Protein AF-0000000087591695 (afdb_homodimer)

Solvent-accessible surface area (backbone atoms only — not comparable to full-atom values): 53814 Å² total; per-residue (Å²): 128,64,71,75,64,69,74,64,73,73,78,76,66,92,65,79,73,48,69,65,52,41,39,53,52,34,70,64,46,60,65,72,36,47,57,37,47,70,88,45,37,78,22,38,25,73,68,29,27,72,55,38,46,65,40,52,49,50,38,48,52,51,52,56,67,37,52,68,43,51,54,88,38,86,24,72,35,8,49,51,33,45,53,45,45,51,52,43,49,49,50,52,34,57,70,33,37,36,73,88,48,49,40,69,29,69,35,50,13,34,40,48,26,40,45,49,48,32,64,16,48,64,59,32,71,74,14,43,43,34,29,43,39,51,30,50,37,24,64,57,16,27,50,44,39,33,43,74,52,47,22,28,57,43,66,38,64,77,58,64,48,35,62,74,63,46,57,78,20,42,58,61,76,80,68,68,74,60,82,69,59,68,70,66,80,70,51,67,78,53,73,64,71,75,83,50,86,74,65,49,68,28,47,28,42,37,38,41,32,42,19,22,77,57,28,11,31,18,30,46,66,61,52,44,47,14,35,62,66,26,48,41,46,60,50,50,54,52,49,29,36,74,70,66,44,32,75,82,65,67,83,79,35,50,76,44,52,43,35,33,37,38,28,50,56,27,55,54,46,40,82,54,52,33,68,84,40,68,49,40,30,38,26,24,32,40,17,33,55,32,27,46,49,45,34,34,18,35,28,39,32,26,56,88,52,51,64,56,47,46,76,68,65,48,22,30,72,12,52,46,37,64,46,70,88,48,90,52,67,39,63,38,60,51,66,39,44,42,67,35,53,28,68,66,32,57,64,48,48,49,35,41,52,40,38,50,51,53,48,63,67,62,31,57,66,52,34,28,50,44,27,43,39,53,37,53,52,44,50,59,57,47,71,64,38,49,22,88,89,65,45,54,32,53,51,75,49,61,41,67,88,71,74,38,75,75,38,25,49,40,33,50,15,30,42,44,26,22,72,86,66,45,62,50,51,50,59,59,52,49,52,53,30,46,75,68,36,38,33,46,34,64,41,34,66,53,14,50,34,39,30,32,57,76,59,68,52,49,71,73,52,47,52,54,50,45,71,69,47,89,43,73,72,52,72,64,47,60,56,94,78,35,58,62,37,31,31,32,40,16,54,41,75,82,53,34,61,66,50,47,47,51,53,47,50,48,52,51,70,66,41,53,67,34,75,73,65,80,90,108,129,64,73,75,61,68,73,64,72,72,79,76,66,92,63,80,72,47,68,66,52,41,37,52,53,34,70,63,48,60,64,72,35,48,56,36,47,71,87,45,37,79,22,36,26,72,68,29,27,72,54,39,48,65,40,51,50,50,41,47,51,51,52,57,68,38,54,69,42,51,54,88,39,86,24,71,35,10,49,51,30,46,52,43,46,51,51,41,49,48,51,53,35,57,72,32,38,36,75,88,48,49,38,68,28,71,34,48,13,34,40,48,28,41,45,49,50,32,64,16,48,66,59,32,71,73,15,43,42,35,30,44,40,51,29,50,37,26,65,56,16,27,50,43,39,33,41,74,51,47,21,30,56,43,68,38,66,79,59,64,47,36,61,74,62,46,57,78,21,42,58,62,79,79,67,69,74,62,81,71,60,68,71,66,81,70,52,66,76,52,72,62,72,73,82,50,87,75,62,49,66,28,48,28,41,36,38,41,32,42,19,23,77,58,27,12,31,19,32,47,65,61,51,43,48,12,36,60,66,25,48,40,46,59,51,51,54,51,48,29,36,74,71,64,46,33,76,83,64,67,84,78,36,49,77,45,53,43,34,34,36,38,28,51,58,28,55,56,48,39,82,54,51,34,69,82,40,67,48,40,31,38,26,24,32,41,16,32,56,31,26,45,50,44,34,33,18,35,28,39,33,27,58,89,54,52,64,56,47,46,76,67,62,49,22,31,72,12,52,45,36,63,46,70,88,49,89,51,68,38,64,37,60,52,67,42,44,41,67,35,53,28,69,66,33,56,64,48,48,48,37,41,52,39,39,50,51,53,47,63,69,62,31,58,66,53,34,29,50,44,26,44,40,51,38,53,52,43,49,59,57,47,71,64,38,48,20,90,87,65,44,54,34,54,49,74,48,61,41,66,88,71,75,39,75,74,37,24,50,39,34,51,16,32,42,45,28,23,72,87,66,44,61,50,50,48,61,57,52,50,53,54,31,46,76,67,35,36,32,47,34,64,41,32,67,51,14,51,34,40,31,31,57,76,59,68,51,50,70,73,52,48,54,54,51,45,71,68,47,89,43,73,72,52,74,64,48,61,56,96,76,35,57,62,36,32,31,32,40,18,53,40,76,83,53,33,60,66,51,48,48,50,53,47,49,48,53,52,71,68,42,52,67,34,74,73,66,78,90,107

pLDDT: mean 87.2, std 17.45, range [23.47, 98.88]

InterPro domains:
  IPR000192 Aminotransferase class V domain [PF00266] (42-147)
  IPR000192 Aminotransferase class V domain [PF00266] (256-503)
  IPR015421 Pyridoxal phosphate-dependent transferase, major domain [G3DSA:3.40.640.10] (56-356)
  IPR015422 Pyridoxal phosphate-dependent transferase, small domain [G3DSA:3.90.1150.10] (357-516)
  IPR015424 Pyridoxal phosphate-dependent transferase [SSF53383] (31-510)

Sequence (1040 aa):
MSLWARVRGSRRDSSRPSIEWAATQSAAGPRDEFQHLKDETYLDYTGSALYQRGQLREMFTQLEGNLFCNAHSDSSCSMRTEAEVTSVRRTIMDWFNCGDDYTVIFTAGTTASLKMVGETFPWSEHSLYGYSRHNHNSVLGMRELAMAKGSSFLAAEWDLQDPEYIQQFMPKESEEESSEEPVEQFNPEETPAPLNDETEEAFHLFAFPAECNFSGIKYPLDLVHALKRGTLGEHLLSRAVETSAMPPGYKNRTNTWRVCVDAAAYAPTNPLDLQAFPADFVTMSFYKLFGIPTGLGALLVRKDVAPFMNKTFFGGGTVVAVSCDSSFCKLRPISNERFEDGTISFLDIIGLSAGFNVFKSLGKQAITDHVWTLTRYLYLRVSALKHKNGRPLLEIYGNHEHGDPKRQGGILSFNVLSPKGQYVPFKIVMEAAKASNLLLRAGAHCNPGAAFGYLTIEEEDVQTILQERESCHAGDGMWEGKPLGSCRASLGYPTTVTDVDSLTTFLKATYTDRDMPKDMMSLWARVRGSRRDSSRPSIEWAATQSAAGPRDEFQHLKDETYLDYTGSALYQRGQLREMFTQLEGNLFCNAHSDSSCSMRTEAEVTSVRRTIMDWFNCGDDYTVIFTAGTTASLKMVGETFPWSEHSLYGYSRHNHNSVLGMRELAMAKGSSFLAAEWDLQDPEYIQQFMPKESEEESSEEPVEQFNPEETPAPLNDETEEAFHLFAFPAECNFSGIKYPLDLVHALKRGTLGEHLLSRAVETSAMPPGYKNRTNTWRVCVDAAAYAPTNPLDLQAFPADFVTMSFYKLFGIPTGLGALLVRKDVAPFMNKTFFGGGTVVAVSCDSSFCKLRPISNERFEDGTISFLDIIGLSAGFNVFKSLGKQAITDHVWTLTRYLYLRVSALKHKNGRPLLEIYGNHEHGDPKRQGGILSFNVLSPKGQYVPFKIVMEAAKASNLLLRAGAHCNPGAAFGYLTIEEEDVQTILQERESCHAGDGMWEGKPLGSCRASLGYPTTVTDVDSLTTFLKATYTDRDMPKDM

Foldseek 3Di:
DPQLVVVPPDPPPVDQDALVNLQVLLVSPPPQQQCVLPPFQEFALLVFNAAGPQLVVVLVVVPVVAQADFLPDPDPNNVVLVVLLVVLQVLVCVQQQVPPFKGKAKFQFQLRQLVLCLQFAQAALLEEEEEELLAFLSNVVSVVSNVVRNYFYDHDDPCQLDPVSLVVFAADPVVPPPPPVVLPPPPLQDLPDDPPPPQQEYEYEYEYECARSAAQFGGDLCVLRSCQPTCVVVVRVVVCCVVVSHPDDSVVGHYGYAYEYECASPVQQAHHHCVVRVHQWYKYACRSNNVDDHSIIIIMGGSSSLSSTHDDDAAPQFFPDDDPVDRDTHGDSDRNSNSHHDGHPSSRSSSVVSRSVVDVVCDNVNFNSSLLNLQLVLCVLQQPADAPVRHHQKDWDFDSVVSDSSTGGNKTWIFGAANVGFTDQVVVVCVLCVVLSYHWDKAASSNQSRQCVVQVPDPVVVVVVVVPDPDSPPDSCDDPRTHSITIMGGDGSNRHNVSSVSVSCSSNVPHHNDDDDPVD/DPQVVVVPPDDPPVDQDALVNLQVLLVSPPPQQQCVLPPFQEFALLVFNAAGPQLVVVLVVVPVVAQADFLPDPDPNNVVLVVLLVVLQVLVCVQQQVPPFKGKAKFQFQLRQLVLCLQFAQAALLEEEEEELLAFLSNVVSVVSNVVRNYFYDHDDPCQLPPVSLVVFAADPVQPPPPVVVLPPPPLQDLPDDPPPVQQEYEYEYEYECARSAAQFGGDLCVLRSCQPTCVVVVRVVVCCVVVSHPDDSVVGHYGYAYEYECASPVQQAHHHCVVRVHQWYKYACRSNNVDDHSIIIIMGGSSSLSSTHDDDAAPQFFPDDDPVDRDTHGDSDRNSNSHHDGHPSSRSSSVVSRSVVDVSCDNVNFNSSLLNLQLVLCVLQQPADAPVRHHQKDWDFDSVVSDSSTGGNKTWIFGAANVGFTDQVVVVCVLCVVLSYHWDKAASSNQSRQCVVQVPDPVVVVVVVVPDPDSPPDSCDDPRTHSITIMGGDGSNRHNVSSVSVSCSSNVPHHNDDDDPVD

Nearest PDB structures (foldseek):
  7ruj-assembly1_A-2  TM=8.331E-01  e=2.360E-25  Escherichia coli
  5b7s-assembly1_B  TM=8.630E-01  e=3.341E-23  Thermococcus onnurineus NA1
  5ft6-assembly1_B  TM=8.207E-01  e=5.215E-24  Escherichia coli K-12
  4w91-assembly5_J  TM=8.403E-01  e=1.101E-20  Brucella suis bv. 4 str. 40
  1qz9-assembly1_A-2  TM=7.471E-01  e=2.108E-14  Pseudomonas fluorescens

Organism: NCBI:txid797122

Secondary structure (DSSP, 8-state):
--GGGGTT-S---SS---HHHHHHHHHHS-GGGGGGGTTPEE-BTTT-PPPPHHHHHHHHHHHHH-----TTS-SHHHHHHHHHHHHHHHHHHHHTT-TTSEEEEEESSHHHHHHHHHHHS---TT-EEEEESS--HHHHHHHHHHHHTT-EEEEEPGGGG-HHHHHTTSPPGGGGSS---------TTS------TTS-EEEEEEEEESB-TTT-BBPPTTHHHHHHTSSHHHHHHHHHHHTTSS-S-GGGSEEEEEEEEE-TTTTTTS---TTTS--SEEEEEHHHHHS--SS-EEEEEETTTGGG---S---TTSEEEE-SSSS-EEE-SSHHHHH--S---HHHHHHHHHHHHHHHHH-HHHHHHHHHHHHHHHHHHHHT-B-TTS-BSEEEESSGGG--TTTB-SEEEEEEB-TTSPBPPHHHHHHHHHHTTEE-EEE-TT-HHHHHHHTT--HHHHHHHHHH-S-TT-TTSEETTEESSEEEEE--TT--HHHHHHHHHHHHHHHTTPPPPTT-/--GGGGGG-S---SS---HHHHHHHHHHS-GGGGGGGTTPEE-BTTT-PPPPHHHHHHHHHHHHH-----TTS-SHHHHHHHHHHHHHHHHHHHHTT-TTSEEEEEESSHHHHHHHHHHHS---TT-EEEEESS--HHHHHHHHHHHHTT-EEEEEPGGGG-HHHHHTTSPPGGGGSS---------TTS------TTS-EEEEEEEEESB-TTT-BBPPTTHHHHHHTSSHHHHHHHHHHHTTSS-S-GGGSEEEEEEEEE-TTTTTTS---TTTS--SEEEEEHHHHHS--SS-EEEEEETTTGGG---S---TTSEEEE-SSSS-EEE-SSHHHHH--S---HHHHHHHHHHHHHHHHH-HHHHHHHHHHHHHHHHHHHHT-B-TTS-BSEEEESSGGG--TTTB-SEEEEEEB-TTSPBPPHHHHHHHHHHTTEE-EEE-TT-HHHHHHHTT--HHHHHHHHHH-S-TT-TTSEETTEESSEEEEE--TT--HHHHHHHHHHHHHHHTTPPPPTT-

Structure (mmCIF, N/CA/C/O backbone):
data_AF-0000000087591695-model_v1
#
loop_
_entity.id
_entity.type
_entity.pdbx_description
1 polymer 'Aminotransferase class V domain-containing protein'
#
loop_
_atom_site.group_PDB
_atom_site.id
_atom_site.type_symbol
_atom_site.label_atom_id
_atom_site.label_alt_id
_atom_site.label_comp_id
_atom_site.label_asym_id
_atom_site.label_entity_id
_atom_site.label_seq_id
_atom_site.pdbx_PDB_ins_code
_atom_site.Cartn_x
_atom_site.Cartn_y
_atom_site.Cartn_z
_atom_site.occupancy
_atom_site.B_iso_or_equiv
_atom_site.auth_seq_id
_atom_site.auth_comp_id
_atom_site.auth_asym_id
_atom_site.auth_atom_id
_atom_site.pdbx_PDB_model_num
ATOM 1 N N . MET A 1 1 ? 27.094 -0.918 -25.078 1 23.64 1 MET A N 1
ATOM 2 C CA . MET A 1 1 ? 26.547 -1.913 -25.984 1 23.64 1 MET A CA 1
ATOM 3 C C . MET A 1 1 ? 26.156 -3.184 -25.234 1 23.64 1 MET A C 1
ATOM 5 O O . MET A 1 1 ? 26.969 -3.738 -24.5 1 23.64 1 MET A O 1
ATOM 9 N N . SER A 1 2 ? 24.906 -3.354 -25.031 1 28.55 2 SER A N 1
ATOM 10 C CA . SER A 1 2 ? 24.312 -4.277 -24.062 1 28.55 2 SER A CA 1
ATOM 11 C C . SER A 1 2 ? 24.75 -5.711 -24.344 1 28.55 2 SER A C 1
ATOM 13 O O . SER A 1 2 ? 24.859 -6.133 -25.484 1 28.55 2 SER A O 1
ATOM 15 N N . LEU A 1 3 ? 25.469 -6.195 -23.453 1 30.66 3 LEU A N 1
ATOM 16 C CA . LEU A 1 3 ? 26.203 -7.457 -23.531 1 30.66 3 LEU A CA 1
ATOM 17 C C . LEU A 1 3 ? 25.328 -8.555 -24.125 1 30.66 3 LEU A C 1
ATOM 19 O O . LEU A 1 3 ? 25.828 -9.445 -24.812 1 30.66 3 LEU A O 1
ATOM 23 N N . TRP A 1 4 ? 24.062 -8.484 -23.844 1 33.38 4 TRP A N 1
ATOM 24 C CA . TRP A 1 4 ? 23.234 -9.539 -24.422 1 33.38 4 TRP A CA 1
ATOM 25 C C . TRP A 1 4 ? 23.109 -9.359 -25.938 1 33.38 4 TRP A C 1
ATOM 27 O O . TRP A 1 4 ? 22.484 -10.172 -26.609 1 33.38 4 TRP A O 1
ATOM 37 N N . ALA A 1 5 ? 23.453 -8.242 -26.516 1 33.44 5 ALA A N 1
ATOM 38 C CA . ALA A 1 5 ? 23.375 -7.973 -27.953 1 33.44 5 ALA A CA 1
ATOM 39 C C . ALA A 1 5 ? 24.359 -8.859 -28.734 1 33.44 5 ALA A C 1
ATOM 41 O O . ALA A 1 5 ? 24.297 -8.93 -29.953 1 33.44 5 ALA A O 1
ATOM 42 N N . ARG A 1 6 ? 25.406 -9.273 -28.062 1 31.34 6 ARG A N 1
ATOM 43 C CA . ARG A 1 6 ? 26.406 -9.914 -28.922 1 31.34 6 ARG A CA 1
ATOM 44 C C . ARG A 1 6 ? 25.922 -11.273 -29.406 1 31.34 6 ARG A C 1
ATOM 46 O O . ARG A 1 6 ? 26.594 -11.93 -30.219 1 31.34 6 ARG A O 1
ATOM 53 N N . VAL A 1 7 ? 25.016 -11.891 -28.625 1 34.38 7 VAL A N 1
ATOM 54 C CA . VAL A 1 7 ? 24.766 -13.258 -29.094 1 34.38 7 VAL A CA 1
ATOM 55 C C . VAL A 1 7 ? 23.812 -13.234 -30.281 1 34.38 7 VAL A C 1
ATOM 57 O O . VAL A 1 7 ? 22.641 -13.609 -30.141 1 34.38 7 VAL A O 1
ATOM 60 N N . ARG A 1 8 ? 23.703 -12.172 -31.078 1 32.5 8 ARG A N 1
ATOM 61 C CA . ARG A 1 8 ? 22.781 -12.086 -32.219 1 32.5 8 ARG A CA 1
ATOM 62 C C . ARG A 1 8 ? 23.125 -13.125 -33.281 1 32.5 8 ARG A C 1
ATOM 64 O O . ARG A 1 8 ? 22.359 -13.328 -34.219 1 32.5 8 ARG A O 1
ATOM 71 N N . GLY A 1 9 ? 24.422 -13.375 -33.531 1 30.53 9 GLY A N 1
ATOM 72 C CA . GLY A 1 9 ? 24.688 -13.969 -34.844 1 30.53 9 GLY A CA 1
ATOM 73 C C . GLY A 1 9 ? 24.234 -15.414 -34.938 1 30.53 9 GLY A C 1
ATOM 74 O O . GLY A 1 9 ? 24.516 -16.094 -35.938 1 30.53 9 GLY A O 1
ATOM 75 N N . SER A 1 10 ? 24.25 -16.219 -33.844 1 31.69 10 SER A N 1
ATOM 76 C CA . SER A 1 10 ? 24.062 -17.609 -34.281 1 31.69 10 SER A CA 1
ATOM 77 C C . SER A 1 10 ? 22.656 -17.828 -34.812 1 31.69 10 SER A C 1
ATOM 79 O O . SER A 1 10 ? 21.688 -17.359 -34.219 1 31.69 10 SER A O 1
ATOM 81 N N . ARG A 1 11 ? 22.375 -18.062 -36.125 1 30.89 11 ARG A N 1
ATOM 82 C CA . ARG A 1 11 ? 21.203 -18.484 -36.844 1 30.89 11 ARG A CA 1
ATOM 83 C C . ARG A 1 11 ? 20.281 -19.328 -36 1 30.89 11 ARG A C 1
ATOM 85 O O . ARG A 1 11 ? 20.703 -20.359 -35.469 1 30.89 11 ARG A O 1
ATOM 92 N N . ARG A 1 12 ? 19.25 -18.781 -35.469 1 40.66 12 ARG A N 1
ATOM 93 C CA . ARG A 1 12 ? 18.094 -19.406 -34.844 1 40.66 12 ARG A CA 1
ATOM 94 C C . ARG A 1 12 ? 17.562 -20.562 -35.688 1 40.66 12 ARG A C 1
ATOM 96 O O . ARG A 1 12 ? 16.922 -20.328 -36.719 1 40.66 12 ARG A O 1
ATOM 103 N N . ASP A 1 13 ? 18.234 -21.609 -35.969 1 29.67 13 ASP A N 1
ATOM 104 C CA . ASP A 1 13 ? 17.438 -22.672 -36.562 1 29.67 13 ASP A CA 1
ATOM 105 C C . ASP A 1 13 ? 16.094 -22.844 -35.875 1 29.67 13 ASP A C 1
ATOM 107 O O . ASP A 1 13 ? 15.992 -22.594 -34.656 1 29.67 13 ASP A O 1
ATOM 111 N N . SER A 1 14 ? 14.852 -22.75 -36.406 1 38.72 14 SER A N 1
ATOM 112 C CA . SER A 1 14 ? 13.438 -22.797 -36.062 1 38.72 14 SER A CA 1
ATOM 113 C C . SER A 1 14 ? 13.188 -23.766 -34.906 1 38.72 14 SER A C 1
ATOM 115 O O . SER A 1 14 ? 12.047 -23.953 -34.469 1 38.72 14 SER A O 1
ATOM 117 N N . SER A 1 15 ? 14.094 -24.781 -34.5 1 40.75 15 SER A N 1
ATOM 118 C CA . SER A 1 15 ? 13.797 -25.828 -33.531 1 40.75 15 SER A CA 1
ATOM 119 C C . SER A 1 15 ? 13.891 -25.281 -32.125 1 40.75 15 SER A C 1
ATOM 121 O O . SER A 1 15 ? 14.578 -24.297 -31.859 1 40.75 15 SER A O 1
ATOM 123 N N . ARG A 1 16 ? 13 -25.828 -31.172 1 52.78 16 ARG A N 1
ATOM 124 C CA . ARG A 1 16 ? 12.938 -25.609 -29.719 1 52.78 16 ARG A CA 1
ATOM 125 C C . ARG A 1 16 ? 14.336 -25.453 -29.141 1 52.78 16 ARG A C 1
ATOM 127 O O . ARG A 1 16 ? 15.227 -26.25 -29.406 1 52.78 16 ARG A O 1
ATOM 134 N N . PRO A 1 17 ? 14.633 -24.297 -28.484 1 58.78 17 PRO A N 1
ATOM 135 C CA . PRO A 1 17 ? 15.977 -24.047 -27.953 1 58.78 17 PRO A CA 1
ATOM 136 C C . PRO A 1 17 ? 16.531 -25.234 -27.156 1 58.78 17 PRO A C 1
ATOM 138 O O . PRO A 1 17 ? 15.773 -25.922 -26.469 1 58.78 17 PRO A O 1
ATOM 141 N N . SER A 1 18 ? 17.781 -25.656 -27.5 1 68.19 18 SER A N 1
ATOM 142 C CA . SER A 1 18 ? 18.484 -26.781 -26.875 1 68.19 18 SER A CA 1
ATOM 143 C C . SER A 1 18 ? 19.188 -26.344 -25.594 1 68.19 18 SER A C 1
ATOM 145 O O . SER A 1 18 ? 19.312 -25.141 -25.328 1 68.19 18 SER A O 1
ATOM 147 N N . ILE A 1 19 ? 19.406 -27.203 -24.797 1 73.25 19 ILE A N 1
ATOM 148 C CA . ILE A 1 19 ? 20.172 -26.984 -23.562 1 73.25 19 ILE A CA 1
ATOM 149 C C . ILE A 1 19 ? 21.469 -26.266 -23.875 1 73.25 19 ILE A C 1
ATOM 151 O O . ILE A 1 19 ? 21.938 -25.422 -23.094 1 73.25 19 ILE A O 1
ATOM 155 N N . GLU A 1 20 ? 21.984 -26.516 -25 1 67 20 GLU A N 1
ATOM 156 C CA . GLU A 1 20 ? 23.203 -25.828 -25.438 1 67 20 GLU A CA 1
ATOM 157 C C . GLU A 1 20 ? 22.953 -24.328 -25.625 1 67 20 GLU A C 1
ATOM 159 O O . GLU A 1 20 ? 23.797 -23.516 -25.25 1 67 20 GLU A O 1
ATOM 164 N N . TRP A 1 21 ? 21.922 -24.125 -26.125 1 63.41 21 TRP A N 1
ATOM 165 C CA . TRP A 1 21 ? 21.547 -22.719 -26.281 1 63.41 21 TRP A CA 1
ATOM 166 C C . TRP A 1 21 ? 21.406 -22.047 -24.938 1 63.41 21 TRP A C 1
ATOM 168 O O . TRP A 1 21 ? 21.953 -20.953 -24.719 1 63.41 21 TRP A O 1
ATOM 178 N N . ALA A 1 22 ? 20.703 -22.672 -24.078 1 71.94 22 ALA A N 1
ATOM 179 C CA . ALA A 1 22 ? 20.516 -22.109 -22.734 1 71.94 22 ALA A CA 1
ATOM 180 C C . ALA A 1 22 ? 21.844 -21.922 -22.031 1 71.94 22 ALA A C 1
ATOM 182 O O . ALA A 1 22 ? 22.047 -20.953 -21.297 1 71.94 22 ALA A O 1
ATOM 183 N N . ALA A 1 23 ? 22.672 -22.812 -22.312 1 68.75 23 ALA A N 1
ATOM 184 C CA . ALA A 1 23 ? 24 -22.75 -21.719 1 68.75 23 ALA A CA 1
ATOM 185 C C . ALA A 1 23 ? 24.766 -21.547 -22.234 1 68.75 23 ALA A C 1
ATOM 187 O O . ALA A 1 23 ? 25.5 -20.891 -21.484 1 68.75 23 ALA A O 1
ATOM 188 N N . THR A 1 24 ? 24.609 -21.312 -23.422 1 62.22 24 THR A N 1
ATOM 189 C CA . THR A 1 24 ? 25.297 -20.172 -24.016 1 62.22 24 THR A CA 1
ATOM 190 C C . THR A 1 24 ? 24.719 -18.859 -23.484 1 62.22 24 THR A C 1
ATOM 192 O O . THR A 1 24 ? 25.469 -17.906 -23.234 1 62.22 24 THR A O 1
ATOM 195 N N . GLN A 1 25 ? 23.5 -18.906 -23.297 1 60.5 25 GLN A N 1
ATOM 196 C CA . GLN A 1 25 ? 22.859 -17.719 -22.75 1 60.5 25 GLN A CA 1
ATOM 197 C C . GLN A 1 25 ? 23.297 -17.469 -21.312 1 60.5 25 GLN A C 1
ATOM 199 O O . GLN A 1 25 ? 23.484 -16.328 -20.891 1 60.5 25 GLN A O 1
ATOM 204 N N . SER A 1 26 ? 23.375 -18.578 -20.656 1 61.28 26 SER A N 1
ATOM 205 C CA . SER A 1 26 ? 23.766 -18.531 -19.25 1 61.28 26 SER A CA 1
ATOM 206 C C . SER A 1 26 ? 25.219 -18.078 -19.109 1 61.28 26 SER A C 1
ATOM 208 O O . SER A 1 26 ? 25.547 -17.359 -18.156 1 61.28 26 SER A O 1
ATOM 210 N N . ALA A 1 27 ? 25.984 -18.625 -19.938 1 50.47 27 ALA A N 1
ATOM 211 C CA . ALA A 1 27 ? 27.406 -18.281 -19.891 1 50.47 27 ALA A CA 1
ATOM 212 C C . ALA A 1 27 ? 27.625 -16.797 -20.188 1 50.47 27 ALA A C 1
ATOM 214 O O . ALA A 1 27 ? 28.578 -16.203 -19.688 1 50.47 27 ALA A O 1
ATOM 215 N N . ALA A 1 28 ? 26.734 -16.297 -20.875 1 47.81 28 ALA A N 1
ATOM 216 C CA . ALA A 1 28 ? 26.875 -14.891 -21.281 1 47.81 28 ALA A CA 1
ATOM 217 C C . ALA A 1 28 ? 26.281 -13.961 -20.219 1 47.81 28 ALA A C 1
ATOM 219 O O . ALA A 1 28 ? 26.531 -12.75 -20.25 1 47.81 28 ALA A O 1
ATOM 220 N N . GLY A 1 29 ? 25.422 -14.461 -19.375 1 54.97 29 GLY A N 1
ATOM 221 C CA . GLY A 1 29 ? 24.781 -13.578 -18.406 1 54.97 29 GLY A CA 1
ATOM 222 C C . GLY A 1 29 ? 25.719 -13.148 -17.281 1 54.97 29 GLY A C 1
ATOM 223 O O . GLY A 1 29 ? 26.547 -13.945 -16.828 1 54.97 29 GLY A O 1
ATOM 224 N N . PRO A 1 30 ? 25.859 -11.828 -17.125 1 56.44 30 PRO A N 1
ATOM 225 C CA . PRO A 1 30 ? 26.969 -11.312 -16.312 1 56.44 30 PRO A CA 1
ATOM 226 C C . PRO A 1 30 ? 26.844 -11.719 -14.836 1 56.44 30 PRO A C 1
ATOM 228 O O . PRO A 1 30 ? 25.953 -11.258 -14.133 1 56.44 30 PRO A O 1
ATOM 231 N N . ARG A 1 31 ? 27.469 -12.867 -14.516 1 63.81 31 ARG A N 1
ATOM 232 C CA . ARG A 1 31 ? 27.688 -13.188 -13.109 1 63.81 31 ARG A CA 1
ATOM 233 C C . ARG A 1 31 ? 28.031 -11.93 -12.312 1 63.81 31 ARG A C 1
ATOM 235 O O . ARG A 1 31 ? 27.734 -11.859 -11.117 1 63.81 31 ARG A O 1
ATOM 242 N N . ASP A 1 32 ? 28.359 -11.023 -13.047 1 83.38 32 ASP A N 1
ATOM 243 C CA . ASP A 1 32 ? 28.766 -9.789 -12.383 1 83.38 32 ASP A CA 1
ATOM 244 C C . ASP A 1 32 ? 27.562 -9.016 -11.875 1 83.38 32 ASP A C 1
ATOM 246 O O . ASP A 1 32 ? 27.656 -8.273 -10.898 1 83.38 32 ASP A O 1
ATOM 250 N N . GLU A 1 33 ? 26.406 -9.328 -12.453 1 90.5 33 GLU A N 1
ATOM 251 C CA . GLU A 1 33 ? 25.188 -8.609 -12.062 1 90.5 33 GLU A CA 1
ATOM 252 C C . GLU A 1 33 ? 24.609 -9.172 -10.773 1 90.5 33 GLU A C 1
ATOM 254 O O . GLU A 1 33 ? 23.781 -8.516 -10.125 1 90.5 33 GLU A O 1
ATOM 259 N N . PHE A 1 34 ? 25.062 -10.359 -10.422 1 93.12 34 PHE A N 1
ATOM 260 C CA . PHE A 1 34 ? 24.453 -11.031 -9.281 1 93.12 34 PHE A CA 1
ATOM 261 C C . PHE A 1 34 ? 25.516 -11.461 -8.273 1 93.12 34 PHE A C 1
ATOM 263 O O . PHE A 1 34 ? 25.453 -12.562 -7.723 1 93.12 34 PHE A O 1
ATOM 270 N N . GLN A 1 35 ? 26.453 -10.555 -8.039 1 89.81 35 GLN A N 1
ATOM 271 C CA . GLN A 1 35 ? 27.562 -10.859 -7.133 1 89.81 35 GLN A CA 1
ATOM 272 C C . GLN A 1 35 ? 27.047 -11.102 -5.711 1 89.81 35 GLN A C 1
ATOM 274 O O . GLN A 1 35 ? 27.688 -11.82 -4.938 1 89.81 35 GLN A O 1
ATOM 279 N N . HIS A 1 36 ? 25.922 -10.57 -5.422 1 91.5 36 HIS A N 1
ATOM 280 C CA . HIS A 1 36 ? 25.375 -10.719 -4.082 1 91.5 36 HIS A CA 1
ATOM 281 C C . HIS A 1 36 ? 24.906 -12.148 -3.836 1 91.5 36 HIS A C 1
ATOM 283 O O . HIS A 1 36 ? 24.656 -12.539 -2.693 1 91.5 36 HIS A O 1
ATOM 289 N N . LEU A 1 37 ? 24.844 -13.016 -4.855 1 92.12 37 LEU A N 1
ATOM 290 C CA . LEU A 1 37 ? 24.531 -14.43 -4.691 1 92.12 37 LEU A CA 1
ATOM 291 C C . LEU A 1 37 ? 25.703 -15.172 -4.055 1 92.12 37 LEU A C 1
ATOM 293 O O . LEU A 1 37 ? 25.516 -16.203 -3.412 1 92.12 37 LEU A O 1
ATOM 297 N N . LYS A 1 38 ? 26.906 -14.68 -4.246 1 89.81 38 LYS A N 1
ATOM 298 C CA . LYS A 1 38 ? 28.109 -15.367 -3.781 1 89.81 38 LYS A CA 1
ATOM 299 C C . LYS A 1 38 ? 28.141 -16.812 -4.258 1 89.81 38 LYS A C 1
ATOM 301 O O . LYS A 1 38 ? 28 -17.078 -5.453 1 89.81 38 LYS A O 1
ATOM 306 N N . ASP A 1 39 ? 28.141 -17.828 -3.336 1 90.69 39 ASP A N 1
ATOM 307 C CA . ASP A 1 39 ? 28.25 -19.234 -3.723 1 90.69 39 ASP A CA 1
ATOM 308 C C . ASP A 1 39 ? 26.891 -19.922 -3.633 1 90.69 39 ASP A C 1
ATOM 310 O O . ASP A 1 39 ? 26.812 -21.156 -3.727 1 90.69 39 ASP A O 1
ATOM 314 N N . GLU A 1 40 ? 25.891 -19.109 -3.582 1 94.31 40 GLU A N 1
ATOM 315 C CA . GLU A 1 40 ? 24.562 -19.719 -3.418 1 94.31 40 GLU A CA 1
ATOM 316 C C . GLU A 1 40 ? 23.875 -19.891 -4.762 1 94.31 40 GLU A C 1
ATOM 318 O O . GLU A 1 40 ? 24.062 -19.094 -5.68 1 94.31 40 GLU A O 1
ATOM 323 N N . THR A 1 41 ? 23.141 -21 -4.895 1 95.88 41 THR A N 1
ATOM 324 C CA . THR A 1 41 ? 22.281 -21.25 -6.035 1 95.88 41 THR A CA 1
ATOM 325 C C . THR A 1 41 ? 20.844 -20.828 -5.73 1 95.88 41 THR A C 1
ATOM 327 O O . THR A 1 41 ? 20.203 -21.359 -4.824 1 95.88 41 THR A O 1
ATOM 330 N N . TYR A 1 42 ? 20.375 -19.875 -6.496 1 96.12 42 TYR A N 1
ATOM 331 C CA . TYR A 1 42 ? 19.062 -19.312 -6.234 1 96.12 42 TYR A CA 1
ATOM 332 C C . TYR A 1 42 ? 18 -19.938 -7.145 1 96.12 42 TYR A C 1
ATOM 334 O O . TYR A 1 42 ? 18.094 -19.812 -8.367 1 96.12 42 TYR A O 1
ATOM 342 N N . LEU A 1 43 ? 16.969 -20.547 -6.551 1 97.69 43 LEU A N 1
ATOM 343 C CA . LEU A 1 43 ? 15.891 -21.188 -7.289 1 97.69 43 LEU A CA 1
ATOM 344 C C . LEU A 1 43 ? 14.539 -20.859 -6.66 1 97.69 43 LEU A C 1
ATOM 346 O O . LEU A 1 43 ? 13.68 -21.75 -6.543 1 97.69 43 LEU A O 1
ATOM 350 N N . ASP A 1 44 ? 14.336 -19.656 -6.184 1 97.12 44 ASP A N 1
ATOM 351 C CA . ASP A 1 44 ? 13.078 -19.203 -5.602 1 97.12 44 ASP A CA 1
ATOM 352 C C . ASP A 1 44 ? 12.555 -17.953 -6.312 1 97.12 44 ASP A C 1
ATOM 354 O O . ASP A 1 44 ? 12.164 -16.984 -5.668 1 97.12 44 ASP A O 1
ATOM 358 N N . TYR A 1 45 ? 12.5 -17.984 -7.613 1 97.06 45 TYR A N 1
ATOM 359 C CA . TYR A 1 45 ? 12.148 -16.844 -8.43 1 97.06 45 TYR A CA 1
ATOM 360 C C . TYR A 1 45 ? 10.656 -16.547 -8.344 1 97.06 45 TYR A C 1
ATOM 362 O O . TYR A 1 45 ? 10.211 -15.438 -8.656 1 97.06 45 TYR A O 1
ATOM 370 N N . THR A 1 46 ? 9.789 -17.484 -7.996 1 96.69 46 THR A N 1
ATOM 371 C CA . THR A 1 46 ? 8.375 -17.219 -7.77 1 96.69 46 THR A CA 1
ATOM 372 C C . THR A 1 46 ? 8.172 -16.406 -6.488 1 96.69 46 THR A C 1
ATOM 374 O O . THR A 1 46 ? 7.188 -15.688 -6.352 1 96.69 46 THR A O 1
ATOM 377 N N . GLY A 1 47 ? 9.102 -16.578 -5.547 1 95.06 47 GLY A N 1
ATOM 378 C CA . GLY A 1 47 ? 9.094 -15.758 -4.352 1 95.06 47 GLY A CA 1
ATOM 379 C C . GLY A 1 47 ? 9.531 -14.328 -4.613 1 95.06 47 GLY A C 1
ATOM 380 O O . GLY A 1 47 ? 8.82 -13.383 -4.273 1 95.06 47 GLY A O 1
ATOM 381 N N . SER A 1 48 ? 10.664 -14.203 -5.168 1 95.44 48 SER A N 1
ATOM 382 C CA . SER A 1 48 ? 11.211 -12.906 -5.551 1 95.44 48 SER A CA 1
ATOM 383 C C . SER A 1 48 ? 12.25 -13.047 -6.664 1 95.44 48 SER A C 1
ATOM 385 O O . SER A 1 48 ? 13.062 -13.977 -6.645 1 95.44 48 SER A O 1
ATOM 387 N N . ALA A 1 49 ? 12.219 -12.109 -7.586 1 96.81 49 ALA A N 1
ATOM 388 C CA . ALA A 1 49 ? 13.312 -12.055 -8.555 1 96.81 49 ALA A CA 1
ATOM 389 C C . ALA A 1 49 ? 14.594 -11.516 -7.918 1 96.81 49 ALA A C 1
ATOM 391 O O . ALA A 1 49 ? 14.586 -11.125 -6.746 1 96.81 49 ALA A O 1
ATOM 392 N N . LEU A 1 50 ? 15.68 -11.602 -8.664 1 95.38 50 LEU A N 1
ATOM 393 C CA . LEU A 1 50 ? 16.953 -11.062 -8.219 1 95.38 50 LEU A CA 1
ATOM 394 C C . LEU A 1 50 ? 17.188 -9.672 -8.805 1 95.38 50 LEU A C 1
ATOM 396 O O . LEU A 1 50 ? 17.047 -9.461 -10.008 1 95.38 50 LEU A O 1
ATOM 400 N N . TYR A 1 51 ? 17.422 -8.703 -7.918 1 95.19 51 TYR A N 1
ATOM 401 C CA . TYR A 1 51 ? 17.797 -7.398 -8.445 1 95.19 51 TYR A CA 1
ATOM 402 C C . TYR A 1 51 ? 19.234 -7.398 -8.953 1 95.19 51 TYR A C 1
ATOM 404 O O . TYR A 1 51 ? 20.094 -8.07 -8.383 1 95.19 51 TYR A O 1
ATOM 412 N N . GLN A 1 52 ? 19.516 -6.668 -10.008 1 94.19 52 GLN A N 1
ATOM 413 C CA . GLN A 1 52 ? 20.828 -6.598 -10.641 1 94.19 52 GLN A CA 1
ATOM 414 C C . GLN A 1 52 ? 21.609 -5.379 -10.164 1 94.19 52 GLN A C 1
ATOM 416 O O . GLN A 1 52 ? 21.016 -4.336 -9.875 1 94.19 52 GLN A O 1
ATOM 421 N N . ARG A 1 53 ? 22.922 -5.539 -10.18 1 93.62 53 ARG A N 1
ATOM 422 C CA . ARG A 1 53 ? 23.797 -4.422 -9.836 1 93.62 53 ARG A CA 1
ATOM 423 C C . ARG A 1 53 ? 23.594 -3.258 -10.805 1 93.62 53 ARG A C 1
ATOM 425 O O . ARG A 1 53 ? 23.547 -2.098 -10.391 1 93.62 53 ARG A O 1
ATOM 432 N N . GLY A 1 54 ? 23.562 -3.584 -12.07 1 93.38 54 GLY A N 1
ATOM 433 C CA . GLY A 1 54 ? 23.328 -2.549 -13.062 1 93.38 54 GLY A CA 1
ATOM 434 C C . GLY A 1 54 ? 22.016 -1.813 -12.883 1 93.38 54 GLY A C 1
ATOM 435 O O . GLY A 1 54 ? 21.953 -0.598 -13.07 1 93.38 54 GLY A O 1
ATOM 436 N N . GLN A 1 55 ? 20.984 -2.537 -12.562 1 94.44 55 GLN A N 1
ATOM 437 C CA . GLN A 1 55 ? 19.688 -1.949 -12.266 1 94.44 55 GLN A CA 1
ATOM 438 C C . GLN A 1 55 ? 19.766 -0.978 -11.094 1 94.44 55 GLN A C 1
ATOM 440 O O . GLN A 1 55 ? 19.25 0.141 -11.164 1 94.44 55 GLN A O 1
ATOM 445 N N . LEU A 1 56 ? 20.422 -1.397 -10.023 1 95.25 56 LEU A N 1
ATOM 446 C CA . LEU A 1 56 ? 20.625 -0.564 -8.844 1 95.25 56 LEU A CA 1
ATOM 447 C C . LEU A 1 56 ? 21.375 0.714 -9.195 1 95.25 56 LEU A C 1
ATOM 449 O O . LEU A 1 56 ? 20.984 1.807 -8.781 1 95.25 56 LEU A O 1
ATOM 453 N N . ARG A 1 57 ? 22.375 0.557 -9.938 1 94.69 57 ARG A N 1
ATOM 454 C CA . ARG A 1 57 ? 23.188 1.702 -10.32 1 94.69 57 ARG A CA 1
ATOM 455 C C . ARG A 1 57 ? 22.391 2.709 -11.133 1 94.69 57 ARG A C 1
ATOM 457 O O . ARG A 1 57 ? 22.5 3.918 -10.93 1 94.69 57 ARG A O 1
ATOM 464 N N . GLU A 1 58 ? 21.641 2.213 -12.062 1 95.56 58 GLU A N 1
ATOM 465 C CA . GLU A 1 58 ? 20.812 3.096 -12.875 1 95.56 58 GLU A CA 1
ATOM 466 C C . GLU A 1 58 ? 19.812 3.855 -12.016 1 95.56 58 GLU A C 1
ATOM 468 O O . GLU A 1 58 ? 19.609 5.059 -12.203 1 95.56 58 GLU A O 1
ATOM 473 N N . MET A 1 59 ? 19.156 3.203 -11.117 1 95.5 59 MET A N 1
ATOM 474 C CA . MET A 1 59 ? 18.188 3.824 -10.219 1 95.5 59 MET A CA 1
ATOM 475 C C . MET A 1 59 ? 18.844 4.918 -9.383 1 95.5 59 MET A C 1
ATOM 477 O O . MET A 1 59 ? 18.312 6.02 -9.266 1 95.5 59 MET A O 1
ATOM 481 N N . PHE A 1 60 ? 20.016 4.633 -8.891 1 92 60 PHE A N 1
ATOM 482 C CA . PHE A 1 60 ? 20.688 5.559 -7.992 1 92 60 PHE A CA 1
ATOM 483 C C . PHE A 1 60 ? 21.203 6.77 -8.766 1 92 60 PHE A C 1
ATOM 485 O O . PHE A 1 60 ? 21.125 7.898 -8.273 1 92 60 PHE A O 1
ATOM 492 N N . THR A 1 61 ? 21.734 6.52 -9.898 1 94.5 61 THR A N 1
ATOM 493 C CA . THR A 1 61 ? 22.203 7.613 -10.742 1 94.5 61 THR A CA 1
ATOM 494 C C . THR A 1 61 ? 21.062 8.57 -11.078 1 94.5 61 THR A C 1
ATOM 496 O O . THR A 1 61 ? 21.25 9.789 -11.062 1 94.5 61 THR A O 1
ATOM 499 N N . GLN A 1 62 ? 20 8.023 -11.344 1 95.38 62 GLN A N 1
ATOM 500 C CA . GLN A 1 62 ? 18.844 8.836 -11.664 1 95.38 62 GLN A CA 1
ATOM 501 C C . GLN A 1 62 ? 18.438 9.719 -10.484 1 95.38 62 GLN A C 1
ATOM 503 O O . GLN A 1 62 ? 18.141 10.906 -10.664 1 95.38 62 GLN A O 1
ATOM 508 N N . LEU A 1 63 ? 18.422 9.211 -9.297 1 95.06 63 LEU A N 1
ATOM 509 C CA . LEU A 1 63 ? 18.016 9.945 -8.109 1 95.06 63 LEU A CA 1
ATOM 510 C C . LEU A 1 63 ? 19.078 10.953 -7.695 1 95.06 63 LEU A C 1
ATOM 512 O O . LEU A 1 63 ? 18.75 12.055 -7.234 1 95.06 63 LEU A O 1
ATOM 516 N N . GLU A 1 64 ? 20.297 10.586 -7.852 1 92.94 64 GLU A N 1
ATOM 517 C CA . GLU A 1 64 ? 21.391 11.492 -7.496 1 92.94 64 GLU A CA 1
ATOM 518 C C . GLU A 1 64 ? 21.391 12.734 -8.383 1 92.94 64 GLU A C 1
ATOM 520 O O . GLU A 1 64 ? 21.719 13.828 -7.934 1 92.94 64 GLU A O 1
ATOM 525 N N . GLY A 1 65 ? 20.984 12.539 -9.57 1 92.69 65 GLY A N 1
ATOM 526 C CA . GLY A 1 65 ? 21.094 13.609 -10.547 1 92.69 65 GLY A CA 1
ATOM 527 C C . GLY A 1 65 ? 19.844 14.453 -10.656 1 92.69 65 GLY A C 1
ATOM 528 O O . GLY A 1 65 ? 19.859 15.523 -11.266 1 92.69 65 GLY A O 1
ATOM 529 N N . ASN A 1 66 ? 18.781 14 -10.094 1 94.38 66 ASN A N 1
ATOM 530 C CA . ASN A 1 66 ? 17.5 14.68 -10.273 1 94.38 66 ASN A CA 1
ATOM 531 C C . ASN A 1 66 ? 16.719 14.758 -8.969 1 94.38 66 ASN A C 1
ATOM 533 O O . ASN A 1 66 ? 16.734 13.812 -8.172 1 94.38 66 ASN A O 1
ATOM 537 N N . LEU A 1 67 ? 16.094 15.945 -8.797 1 94.12 67 LEU A N 1
ATOM 538 C CA . LEU A 1 67 ? 15.188 16.094 -7.668 1 94.12 67 LEU A CA 1
ATOM 539 C C . LEU A 1 67 ? 13.766 15.734 -8.07 1 94.12 67 LEU A C 1
ATOM 541 O O . LEU A 1 67 ? 13.203 16.344 -8.984 1 94.12 67 LEU A O 1
ATOM 545 N N . PHE A 1 68 ? 13.266 14.703 -7.402 1 95.19 68 PHE A N 1
ATOM 546 C CA . PHE A 1 68 ? 11.867 14.328 -7.551 1 95.19 68 PHE A CA 1
ATOM 547 C C . PHE A 1 68 ? 11.094 14.602 -6.266 1 95.19 68 PHE A C 1
ATOM 549 O O . PHE A 1 68 ? 11.594 14.352 -5.168 1 95.19 68 PHE A O 1
ATOM 556 N N . CYS A 1 69 ? 9.938 15.227 -6.426 1 92.06 69 CYS A N 1
ATOM 557 C CA . CYS A 1 69 ? 9.102 15.555 -5.277 1 92.06 69 CYS A CA 1
ATOM 558 C C . CYS A 1 69 ? 7.672 15.07 -5.492 1 92.06 69 CYS A C 1
ATOM 560 O O . CYS A 1 69 ? 7.375 14.414 -6.492 1 92.06 69 CYS A O 1
ATOM 562 N N . ASN A 1 70 ? 6.871 15.25 -4.469 1 86.44 70 ASN A N 1
ATOM 563 C CA . ASN A 1 70 ? 5.465 14.875 -4.57 1 86.44 70 ASN A CA 1
ATOM 564 C C . ASN A 1 70 ? 4.801 15.508 -5.789 1 86.44 70 ASN A C 1
ATOM 566 O O . ASN A 1 70 ? 4.914 16.719 -6 1 86.44 70 ASN A O 1
ATOM 570 N N . ALA A 1 71 ? 4.082 14.734 -6.527 1 76 71 ALA A N 1
ATOM 571 C CA . ALA A 1 71 ? 3.527 15.148 -7.816 1 76 71 ALA A CA 1
ATOM 572 C C . ALA A 1 71 ? 2.346 16.094 -7.625 1 76 71 ALA A C 1
ATOM 574 O O . ALA A 1 71 ? 1.898 16.734 -8.578 1 76 71 ALA A O 1
ATOM 575 N N . HIS A 1 72 ? 1.864 16.234 -6.5 1 72.44 72 HIS A N 1
ATOM 576 C CA . HIS A 1 72 ? 0.639 17 -6.266 1 72.44 72 HIS A CA 1
ATOM 577 C C . HIS A 1 72 ? 0.934 18.484 -6.082 1 72.44 72 HIS A C 1
ATOM 579 O O . HIS A 1 72 ? 0.056 19.25 -5.68 1 72.44 72 HIS A O 1
ATOM 585 N N . SER A 1 73 ? 2.102 18.859 -6.379 1 75.12 73 SER A N 1
ATOM 586 C CA . SER A 1 73 ? 2.477 20.281 -6.375 1 75.12 73 SER A CA 1
ATOM 587 C C . SER A 1 73 ? 2.705 20.797 -7.789 1 75.12 73 SER A C 1
ATOM 589 O O . SER A 1 73 ? 2.549 20.047 -8.758 1 75.12 73 SER A O 1
ATOM 591 N N . ASP A 1 74 ? 2.822 22.125 -8.008 1 79.62 74 ASP A N 1
ATOM 592 C CA . ASP A 1 74 ? 3.041 22.719 -9.32 1 79.62 74 ASP A CA 1
ATOM 593 C C . ASP A 1 74 ? 4.48 23.203 -9.477 1 79.62 74 ASP A C 1
ATOM 595 O O . ASP A 1 74 ? 4.801 23.922 -10.422 1 79.62 74 ASP A O 1
ATOM 599 N N . SER A 1 75 ? 5.301 22.734 -8.602 1 87.06 75 SER A N 1
ATOM 600 C CA . SER A 1 75 ? 6.711 23.094 -8.664 1 87.06 75 SER A CA 1
ATOM 601 C C . SER A 1 75 ? 7.434 22.328 -9.773 1 87.06 75 SER A C 1
ATOM 603 O O . SER A 1 75 ? 6.883 21.391 -10.344 1 87.06 75 SER A O 1
ATOM 605 N N . SER A 1 76 ? 8.68 22.75 -10.109 1 87.44 76 SER A N 1
ATOM 606 C CA . SER A 1 76 ? 9.469 22.109 -11.164 1 87.44 76 SER A CA 1
ATOM 607 C C . SER A 1 76 ? 9.75 20.656 -10.844 1 87.44 76 SER A C 1
ATOM 609 O O . SER A 1 76 ? 9.648 19.781 -11.719 1 87.44 76 SER A O 1
ATOM 611 N N . CYS A 1 77 ? 10.086 20.406 -9.633 1 90.31 77 CYS A N 1
ATOM 612 C CA . CYS A 1 77 ? 10.391 19.031 -9.258 1 90.31 77 CYS A CA 1
ATOM 613 C C . CYS A 1 77 ? 9.133 18.172 -9.305 1 90.31 77 CYS A C 1
ATOM 615 O O . CYS A 1 77 ? 9.203 16.984 -9.664 1 90.31 77 CYS A O 1
ATOM 617 N N . SER A 1 78 ? 8 18.719 -8.977 1 90.56 78 SER A N 1
ATOM 618 C CA . SER A 1 78 ? 6.734 18 -9.07 1 90.56 78 SER A CA 1
ATOM 619 C C . SER A 1 78 ? 6.391 17.672 -10.523 1 90.56 78 SER A C 1
ATOM 621 O O . SER A 1 78 ? 5.914 16.578 -10.82 1 90.56 78 SER A O 1
ATOM 623 N N . MET A 1 79 ? 6.641 18.594 -11.375 1 90.94 79 MET A N 1
ATOM 624 C CA . MET A 1 79 ? 6.375 18.375 -12.797 1 90.94 79 MET A CA 1
ATOM 625 C C . MET A 1 79 ? 7.289 17.297 -13.359 1 90.94 79 MET A C 1
ATOM 627 O O . MET A 1 79 ? 6.863 16.484 -14.18 1 90.94 79 MET A O 1
ATOM 631 N N . ARG A 1 80 ? 8.531 17.328 -12.945 1 94.12 80 ARG A N 1
ATOM 632 C CA . ARG A 1 80 ? 9.469 16.281 -13.344 1 94.12 80 ARG A CA 1
ATOM 633 C C . ARG A 1 80 ? 8.992 14.906 -12.883 1 94.12 80 ARG A C 1
ATOM 635 O O . ARG A 1 80 ? 9.07 13.93 -13.633 1 94.12 80 ARG A O 1
ATOM 642 N N . THR A 1 81 ? 8.531 14.875 -11.656 1 95.81 81 THR A N 1
ATOM 643 C CA . THR A 1 81 ? 7.996 13.641 -11.102 1 95.81 81 THR A CA 1
ATOM 644 C C . THR A 1 81 ? 6.812 13.148 -11.938 1 95.81 81 THR A C 1
ATOM 646 O O . THR A 1 81 ? 6.762 11.977 -12.32 1 95.81 81 THR A O 1
ATOM 649 N N . GLU A 1 82 ? 5.891 13.992 -12.234 1 93.94 82 GLU A N 1
ATOM 650 C CA . GLU A 1 82 ? 4.699 13.641 -13 1 93.94 82 GLU A CA 1
ATOM 651 C C . GLU A 1 82 ? 5.066 13.117 -14.383 1 93.94 82 GLU A C 1
ATOM 653 O O . GLU A 1 82 ? 4.473 12.141 -14.867 1 93.94 82 GLU A O 1
ATOM 658 N N . ALA A 1 83 ? 6.02 13.758 -15 1 96.19 83 ALA A N 1
ATOM 659 C CA . ALA A 1 83 ? 6.449 13.352 -16.344 1 96.19 83 ALA A CA 1
ATOM 660 C C . ALA A 1 83 ? 7.043 11.945 -16.312 1 96.19 83 ALA A C 1
ATOM 662 O O . ALA A 1 83 ? 6.738 11.125 -17.188 1 96.19 83 ALA A O 1
ATOM 663 N N . GLU A 1 84 ? 7.891 11.68 -15.352 1 97.19 84 GLU A N 1
ATOM 664 C CA . GLU A 1 84 ? 8.531 10.367 -15.25 1 97.19 84 GLU A CA 1
ATOM 665 C C . GLU A 1 84 ? 7.508 9.281 -14.922 1 97.19 84 GLU A C 1
ATOM 667 O O . GLU A 1 84 ? 7.566 8.18 -15.469 1 97.19 84 GLU A O 1
ATOM 672 N N . VAL A 1 85 ? 6.613 9.547 -14.016 1 97.19 85 VAL A N 1
ATOM 673 C CA . VAL A 1 85 ? 5.582 8.594 -13.633 1 97.19 85 VAL A CA 1
ATOM 674 C C . VAL A 1 85 ? 4.703 8.273 -14.836 1 97.19 85 VAL A C 1
ATOM 676 O O . VAL A 1 85 ? 4.355 7.109 -15.07 1 97.19 85 VAL A O 1
ATOM 679 N N . THR A 1 86 ? 4.332 9.266 -15.57 1 96.44 86 THR A N 1
ATOM 680 C CA . THR A 1 86 ? 3.531 9.086 -16.781 1 96.44 86 THR A CA 1
ATOM 681 C C . THR A 1 86 ? 4.27 8.219 -17.797 1 96.44 86 THR A C 1
ATOM 683 O O . THR A 1 86 ? 3.666 7.344 -18.422 1 96.44 86 THR A O 1
ATOM 686 N N . SER A 1 87 ? 5.512 8.477 -17.922 1 97.75 87 SER A N 1
ATOM 687 C CA . SER A 1 87 ? 6.336 7.688 -18.844 1 97.75 87 SER A CA 1
ATOM 688 C C . SER A 1 87 ? 6.371 6.219 -18.422 1 97.75 87 SER A C 1
ATOM 690 O O . SER A 1 87 ? 6.289 5.328 -19.281 1 97.75 87 SER A O 1
ATOM 692 N N . VAL A 1 88 ? 6.5 6 -17.156 1 98.12 88 VAL A N 1
ATOM 693 C CA . VAL A 1 88 ? 6.543 4.629 -16.656 1 98.12 88 VAL A CA 1
ATOM 694 C C . VAL A 1 88 ? 5.199 3.947 -16.906 1 98.12 88 VAL A C 1
ATOM 696 O O . VAL A 1 88 ? 5.152 2.775 -17.281 1 98.12 88 VAL A O 1
ATOM 699 N N . ARG A 1 89 ? 4.07 4.637 -16.703 1 97.56 89 ARG A N 1
ATOM 700 C CA . ARG A 1 89 ? 2.752 4.086 -17 1 97.56 89 ARG A CA 1
ATOM 701 C C . ARG A 1 89 ? 2.656 3.646 -18.453 1 97.56 89 ARG A C 1
ATOM 703 O O . ARG A 1 89 ? 2.137 2.57 -18.75 1 97.56 89 ARG A O 1
ATOM 710 N N . ARG A 1 90 ? 3.16 4.434 -19.312 1 97.56 90 ARG A N 1
ATOM 711 C CA . ARG A 1 90 ? 3.145 4.098 -20.734 1 97.56 90 ARG A CA 1
ATOM 712 C C . ARG A 1 90 ? 3.986 2.859 -21.016 1 97.56 90 ARG A C 1
ATOM 714 O O . ARG A 1 90 ? 3.596 2.004 -21.812 1 97.56 90 ARG A O 1
ATOM 721 N N . THR A 1 91 ? 5.121 2.805 -20.375 1 98.19 91 THR A N 1
ATOM 722 C CA . THR A 1 91 ? 6 1.654 -20.547 1 98.19 91 THR A CA 1
ATOM 723 C C . THR A 1 91 ? 5.297 0.368 -20.125 1 98.19 91 THR A C 1
ATOM 725 O O . THR A 1 91 ? 5.41 -0.656 -20.812 1 98.19 91 THR A O 1
ATOM 728 N N . ILE A 1 92 ? 4.57 0.42 -19.047 1 98.38 92 ILE A N 1
ATOM 729 C CA . ILE A 1 92 ? 3.82 -0.734 -18.562 1 98.38 92 ILE A CA 1
ATOM 730 C C . ILE A 1 92 ? 2.742 -1.112 -19.562 1 98.38 92 ILE A C 1
ATOM 732 O O . ILE A 1 92 ? 2.6 -2.285 -19.922 1 98.38 92 ILE A O 1
ATOM 736 N N . MET A 1 93 ? 2.008 -0.132 -20.031 1 97.88 93 MET A N 1
ATOM 737 C CA . MET A 1 93 ? 0.945 -0.365 -21 1 97.88 93 MET A CA 1
ATOM 738 C C . MET A 1 93 ? 1.5 -0.999 -22.281 1 97.88 93 MET A C 1
ATOM 740 O O . MET A 1 93 ? 0.899 -1.922 -22.828 1 97.88 93 MET A O 1
ATOM 744 N N . ASP A 1 94 ? 2.641 -0.518 -22.672 1 97.62 94 ASP A N 1
ATOM 745 C CA . ASP A 1 94 ? 3.277 -1.05 -23.875 1 97.62 94 ASP A CA 1
ATOM 746 C C . ASP A 1 94 ? 3.752 -2.484 -23.656 1 97.62 94 ASP A C 1
ATOM 748 O O . ASP A 1 94 ? 3.582 -3.34 -24.531 1 97.62 94 ASP A O 1
ATOM 752 N N . TRP A 1 95 ? 4.316 -2.74 -22.562 1 97.81 95 TRP A N 1
ATOM 753 C CA . TRP A 1 95 ? 4.879 -4.059 -22.266 1 97.81 95 TRP A CA 1
ATOM 754 C C . TRP A 1 95 ? 3.793 -5.129 -22.312 1 97.81 95 TRP A C 1
ATOM 756 O O . TRP A 1 95 ? 4.035 -6.25 -22.766 1 97.81 95 TRP A O 1
ATOM 766 N N . PHE A 1 96 ? 2.605 -4.793 -21.828 1 98 96 PHE A N 1
ATOM 767 C CA . PHE A 1 96 ? 1.523 -5.77 -21.75 1 98 96 PHE A CA 1
ATOM 768 C C . PHE A 1 96 ? 0.542 -5.586 -22.891 1 98 96 PHE A C 1
ATOM 770 O O . PHE A 1 96 ? -0.545 -6.168 -22.891 1 98 96 PHE A O 1
ATOM 777 N N . ASN A 1 97 ? 0.883 -4.734 -23.844 1 97.81 97 ASN A N 1
ATOM 778 C CA . ASN A 1 97 ? 0.074 -4.48 -25.031 1 97.81 97 ASN A CA 1
ATOM 779 C C . ASN A 1 97 ? -1.369 -4.148 -24.672 1 97.81 97 ASN A C 1
ATOM 781 O O . ASN A 1 97 ? -2.303 -4.789 -25.156 1 97.81 97 ASN A O 1
ATOM 785 N N . CYS A 1 98 ? -1.512 -3.191 -23.844 1 95.5 98 CYS A N 1
ATOM 786 C CA . CYS A 1 98 ? -2.814 -2.768 -23.344 1 95.5 98 CYS A CA 1
ATOM 787 C C . CYS A 1 98 ? -3.559 -1.945 -24.391 1 95.5 98 CYS A C 1
ATOM 789 O O . CYS A 1 98 ? -4.785 -1.833 -24.328 1 95.5 98 CYS A O 1
ATOM 791 N N . GLY A 1 99 ? -2.885 -1.35 -25.344 1 93.06 99 GLY A N 1
ATOM 792 C CA . GLY A 1 99 ? -3.494 -0.312 -26.156 1 93.06 99 GLY A CA 1
ATOM 793 C C . GLY A 1 99 ? -3.969 0.881 -25.344 1 93.06 99 GLY A C 1
ATOM 794 O O . GLY A 1 99 ? -3.299 1.304 -24.406 1 93.06 99 GLY A O 1
ATOM 795 N N . ASP A 1 100 ? -5.102 1.485 -25.719 1 92.25 100 ASP A N 1
ATOM 796 C CA . ASP A 1 100 ? -5.656 2.625 -24.984 1 92.25 100 ASP A CA 1
ATOM 797 C C . ASP A 1 100 ? -6.84 2.203 -24.125 1 92.25 100 ASP A C 1
ATOM 799 O O . ASP A 1 100 ? -7.574 3.051 -23.609 1 92.25 100 ASP A O 1
ATOM 803 N N . ASP A 1 101 ? -6.941 0.997 -23.875 1 94.44 101 ASP A N 1
ATOM 804 C CA . ASP A 1 101 ? -8.164 0.467 -23.266 1 94.44 101 ASP A CA 1
ATOM 805 C C . ASP A 1 101 ? -8 0.302 -21.75 1 94.44 101 ASP A C 1
ATOM 807 O O . ASP A 1 101 ? -8.969 -0.013 -21.062 1 94.44 101 ASP A O 1
ATOM 811 N N . TYR A 1 102 ? -6.805 0.528 -21.312 1 96.94 102 TYR A N 1
ATOM 812 C CA . TYR A 1 102 ? -6.562 0.246 -19.906 1 96.94 102 TYR A CA 1
ATOM 813 C C . TYR A 1 102 ? -6.051 1.486 -19.172 1 96.94 102 TYR A C 1
ATOM 815 O O . TYR A 1 102 ? -5.586 2.438 -19.812 1 96.94 102 TYR A O 1
ATOM 823 N N . THR A 1 103 ? -6.211 1.482 -17.891 1 96.06 103 THR A N 1
ATOM 824 C CA . THR A 1 103 ? -5.52 2.389 -16.984 1 96.06 103 THR A CA 1
ATOM 825 C C . THR A 1 103 ? -4.633 1.609 -16.016 1 96.06 103 THR A C 1
ATOM 827 O O . THR A 1 103 ? -4.953 0.478 -15.641 1 96.06 103 THR A O 1
ATOM 830 N N . VAL A 1 104 ? -3.52 2.211 -15.711 1 98.06 104 VAL A N 1
ATOM 831 C CA . VAL A 1 104 ? -2.586 1.616 -14.766 1 98.06 104 VAL A CA 1
ATOM 832 C C . VAL A 1 104 ? -2.783 2.244 -13.383 1 98.06 104 VAL A C 1
ATOM 834 O O . VAL A 1 104 ? -2.58 3.447 -13.211 1 98.06 104 VAL A O 1
ATOM 837 N N . ILE A 1 105 ? -3.143 1.472 -12.43 1 97.88 105 ILE A N 1
ATOM 838 C CA . ILE A 1 105 ? -3.25 1.913 -11.039 1 97.88 105 ILE A CA 1
ATOM 839 C C . ILE A 1 105 ? -2.115 1.311 -10.219 1 97.88 105 ILE A C 1
ATOM 841 O O . ILE A 1 105 ? -2.014 0.088 -10.094 1 97.88 105 ILE A O 1
ATOM 845 N N . PHE A 1 106 ? -1.277 2.135 -9.664 1 98.31 106 PHE A N 1
ATOM 846 C CA . PHE A 1 106 ? -0.189 1.631 -8.836 1 98.31 106 PHE A CA 1
ATOM 847 C C . PHE A 1 106 ? -0.702 1.219 -7.457 1 98.31 106 PHE A C 1
ATOM 849 O O . PHE A 1 106 ? -1.546 1.901 -6.875 1 98.31 106 PHE A O 1
ATOM 856 N N . THR A 1 107 ? -0.276 0.061 -7.02 1 98.06 107 THR A N 1
ATOM 857 C CA . THR A 1 107 ? -0.616 -0.508 -5.723 1 98.06 107 THR A CA 1
ATOM 858 C C . THR A 1 107 ? 0.636 -1.012 -5.008 1 98.06 107 THR A C 1
ATOM 860 O O . THR A 1 107 ? 1.746 -0.886 -5.527 1 98.06 107 THR A O 1
ATOM 863 N N . ALA A 1 108 ? 0.442 -1.584 -3.824 1 97.62 108 ALA A N 1
ATOM 864 C CA . ALA A 1 108 ? 1.563 -2.109 -3.051 1 97.62 108 ALA A CA 1
ATOM 865 C C . ALA A 1 108 ? 1.98 -3.488 -3.555 1 97.62 108 ALA A C 1
ATOM 867 O O . ALA A 1 108 ? 2.986 -4.043 -3.105 1 97.62 108 ALA A O 1
ATOM 868 N N . GLY A 1 109 ? 1.274 -4.047 -4.477 1 97.62 109 GLY A N 1
ATOM 869 C CA . GLY A 1 109 ? 1.544 -5.375 -5.004 1 97.62 109 GLY A CA 1
ATOM 870 C C . GLY A 1 109 ? 0.294 -6.094 -5.477 1 97.62 109 GLY A C 1
ATOM 871 O O . GLY A 1 109 ? -0.795 -5.52 -5.484 1 97.62 109 GLY A O 1
ATOM 872 N N . THR A 1 110 ? 0.496 -7.324 -5.828 1 98.12 110 THR A N 1
ATOM 873 C CA . THR A 1 110 ? -0.602 -8.148 -6.324 1 98.12 110 THR A CA 1
ATOM 874 C C . THR A 1 110 ? -1.716 -8.25 -5.285 1 98.12 110 THR A C 1
ATOM 876 O O . THR A 1 110 ? -2.893 -8.078 -5.613 1 98.12 110 THR A O 1
ATOM 879 N N . THR A 1 111 ? -1.337 -8.531 -4.059 1 97.88 111 THR A N 1
ATOM 880 C CA . THR A 1 111 ? -2.318 -8.695 -2.992 1 97.88 111 THR A CA 1
ATOM 881 C C . THR A 1 111 ? -3.146 -7.422 -2.822 1 97.88 111 THR A C 1
ATOM 883 O O . THR A 1 111 ? -4.375 -7.484 -2.719 1 97.88 111 THR A O 1
ATOM 886 N N . ALA A 1 112 ? -2.488 -6.305 -2.805 1 98 112 ALA A N 1
ATOM 887 C CA . ALA A 1 112 ? -3.199 -5.035 -2.688 1 98 112 ALA A CA 1
ATOM 888 C C . ALA A 1 112 ? -4.109 -4.801 -3.891 1 98 112 ALA A C 1
ATOM 890 O O . ALA A 1 112 ? -5.191 -4.23 -3.756 1 98 112 ALA A O 1
ATOM 891 N N . SER A 1 113 ? -3.682 -5.121 -5.059 1 98.5 113 SER A N 1
ATOM 892 C CA . SER A 1 113 ? -4.492 -5 -6.266 1 98.5 113 SER A CA 1
ATOM 893 C C . SER A 1 113 ? -5.762 -5.84 -6.164 1 98.5 113 SER A C 1
ATOM 895 O O . SER A 1 113 ? -6.852 -5.367 -6.484 1 98.5 113 SER A O 1
ATOM 897 N N . LEU A 1 114 ? -5.574 -7.074 -5.734 1 98.56 114 LEU A N 1
ATOM 898 C CA . LEU A 1 114 ? -6.715 -7.977 -5.582 1 98.56 114 LEU A CA 1
ATOM 899 C C . LEU A 1 114 ? -7.688 -7.445 -4.535 1 98.56 114 LEU A C 1
ATOM 901 O O . LEU A 1 114 ? -8.906 -7.516 -4.723 1 98.56 114 LEU A O 1
ATOM 905 N N . LYS A 1 115 ? -7.172 -6.965 -3.479 1 97.81 115 LYS A N 1
ATOM 906 C CA . LYS A 1 115 ? -8.016 -6.367 -2.453 1 97.81 115 LYS A CA 1
ATOM 907 C C . LYS A 1 115 ? -8.844 -5.215 -3.023 1 97.81 115 LYS A C 1
ATOM 909 O O . LYS A 1 115 ? -10.031 -5.098 -2.74 1 97.81 115 LYS A O 1
ATOM 914 N N . MET A 1 116 ? -8.195 -4.375 -3.789 1 97.44 116 MET A N 1
ATOM 915 C CA . MET A 1 116 ? -8.883 -3.236 -4.387 1 97.44 116 MET A CA 1
ATOM 916 C C . MET A 1 116 ? -10.023 -3.703 -5.285 1 97.44 116 MET A C 1
ATOM 918 O O . MET A 1 116 ? -11.125 -3.148 -5.242 1 97.44 116 MET A O 1
ATOM 922 N N . VAL A 1 117 ? -9.773 -4.684 -6.086 1 98.25 117 VAL A N 1
ATOM 923 C CA . VAL A 1 117 ? -10.82 -5.234 -6.945 1 98.25 117 VAL A CA 1
ATOM 924 C C . VAL A 1 117 ? -11.977 -5.742 -6.086 1 98.25 117 VAL A C 1
ATOM 926 O O . VAL A 1 117 ? -13.141 -5.395 -6.328 1 98.25 117 VAL A O 1
ATOM 929 N N . GLY A 1 118 ? -11.648 -6.539 -5.078 1 97.94 118 GLY A N 1
ATOM 930 C CA . GLY A 1 118 ? -12.68 -7.086 -4.211 1 97.94 118 GLY A CA 1
ATOM 931 C C . GLY A 1 118 ? -13.484 -6.02 -3.496 1 97.94 118 GLY A C 1
ATOM 932 O O . GLY A 1 118 ? -14.703 -6.16 -3.326 1 97.94 118 GLY A O 1
ATOM 933 N N . GLU A 1 119 ? -12.844 -4.969 -3.121 1 96.88 119 GLU A N 1
ATOM 934 C CA . GLU A 1 119 ? -13.484 -3.906 -2.354 1 96.88 119 GLU A CA 1
ATOM 935 C C . GLU A 1 119 ? -14.398 -3.061 -3.236 1 96.88 119 GLU A C 1
ATOM 937 O O . GLU A 1 119 ? -15.414 -2.539 -2.771 1 96.88 119 GLU A O 1
ATOM 942 N N . THR A 1 120 ? -14.023 -2.904 -4.441 1 96.5 120 THR A N 1
ATOM 943 C CA . THR A 1 120 ? -14.664 -1.861 -5.234 1 96.5 120 THR A CA 1
ATOM 944 C C . THR A 1 120 ? -15.594 -2.473 -6.281 1 96.5 120 THR A C 1
ATOM 946 O O . THR A 1 120 ? -16.391 -1.767 -6.898 1 96.5 120 THR A O 1
ATOM 949 N N . PHE A 1 121 ? -15.469 -3.803 -6.543 1 97.19 121 PHE A N 1
ATOM 950 C CA . PHE A 1 121 ? -16.359 -4.449 -7.5 1 97.19 121 PHE A CA 1
ATOM 951 C C . PHE A 1 121 ? -17.828 -4.234 -7.113 1 97.19 121 PHE A C 1
ATOM 953 O O . PHE A 1 121 ? -18.156 -4.211 -5.93 1 97.19 121 PHE A O 1
ATOM 960 N N . PRO A 1 122 ? -18.703 -4.047 -8.07 1 95.81 122 PRO A N 1
ATOM 961 C CA . PRO A 1 122 ? -20.125 -3.791 -7.766 1 95.81 122 PRO A CA 1
ATOM 962 C C . PRO A 1 122 ? -20.875 -5.062 -7.398 1 95.81 122 PRO A C 1
ATOM 964 O O . PRO A 1 122 ? -21.828 -5.438 -8.086 1 95.81 122 PRO A O 1
ATOM 967 N N . TRP A 1 123 ? -20.562 -5.625 -6.305 1 96.69 123 TRP A N 1
ATOM 968 C CA . TRP A 1 123 ? -21.203 -6.828 -5.793 1 96.69 123 TRP A CA 1
ATOM 969 C C . TRP A 1 123 ? -22.672 -6.562 -5.465 1 96.69 123 TRP A C 1
ATOM 971 O O . TRP A 1 123 ? -23.031 -5.441 -5.109 1 96.69 123 TRP A O 1
ATOM 981 N N . SER A 1 124 ? -23.547 -7.547 -5.555 1 94.81 124 SER A N 1
ATOM 982 C CA . SER A 1 124 ? -24.938 -7.578 -5.078 1 94.81 124 SER A CA 1
ATOM 983 C C . SER A 1 124 ? -25.328 -8.977 -4.625 1 94.81 124 SER A C 1
ATOM 985 O O . SER A 1 124 ? -24.547 -9.922 -4.754 1 94.81 124 SER A O 1
ATOM 987 N N . GLU A 1 125 ? -26.484 -9.141 -4.098 1 95.19 125 GLU A N 1
ATOM 988 C CA . GLU A 1 125 ? -26.984 -10.445 -3.672 1 95.19 125 GLU A CA 1
ATOM 989 C C . GLU A 1 125 ? -27.172 -11.383 -4.859 1 95.19 125 GLU A C 1
ATOM 991 O O . GLU A 1 125 ? -27.359 -12.586 -4.684 1 95.19 125 GLU A O 1
ATOM 996 N N . HIS A 1 126 ? -27.062 -10.82 -6.078 1 95.25 126 HIS A N 1
ATOM 997 C CA . HIS A 1 126 ? -27.234 -11.602 -7.297 1 95.25 126 HIS A CA 1
ATOM 998 C C . HIS A 1 126 ? -25.891 -11.922 -7.949 1 95.25 126 HIS A C 1
ATOM 1000 O O . HIS A 1 126 ? -25.844 -12.609 -8.969 1 95.25 126 HIS A O 1
ATOM 1006 N N . SER A 1 127 ? -24.828 -11.438 -7.332 1 97.25 127 SER A N 1
ATOM 1007 C CA . SER A 1 127 ? -23.5 -11.641 -7.891 1 97.25 127 SER A CA 1
ATOM 1008 C C . SER A 1 127 ? -22.938 -13.008 -7.5 1 97.25 127 SER A C 1
ATOM 1010 O O . SER A 1 127 ? -23.281 -13.547 -6.445 1 97.25 127 SER A O 1
ATOM 1012 N N . LEU A 1 128 ? -22.125 -13.562 -8.406 1 98 128 LEU A N 1
ATOM 1013 C CA . LEU A 1 128 ? -21.297 -14.734 -8.125 1 98 128 LEU A CA 1
ATOM 1014 C C . LEU A 1 128 ? -19.812 -14.398 -8.25 1 98 128 LEU A C 1
ATOM 1016 O O . LEU A 1 128 ? -19.375 -13.844 -9.266 1 98 128 LEU A O 1
ATOM 1020 N N . TYR A 1 129 ? -19.125 -14.688 -7.203 1 98.12 129 TYR A N 1
ATOM 1021 C CA . TYR A 1 129 ? -17.672 -14.656 -7.273 1 98.12 129 TYR A CA 1
ATOM 1022 C C . TYR A 1 129 ? -17.109 -16.062 -7.488 1 98.12 129 TYR A C 1
ATOM 1024 O O . TYR A 1 129 ? -17.141 -16.891 -6.582 1 98.12 129 TYR A O 1
ATOM 1032 N N . GLY A 1 130 ? -16.562 -16.281 -8.68 1 97.5 130 GLY A N 1
ATOM 1033 C CA . GLY A 1 130 ? -15.875 -17.531 -8.984 1 97.5 130 GLY A CA 1
ATOM 1034 C C . GLY A 1 130 ? -14.367 -17.406 -9 1 97.5 130 GLY A C 1
ATOM 1035 O O . GLY A 1 130 ? -13.828 -16.359 -9.383 1 97.5 130 GLY A O 1
ATOM 1036 N N . TYR A 1 131 ? -13.711 -18.406 -8.555 1 96.5 131 TYR A N 1
ATOM 1037 C CA . TYR A 1 131 ? -12.258 -18.438 -8.633 1 96.5 131 TYR A CA 1
ATOM 1038 C C . TYR A 1 131 ? -11.75 -19.859 -8.82 1 96.5 131 TYR A C 1
ATOM 1040 O O . TYR A 1 131 ? -12.43 -20.828 -8.461 1 96.5 131 TYR A O 1
ATOM 1048 N N . SER A 1 132 ? -10.578 -19.938 -9.383 1 94.31 132 SER A N 1
ATOM 1049 C CA . SER A 1 132 ? -9.93 -21.234 -9.516 1 94.31 132 SER A CA 1
ATOM 1050 C C . SER A 1 132 ? -9.445 -21.75 -8.164 1 94.31 132 SER A C 1
ATOM 1052 O O . SER A 1 132 ? -8.961 -20.984 -7.34 1 94.31 132 SER A O 1
ATOM 1054 N N . ARG A 1 133 ? -9.492 -23 -8.023 1 87.94 133 ARG A N 1
ATOM 1055 C CA . ARG A 1 133 ? -9.039 -23.625 -6.785 1 87.94 133 ARG A CA 1
ATOM 1056 C C . ARG A 1 133 ? -7.535 -23.453 -6.598 1 87.94 133 ARG A C 1
ATOM 1058 O O . ARG A 1 133 ? -7.055 -23.312 -5.473 1 87.94 133 ARG A O 1
ATOM 1065 N N . HIS A 1 134 ? -6.812 -23.531 -7.668 1 88.12 134 HIS A N 1
ATOM 1066 C CA . HIS A 1 134 ? -5.363 -23.391 -7.613 1 88.12 134 HIS A CA 1
ATOM 1067 C C . HIS A 1 134 ? -4.949 -21.922 -7.664 1 88.12 134 HIS A C 1
ATOM 1069 O O . HIS A 1 134 ? -4.242 -21.516 -8.586 1 88.12 134 HIS A O 1
ATOM 1075 N N . ASN A 1 135 ? -5.348 -21.266 -6.652 1 89.25 135 ASN A N 1
ATOM 1076 C CA . ASN A 1 135 ? -5.008 -19.844 -6.684 1 89.25 135 ASN A CA 1
ATOM 1077 C C . ASN A 1 135 ? -4.434 -19.391 -5.348 1 89.25 135 ASN A C 1
ATOM 1079 O O . ASN A 1 135 ? -4.539 -20.094 -4.34 1 89.25 135 ASN A O 1
ATOM 1083 N N . HIS A 1 136 ? -3.814 -18.266 -5.398 1 92.88 136 HIS A N 1
ATOM 1084 C CA . HIS A 1 136 ? -3.162 -17.656 -4.25 1 92.88 136 HIS A CA 1
ATOM 1085 C C . HIS A 1 136 ? -4.184 -17.234 -3.199 1 92.88 136 HIS A C 1
ATOM 1087 O O . HIS A 1 136 ? -5.316 -16.875 -3.535 1 92.88 136 HIS A O 1
ATOM 1093 N N . ASN A 1 137 ? -3.852 -17.188 -1.942 1 90.75 137 ASN A N 1
ATOM 1094 C CA . ASN A 1 137 ? -4.676 -16.828 -0.794 1 90.75 137 ASN A CA 1
ATOM 1095 C C . ASN A 1 137 ? -5.34 -15.469 -0.991 1 90.75 137 ASN A C 1
ATOM 1097 O O . ASN A 1 137 ? -6.465 -15.25 -0.534 1 90.75 137 ASN A O 1
ATOM 1101 N N . SER A 1 138 ? -4.656 -14.602 -1.6 1 94.62 138 SER A N 1
ATOM 1102 C CA . SER A 1 138 ? -5.199 -13.25 -1.762 1 94.62 138 SER A CA 1
ATOM 1103 C C . SER A 1 138 ? -6.445 -13.258 -2.643 1 94.62 138 SER A C 1
ATOM 1105 O O . SER A 1 138 ? -7.32 -12.406 -2.498 1 94.62 138 SER A O 1
ATOM 1107 N N . VAL A 1 139 ? -6.512 -14.18 -3.57 1 95 139 VAL A N 1
ATOM 1108 C CA . VAL A 1 139 ? -7.719 -14.352 -4.371 1 95 139 VAL A CA 1
ATOM 1109 C C . VAL A 1 139 ? -8.852 -14.883 -3.496 1 95 139 VAL A C 1
ATOM 1111 O O . VAL A 1 139 ? -10 -14.445 -3.621 1 95 139 VAL A O 1
ATOM 1114 N N . LEU A 1 140 ? -8.523 -15.797 -2.588 1 92.19 140 LEU A N 1
ATOM 1115 C CA . LEU A 1 140 ? -9.5 -16.312 -1.637 1 92.19 140 LEU A CA 1
ATOM 1116 C C . LEU A 1 140 ? -9.984 -15.195 -0.71 1 92.19 140 LEU A C 1
ATOM 1118 O O . LEU A 1 140 ? -11.156 -15.164 -0.331 1 92.19 140 LEU A O 1
ATOM 1122 N N . GLY A 1 141 ? -9.055 -14.375 -0.374 1 93.62 141 GLY A N 1
ATOM 1123 C CA . GLY A 1 141 ? -9.43 -13.25 0.474 1 93.62 141 GLY A CA 1
ATOM 1124 C C . GLY A 1 141 ? -10.508 -12.375 -0.135 1 93.62 141 GLY A C 1
ATOM 1125 O O . GLY A 1 141 ? -11.32 -11.797 0.585 1 93.62 141 GLY A O 1
ATOM 1126 N N . MET A 1 142 ? -10.586 -12.211 -1.408 1 96 142 MET A N 1
ATOM 1127 C CA . MET A 1 142 ? -11.617 -11.453 -2.105 1 96 142 MET A CA 1
ATOM 1128 C C . MET A 1 142 ? -13 -12.047 -1.84 1 96 142 MET A C 1
ATOM 1130 O O . MET A 1 142 ? -14 -11.328 -1.888 1 96 142 MET A O 1
ATOM 1134 N N . ARG A 1 143 ? -13.016 -13.352 -1.586 1 94.75 143 ARG A N 1
ATOM 1135 C CA . ARG A 1 143 ? -14.273 -14.031 -1.291 1 94.75 143 ARG A CA 1
ATOM 1136 C C . ARG A 1 143 ? -14.969 -13.398 -0.089 1 94.75 143 ARG A C 1
ATOM 1138 O O . ARG A 1 143 ? -16.188 -13.18 -0.112 1 94.75 143 ARG A O 1
ATOM 1145 N N . GLU A 1 144 ? -14.148 -13.078 0.918 1 94.12 144 GLU A N 1
ATOM 1146 C CA . GLU A 1 144 ? -14.703 -12.484 2.131 1 94.12 144 GLU A CA 1
ATOM 1147 C C . GLU A 1 144 ? -15.312 -11.109 1.846 1 94.12 144 GLU A C 1
ATOM 1149 O O . GLU A 1 144 ? -16.344 -10.75 2.422 1 94.12 144 GLU A O 1
ATOM 1154 N N . LEU A 1 145 ? -14.703 -10.352 0.989 1 95.69 145 LEU A N 1
ATOM 1155 C CA . LEU A 1 145 ? -15.211 -9.031 0.603 1 95.69 145 LEU A CA 1
ATOM 1156 C C . LEU A 1 145 ? -16.5 -9.164 -0.194 1 95.69 145 LEU A C 1
ATOM 1158 O O . LEU A 1 145 ? -17.453 -8.398 0.025 1 95.69 145 LEU A O 1
ATOM 1162 N N . ALA A 1 146 ? -16.531 -10.086 -1.13 1 96.19 146 ALA A N 1
ATOM 1163 C CA . ALA A 1 146 ? -17.734 -10.344 -1.911 1 96.19 146 ALA A CA 1
ATOM 1164 C C . ALA A 1 146 ? -18.891 -10.766 -1.011 1 96.19 146 ALA A C 1
ATOM 1166 O O . ALA A 1 146 ? -20 -10.234 -1.121 1 96.19 146 ALA A O 1
ATOM 1167 N N . MET A 1 147 ? -18.609 -11.664 -0.077 1 95.31 147 MET A N 1
ATOM 1168 C CA . MET A 1 147 ? -19.625 -12.188 0.823 1 95.31 147 MET A CA 1
ATOM 1169 C C . MET A 1 147 ? -20.156 -11.094 1.745 1 95.31 147 MET A C 1
ATOM 1171 O O . MET A 1 147 ? -21.344 -11.055 2.047 1 95.31 147 MET A O 1
ATOM 1175 N N . ALA A 1 148 ? -19.266 -10.281 2.162 1 93.44 148 ALA A N 1
ATOM 1176 C CA . ALA A 1 148 ? -19.672 -9.18 3.033 1 93.44 148 ALA A CA 1
ATOM 1177 C C . ALA A 1 148 ? -20.688 -8.273 2.346 1 93.44 148 ALA A C 1
ATOM 1179 O O . ALA A 1 148 ? -21.484 -7.605 3.01 1 93.44 148 ALA A O 1
ATOM 1180 N N . LYS A 1 149 ? -20.703 -8.289 1.038 1 94.19 149 LYS A N 1
ATOM 1181 C CA . LYS A 1 149 ? -21.641 -7.477 0.269 1 94.19 149 LYS A CA 1
ATOM 1182 C C . LYS A 1 149 ? -22.844 -8.305 -0.19 1 94.19 149 LYS A C 1
ATOM 1184 O O . LYS A 1 149 ? -23.656 -7.836 -0.987 1 94.19 149 LYS A O 1
ATOM 1189 N N . GLY A 1 150 ? -22.891 -9.586 0.181 1 94.44 150 GLY A N 1
ATOM 1190 C CA . GLY A 1 150 ? -24.062 -10.43 -0.047 1 94.44 150 GLY A CA 1
ATOM 1191 C C . GLY A 1 150 ? -23.906 -11.359 -1.232 1 94.44 150 GLY A C 1
ATOM 1192 O O . GLY A 1 150 ? -24.812 -12.133 -1.545 1 94.44 150 GLY A O 1
ATOM 1193 N N . SER A 1 151 ? -22.781 -11.336 -1.851 1 96.19 151 SER A N 1
ATOM 1194 C CA . SER A 1 151 ? -22.547 -12.164 -3.025 1 96.19 151 SER A CA 1
ATOM 1195 C C . SER A 1 151 ? -22.359 -13.625 -2.639 1 96.19 151 SER A C 1
ATOM 1197 O O . SER A 1 151 ? -21.938 -13.93 -1.52 1 96.19 151 SER A O 1
ATOM 1199 N N . SER A 1 152 ? -22.719 -14.523 -3.592 1 96.5 152 SER A N 1
ATOM 1200 C CA . SER A 1 152 ? -22.359 -15.93 -3.5 1 96.5 152 SER A CA 1
ATOM 1201 C C . SER A 1 152 ? -20.953 -16.172 -4.047 1 96.5 152 SER A C 1
ATOM 1203 O O . SER A 1 152 ? -20.359 -15.281 -4.648 1 96.5 152 SER A O 1
ATOM 1205 N N . PHE A 1 153 ? -20.375 -17.344 -3.758 1 96.44 153 PHE A N 1
ATOM 1206 C CA . PHE A 1 153 ? -19.062 -17.672 -4.301 1 96.44 153 PHE A CA 1
ATOM 1207 C C . PHE A 1 153 ? -19 -19.125 -4.742 1 96.44 153 PHE A C 1
ATOM 1209 O O . PHE A 1 153 ? -19.844 -19.938 -4.332 1 96.44 153 PHE A O 1
ATOM 1216 N N . LEU A 1 154 ? -18.062 -19.422 -5.637 1 95.06 154 LEU A N 1
ATOM 1217 C CA . LEU A 1 154 ? -17.875 -20.766 -6.172 1 95.06 154 LEU A CA 1
ATOM 1218 C C . LEU A 1 154 ? -16.391 -21.047 -6.461 1 95.06 154 LEU A C 1
ATOM 1220 O O . LEU A 1 154 ? -15.742 -20.266 -7.164 1 95.06 154 LEU A O 1
ATOM 1224 N N . ALA A 1 155 ? -15.852 -22.078 -5.848 1 92.25 155 ALA A N 1
ATOM 1225 C CA . ALA A 1 155 ? -14.531 -22.578 -6.223 1 92.25 155 ALA A CA 1
ATOM 1226 C C . ALA A 1 155 ? -14.617 -23.469 -7.461 1 92.25 155 ALA A C 1
ATOM 1228 O O . ALA A 1 155 ? -15.25 -24.531 -7.43 1 92.25 155 ALA A O 1
ATOM 1229 N N . ALA A 1 156 ? -13.969 -23.016 -8.484 1 92.56 156 ALA A N 1
ATOM 1230 C CA . ALA A 1 156 ? -14.078 -23.75 -9.742 1 92.56 156 ALA A CA 1
ATOM 1231 C C . ALA A 1 156 ? -13.133 -24.953 -9.766 1 92.56 156 ALA A C 1
ATOM 1233 O O . ALA A 1 156 ? -12.078 -24.922 -9.141 1 92.56 156 ALA A O 1
ATOM 1234 N N . GLU A 1 157 ? -13.477 -25.844 -10.57 1 85.38 157 GLU A N 1
ATOM 1235 C CA . GLU A 1 157 ? -12.766 -27.125 -10.625 1 85.38 157 GLU A CA 1
ATOM 1236 C C . GLU A 1 157 ? -11.469 -27.016 -11.414 1 85.38 157 GLU A C 1
ATOM 1238 O O . GLU A 1 157 ? -11.297 -26.062 -12.195 1 85.38 157 GLU A O 1
ATOM 1243 N N . TRP A 1 158 ? -10.734 -28.062 -11.312 1 84.38 158 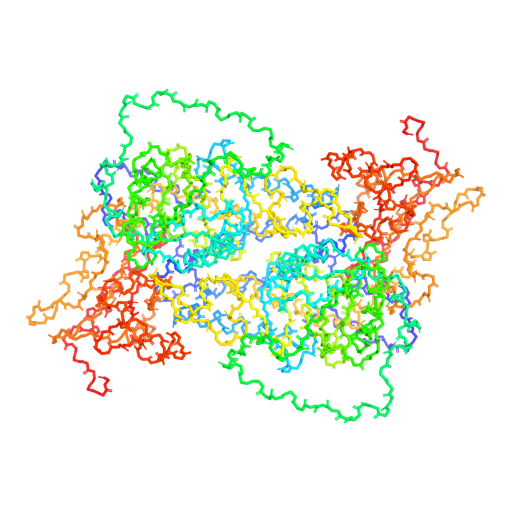TRP A N 1
ATOM 1244 C CA . TRP A 1 158 ? -9.383 -28.125 -11.852 1 84.38 158 TRP A CA 1
ATOM 1245 C C . TRP A 1 158 ? -9.414 -28.266 -13.375 1 84.38 158 TRP A C 1
ATOM 1247 O O . TRP A 1 158 ? -8.422 -27.953 -14.047 1 84.38 158 TRP A O 1
ATOM 1257 N N . ASP A 1 159 ? -10.461 -28.531 -13.883 1 89.19 159 ASP A N 1
ATOM 1258 C CA . ASP A 1 159 ? -10.57 -28.781 -15.312 1 89.19 159 ASP A CA 1
ATOM 1259 C C . ASP A 1 159 ? -10.352 -27.516 -16.125 1 89.19 159 ASP A C 1
ATOM 1261 O O . ASP A 1 159 ? -10.031 -27.578 -17.312 1 89.19 159 ASP A O 1
ATOM 1265 N N . LEU A 1 160 ? -10.453 -26.453 -15.477 1 93.88 160 LEU A N 1
ATOM 1266 C CA . LEU A 1 160 ? -10.352 -25.188 -16.188 1 93.88 160 LEU A CA 1
ATOM 1267 C C . LEU A 1 160 ? -8.914 -24.938 -16.641 1 93.88 160 LEU A C 1
ATOM 1269 O O . LEU A 1 160 ? -8.672 -24.062 -17.469 1 93.88 160 LEU A O 1
ATOM 1273 N N . GLN A 1 161 ? -7.934 -25.703 -16.125 1 94.06 161 GLN A N 1
ATOM 1274 C CA . GLN A 1 161 ? -6.551 -25.531 -16.547 1 94.06 161 GLN A CA 1
ATOM 1275 C C . GLN A 1 161 ? -6.289 -26.266 -17.859 1 94.06 161 GLN A C 1
ATOM 1277 O O . GLN A 1 161 ? -5.246 -26.062 -18.5 1 94.06 161 GLN A O 1
ATOM 1282 N N . ASP A 1 162 ? -7.227 -27.062 -18.344 1 95.19 162 ASP A N 1
ATOM 1283 C CA . ASP A 1 162 ? -7.09 -27.828 -19.562 1 95.19 162 ASP A CA 1
ATOM 1284 C C . ASP A 1 162 ? -7.621 -27.047 -20.766 1 95.19 162 ASP A C 1
ATOM 1286 O O . ASP A 1 162 ? -8.828 -26.844 -20.891 1 95.19 162 ASP A O 1
ATOM 1290 N N . PRO A 1 163 ? -6.758 -26.797 -21.672 1 94.62 163 PRO A N 1
ATOM 1291 C CA . PRO A 1 163 ? -7.211 -26.062 -22.844 1 94.62 163 PRO A CA 1
ATOM 1292 C C . PRO A 1 163 ? -8.297 -26.797 -23.625 1 94.62 163 PRO A C 1
ATOM 1294 O O . PRO A 1 163 ? -9.188 -26.156 -24.203 1 94.62 163 PRO A O 1
ATOM 1297 N N . GLU A 1 164 ? -8.289 -28.047 -23.656 1 94.5 164 GLU A N 1
ATOM 1298 C CA . GLU A 1 164 ? -9.297 -28.812 -24.375 1 94.5 164 GLU A CA 1
ATOM 1299 C C . GLU A 1 164 ? -10.664 -28.703 -23.703 1 94.5 164 GLU A C 1
ATOM 1301 O O . GLU A 1 164 ? -11.688 -28.625 -24.391 1 94.5 164 GLU A O 1
ATOM 1306 N N . TYR A 1 165 ? -10.625 -28.688 -22.438 1 94.94 165 TYR A N 1
ATOM 1307 C CA . TYR A 1 165 ? -11.875 -28.562 -21.703 1 94.94 165 TYR A CA 1
ATOM 1308 C C . TYR A 1 165 ? -12.523 -27.203 -21.953 1 94.94 165 TYR A C 1
ATOM 1310 O O . TYR A 1 165 ? -13.742 -27.109 -22.062 1 94.94 165 TYR A O 1
ATOM 1318 N N . ILE A 1 166 ? -11.781 -26.172 -22.062 1 95.69 166 ILE A N 1
ATOM 1319 C CA . ILE A 1 166 ? -12.297 -24.812 -22.156 1 95.69 166 ILE A CA 1
ATOM 1320 C C . ILE A 1 166 ? -12.852 -24.562 -23.547 1 95.69 166 ILE A C 1
ATOM 1322 O O . ILE A 1 166 ? -13.711 -23.688 -23.734 1 95.69 166 ILE A O 1
ATOM 1326 N N . GLN A 1 167 ? -12.414 -25.344 -24.531 1 95.25 167 GLN A N 1
ATOM 1327 C CA . GLN A 1 167 ? -12.82 -25.141 -25.922 1 95.25 167 GLN A CA 1
ATOM 1328 C C . GLN A 1 167 ? -14.336 -25.25 -26.078 1 95.25 167 GLN A C 1
ATOM 1330 O O . GLN A 1 167 ? -14.93 -24.547 -26.906 1 95.25 167 GLN A O 1
ATOM 1335 N N . GLN A 1 168 ? -14.969 -26.016 -25.281 1 95.62 168 GLN A N 1
ATOM 1336 C CA . GLN A 1 168 ? -16.406 -26.234 -25.391 1 95.62 168 GLN A CA 1
ATOM 1337 C C . GLN A 1 168 ? -17.188 -24.984 -25 1 95.62 168 GLN A C 1
ATOM 1339 O O . GLN A 1 168 ? -18.375 -24.859 -25.328 1 95.62 168 GLN A O 1
ATOM 1344 N N . PHE A 1 169 ? -16.547 -24.094 -24.312 1 96.75 169 PHE A N 1
ATOM 1345 C CA . PHE A 1 169 ? -17.234 -22.922 -23.812 1 96.75 169 PHE A CA 1
ATOM 1346 C C . PHE A 1 169 ? -16.906 -21.703 -24.672 1 96.75 169 PHE A C 1
ATOM 1348 O O . PHE A 1 169 ? -17.391 -20.594 -24.406 1 96.75 169 PHE A O 1
ATOM 1355 N N . MET A 1 170 ? -16.062 -21.859 -25.672 1 95.94 170 MET A N 1
ATOM 1356 C CA . MET A 1 170 ? -15.633 -20.734 -26.516 1 95.94 170 MET A CA 1
ATOM 1357 C C . MET A 1 170 ? -16.797 -20.203 -27.344 1 95.94 170 MET A C 1
ATOM 1359 O O . MET A 1 170 ? -17.719 -20.953 -27.672 1 95.94 170 MET A O 1
ATOM 1363 N N . PRO A 1 171 ? -16.75 -18.922 -27.609 1 92.19 171 PRO A N 1
ATOM 1364 C CA . PRO A 1 171 ? -17.812 -18.391 -28.453 1 92.19 171 PRO A CA 1
ATOM 1365 C C . PRO A 1 171 ? -17.844 -19.031 -29.844 1 92.19 171 PRO A C 1
ATOM 1367 O O . PRO A 1 171 ? -16.797 -19.359 -30.391 1 92.19 171 PRO A O 1
ATOM 1370 N N . LYS A 1 172 ? -19.062 -19.297 -30.438 1 79.94 172 LYS A N 1
ATOM 1371 C CA . LYS A 1 172 ? -19.219 -19.844 -31.781 1 79.94 172 LYS A CA 1
ATOM 1372 C C . LYS A 1 172 ? -18.906 -18.797 -32.844 1 79.94 172 LYS A C 1
ATOM 1374 O O . LYS A 1 172 ? -19.062 -17.594 -32.594 1 79.94 172 LYS A O 1
ATOM 1379 N N . GLU A 1 173 ? -18.125 -19.094 -33.906 1 63.53 173 GLU A N 1
ATOM 1380 C CA . GLU A 1 173 ? -17.641 -18.25 -35 1 63.53 173 GLU A CA 1
ATOM 1381 C C . GLU A 1 173 ? -18.703 -17.234 -35.406 1 63.53 173 GLU A C 1
ATOM 1383 O O . GLU A 1 173 ? -18.375 -16.094 -35.75 1 63.53 173 GLU A O 1
ATOM 1388 N N . SER A 1 174 ? -19.906 -17.609 -35.719 1 52.47 174 SER A N 1
ATOM 1389 C CA . SER A 1 174 ? -20.891 -16.688 -36.281 1 52.47 174 SER A CA 1
ATOM 1390 C C . SER A 1 174 ? -21.219 -15.57 -35.312 1 52.47 174 SER A C 1
ATOM 1392 O O . SER A 1 174 ? -21.688 -14.5 -35.688 1 52.47 174 SER A O 1
ATOM 1394 N N . GLU A 1 175 ? -21.25 -15.789 -34.156 1 47.22 175 GLU A N 1
ATOM 1395 C CA . GLU A 1 175 ? -21.625 -14.82 -33.125 1 47.22 175 GLU A CA 1
ATOM 1396 C C . GLU A 1 175 ? -20.5 -13.812 -32.906 1 47.22 175 GLU A C 1
ATOM 1398 O O . GLU A 1 175 ? -20.625 -12.938 -32.031 1 47.22 175 GLU A O 1
ATOM 1403 N N . GLU A 1 176 ? -19.438 -14.016 -33.531 1 44.72 176 GLU A N 1
ATOM 1404 C CA . GLU A 1 176 ? -18.312 -13.109 -33.344 1 44.72 176 GLU A CA 1
ATOM 1405 C C . GLU A 1 176 ? -18.688 -11.672 -33.719 1 44.72 176 GLU A C 1
ATOM 1407 O O . GLU A 1 176 ? -18.047 -10.727 -33.25 1 44.72 176 GLU A O 1
ATOM 1412 N N . GLU A 1 177 ? -19.406 -11.5 -34.938 1 41.53 177 GLU A N 1
ATOM 1413 C CA . GLU A 1 177 ? -19.641 -10.18 -35.5 1 41.53 177 GLU A CA 1
ATOM 1414 C C . GLU A 1 177 ? -20.609 -9.367 -34.656 1 41.53 177 GLU A C 1
ATOM 1416 O O . GLU A 1 177 ? -20.844 -8.188 -34.906 1 41.53 177 GLU A O 1
ATOM 1421 N N . SER A 1 178 ? -21.609 -10.07 -34.094 1 37.19 178 SER A N 1
ATOM 1422 C CA . SER A 1 178 ? -22.719 -9.203 -33.75 1 37.19 178 SER A CA 1
ATOM 1423 C C . SER A 1 178 ? -22.281 -8.094 -32.781 1 37.19 178 SER A C 1
ATOM 1425 O O . SER A 1 178 ? -22.453 -6.91 -33.094 1 37.19 178 SER A O 1
ATOM 1427 N N . SER A 1 179 ? -22.938 -8.133 -31.406 1 35.62 179 SER A N 1
ATOM 1428 C CA . SER A 1 179 ? -23.328 -6.949 -30.641 1 35.62 179 SER A CA 1
ATOM 1429 C C . SER A 1 179 ? -22.109 -6.32 -29.969 1 35.62 179 SER A C 1
ATOM 1431 O O . SER A 1 179 ? -21.75 -6.703 -28.844 1 35.62 179 SER A O 1
ATOM 1433 N N . GLU A 1 180 ? -21.047 -6.273 -30.656 1 36.16 180 GLU A N 1
ATOM 1434 C CA . GLU A 1 180 ? -20.266 -5.203 -30.047 1 36.16 180 GLU A CA 1
ATOM 1435 C C . GLU A 1 180 ? -21.141 -4.008 -29.703 1 36.16 180 GLU A C 1
ATOM 1437 O O . GLU A 1 180 ? -21.469 -3.188 -30.562 1 36.16 180 GLU A O 1
ATOM 1442 N N . GLU A 1 181 ? -22.266 -4.188 -29.125 1 33.84 181 GLU A N 1
ATOM 1443 C CA . GLU A 1 181 ? -22.844 -2.916 -28.719 1 33.84 181 GLU A CA 1
ATOM 1444 C C . GLU A 1 181 ? -21.766 -1.923 -28.281 1 33.84 181 GLU A C 1
ATOM 1446 O O . GLU A 1 181 ? -20.875 -2.26 -27.5 1 33.84 181 GLU A O 1
ATOM 1451 N N . PRO A 1 182 ? -21.547 -1.063 -29.219 1 33.22 182 PRO A N 1
ATOM 1452 C CA . PRO A 1 182 ? -20.562 -0.041 -28.828 1 33.22 182 PRO A CA 1
ATOM 1453 C C . PRO A 1 182 ? -20.609 0.267 -27.328 1 33.22 182 PRO A C 1
ATOM 1455 O O . PRO A 1 182 ? -21.703 0.475 -26.781 1 33.22 182 PRO A O 1
ATOM 1458 N N . VAL A 1 183 ? -19.719 -0.358 -26.641 1 34.97 183 VAL A N 1
ATOM 1459 C CA . VAL A 1 183 ? -19.641 0.22 -25.297 1 34.97 183 VAL A CA 1
ATOM 1460 C C . VAL A 1 183 ? -19.984 1.704 -25.344 1 34.97 183 VAL A C 1
ATOM 1462 O O . VAL A 1 183 ? -19.391 2.465 -26.125 1 34.97 183 VAL A O 1
ATOM 1465 N N . GLU A 1 184 ? -21.156 2.043 -25.266 1 35.09 184 GLU A N 1
ATOM 1466 C CA . GLU A 1 184 ? -21.391 3.477 -25.125 1 35.09 184 GLU A CA 1
ATOM 1467 C C . GLU A 1 184 ? -20.172 4.18 -24.516 1 35.09 184 GLU A C 1
ATOM 1469 O O . GLU A 1 184 ? -19.609 3.711 -23.531 1 35.09 184 GLU A O 1
ATOM 1474 N N . GLN A 1 185 ? -19.422 4.82 -25.391 1 35.16 185 GLN A N 1
ATOM 1475 C CA . GLN A 1 185 ? -18.359 5.703 -24.938 1 35.16 185 GLN A CA 1
ATOM 1476 C C . GLN A 1 185 ? -18.672 6.289 -23.562 1 35.16 185 GLN A C 1
ATOM 1478 O O . GLN A 1 185 ? -19.594 7.102 -23.422 1 35.16 185 GLN A O 1
ATOM 1483 N N . PHE A 1 186 ? -18.484 5.418 -22.625 1 38.56 186 PHE A N 1
ATOM 1484 C CA . PHE A 1 186 ? -18.625 5.906 -21.266 1 38.56 186 PHE A CA 1
ATOM 1485 C C . PHE A 1 186 ? -17.875 7.219 -21.078 1 38.56 186 PHE A C 1
ATOM 1487 O O . PHE A 1 186 ? -16.719 7.344 -21.5 1 38.56 186 PHE A O 1
ATOM 1494 N N . ASN A 1 187 ? -18.562 8.234 -20.969 1 42.56 187 ASN A N 1
ATOM 1495 C CA . ASN A 1 187 ? -17.984 9.492 -20.516 1 42.56 187 ASN A CA 1
ATOM 1496 C C . ASN A 1 187 ? -17.375 9.352 -19.125 1 42.56 187 ASN A C 1
ATOM 1498 O O . ASN A 1 187 ? -18.094 9.188 -18.141 1 42.56 187 ASN A O 1
ATOM 1502 N N . PRO A 1 188 ? -16.156 9.016 -19.188 1 44.41 188 PRO A N 1
ATOM 1503 C CA . PRO A 1 188 ? -15.445 8.805 -17.938 1 44.41 188 PRO A CA 1
ATOM 1504 C C . PRO A 1 188 ? -15.906 9.75 -16.828 1 44.41 188 PRO A C 1
ATOM 1506 O O . PRO A 1 188 ? -15.648 9.508 -15.648 1 44.41 188 PRO A O 1
ATOM 1509 N N . GLU A 1 189 ? -16.516 10.883 -17.266 1 45.75 189 GLU A N 1
ATOM 1510 C CA . GLU A 1 189 ? -16.891 11.898 -16.281 1 45.75 189 GLU A CA 1
ATOM 1511 C C . GLU A 1 189 ? -18.219 11.547 -15.617 1 45.75 189 GLU A C 1
ATOM 1513 O O . GLU A 1 189 ? -18.594 12.164 -14.617 1 45.75 189 GLU A O 1
ATOM 1518 N N . GLU A 1 190 ? -18.938 10.562 -16.203 1 45.03 190 GLU A N 1
ATOM 1519 C CA . GLU A 1 190 ? -20.234 10.297 -15.609 1 45.03 190 GLU A CA 1
ATOM 1520 C C . GLU A 1 190 ? -20.188 9.117 -14.648 1 45.03 190 GLU A C 1
ATOM 1522 O O . GLU A 1 190 ? -19.672 8.047 -15 1 45.03 190 GLU A O 1
ATOM 1527 N N . THR A 1 191 ? -20.281 9.461 -13.398 1 47.66 191 THR A N 1
ATOM 1528 C CA . THR A 1 191 ? -20.484 8.391 -12.43 1 47.66 191 THR A CA 1
ATOM 1529 C C . THR A 1 191 ? -21.719 7.562 -12.805 1 47.66 191 THR A C 1
ATOM 1531 O O . THR A 1 191 ? -22.828 8.102 -12.898 1 47.66 191 THR A O 1
ATOM 1534 N N . PRO A 1 192 ? -21.531 6.41 -13.344 1 46.88 192 PRO A N 1
ATOM 1535 C CA . PRO A 1 192 ? -22.797 5.699 -13.609 1 46.88 192 PRO A CA 1
ATOM 1536 C C . PRO A 1 192 ? -23.719 5.684 -12.398 1 46.88 192 PRO A C 1
ATOM 1538 O O . PRO A 1 192 ? -23.25 5.684 -11.258 1 46.88 192 PRO A O 1
ATOM 1541 N N . ALA A 1 193 ? -25.016 5.996 -12.578 1 45.78 193 ALA A N 1
ATOM 1542 C CA . ALA A 1 193 ? -26.062 5.879 -11.57 1 45.78 193 ALA A CA 1
ATOM 1543 C C . ALA A 1 193 ? -26.016 4.52 -10.875 1 45.78 193 ALA A C 1
ATOM 1545 O O . ALA A 1 193 ? -25.641 3.518 -11.492 1 45.78 193 ALA A O 1
ATOM 1546 N N . PRO A 1 194 ? -26.078 4.613 -9.477 1 48.34 194 PRO A N 1
ATOM 1547 C CA . PRO A 1 194 ? -26.156 3.316 -8.805 1 48.34 194 PRO A CA 1
ATOM 1548 C C . PRO A 1 194 ? -27.109 2.348 -9.516 1 48.34 194 PRO A C 1
ATOM 1550 O O . PRO A 1 194 ? -28.109 2.771 -10.102 1 48.34 194 PRO A O 1
ATOM 1553 N N . LEU A 1 195 ? -26.641 1.209 -9.883 1 46.16 195 LEU A N 1
ATOM 1554 C CA . LEU A 1 195 ? -27.484 0.184 -10.484 1 46.16 195 LEU A CA 1
ATOM 1555 C C . LEU A 1 195 ? -28.844 0.145 -9.805 1 46.16 195 LEU A C 1
ATOM 1557 O O . LEU A 1 195 ? -28.938 -0.003 -8.586 1 46.16 195 LEU A O 1
ATOM 1561 N N . ASN A 1 196 ? -29.766 1.021 -10.18 1 41.69 196 ASN A N 1
ATOM 1562 C CA . ASN A 1 196 ? -31.141 0.939 -9.703 1 41.69 196 ASN A CA 1
ATOM 1563 C C . ASN A 1 196 ? -31.656 -0.495 -9.734 1 41.69 196 ASN A C 1
ATOM 1565 O O . ASN A 1 196 ? -31.203 -1.304 -10.547 1 41.69 196 ASN A O 1
ATOM 1569 N N . ASP A 1 197 ? -32.281 -0.828 -8.641 1 46.69 197 ASP A N 1
ATOM 1570 C CA . ASP A 1 197 ? -32.969 -2.096 -8.414 1 46.69 197 ASP A CA 1
ATOM 1571 C C . ASP A 1 197 ? -33.688 -2.566 -9.672 1 46.69 197 ASP A C 1
ATOM 1573 O O . ASP A 1 197 ? -33.906 -3.762 -9.852 1 46.69 197 ASP A O 1
ATOM 1577 N N . GLU A 1 198 ? -34.062 -1.619 -10.453 1 45.75 198 GLU A N 1
ATOM 1578 C CA . GLU A 1 198 ? -34.969 -2.092 -11.5 1 45.75 198 GLU A CA 1
ATOM 1579 C C . GLU A 1 198 ? -34.188 -2.77 -12.625 1 45.75 198 GLU A C 1
ATOM 1581 O O . GLU A 1 198 ? -34.75 -3.457 -13.469 1 45.75 198 GLU A O 1
ATOM 1586 N N . THR A 1 199 ? -33.156 -2.107 -13.141 1 52.72 199 THR A N 1
ATOM 1587 C CA . THR A 1 199 ? -32.5 -2.727 -14.281 1 52.72 199 THR A CA 1
ATOM 1588 C C . THR A 1 199 ? -31.688 -3.951 -13.844 1 52.72 199 THR A C 1
ATOM 1590 O O . THR A 1 199 ? -30.906 -3.881 -12.898 1 52.72 199 THR A O 1
ATOM 1593 N N . GLU A 1 200 ? -32.188 -5.148 -13.906 1 69.94 200 GLU A N 1
ATOM 1594 C CA . GLU A 1 200 ? -31.953 -6.52 -13.469 1 69.94 200 GLU A CA 1
ATOM 1595 C C . GLU A 1 200 ? -30.562 -6.996 -13.852 1 69.94 200 GLU A C 1
ATOM 1597 O O . GLU A 1 200 ? -30.391 -8.102 -14.367 1 69.94 200 GLU A O 1
ATOM 1602 N N . GLU A 1 201 ? -29.531 -6.027 -13.883 1 88.25 201 GLU A N 1
ATOM 1603 C CA . GLU A 1 201 ? -28.219 -6.523 -14.258 1 88.25 201 GLU A CA 1
ATOM 1604 C C . GLU A 1 201 ? -27.438 -7.031 -13.047 1 88.25 201 GLU A C 1
ATOM 1606 O O . GLU A 1 201 ? -27.469 -6.41 -11.977 1 88.25 201 GLU A O 1
ATOM 1611 N N . ALA A 1 202 ? -26.844 -8.203 -13.227 1 94.38 202 ALA A N 1
ATOM 1612 C CA . ALA A 1 202 ? -25.969 -8.797 -12.227 1 94.38 202 ALA A CA 1
ATOM 1613 C C . ALA A 1 202 ? -24.531 -8.914 -12.758 1 94.38 202 ALA A C 1
ATOM 1615 O O . ALA A 1 202 ? -24.312 -9.477 -13.836 1 94.38 202 ALA A O 1
ATOM 1616 N N . PHE A 1 203 ? -23.625 -8.273 -12.008 1 96.56 203 PHE A N 1
ATOM 1617 C CA . PHE A 1 203 ? -22.219 -8.406 -12.336 1 96.56 203 PHE A CA 1
ATOM 1618 C C . PHE A 1 203 ? -21.594 -9.586 -11.602 1 96.56 203 PHE A C 1
ATOM 1620 O O . PHE A 1 203 ? -21.859 -9.789 -10.414 1 96.56 203 PHE A O 1
ATOM 1627 N N . HIS A 1 204 ? -20.891 -10.398 -12.352 1 98.06 204 HIS A N 1
ATOM 1628 C CA . HIS A 1 204 ? -20.156 -11.531 -11.805 1 98.06 204 HIS A CA 1
ATOM 1629 C C . HIS A 1 204 ? -18.656 -11.398 -12.07 1 98.06 204 HIS A C 1
ATOM 1631 O O . HIS A 1 204 ? -18.25 -10.766 -13.047 1 98.06 204 HIS A O 1
ATOM 1637 N N . LEU A 1 205 ? -17.797 -11.93 -11.148 1 98.69 205 LEU A N 1
ATOM 1638 C CA . LEU A 1 205 ? -16.344 -11.875 -11.297 1 98.69 205 LEU A CA 1
ATOM 1639 C C . LEU A 1 205 ? -15.734 -13.273 -11.219 1 98.69 205 LEU A C 1
ATOM 1641 O O . LEU A 1 205 ? -16.125 -14.078 -10.375 1 98.69 205 LEU A O 1
ATOM 1645 N N . PHE A 1 206 ? -14.859 -13.586 -12.125 1 98.69 206 PHE A N 1
ATOM 1646 C CA . PHE A 1 206 ? -14.07 -14.805 -12.047 1 98.69 206 PHE A CA 1
ATOM 1647 C C . PHE A 1 206 ? -12.578 -14.492 -12 1 98.69 206 PHE A C 1
ATOM 1649 O O . PHE A 1 206 ? -12.07 -13.742 -12.836 1 98.69 206 PHE A O 1
ATOM 1656 N N . ALA A 1 207 ? -11.891 -15.031 -11.008 1 98.56 207 ALA A N 1
ATOM 1657 C CA . ALA A 1 207 ? -10.453 -14.82 -10.844 1 98.56 207 ALA A CA 1
ATOM 1658 C C . ALA A 1 207 ? -9.68 -16.125 -11.047 1 98.56 207 ALA A C 1
ATOM 1660 O O . ALA A 1 207 ? -10.055 -17.156 -10.5 1 98.56 207 ALA A O 1
ATOM 1661 N N . PHE A 1 208 ? -8.617 -16.078 -11.836 1 98.06 208 PHE A N 1
ATOM 1662 C CA . PHE A 1 208 ? -7.75 -17.25 -12.008 1 98.06 208 PHE A CA 1
ATOM 1663 C C . PHE A 1 208 ? -6.301 -16.812 -12.203 1 98.06 208 PHE A C 1
ATOM 1665 O O . PHE A 1 208 ? -6.031 -15.695 -12.625 1 98.06 208 PHE A O 1
ATOM 1672 N N . PRO A 1 209 ? -5.363 -17.656 -11.781 1 97.75 209 PRO A N 1
ATOM 1673 C CA . PRO A 1 209 ? -3.957 -17.359 -12.062 1 97.75 209 PRO A CA 1
ATOM 1674 C C . PRO A 1 209 ? -3.561 -17.703 -13.5 1 97.75 209 PRO A C 1
ATOM 1676 O O . PRO A 1 209 ? -3.895 -18.781 -14 1 97.75 209 PRO A O 1
ATOM 1679 N N . ALA A 1 210 ? -2.852 -16.781 -14.117 1 98.38 210 ALA A N 1
ATOM 1680 C CA . ALA A 1 210 ? -2.279 -17.156 -15.406 1 98.38 210 ALA A CA 1
ATOM 1681 C C . ALA A 1 210 ? -1.271 -18.281 -15.25 1 98.38 210 ALA A C 1
ATOM 1683 O O . ALA A 1 210 ? -1.105 -19.109 -16.156 1 98.38 210 ALA A O 1
ATOM 1684 N N . GLU A 1 211 ? -0.598 -18.312 -14.148 1 98.12 211 GLU A N 1
ATOM 1685 C CA . GLU A 1 211 ? 0.301 -19.391 -13.75 1 98.12 211 GLU A CA 1
ATOM 1686 C C . GLU A 1 211 ? 0.172 -19.688 -12.258 1 98.12 211 GLU A C 1
ATOM 1688 O O . GLU A 1 211 ? 0.265 -18.781 -11.43 1 98.12 211 GLU A O 1
ATOM 1693 N N . CYS A 1 212 ? -0.113 -20.938 -11.938 1 97.5 212 CYS A N 1
ATOM 1694 C CA . CYS A 1 212 ? -0.225 -21.359 -10.547 1 97.5 212 CYS A CA 1
ATOM 1695 C C . CYS A 1 212 ? 1.113 -21.234 -9.828 1 97.5 212 CYS A C 1
ATOM 1697 O O . CYS A 1 212 ? 2.117 -21.797 -10.281 1 97.5 212 CYS A O 1
ATOM 1699 N N . ASN A 1 213 ? 1.101 -20.562 -8.68 1 96.94 213 ASN A N 1
ATOM 1700 C CA . ASN A 1 213 ? 2.344 -20.328 -7.957 1 96.94 213 ASN A CA 1
ATOM 1701 C C . ASN A 1 213 ? 2.82 -21.578 -7.219 1 96.94 213 ASN A C 1
ATOM 1703 O O . ASN A 1 213 ? 3.959 -21.625 -6.754 1 96.94 213 ASN A O 1
ATOM 1707 N N . PHE A 1 214 ? 2.023 -22.578 -7.109 1 97.06 214 PHE A N 1
ATOM 1708 C CA . PHE A 1 214 ? 2.387 -23.812 -6.434 1 97.06 214 PHE A CA 1
ATOM 1709 C C . PHE A 1 214 ? 3.076 -24.766 -7.398 1 97.06 214 PHE A C 1
ATOM 1711 O O . PHE A 1 214 ? 4.156 -25.281 -7.102 1 97.06 214 PHE A O 1
ATOM 1718 N N . SER A 1 215 ? 2.459 -24.922 -8.617 1 97.5 215 SER A N 1
ATOM 1719 C CA . SER A 1 215 ? 2.871 -26.016 -9.477 1 97.5 215 SER A CA 1
ATOM 1720 C C . SER A 1 215 ? 3.434 -25.5 -10.797 1 97.5 215 SER A C 1
ATOM 1722 O O . SER A 1 215 ? 4.07 -26.25 -11.539 1 97.5 215 SER A O 1
ATOM 1724 N N . GLY A 1 216 ? 3.146 -24.312 -11.102 1 98.06 216 GLY A N 1
ATOM 1725 C CA . GLY A 1 216 ? 3.598 -23.766 -12.375 1 98.06 216 GLY A CA 1
ATOM 1726 C C . GLY A 1 216 ? 2.645 -24.047 -13.516 1 98.06 216 GLY A C 1
ATOM 1727 O O . GLY A 1 216 ? 2.898 -23.656 -14.656 1 98.06 216 GLY A O 1
ATOM 1728 N N . ILE A 1 217 ? 1.551 -24.688 -13.219 1 97.69 217 ILE A N 1
ATOM 1729 C CA . ILE A 1 217 ? 0.555 -24.906 -14.266 1 97.69 217 ILE A CA 1
ATOM 1730 C C . ILE A 1 217 ? 0.056 -23.562 -14.789 1 97.69 217 ILE A C 1
ATOM 1732 O O . ILE A 1 217 ? -0.248 -22.656 -14.016 1 97.69 217 ILE A O 1
ATOM 1736 N N . LYS A 1 218 ? -0.015 -23.484 -16.094 1 97.75 218 LYS A N 1
ATOM 1737 C CA . LYS A 1 218 ? -0.562 -22.297 -16.719 1 97.75 218 LYS A CA 1
ATOM 1738 C C . LYS A 1 218 ? -2.023 -22.484 -17.109 1 97.75 218 LYS A C 1
ATOM 1740 O O . LYS A 1 218 ? -2.369 -23.484 -17.766 1 97.75 218 LYS A O 1
ATOM 1745 N N . TYR A 1 219 ? -2.848 -21.641 -16.672 1 97.5 219 TYR A N 1
ATOM 1746 C CA . TYR A 1 219 ? -4.227 -21.625 -17.141 1 97.5 219 TYR A CA 1
ATOM 1747 C C . TYR A 1 219 ? -4.332 -20.984 -18.516 1 97.5 219 TYR A C 1
ATOM 1749 O O . TYR A 1 219 ? -3.664 -19.984 -18.797 1 97.5 219 TYR A O 1
ATOM 1757 N N . PRO A 1 220 ? -5.172 -21.578 -19.391 1 97.5 220 PRO A N 1
ATOM 1758 C CA . PRO A 1 220 ? -5.332 -20.953 -20.703 1 97.5 220 PRO A CA 1
ATOM 1759 C C . PRO A 1 220 ? -5.949 -19.562 -20.609 1 97.5 220 PRO A C 1
ATOM 1761 O O . PRO A 1 220 ? -7.004 -19.391 -20 1 97.5 220 PRO A O 1
ATOM 1764 N N . LEU A 1 221 ? -5.309 -18.562 -21.219 1 98 221 LEU A N 1
ATOM 1765 C CA . LEU A 1 221 ? -5.82 -17.203 -21.219 1 98 221 LEU A CA 1
ATOM 1766 C C . LEU A 1 221 ? -7.133 -17.109 -21.984 1 98 221 LEU A C 1
ATOM 1768 O O . LEU A 1 221 ? -7.883 -16.141 -21.828 1 98 221 LEU A O 1
ATOM 1772 N N . ASP A 1 222 ? -7.469 -18.141 -22.75 1 97.62 222 ASP A N 1
ATOM 1773 C CA . ASP A 1 222 ? -8.73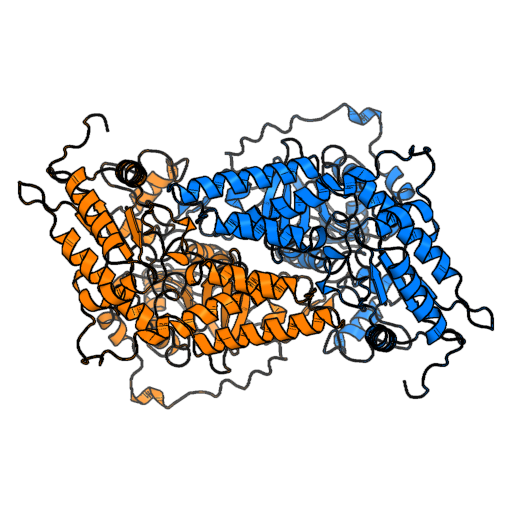4 -18.219 -23.469 1 97.62 222 ASP A CA 1
ATOM 1774 C C . ASP A 1 222 ? -9.914 -18.219 -22.5 1 97.62 222 ASP A C 1
ATOM 1776 O O . ASP A 1 222 ? -11.055 -17.969 -22.891 1 97.62 222 ASP A O 1
ATOM 1780 N N . LEU A 1 223 ? -9.633 -18.484 -21.281 1 97.94 223 LEU A N 1
ATOM 1781 C CA . LEU A 1 223 ? -10.656 -18.391 -20.25 1 97.94 223 LEU A CA 1
ATOM 1782 C C . LEU A 1 223 ? -11.305 -17 -20.266 1 97.94 223 LEU A C 1
ATOM 1784 O O . LEU A 1 223 ? -12.492 -16.859 -19.953 1 97.94 223 LEU A O 1
ATOM 1788 N N . VAL A 1 224 ? -10.5 -15.977 -20.609 1 98.31 224 VAL A N 1
ATOM 1789 C CA . VAL A 1 224 ? -11.023 -14.617 -20.688 1 98.31 224 VAL A CA 1
ATOM 1790 C C . VAL A 1 224 ? -12.172 -14.562 -21.703 1 98.31 224 VAL A C 1
ATOM 1792 O O . VAL A 1 224 ? -13.25 -14.055 -21.391 1 98.31 224 VAL A O 1
ATOM 1795 N N . HIS A 1 225 ? -12 -15.18 -22.812 1 97.75 225 HIS A N 1
ATOM 1796 C CA . HIS A 1 225 ? -13.023 -15.203 -23.859 1 97.75 225 HIS A CA 1
ATOM 1797 C C . HIS A 1 225 ? -14.188 -16.109 -23.469 1 97.75 225 HIS A C 1
ATOM 1799 O O . HIS A 1 225 ? -15.352 -15.758 -23.703 1 97.75 225 HIS A O 1
ATOM 1805 N N . ALA A 1 226 ? -13.883 -17.234 -22.922 1 97.69 226 ALA A N 1
ATOM 1806 C CA . ALA A 1 226 ? -14.914 -18.188 -22.531 1 97.69 226 ALA A CA 1
ATOM 1807 C C . ALA A 1 226 ? -15.867 -17.578 -21.516 1 97.69 226 ALA A C 1
ATOM 1809 O O . ALA A 1 226 ? -17.062 -17.891 -21.516 1 97.69 226 ALA A O 1
ATOM 1810 N N . LEU A 1 227 ? -15.383 -16.734 -20.656 1 97.69 227 LEU A N 1
ATOM 1811 C CA . LEU A 1 227 ? -16.172 -16.141 -19.594 1 97.69 227 LEU A CA 1
ATOM 1812 C C . LEU A 1 227 ? -16.938 -14.914 -20.094 1 97.69 227 LEU A C 1
ATOM 1814 O O . LEU A 1 227 ? -18.125 -14.75 -19.812 1 97.69 227 LEU A O 1
ATOM 1818 N N . LYS A 1 228 ? -16.266 -14.094 -20.844 1 95.81 228 LYS A N 1
ATOM 1819 C CA . LYS A 1 228 ? -16.828 -12.805 -21.234 1 95.81 228 LYS A CA 1
ATOM 1820 C C . LYS A 1 228 ? -17.797 -12.953 -22.391 1 95.81 228 LYS A C 1
ATOM 1822 O O . LYS A 1 228 ? -18.828 -12.258 -22.453 1 95.81 228 LYS A O 1
ATOM 1827 N N . ARG A 1 229 ? -17.547 -13.891 -23.328 1 94.94 229 ARG A N 1
ATOM 1828 C CA . ARG A 1 229 ? -18.312 -13.977 -24.578 1 94.94 229 ARG A CA 1
ATOM 1829 C C . ARG A 1 229 ? -18.844 -15.383 -24.797 1 94.94 229 ARG A C 1
ATOM 1831 O O . ARG A 1 229 ? -19.766 -15.586 -25.594 1 94.94 229 ARG A O 1
ATOM 1838 N N . GLY A 1 230 ? -18.281 -16.312 -24.031 1 95.94 230 GLY A N 1
ATOM 1839 C CA . GLY A 1 230 ? -18.672 -17.703 -24.219 1 95.94 230 GLY A CA 1
ATOM 1840 C C . GLY A 1 230 ? -19.75 -18.156 -23.25 1 95.94 230 GLY A C 1
ATOM 1841 O O . GLY A 1 230 ? -20.562 -17.344 -22.812 1 95.94 230 GLY A O 1
ATOM 1842 N N . THR A 1 231 ? -19.734 -19.484 -23.062 1 96.94 231 THR A N 1
ATOM 1843 C CA . THR A 1 231 ? -20.844 -20.062 -22.297 1 96.94 231 THR A CA 1
ATOM 1844 C C . THR A 1 231 ? -20.359 -20.5 -20.906 1 96.94 231 THR A C 1
ATOM 1846 O O . THR A 1 231 ? -21.125 -21.078 -20.141 1 96.94 231 THR A O 1
ATOM 1849 N N . LEU A 1 232 ? -19.094 -20.234 -20.594 1 97.31 232 LEU A N 1
ATOM 1850 C CA . LEU A 1 232 ? -18.547 -20.688 -19.312 1 97.31 232 LEU A CA 1
ATOM 1851 C C . LEU A 1 232 ? -19.266 -20 -18.156 1 97.31 232 LEU A C 1
ATOM 1853 O O . LEU A 1 232 ? -19.484 -20.625 -17.109 1 97.31 232 LEU A O 1
ATOM 1857 N N . GLY A 1 233 ? -19.562 -18.734 -18.297 1 97.06 233 GLY A N 1
ATOM 1858 C CA . GLY A 1 233 ? -20.281 -18.016 -17.25 1 97.06 233 GLY A CA 1
ATOM 1859 C C . GLY A 1 233 ? -21.609 -18.672 -16.891 1 97.06 233 GLY A C 1
ATOM 1860 O O . GLY A 1 233 ? -21.906 -18.859 -15.711 1 97.06 233 GLY A O 1
ATOM 1861 N N . GLU A 1 234 ? -22.359 -19 -17.922 1 96.44 234 GLU A N 1
ATOM 1862 C CA . GLU A 1 234 ? -23.641 -19.672 -17.703 1 96.44 234 GLU A CA 1
ATOM 1863 C C . GLU A 1 234 ? -23.438 -21.031 -17.031 1 96.44 234 GLU A C 1
ATOM 1865 O O . GLU A 1 234 ? -24.234 -21.422 -16.172 1 96.44 234 GLU A O 1
ATOM 1870 N N . HIS A 1 235 ? -22.438 -21.656 -17.484 1 96.5 235 HIS A N 1
ATOM 1871 C CA . HIS A 1 235 ? -22.125 -22.953 -16.891 1 96.5 235 HIS A CA 1
ATOM 1872 C C . HIS A 1 235 ? -21.828 -22.828 -15.406 1 96.5 235 HIS A C 1
ATOM 1874 O O . HIS A 1 235 ? -22.297 -23.625 -14.594 1 96.5 235 HIS A O 1
ATOM 1880 N N . LEU A 1 236 ? -21.078 -21.859 -15.016 1 97.06 236 LEU A N 1
ATOM 1881 C CA . LEU A 1 236 ? -20.703 -21.641 -13.625 1 97.06 236 LEU A CA 1
ATOM 1882 C C . LEU A 1 236 ? -21.922 -21.266 -12.789 1 97.06 236 LEU A C 1
ATOM 1884 O O . LEU A 1 236 ? -22.062 -21.719 -11.656 1 97.06 236 LEU A O 1
ATOM 1888 N N . LEU A 1 237 ? -22.781 -20.422 -13.312 1 97.38 237 LEU A N 1
ATOM 1889 C CA . LEU A 1 237 ? -24 -20.031 -12.609 1 97.38 237 LEU A CA 1
ATOM 1890 C C . LEU A 1 237 ? -24.906 -21.25 -12.375 1 97.38 237 LEU A C 1
ATOM 1892 O O . LEU A 1 237 ? -25.438 -21.422 -11.281 1 97.38 237 LEU A O 1
ATOM 1896 N N . SER A 1 238 ? -25.031 -22.031 -13.422 1 97 238 SER A N 1
ATOM 1897 C CA . SER A 1 238 ? -25.828 -23.266 -13.297 1 97 238 SER A CA 1
ATOM 1898 C C . SER A 1 238 ? -25.266 -24.172 -12.211 1 97 238 SER A C 1
ATOM 1900 O O . SER A 1 238 ? -26.016 -24.703 -11.383 1 97 238 SER A O 1
ATOM 1902 N N . ARG A 1 239 ? -24.031 -24.312 -12.25 1 95.69 239 ARG A N 1
ATOM 1903 C CA . ARG A 1 239 ? -23.375 -25.156 -11.258 1 95.69 239 ARG A CA 1
ATOM 1904 C C . ARG A 1 239 ? -23.562 -24.594 -9.852 1 95.69 239 ARG A C 1
ATOM 1906 O O . ARG A 1 239 ? -23.766 -25.359 -8.898 1 95.69 239 ARG A O 1
ATOM 1913 N N . ALA A 1 240 ? -23.422 -23.328 -9.68 1 96.06 240 ALA A N 1
ATOM 1914 C CA . ALA A 1 240 ? -23.594 -22.688 -8.375 1 96.06 240 ALA A CA 1
ATOM 1915 C C . ALA A 1 240 ? -24.984 -22.953 -7.809 1 96.06 240 ALA A C 1
ATOM 1917 O O . ALA A 1 240 ? -25.141 -23.188 -6.605 1 96.06 240 ALA A O 1
ATOM 1918 N N . VAL A 1 241 ? -25.938 -22.922 -8.609 1 95.94 241 VAL A N 1
ATOM 1919 C CA . VAL A 1 241 ? -27.312 -23.188 -8.172 1 95.94 241 VAL A CA 1
ATOM 1920 C C . VAL A 1 241 ? -27.453 -24.672 -7.836 1 95.94 241 VAL A C 1
ATOM 1922 O O . VAL A 1 241 ? -28.047 -25.031 -6.812 1 95.94 241 VAL A O 1
ATOM 1925 N N . GLU A 1 242 ? -26.906 -25.5 -8.664 1 95.12 242 GLU A N 1
ATOM 1926 C CA . GLU A 1 242 ? -26.984 -26.938 -8.477 1 95.12 242 GLU A CA 1
ATOM 1927 C C . GLU A 1 242 ? -26.359 -27.359 -7.156 1 95.12 242 GLU A C 1
ATOM 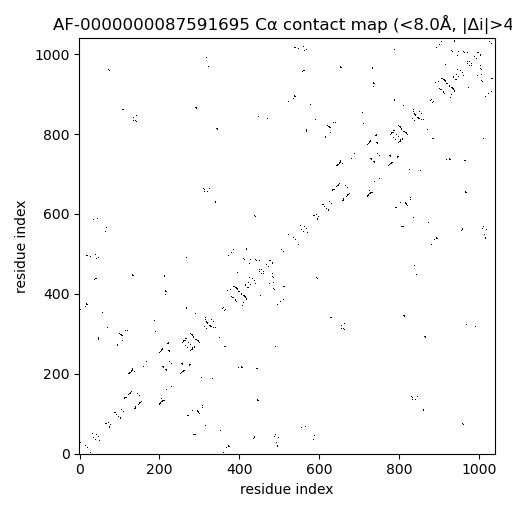1929 O O . GLU A 1 242 ? -26.844 -28.297 -6.5 1 95.12 242 GLU A O 1
ATOM 1934 N N . THR A 1 243 ? -25.312 -26.703 -6.805 1 91.5 243 THR A N 1
ATOM 1935 C CA . THR A 1 243 ? -24.578 -27.062 -5.59 1 91.5 243 THR A CA 1
ATOM 1936 C C . THR A 1 243 ? -25.094 -26.25 -4.398 1 91.5 243 THR A C 1
ATOM 1938 O O . THR A 1 243 ? -24.484 -26.281 -3.322 1 91.5 243 THR A O 1
ATOM 1941 N N . SER A 1 244 ? -26.062 -25.375 -4.551 1 91 244 SER A N 1
ATOM 1942 C CA . SER A 1 244 ? -26.703 -24.562 -3.529 1 91 244 SER A CA 1
ATOM 1943 C C . SER A 1 244 ? -25.766 -23.469 -3.021 1 91 244 SER A C 1
ATOM 1945 O O . SER A 1 244 ? -25.906 -23 -1.893 1 91 244 SER A O 1
ATOM 1947 N N . ALA A 1 245 ? -24.797 -23.188 -3.84 1 90.94 245 ALA A N 1
ATOM 1948 C CA . ALA A 1 245 ? -23.922 -22.078 -3.52 1 90.94 245 ALA A CA 1
ATOM 1949 C C . ALA A 1 245 ? -24.609 -20.734 -3.777 1 90.94 245 ALA A C 1
ATOM 1951 O O . ALA A 1 245 ? -24.266 -19.734 -3.16 1 90.94 245 ALA A O 1
ATOM 1952 N N . MET A 1 246 ? -25.531 -20.766 -4.699 1 94.62 246 MET A N 1
ATOM 1953 C CA . MET A 1 246 ? -26.312 -19.578 -5.055 1 94.62 246 MET A CA 1
ATOM 1954 C C . MET A 1 246 ? -27.797 -19.906 -5.184 1 94.62 246 MET A C 1
ATOM 1956 O O . MET A 1 246 ? -28.156 -21 -5.641 1 94.62 246 MET A O 1
ATOM 1960 N N . PRO A 1 247 ? -28.656 -18.984 -4.797 1 93.88 247 PRO A N 1
ATOM 1961 C CA . PRO A 1 247 ? -30.078 -19.234 -5.016 1 93.88 247 PRO A CA 1
ATOM 1962 C C . PRO A 1 247 ? -30.469 -19.203 -6.492 1 93.88 247 PRO A C 1
ATOM 1964 O O . PRO A 1 247 ? -29.75 -18.625 -7.312 1 93.88 247 PRO A O 1
ATOM 1967 N N . PRO A 1 248 ? -31.578 -19.828 -6.758 1 93.69 248 PRO A N 1
ATOM 1968 C CA . PRO A 1 248 ? -32.031 -19.781 -8.148 1 93.69 248 PRO A CA 1
ATOM 1969 C C . PRO A 1 248 ? -32.469 -18.391 -8.578 1 93.69 248 PRO A C 1
ATOM 1971 O O . PRO A 1 248 ? -32.656 -17.516 -7.738 1 93.69 248 PRO A O 1
ATOM 1974 N N . GLY A 1 249 ? -32.531 -18.156 -9.914 1 91.5 249 GLY A N 1
ATOM 1975 C CA . GLY A 1 249 ? -33.125 -16.922 -10.391 1 91.5 249 GLY A CA 1
ATOM 1976 C C . GLY A 1 249 ? -32.188 -16.094 -11.25 1 91.5 249 GLY A C 1
ATOM 1977 O O . GLY A 1 249 ? -32.562 -15.062 -11.789 1 91.5 249 GLY A O 1
ATOM 1978 N N . TYR A 1 250 ? -30.984 -16.625 -11.461 1 91.06 250 TYR A N 1
ATOM 1979 C CA . TYR A 1 250 ? -30.016 -15.859 -12.258 1 91.06 250 TYR A CA 1
ATOM 1980 C C . TYR A 1 250 ? -30.516 -15.688 -13.688 1 91.06 250 TYR A C 1
ATOM 1982 O O . TYR A 1 250 ? -30.156 -14.719 -14.359 1 91.06 250 TYR A O 1
ATOM 1990 N N . LYS A 1 251 ? -31.422 -16.5 -14.164 1 91.81 251 LYS A N 1
ATOM 1991 C CA . LYS A 1 251 ? -31.891 -16.484 -15.547 1 91.81 251 LYS A CA 1
ATOM 1992 C C . LYS A 1 251 ? -32.812 -15.289 -15.797 1 91.81 251 LYS A C 1
ATOM 1994 O O . LYS A 1 251 ? -33.094 -14.93 -16.938 1 91.81 251 LYS A O 1
ATOM 1999 N N . ASN A 1 252 ? -33.281 -14.688 -14.789 1 90.44 252 ASN A N 1
ATOM 2000 C CA . ASN A 1 252 ? -34.188 -13.562 -14.898 1 90.44 252 ASN A CA 1
ATOM 2001 C C . ASN A 1 252 ? -33.438 -12.227 -14.969 1 90.44 252 ASN A C 1
ATOM 2003 O O . ASN A 1 252 ? -34.062 -11.164 -14.914 1 90.44 252 ASN A O 1
ATOM 2007 N N . ARG A 1 253 ? -32.156 -12.367 -15.117 1 90.88 253 ARG A N 1
ATOM 2008 C CA . ARG A 1 253 ? -31.328 -11.164 -15.102 1 90.88 253 ARG A CA 1
ATOM 2009 C C . ARG A 1 253 ? -30.328 -11.164 -16.266 1 90.88 253 ARG A C 1
ATOM 2011 O O . ARG A 1 253 ? -30.078 -12.211 -16.859 1 90.88 253 ARG A O 1
ATOM 2018 N N . THR A 1 254 ? -29.906 -9.945 -16.578 1 92.94 254 THR A N 1
ATOM 2019 C CA . THR A 1 254 ? -28.719 -9.844 -17.438 1 92.94 254 THR A CA 1
ATOM 2020 C C . THR A 1 254 ? -27.453 -10.102 -16.641 1 92.94 254 THR A C 1
ATOM 2022 O O . THR A 1 254 ? -27.125 -9.352 -15.719 1 92.94 254 THR A O 1
ATOM 2025 N N . ASN A 1 255 ? -26.781 -11.219 -17.062 1 95.06 255 ASN A N 1
ATOM 2026 C CA . ASN A 1 255 ? -25.562 -11.609 -16.344 1 95.06 255 ASN A CA 1
ATOM 2027 C C . ASN A 1 255 ? -24.312 -11.148 -17.078 1 95.06 255 ASN A C 1
ATOM 2029 O O . ASN A 1 255 ? -24.062 -11.562 -18.219 1 95.06 255 ASN A O 1
ATOM 2033 N N . THR A 1 256 ? -23.531 -10.266 -16.484 1 96.12 256 THR A N 1
ATOM 2034 C CA . THR A 1 256 ? -22.281 -9.766 -17.062 1 96.12 256 THR A CA 1
ATOM 2035 C C . THR A 1 256 ? -21.078 -10.289 -16.281 1 96.12 256 THR A C 1
ATOM 2037 O O . THR A 1 256 ? -20.953 -10.039 -15.078 1 96.12 256 THR A O 1
ATOM 2040 N N . TRP A 1 257 ? -20.219 -11.023 -17.016 1 97.44 257 TRP A N 1
ATOM 2041 C CA . TRP A 1 257 ? -19.016 -11.562 -16.391 1 97.44 257 TRP A CA 1
ATOM 2042 C C . TRP A 1 257 ? -17.812 -10.664 -16.641 1 97.44 257 TRP A C 1
ATOM 2044 O O . TRP A 1 257 ? -17.594 -10.211 -17.766 1 97.44 257 TRP A O 1
ATOM 2054 N N . ARG A 1 258 ? -17.094 -10.367 -15.578 1 98.25 258 ARG A N 1
ATOM 2055 C CA . ARG A 1 258 ? -15.781 -9.742 -15.633 1 98.25 258 ARG A CA 1
ATOM 2056 C C . ARG A 1 258 ? -14.703 -10.719 -15.18 1 98.25 258 ARG A C 1
ATOM 2058 O O . ARG A 1 258 ? -14.977 -11.664 -14.438 1 98.25 258 ARG A O 1
ATOM 2065 N N . VAL A 1 259 ? -13.492 -10.508 -15.672 1 98.75 259 VAL A N 1
ATOM 2066 C CA . VAL A 1 259 ? -12.438 -11.484 -15.445 1 98.75 259 VAL A CA 1
ATOM 2067 C C . VAL A 1 259 ? -11.234 -10.797 -14.797 1 98.75 259 VAL A C 1
ATOM 2069 O O . VAL A 1 259 ? -10.789 -9.742 -15.258 1 98.75 259 VAL A O 1
ATOM 2072 N N . CYS A 1 260 ? -10.727 -11.375 -13.734 1 98.81 260 CYS A N 1
ATOM 2073 C CA . CYS A 1 260 ? -9.5 -10.961 -13.062 1 98.81 260 CYS A CA 1
ATOM 2074 C C . CYS A 1 260 ? -8.391 -11.984 -13.258 1 98.81 260 CYS A C 1
ATOM 2076 O O . CYS A 1 260 ? -8.523 -13.133 -12.828 1 98.81 260 CYS A O 1
ATOM 2078 N N . VAL A 1 261 ? -7.305 -11.578 -13.867 1 98.75 261 VAL A N 1
ATOM 2079 C CA . VAL A 1 261 ? -6.16 -12.461 -14.086 1 98.75 261 VAL A CA 1
ATOM 2080 C C . VAL A 1 261 ? -5.047 -12.117 -13.102 1 98.75 261 VAL A C 1
ATOM 2082 O O . VAL A 1 261 ? -4.531 -11 -13.102 1 98.75 261 VAL A O 1
ATOM 2085 N N . ASP A 1 262 ? -4.758 -13.055 -12.258 1 98.38 262 ASP A N 1
ATOM 2086 C CA . ASP A 1 262 ? -3.568 -12.953 -11.414 1 98.38 262 ASP A CA 1
ATOM 2087 C C . ASP A 1 262 ? -2.309 -13.312 -12.203 1 98.38 262 ASP A C 1
ATOM 2089 O O . ASP A 1 262 ? -2.047 -14.484 -12.461 1 98.38 262 ASP A O 1
ATOM 2093 N N . ALA A 1 263 ? -1.497 -12.305 -12.492 1 98.56 263 ALA A N 1
ATOM 2094 C CA . ALA A 1 263 ? -0.35 -12.516 -13.367 1 98.56 263 ALA A CA 1
ATOM 2095 C C . ALA A 1 263 ? 0.954 -12.523 -12.578 1 98.56 263 ALA A C 1
ATOM 2097 O O . ALA A 1 263 ? 2.041 -12.469 -13.156 1 98.56 263 ALA A O 1
ATOM 2098 N N . ALA A 1 264 ? 0.888 -12.648 -11.289 1 98.12 264 ALA A N 1
ATOM 2099 C CA . ALA A 1 264 ? 2.055 -12.508 -10.422 1 98.12 264 ALA A CA 1
ATOM 2100 C C . ALA A 1 264 ? 3.133 -13.523 -10.773 1 98.12 264 ALA A C 1
ATOM 2102 O O . ALA A 1 264 ? 4.309 -13.18 -10.914 1 98.12 264 ALA A O 1
ATOM 2103 N N . ALA A 1 265 ? 2.789 -14.773 -10.906 1 98.25 265 ALA A N 1
ATOM 2104 C CA . ALA A 1 265 ? 3.771 -15.812 -11.203 1 98.25 265 ALA A CA 1
ATOM 2105 C C . ALA A 1 265 ? 4 -15.938 -12.711 1 98.25 265 ALA A C 1
ATOM 2107 O O . ALA A 1 265 ? 4.988 -16.531 -13.141 1 98.25 265 ALA A O 1
ATOM 2108 N N . TYR A 1 266 ? 3.137 -15.367 -13.531 1 98.5 266 TYR A N 1
ATOM 2109 C CA . TYR A 1 266 ? 3.137 -15.539 -14.984 1 98.5 266 TYR A CA 1
ATOM 2110 C C . TYR A 1 266 ? 4.012 -14.484 -15.648 1 98.5 266 TYR A C 1
ATOM 2112 O O . TYR A 1 266 ? 4.848 -14.805 -16.5 1 98.5 266 TYR A O 1
ATOM 2120 N N . ALA A 1 267 ? 3.926 -13.266 -15.25 1 98.31 267 ALA A N 1
ATOM 2121 C CA . ALA A 1 267 ? 4.445 -12.086 -15.945 1 98.31 267 ALA A CA 1
ATOM 2122 C C . ALA A 1 267 ? 5.973 -12.086 -15.953 1 98.31 267 ALA A C 1
ATOM 2124 O O . ALA A 1 267 ? 6.59 -11.57 -16.891 1 98.31 267 ALA A O 1
ATOM 2125 N N . PRO A 1 268 ? 6.621 -12.672 -14.953 1 98.12 268 PRO A N 1
ATOM 2126 C CA . PRO A 1 268 ? 8.086 -12.617 -14.938 1 98.12 268 PRO A CA 1
ATOM 2127 C C . PRO A 1 268 ? 8.719 -13.375 -16.109 1 98.12 268 PRO A C 1
ATOM 2129 O O . PRO A 1 268 ? 9.836 -13.055 -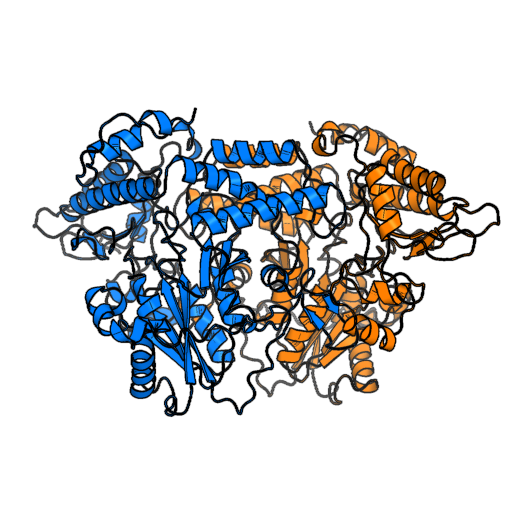16.516 1 98.12 268 PRO A O 1
ATOM 2132 N N . THR A 1 269 ? 8 -14.383 -16.641 1 97.88 269 THR A N 1
ATOM 2133 C CA . THR A 1 269 ? 8.688 -15.25 -17.594 1 97.88 269 THR A CA 1
ATOM 2134 C C . THR A 1 269 ? 7.832 -15.477 -18.828 1 97.88 269 THR A C 1
ATOM 2136 O O . THR A 1 269 ? 8.18 -16.281 -19.688 1 97.88 269 THR A O 1
ATOM 2139 N N . ASN A 1 270 ? 6.695 -14.812 -18.938 1 97.5 270 ASN A N 1
ATOM 2140 C CA . ASN A 1 270 ? 5.789 -15.039 -20.047 1 97.5 270 ASN A CA 1
ATOM 2141 C C . ASN A 1 270 ? 5.219 -13.727 -20.578 1 97.5 270 ASN A C 1
ATOM 2143 O O . ASN A 1 270 ? 4.918 -12.812 -19.812 1 97.5 270 ASN A O 1
ATOM 2147 N N . PRO A 1 271 ? 5.074 -13.664 -21.891 1 96.25 271 PRO A N 1
ATOM 2148 C CA . PRO A 1 271 ? 4.375 -12.492 -22.438 1 96.25 271 PRO A CA 1
ATOM 2149 C C . PRO A 1 271 ? 2.873 -12.531 -22.172 1 96.25 271 PRO A C 1
ATOM 2151 O O . PRO A 1 271 ? 2.252 -13.594 -22.25 1 96.25 271 PRO A O 1
ATOM 2154 N N . LEU A 1 272 ? 2.299 -11.453 -21.781 1 97.69 272 LEU A N 1
ATOM 2155 C CA . LEU A 1 272 ? 0.859 -11.273 -21.625 1 97.69 272 LEU A CA 1
ATOM 2156 C C . LEU A 1 272 ? 0.348 -10.188 -22.562 1 97.69 272 LEU A C 1
ATOM 2158 O O . LEU A 1 272 ? 0.777 -9.031 -22.484 1 97.69 272 LEU A O 1
ATOM 2162 N N . ASP A 1 273 ? -0.502 -10.539 -23.516 1 98.12 273 ASP A N 1
ATOM 2163 C CA . ASP A 1 273 ? -1.076 -9.648 -24.516 1 98.12 273 ASP A CA 1
ATOM 2164 C C . ASP A 1 273 ? -2.531 -9.32 -24.188 1 98.12 273 ASP A C 1
ATOM 2166 O O . ASP A 1 273 ? -3.432 -10.117 -24.469 1 98.12 273 ASP A O 1
ATOM 2170 N N . LEU A 1 274 ? -2.762 -8.109 -23.766 1 98.25 274 LEU A N 1
ATOM 2171 C CA . LEU A 1 274 ? -4.09 -7.77 -23.266 1 98.25 274 LEU A CA 1
ATOM 2172 C C . LEU A 1 274 ? -4.996 -7.301 -24.406 1 98.25 274 LEU A C 1
ATOM 2174 O O . LEU A 1 274 ? -6.199 -7.109 -24.203 1 98.25 274 LEU A O 1
ATOM 2178 N N . GLN A 1 275 ? -4.445 -7.117 -25.594 1 97.62 275 GLN A N 1
ATOM 2179 C CA . GLN A 1 275 ? -5.305 -6.965 -26.766 1 97.62 275 GLN A CA 1
ATOM 2180 C C . GLN A 1 275 ? -5.863 -8.305 -27.219 1 97.62 275 GLN A C 1
ATOM 2182 O O . GLN A 1 275 ? -7.027 -8.398 -27.609 1 97.62 275 GLN A O 1
ATOM 2187 N N . ALA A 1 276 ? -5.012 -9.312 -27.156 1 97.62 276 ALA A N 1
ATOM 2188 C CA . ALA A 1 276 ? -5.438 -10.656 -27.531 1 97.62 276 ALA A CA 1
ATOM 2189 C C . ALA A 1 276 ? -6.355 -11.25 -26.469 1 97.62 276 ALA A C 1
ATOM 2191 O O . ALA A 1 276 ? -7.312 -11.961 -26.781 1 97.62 276 ALA A O 1
ATOM 2192 N N . PHE A 1 277 ? -6.074 -11.016 -25.25 1 98.12 277 PHE A N 1
ATOM 2193 C CA . PHE A 1 277 ? -6.855 -11.508 -24.125 1 98.12 277 PHE A CA 1
ATOM 2194 C C . PHE A 1 277 ? -7.273 -10.367 -23.203 1 98.12 277 PHE A C 1
ATOM 2196 O O . PHE A 1 277 ? -6.633 -10.117 -22.188 1 98.12 277 PHE A O 1
ATOM 2203 N N . PRO A 1 278 ? -8.383 -9.719 -23.5 1 98 278 PRO A N 1
ATOM 2204 C CA . PRO A 1 278 ? -8.758 -8.477 -22.844 1 98 278 PRO A CA 1
ATOM 2205 C C . PRO A 1 278 ? -9.391 -8.703 -21.469 1 98 278 PRO A C 1
ATOM 2207 O O . PRO A 1 278 ? -10.555 -8.359 -21.25 1 98 278 PRO A O 1
ATOM 2210 N N . ALA A 1 279 ? -8.625 -9.203 -20.5 1 98.62 279 ALA A N 1
ATOM 2211 C CA . ALA A 1 279 ? -9.07 -9.328 -19.109 1 98.62 279 ALA A CA 1
ATOM 2212 C C . ALA A 1 279 ? -9.461 -7.969 -18.531 1 98.62 279 ALA A C 1
ATOM 2214 O O . ALA A 1 279 ? -8.93 -6.938 -18.953 1 98.62 279 ALA A O 1
ATOM 2215 N N . ASP A 1 280 ? -10.406 -7.969 -17.609 1 98.56 280 ASP A N 1
ATOM 2216 C CA . ASP A 1 280 ? -10.906 -6.715 -17.062 1 98.56 280 ASP A CA 1
ATOM 2217 C C . ASP A 1 280 ? -9.953 -6.172 -15.992 1 98.56 280 ASP A C 1
ATOM 2219 O O . ASP A 1 280 ? -9.836 -4.957 -15.812 1 98.56 280 ASP A O 1
ATOM 2223 N N . PHE A 1 281 ? -9.391 -7.066 -15.234 1 98.69 281 PHE A N 1
ATOM 2224 C CA . PHE A 1 281 ? -8.422 -6.766 -14.188 1 98.69 281 PHE A CA 1
ATOM 2225 C C . PHE A 1 281 ? -7.195 -7.656 -14.312 1 98.69 281 PHE A C 1
ATOM 2227 O O . PHE A 1 281 ? -7.316 -8.867 -14.477 1 98.69 281 PHE A O 1
ATOM 2234 N N . VAL A 1 282 ? -5.996 -7.039 -14.266 1 98.88 282 VAL A N 1
ATOM 2235 C CA . VAL A 1 282 ? -4.746 -7.793 -14.25 1 98.88 282 VAL A CA 1
ATOM 2236 C C . VAL A 1 282 ? -3.863 -7.301 -13.102 1 98.88 282 VAL A C 1
ATOM 2238 O O . VAL A 1 282 ? -3.662 -6.094 -12.938 1 98.88 282 VAL A O 1
ATOM 2241 N N . THR A 1 283 ? -3.379 -8.227 -12.312 1 98.62 283 THR A N 1
ATOM 2242 C CA . THR A 1 283 ? -2.588 -7.863 -11.141 1 98.62 283 THR A CA 1
ATOM 2243 C C . THR A 1 283 ? -1.149 -8.352 -11.289 1 98.62 283 THR A C 1
ATOM 2245 O O . THR A 1 283 ? -0.898 -9.383 -11.914 1 98.62 283 THR A O 1
ATOM 2248 N N . MET A 1 284 ? -0.207 -7.621 -10.719 1 98.38 284 MET A N 1
ATOM 2249 C CA . MET A 1 284 ? 1.199 -8.016 -10.734 1 98.38 284 MET A CA 1
ATOM 2250 C C . MET A 1 284 ? 1.973 -7.305 -9.625 1 98.38 284 MET A C 1
ATOM 2252 O O . MET A 1 284 ? 1.501 -6.309 -9.07 1 98.38 284 MET A O 1
ATOM 2256 N N . SER A 1 285 ? 3.084 -7.82 -9.312 1 98.25 285 SER A N 1
ATOM 2257 C CA . SER A 1 285 ? 4.074 -7.223 -8.422 1 98.25 285 SER A CA 1
ATOM 2258 C C . SER A 1 285 ? 5.422 -7.07 -9.125 1 98.25 285 SER A C 1
ATOM 2260 O O . SER A 1 285 ? 5.949 -8.031 -9.688 1 98.25 285 SER A O 1
ATOM 2262 N N . PHE A 1 286 ? 6.074 -5.953 -8.992 1 98.5 286 PHE A N 1
ATOM 2263 C CA . PHE A 1 286 ? 7.238 -5.672 -9.828 1 98.5 286 PHE A CA 1
ATOM 2264 C C . PHE A 1 286 ? 8.477 -6.367 -9.273 1 98.5 286 PHE A C 1
ATOM 2266 O O . PHE A 1 286 ? 9.391 -6.711 -10.023 1 98.5 286 PHE A O 1
ATOM 2273 N N . TYR A 1 287 ? 8.57 -6.613 -7.957 1 97.62 287 TYR A N 1
ATOM 2274 C CA . TYR A 1 287 ? 9.734 -7.301 -7.402 1 97.62 287 TYR A CA 1
ATOM 2275 C C . TYR A 1 287 ? 9.805 -8.742 -7.906 1 97.62 287 TYR A C 1
ATOM 2277 O O . TYR A 1 287 ? 10.859 -9.375 -7.848 1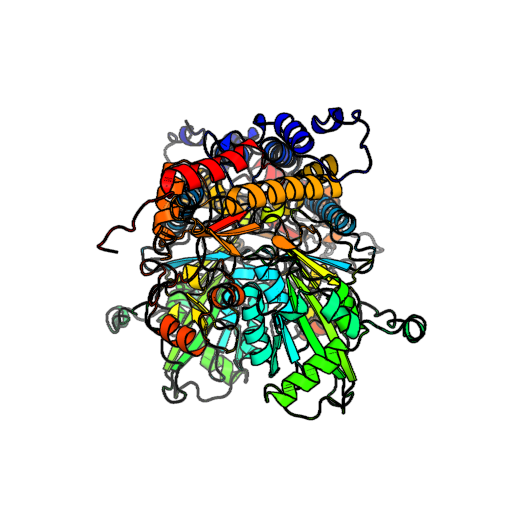 97.62 287 TYR A O 1
ATOM 2285 N N . LYS A 1 288 ? 8.695 -9.297 -8.32 1 97.62 288 LYS A N 1
ATOM 2286 C CA . LYS A 1 288 ? 8.695 -10.641 -8.898 1 97.62 288 LYS A CA 1
ATOM 2287 C C . LYS A 1 288 ? 9.227 -10.617 -10.336 1 97.62 288 LYS A C 1
ATOM 2289 O O . LYS A 1 288 ? 9.688 -11.641 -10.844 1 97.62 288 LYS A O 1
ATOM 2294 N N . LEU A 1 289 ? 9.07 -9.469 -10.984 1 97.44 289 LEU A N 1
ATOM 2295 C CA . LEU A 1 289 ? 9.594 -9.312 -12.336 1 97.44 289 LEU A CA 1
ATOM 2296 C C . LEU A 1 289 ? 11.086 -8.992 -12.312 1 97.44 289 LEU A C 1
ATOM 2298 O O . LEU A 1 289 ? 11.883 -9.68 -12.961 1 97.44 289 LEU A O 1
ATOM 2302 N N . PHE A 1 290 ? 11.445 -7.926 -11.406 1 94.44 290 PHE A N 1
ATOM 2303 C CA . PHE A 1 290 ? 12.75 -7.289 -11.555 1 94.44 290 PHE A CA 1
ATOM 2304 C C . PHE A 1 290 ? 13.609 -7.512 -10.312 1 94.44 290 PHE A C 1
ATOM 2306 O O . PHE A 1 290 ? 14.805 -7.223 -10.32 1 94.44 290 PHE A O 1
ATOM 2313 N N . GLY A 1 291 ? 13.023 -7.953 -9.312 1 96.5 291 GLY A N 1
ATOM 2314 C CA . GLY A 1 291 ? 13.719 -8.055 -8.039 1 96.5 291 GLY A CA 1
ATOM 2315 C C . GLY A 1 291 ? 13.594 -6.801 -7.191 1 96.5 291 GLY A C 1
ATOM 2316 O O . GLY A 1 291 ? 13.609 -6.875 -5.961 1 96.5 291 GLY A O 1
ATOM 2317 N N . ILE A 1 292 ? 13.508 -5.699 -7.75 1 96.56 292 ILE A N 1
ATOM 2318 C CA . ILE A 1 292 ? 13.359 -4.391 -7.117 1 96.56 292 ILE A CA 1
ATOM 2319 C C . ILE A 1 292 ? 12.539 -3.475 -8.023 1 96.56 292 ILE A C 1
ATOM 2321 O O . ILE A 1 292 ? 12.602 -3.58 -9.25 1 96.56 292 ILE A O 1
ATOM 2325 N N . PRO A 1 293 ? 11.688 -2.613 -7.449 1 97.12 293 PRO A N 1
ATOM 2326 C CA . PRO A 1 293 ? 11.445 -2.354 -6.027 1 97.12 293 PRO A CA 1
ATOM 2327 C C . PRO A 1 293 ? 10.438 -3.322 -5.414 1 97.12 293 PRO A C 1
ATOM 2329 O O . PRO A 1 293 ? 9.695 -3.986 -6.141 1 97.12 293 PRO A O 1
ATOM 2332 N N . THR A 1 294 ? 10.508 -3.502 -4.109 1 97.38 294 THR A N 1
ATOM 2333 C CA . THR A 1 294 ? 9.469 -4.207 -3.369 1 97.38 294 THR A CA 1
ATOM 2334 C C . THR A 1 294 ? 8.391 -3.24 -2.893 1 97.38 294 THR A C 1
ATOM 2336 O O . THR A 1 294 ? 8.617 -2.031 -2.826 1 97.38 294 THR A O 1
ATOM 2339 N N . GLY A 1 295 ? 7.164 -3.799 -2.652 1 96.88 295 GLY A N 1
ATOM 2340 C CA . GLY A 1 295 ? 6.062 -2.975 -2.18 1 96.88 295 GLY A CA 1
ATOM 2341 C C . GLY A 1 295 ? 5.406 -2.164 -3.281 1 96.88 295 GLY A C 1
ATOM 2342 O O . GLY A 1 295 ? 4.777 -1.141 -3.014 1 96.88 295 GLY A O 1
ATOM 2343 N N . LEU A 1 296 ? 5.625 -2.588 -4.445 1 98.62 296 LEU A N 1
ATOM 2344 C CA . LEU A 1 296 ? 5.059 -1.885 -5.59 1 98.62 296 LEU A CA 1
ATOM 2345 C C . LEU A 1 296 ? 4.52 -2.871 -6.621 1 98.62 296 LEU A C 1
ATOM 2347 O O . LEU A 1 296 ? 5.223 -3.801 -7.023 1 98.62 296 LEU A O 1
ATOM 2351 N N . GLY A 1 297 ? 3.258 -2.713 -6.961 1 98.5 297 GLY A N 1
ATOM 2352 C CA . GLY A 1 297 ? 2.604 -3.436 -8.039 1 98.5 297 GLY A CA 1
ATOM 2353 C C . GLY A 1 297 ? 1.693 -2.557 -8.883 1 98.5 297 GLY A C 1
ATOM 2354 O O . GLY A 1 297 ? 1.768 -1.329 -8.812 1 98.5 297 GLY A O 1
ATOM 2355 N N . ALA A 1 298 ? 1.008 -3.158 -9.758 1 98.62 298 ALA A N 1
ATOM 2356 C CA . ALA A 1 298 ? 0.039 -2.447 -10.586 1 98.62 298 ALA A CA 1
ATOM 2357 C C . ALA A 1 298 ? -1.224 -3.279 -10.797 1 98.62 298 ALA A C 1
ATOM 2359 O O . ALA A 1 298 ? -1.158 -4.508 -10.859 1 98.62 298 ALA A O 1
ATOM 2360 N N . LEU A 1 299 ? -2.287 -2.629 -10.773 1 98.69 299 LEU A N 1
ATOM 2361 C CA . LEU A 1 299 ? -3.566 -3.137 -11.258 1 98.69 299 LEU A CA 1
ATOM 2362 C C . LEU A 1 299 ? -3.922 -2.516 -12.602 1 98.69 299 LEU A C 1
ATOM 2364 O O . LEU A 1 299 ? -4.137 -1.305 -12.695 1 98.69 299 LEU A O 1
ATOM 2368 N N . LEU A 1 300 ? -3.881 -3.285 -13.633 1 98.62 300 LEU A N 1
ATOM 2369 C CA . LEU A 1 300 ? -4.402 -2.84 -14.922 1 98.62 300 LEU A CA 1
ATOM 2370 C C . LEU A 1 300 ? -5.914 -3.029 -14.992 1 98.62 300 LEU A C 1
ATOM 2372 O O . LEU A 1 300 ? -6.414 -4.137 -14.789 1 98.62 300 LEU A O 1
ATOM 2376 N N . VAL A 1 301 ? -6.617 -1.972 -15.234 1 98.12 301 VAL A N 1
ATOM 2377 C CA . VAL A 1 301 ? -8.078 -2.006 -15.281 1 98.12 301 VAL A CA 1
ATOM 2378 C C . VAL A 1 301 ? -8.562 -1.533 -16.641 1 98.12 301 VAL A C 1
ATOM 2380 O O . VAL A 1 301 ? -8.148 -0.479 -17.125 1 98.12 301 VAL A O 1
ATOM 2383 N N . ARG A 1 302 ? -9.383 -2.27 -17.234 1 96.5 302 ARG A N 1
ATOM 2384 C CA . ARG A 1 302 ? -10.008 -1.788 -18.453 1 96.5 302 ARG A CA 1
ATOM 2385 C C . ARG A 1 302 ? -10.852 -0.545 -18.188 1 96.5 302 ARG A C 1
ATOM 2387 O O . ARG A 1 302 ? -11.547 -0.466 -17.172 1 96.5 302 ARG A O 1
ATOM 2394 N N . LYS A 1 303 ? -10.812 0.379 -19.047 1 93.62 303 LYS A N 1
ATOM 2395 C CA . LYS A 1 303 ? -11.461 1.677 -18.859 1 93.62 303 LYS A CA 1
ATOM 2396 C C . LYS A 1 303 ? -12.977 1.537 -18.844 1 93.62 303 LYS A C 1
ATOM 2398 O O . LYS A 1 303 ? -13.672 2.324 -18.203 1 93.62 303 LYS A O 1
ATOM 2403 N N . ASP A 1 304 ? -13.547 0.547 -19.484 1 91.5 304 ASP A N 1
ATOM 2404 C CA . ASP A 1 304 ? -15 0.378 -19.547 1 91.5 304 ASP A CA 1
ATOM 2405 C C . ASP A 1 304 ? -15.523 -0.259 -18.266 1 91.5 304 ASP A C 1
ATOM 2407 O O . ASP A 1 304 ? -16.734 -0.254 -18.016 1 91.5 304 ASP A O 1
ATOM 2411 N N . VAL A 1 305 ? -14.688 -0.764 -17.422 1 92.94 305 VAL A N 1
ATOM 2412 C CA . VAL A 1 305 ? -15.094 -1.382 -16.156 1 92.94 305 VAL A CA 1
ATOM 2413 C C . VAL A 1 305 ? -14.883 -0.402 -15.008 1 92.94 305 VAL A C 1
ATOM 2415 O O . VAL A 1 305 ? -15.617 -0.422 -14.023 1 92.94 305 VAL A O 1
ATOM 2418 N N . ALA A 1 306 ? -13.938 0.475 -15.086 1 90.56 306 ALA A N 1
ATOM 2419 C CA . ALA A 1 306 ? -13.492 1.387 -14.039 1 90.56 306 ALA A CA 1
ATOM 2420 C C . ALA A 1 306 ? -14.664 2.191 -13.477 1 90.56 306 ALA A C 1
ATOM 2422 O O . ALA A 1 306 ? -14.766 2.385 -12.258 1 90.56 306 ALA A O 1
ATOM 2423 N N . PRO A 1 307 ? -15.602 2.633 -14.297 1 88.31 307 PRO A N 1
ATOM 2424 C CA . PRO A 1 307 ? -16.703 3.441 -13.781 1 88.31 307 PRO A CA 1
ATOM 2425 C C . PRO A 1 307 ? -17.609 2.668 -12.812 1 88.31 307 PRO A C 1
ATOM 2427 O O . PRO A 1 307 ? -18.312 3.271 -12 1 88.31 307 PRO A O 1
ATOM 2430 N N . PHE A 1 308 ? -17.578 1.331 -12.875 1 90.06 308 PHE A N 1
ATOM 2431 C CA . PHE A 1 308 ? -18.469 0.521 -12.039 1 90.06 308 PHE A CA 1
ATOM 2432 C C . PHE A 1 308 ? -17.797 0.188 -10.711 1 90.06 308 PHE A C 1
ATOM 2434 O O . PHE A 1 308 ? -18.438 -0.325 -9.797 1 90.06 308 PHE A O 1
ATOM 2441 N N . MET A 1 309 ? -16.562 0.499 -10.648 1 92.88 309 MET A N 1
ATOM 2442 C CA . MET A 1 309 ? -15.852 0.27 -9.391 1 92.88 309 MET A CA 1
ATOM 2443 C C . MET A 1 309 ? -16.219 1.328 -8.359 1 92.88 309 MET A C 1
ATOM 2445 O O . MET A 1 309 ? -16.031 2.523 -8.594 1 92.88 309 MET A O 1
ATOM 2449 N N . ASN A 1 310 ? -16.703 0.857 -7.176 1 90.06 310 ASN A N 1
ATOM 2450 C CA . ASN A 1 310 ? -17.203 1.761 -6.148 1 90.06 310 ASN A CA 1
ATOM 2451 C C . ASN A 1 310 ? -16.281 1.802 -4.938 1 90.06 310 ASN A C 1
ATOM 2453 O O . ASN A 1 310 ? -16.078 0.782 -4.277 1 90.06 310 ASN A O 1
ATOM 2457 N N . LYS A 1 311 ? -15.906 2.965 -4.617 1 89.44 311 LYS A N 1
ATOM 2458 C CA . LYS A 1 311 ? -15.023 3.158 -3.467 1 89.44 311 LYS A CA 1
ATOM 2459 C C . LYS A 1 311 ? -15.805 3.652 -2.254 1 89.44 311 LYS A C 1
ATOM 2461 O O . LYS A 1 311 ? -16.703 4.488 -2.385 1 89.44 311 LYS A O 1
ATOM 2466 N N . THR A 1 312 ? -15.492 3.156 -1.119 1 90.44 312 THR A N 1
ATOM 2467 C CA . THR A 1 312 ? -16.047 3.656 0.135 1 90.44 312 THR A CA 1
ATOM 2468 C C . THR A 1 312 ? -15.102 4.672 0.772 1 90.44 312 THR A C 1
ATOM 2470 O O . THR A 1 312 ? -15.523 5.766 1.158 1 90.44 312 THR A O 1
ATOM 2473 N N . PHE A 1 313 ? -13.852 4.398 0.801 1 91 313 PHE A N 1
ATOM 2474 C CA . PHE A 1 313 ? -12.812 5.262 1.353 1 91 313 PHE A CA 1
ATOM 2475 C C . PHE A 1 313 ? -12.273 6.203 0.285 1 91 313 PHE A C 1
ATOM 2477 O O . PHE A 1 313 ? -12.156 5.828 -0.882 1 91 313 PHE A O 1
ATOM 2484 N N . PHE A 1 314 ? -11.922 7.43 0.743 1 88.31 314 PHE A N 1
ATOM 2485 C CA . PHE A 1 314 ? -11.117 8.312 -0.092 1 88.31 314 PHE A CA 1
ATOM 2486 C C . PHE A 1 314 ? -9.969 8.914 0.71 1 88.31 314 PHE A C 1
ATOM 2488 O O . PHE A 1 314 ? -10.086 9.109 1.922 1 88.31 314 PHE A O 1
ATOM 2495 N N . GLY A 1 315 ? -8.883 9.094 0.064 1 87.81 315 GLY A N 1
ATOM 2496 C CA . GLY A 1 315 ? -7.715 9.711 0.666 1 87.81 315 GLY A CA 1
ATOM 2497 C C . GLY A 1 315 ? -7.211 10.914 -0.108 1 87.81 315 GLY A C 1
ATOM 2498 O O . GLY A 1 315 ? -7.875 11.383 -1.036 1 87.81 315 GLY A O 1
ATOM 2499 N N . GLY A 1 316 ? -6.141 11.391 0.418 1 82.62 316 GLY A N 1
ATOM 2500 C CA . GLY A 1 316 ? -5.504 12.484 -0.293 1 82.62 316 GLY A CA 1
ATOM 2501 C C . GLY A 1 316 ? -5.191 12.156 -1.74 1 82.62 316 GLY A C 1
ATOM 2502 O O . GLY A 1 316 ? -4.766 11.047 -2.051 1 82.62 316 GLY A O 1
ATOM 2503 N N . GLY A 1 317 ? -5.508 13.094 -2.65 1 75.38 317 GLY A N 1
ATOM 2504 C CA . GLY A 1 317 ? -5.145 12.953 -4.051 1 75.38 317 GLY A CA 1
ATOM 2505 C C . GLY A 1 317 ? -6.254 12.375 -4.902 1 75.38 317 GLY A C 1
ATOM 2506 O O . GLY A 1 317 ? -6.188 12.406 -6.133 1 75.38 317 GLY A O 1
ATOM 2507 N N . THR A 1 318 ? -7.27 11.891 -4.211 1 80.94 318 THR A N 1
ATOM 2508 C CA . THR A 1 318 ? -8.258 11.18 -5.012 1 80.94 318 THR A CA 1
ATOM 2509 C C . THR A 1 318 ? -9.578 11.945 -5.047 1 80.94 318 THR A C 1
ATOM 2511 O O . THR A 1 318 ? -10.555 11.492 -5.645 1 80.94 318 THR A O 1
ATOM 2514 N N . VAL A 1 319 ? -9.578 13.148 -4.418 1 75.75 319 VAL A N 1
ATOM 2515 C CA . VAL A 1 319 ? -10.828 13.898 -4.332 1 75.75 319 VAL A CA 1
ATOM 2516 C C . VAL A 1 319 ? -10.656 15.258 -5.008 1 75.75 319 VAL A C 1
ATOM 2518 O O . VAL A 1 319 ? -9.562 15.828 -5.008 1 75.75 319 VAL A O 1
ATOM 2521 N N . VAL A 1 320 ? -11.727 15.641 -5.586 1 74.5 320 VAL A N 1
ATOM 2522 C CA . VAL A 1 320 ? -11.805 17 -6.113 1 74.5 320 VAL A CA 1
ATOM 2523 C C . VAL A 1 320 ? -12.266 17.953 -5.016 1 74.5 320 VAL A C 1
ATOM 2525 O O . VAL A 1 320 ? -11.766 19.078 -4.906 1 74.5 320 VAL A O 1
ATOM 2528 N N . ALA A 1 321 ? -13.172 17.422 -4.227 1 75.31 321 ALA A N 1
ATOM 2529 C CA . ALA A 1 321 ? -13.766 18.25 -3.174 1 75.31 321 ALA A CA 1
ATOM 2530 C C . ALA A 1 321 ? -14.328 17.375 -2.055 1 75.31 321 ALA A C 1
ATOM 2532 O O . ALA A 1 321 ? -14.875 16.297 -2.314 1 75.31 321 ALA A O 1
ATOM 2533 N N . VAL A 1 322 ? -14.125 17.859 -0.911 1 78.25 322 VAL A N 1
ATOM 2534 C CA . VAL A 1 322 ? -14.648 17.156 0.254 1 78.25 322 VAL A CA 1
ATOM 2535 C C . VAL A 1 322 ? -15.188 18.156 1.268 1 78.25 322 VAL A C 1
ATOM 2537 O O . VAL A 1 322 ? -14.648 19.25 1.413 1 78.25 322 VAL A O 1
ATOM 2540 N N . SER A 1 323 ? -16.281 17.75 1.811 1 76.75 323 SER A N 1
ATOM 2541 C CA . SER A 1 323 ? -16.812 18.531 2.918 1 76.75 323 SER A CA 1
ATOM 2542 C C . SER A 1 323 ? -16.391 17.953 4.262 1 76.75 323 SER A C 1
ATOM 2544 O O . SER A 1 323 ? -16.391 16.719 4.441 1 76.75 323 SER A O 1
ATOM 2546 N N . CYS A 1 324 ? -16.047 18.828 5.121 1 75.94 324 CYS A N 1
ATOM 2547 C CA . CYS A 1 324 ? -15.656 18.406 6.461 1 75.94 324 CYS A CA 1
ATOM 2548 C C . CYS A 1 324 ? -16.891 18.109 7.312 1 75.94 324 CYS A C 1
ATOM 2550 O O . CYS A 1 324 ? -16.828 17.312 8.242 1 75.94 324 CYS A O 1
ATOM 2552 N N . ASP A 1 325 ? -18 18.703 6.996 1 76.25 325 ASP A N 1
ATOM 2553 C CA . ASP A 1 325 ? -19.156 18.672 7.875 1 76.25 325 ASP A CA 1
ATOM 2554 C C . ASP A 1 325 ? -20.219 17.688 7.348 1 76.25 325 ASP A C 1
ATOM 2556 O O . ASP A 1 325 ? -21.188 17.391 8.039 1 76.25 325 ASP A O 1
ATOM 2560 N N . SER A 1 326 ? -20 17.281 6.125 1 76.06 326 SER A N 1
ATOM 2561 C CA . SER A 1 326 ? -20.953 16.344 5.531 1 76.06 326 SER A CA 1
ATOM 2562 C C . SER A 1 326 ? -20.25 15.234 4.777 1 76.06 326 SER A C 1
ATOM 2564 O O . SER A 1 326 ? -19.031 15.258 4.621 1 76.06 326 SER A O 1
ATOM 2566 N N . SER A 1 327 ? -21.062 14.312 4.324 1 74.44 327 SER A N 1
ATOM 2567 C CA . SER A 1 327 ? -20.5 13.164 3.609 1 74.44 327 SER A CA 1
ATOM 2568 C C . SER A 1 327 ? -20.312 13.484 2.131 1 74.44 327 SER A C 1
ATOM 2570 O O . SER A 1 327 ? -20.047 12.586 1.328 1 74.44 327 SER A O 1
ATOM 2572 N N . PHE A 1 328 ? -20.344 14.695 1.867 1 74.19 328 PHE A N 1
ATOM 2573 C CA . PHE A 1 328 ? -20.156 15.055 0.468 1 74.19 328 PHE A CA 1
ATOM 2574 C C . PHE A 1 328 ? -18.703 14.867 0.051 1 74.19 328 PHE A C 1
ATOM 2576 O O . PHE A 1 328 ? -17.781 15.297 0.753 1 74.19 328 PHE A O 1
ATOM 2583 N N . CYS A 1 329 ? -18.625 14.125 -0.986 1 74.81 329 CYS A N 1
ATOM 2584 C CA . CYS A 1 329 ? -17.312 13.867 -1.566 1 74.81 329 CYS A CA 1
ATOM 2585 C C . CYS A 1 329 ? -17.406 13.711 -3.08 1 74.81 329 CYS A C 1
ATOM 2587 O O . CYS A 1 329 ? -18.266 12.984 -3.582 1 74.81 329 CYS A O 1
ATOM 2589 N N . LYS A 1 330 ? -16.562 14.5 -3.768 1 77.31 330 LYS A N 1
ATOM 2590 C CA . LYS A 1 330 ? -16.422 14.344 -5.215 1 77.31 330 LYS A CA 1
ATOM 2591 C C . LYS A 1 330 ? -15.055 13.773 -5.574 1 77.31 330 LYS A C 1
ATOM 2593 O O . LYS A 1 330 ? -14.031 14.438 -5.395 1 77.31 330 LYS A O 1
ATOM 2598 N N . LEU A 1 331 ? -15.141 12.656 -6.168 1 74.62 331 LEU A N 1
ATOM 2599 C CA . LEU A 1 331 ? -13.906 11.969 -6.523 1 74.62 331 LEU A CA 1
ATOM 2600 C C . LEU A 1 331 ? -13.344 12.484 -7.844 1 74.62 331 LEU A C 1
ATOM 2602 O O . LEU A 1 331 ? -14.086 13.055 -8.648 1 74.62 331 LEU A O 1
ATOM 2606 N N . ARG A 1 332 ? -12.07 12.281 -8.008 1 76.19 332 ARG A N 1
ATOM 2607 C CA . ARG A 1 332 ? -11.445 12.617 -9.281 1 76.19 332 ARG A CA 1
ATOM 2608 C C . ARG A 1 332 ? -12.023 11.766 -10.414 1 76.19 332 ARG A C 1
ATOM 2610 O O . ARG A 1 332 ? -12.305 10.586 -10.227 1 76.19 332 ARG A O 1
ATOM 2617 N N . PRO A 1 333 ? -12.039 12.32 -11.656 1 71.25 333 PRO A N 1
ATOM 2618 C CA . PRO A 1 333 ? -12.688 11.617 -12.766 1 71.25 333 PRO A CA 1
ATOM 2619 C C . PRO A 1 333 ? -11.781 10.57 -13.414 1 71.25 333 PRO A C 1
ATOM 2621 O O . PRO A 1 333 ? -12.273 9.578 -13.961 1 71.25 333 PRO A O 1
ATOM 2624 N N . ILE A 1 334 ? -10.445 10.789 -13.344 1 70.06 334 ILE A N 1
ATOM 2625 C CA . ILE A 1 334 ? -9.508 9.883 -14.016 1 70.06 334 ILE A CA 1
ATOM 2626 C C . ILE A 1 334 ? -9.336 8.617 -13.18 1 70.06 334 ILE A C 1
ATOM 2628 O O . ILE A 1 334 ? -9.07 8.688 -11.977 1 70.06 334 ILE A O 1
ATOM 2632 N N . SER A 1 335 ? -9.352 7.605 -13.859 1 77.38 335 SER A N 1
ATOM 2633 C CA . SER A 1 335 ? -9.492 6.316 -13.195 1 77.38 335 SER A CA 1
ATOM 2634 C C . SER A 1 335 ? -8.312 6.035 -12.273 1 77.38 335 SER A C 1
ATOM 2636 O O . SER A 1 335 ? -8.492 5.711 -11.102 1 77.38 335 SER A O 1
ATOM 2638 N N . ASN A 1 336 ? -7.074 6.34 -12.797 1 87.56 336 ASN A N 1
ATOM 2639 C CA . ASN A 1 336 ? -5.973 6.012 -11.898 1 87.56 336 ASN A CA 1
ATOM 2640 C C . ASN A 1 336 ? -5.926 6.957 -10.695 1 87.56 336 ASN A C 1
ATOM 2642 O O . ASN A 1 336 ? -5.637 6.531 -9.578 1 87.56 336 ASN A O 1
ATOM 2646 N N . GLU A 1 337 ? -6.266 8.188 -10.867 1 86.94 337 GLU A N 1
ATOM 2647 C CA . GLU A 1 337 ? -6.223 9.172 -9.789 1 86.94 337 GLU A CA 1
ATOM 2648 C C . GLU A 1 337 ? -7.309 8.906 -8.75 1 86.94 337 GLU A C 1
ATOM 2650 O O . GLU A 1 337 ? -7.141 9.219 -7.574 1 86.94 337 GLU A O 1
ATOM 2655 N N . ARG A 1 338 ? -8.352 8.352 -9.219 1 89.69 338 ARG A N 1
ATOM 2656 C CA . ARG A 1 338 ? -9.469 8.047 -8.336 1 89.69 338 ARG A CA 1
ATOM 2657 C C . ARG A 1 338 ? -9.102 6.961 -7.328 1 89.69 338 ARG A C 1
ATOM 2659 O O . ARG A 1 338 ? -9.586 6.961 -6.195 1 89.69 338 ARG A O 1
ATOM 2666 N N . PHE A 1 339 ? -8.18 6.098 -7.75 1 94 339 PHE A N 1
ATOM 2667 C CA . PHE A 1 339 ? -7.992 4.887 -6.957 1 94 339 PHE A CA 1
ATOM 2668 C C . PHE A 1 339 ? -6.652 4.922 -6.23 1 94 339 PHE A C 1
ATOM 2670 O O . PHE A 1 339 ? -6.406 4.121 -5.328 1 94 339 PHE A O 1
ATOM 2677 N N . GLU A 1 340 ? -5.785 5.797 -6.582 1 95.12 340 GLU A N 1
ATOM 2678 C CA . GLU A 1 340 ? -4.48 5.922 -5.941 1 95.12 340 GLU A CA 1
ATOM 2679 C C . GLU A 1 340 ? -4.539 6.863 -4.742 1 95.12 340 GLU A C 1
ATOM 2681 O O . GLU A 1 340 ? -4.121 8.016 -4.832 1 95.12 340 GLU A O 1
ATOM 2686 N N . ASP A 1 341 ? -5.008 6.324 -3.619 1 93.44 341 ASP A N 1
ATOM 2687 C CA . ASP A 1 341 ? -5.145 7.098 -2.389 1 93.44 341 ASP A CA 1
ATOM 2688 C C . ASP A 1 341 ? -3.777 7.438 -1.8 1 93.44 341 ASP A C 1
ATOM 2690 O O . ASP A 1 341 ? -2.961 6.547 -1.56 1 93.44 341 ASP A O 1
ATOM 2694 N N . GLY A 1 342 ? -3.562 8.719 -1.535 1 91.94 342 GLY A N 1
ATOM 2695 C CA . GLY A 1 342 ? -2.297 9.156 -0.962 1 91.94 342 GLY A CA 1
ATOM 2696 C C . GLY A 1 342 ? -1.213 9.367 -2.002 1 91.94 342 GLY A C 1
ATOM 2697 O O . GLY A 1 342 ? -1.495 9.406 -3.201 1 91.94 342 GLY A O 1
ATOM 2698 N N . THR A 1 343 ? -0.045 9.57 -1.538 1 93.44 343 THR A N 1
ATOM 2699 C CA . THR A 1 343 ? 1.094 9.75 -2.432 1 93.44 343 THR A CA 1
ATOM 2700 C C . THR A 1 343 ? 1.581 8.406 -2.961 1 93.44 343 THR A C 1
ATOM 2702 O O . THR A 1 343 ? 1.842 7.484 -2.184 1 93.44 343 THR A O 1
ATOM 2705 N N . ILE A 1 344 ? 1.591 8.328 -4.211 1 95.38 344 ILE A N 1
ATOM 2706 C CA . ILE A 1 344 ? 2.08 7.098 -4.82 1 95.38 344 ILE A CA 1
ATOM 2707 C C . ILE A 1 344 ? 3.578 6.949 -4.555 1 95.38 344 ILE A C 1
ATOM 2709 O O . ILE A 1 344 ? 4.246 7.922 -4.191 1 95.38 344 ILE A O 1
ATOM 2713 N N . SER A 1 345 ? 4.074 5.742 -4.711 1 97.88 345 SER A N 1
ATOM 2714 C CA . SER A 1 345 ? 5.5 5.48 -4.527 1 97.88 345 SER A CA 1
ATOM 2715 C C . SER A 1 345 ? 6.312 6.012 -5.699 1 97.88 345 SER A C 1
ATOM 2717 O O . SER A 1 345 ? 6.977 5.246 -6.402 1 97.88 345 SER A O 1
ATOM 2719 N N . PHE A 1 346 ? 6.406 7.312 -5.852 1 97.56 346 PHE A N 1
ATOM 2720 C CA . PHE A 1 346 ? 6.875 7.902 -7.102 1 97.56 346 PHE A CA 1
ATOM 2721 C C . PHE A 1 346 ? 8.359 7.633 -7.309 1 97.56 346 PHE A C 1
ATOM 2723 O O . PHE A 1 346 ? 8.812 7.469 -8.438 1 97.56 346 PHE A O 1
ATOM 2730 N N . LEU A 1 347 ? 9.203 7.578 -6.266 1 97.81 347 LEU A N 1
ATOM 2731 C CA . LEU A 1 347 ? 10.617 7.293 -6.473 1 97.81 347 LEU A CA 1
ATOM 2732 C C . LEU A 1 347 ? 10.812 5.859 -6.957 1 97.81 347 LEU A C 1
ATOM 2734 O O . LEU A 1 347 ? 11.617 5.609 -7.859 1 97.81 347 LEU A O 1
ATOM 2738 N N . ASP A 1 348 ? 10.07 4.918 -6.355 1 97.88 348 ASP A N 1
ATOM 2739 C CA . ASP A 1 348 ? 10.133 3.525 -6.785 1 97.88 348 ASP A CA 1
ATOM 2740 C C . ASP A 1 348 ? 9.555 3.361 -8.188 1 97.88 348 ASP A C 1
ATOM 2742 O O . ASP A 1 348 ? 10.062 2.572 -8.992 1 97.88 348 ASP A O 1
ATOM 2746 N N . ILE A 1 349 ? 8.453 4.043 -8.445 1 98.44 349 ILE A N 1
ATOM 2747 C CA . ILE A 1 349 ? 7.84 3.982 -9.766 1 98.44 349 ILE A CA 1
ATOM 2748 C C . ILE A 1 349 ? 8.844 4.422 -10.828 1 98.44 349 ILE A C 1
ATOM 2750 O O . ILE A 1 349 ? 9.008 3.756 -11.852 1 98.44 349 ILE A O 1
ATOM 2754 N N . ILE A 1 350 ? 9.508 5.48 -10.57 1 97.81 350 ILE A N 1
ATOM 2755 C CA . ILE A 1 350 ? 10.508 5.996 -11.5 1 97.81 350 ILE A CA 1
ATOM 2756 C C . ILE A 1 350 ? 11.625 4.965 -11.68 1 97.81 350 ILE A C 1
ATOM 2758 O O . ILE A 1 350 ? 12.141 4.785 -12.789 1 97.81 350 ILE A O 1
ATOM 2762 N N . GLY A 1 351 ? 11.914 4.25 -10.656 1 97.31 351 GLY A N 1
ATOM 2763 C CA . GLY A 1 351 ? 12.938 3.217 -10.695 1 97.31 351 GLY A CA 1
ATOM 2764 C C . GLY A 1 351 ? 12.562 2.037 -11.57 1 97.31 351 GLY A C 1
ATOM 2765 O O . GLY A 1 351 ? 13.43 1.256 -11.969 1 97.31 351 GLY A O 1
ATOM 2766 N N . LEU A 1 352 ? 11.305 1.847 -11.875 1 98.31 352 LEU A N 1
ATOM 2767 C CA . LEU A 1 352 ? 10.852 0.722 -12.68 1 98.31 352 LEU A CA 1
ATOM 2768 C C . LEU A 1 352 ? 11.461 0.767 -14.078 1 98.31 352 LEU A C 1
ATOM 2770 O O . LEU A 1 352 ? 11.602 -0.267 -14.734 1 98.31 352 LEU A O 1
ATOM 2774 N N . SER A 1 353 ? 11.797 1.979 -14.516 1 97.56 353 SER A N 1
ATOM 2775 C CA . SER A 1 353 ? 12.391 2.111 -15.844 1 97.56 353 SER A CA 1
ATOM 2776 C C . SER A 1 353 ? 13.648 1.257 -15.977 1 97.56 353 SER A C 1
ATOM 2778 O O . SER A 1 353 ? 13.891 0.656 -17.031 1 97.56 353 SER A O 1
ATOM 2780 N N . ALA A 1 354 ? 14.43 1.197 -14.93 1 97.06 354 ALA A N 1
ATOM 2781 C CA . ALA A 1 354 ? 15.648 0.391 -14.945 1 97.06 354 ALA A CA 1
ATOM 2782 C C . ALA A 1 354 ? 15.328 -1.089 -15.133 1 97.06 354 ALA A C 1
ATOM 2784 O O . ALA A 1 354 ? 16.047 -1.802 -15.836 1 97.06 354 ALA A O 1
ATOM 2785 N N . GLY A 1 355 ? 14.281 -1.586 -14.461 1 96.81 355 GLY A N 1
ATOM 2786 C CA . GLY A 1 355 ? 13.859 -2.967 -14.617 1 96.81 355 GLY A CA 1
ATOM 2787 C C . GLY A 1 355 ? 13.359 -3.281 -16.016 1 96.81 355 GLY A C 1
ATOM 2788 O O . GLY A 1 355 ? 13.758 -4.285 -16.609 1 96.81 355 GLY A O 1
ATOM 2789 N N . PHE A 1 356 ? 12.516 -2.412 -16.547 1 97.69 356 PHE A N 1
ATOM 2790 C CA . PHE A 1 356 ? 11.961 -2.619 -17.875 1 97.69 356 PHE A CA 1
ATOM 2791 C C . PHE A 1 356 ? 13.055 -2.539 -18.938 1 97.69 356 PHE A C 1
ATOM 2793 O O . PHE A 1 356 ? 12.992 -3.234 -19.953 1 97.69 356 PHE A O 1
ATOM 2800 N N . ASN A 1 357 ? 14.047 -1.702 -18.719 1 96.12 357 ASN A N 1
ATOM 2801 C CA . ASN A 1 357 ? 15.172 -1.636 -19.641 1 96.12 357 ASN A CA 1
ATOM 2802 C C . ASN A 1 357 ? 15.891 -2.979 -19.75 1 96.12 357 ASN A C 1
ATOM 2804 O O . ASN A 1 357 ? 16.25 -3.406 -20.844 1 96.12 357 ASN A O 1
ATOM 2808 N N . VAL A 1 358 ? 16.062 -3.654 -18.625 1 92.81 358 VAL A N 1
ATOM 2809 C CA . VAL A 1 358 ? 16.672 -4.98 -18.625 1 92.81 358 VAL A CA 1
ATOM 2810 C C . VAL A 1 358 ? 15.805 -5.953 -19.406 1 92.81 358 VAL A C 1
ATOM 2812 O O . VAL A 1 358 ? 16.297 -6.68 -20.281 1 92.81 358 VAL A O 1
ATOM 2815 N N . PHE A 1 359 ? 14.547 -5.957 -19.172 1 94.81 359 PHE A N 1
ATOM 2816 C CA . PHE A 1 359 ? 13.609 -6.875 -19.828 1 94.81 359 PHE A CA 1
ATOM 2817 C C . PHE A 1 359 ? 13.562 -6.629 -21.328 1 94.81 359 PHE A C 1
ATOM 2819 O O . PHE A 1 359 ? 13.539 -7.574 -22.109 1 94.81 359 PHE A O 1
ATOM 2826 N N . LYS A 1 360 ? 13.523 -5.348 -21.703 1 94.75 360 LYS A N 1
ATOM 2827 C CA . LYS A 1 360 ? 13.484 -4.996 -23.109 1 94.75 360 LYS A CA 1
ATOM 2828 C C . LYS A 1 360 ? 14.758 -5.457 -23.828 1 94.75 360 LYS A C 1
ATOM 2830 O O . LYS A 1 360 ? 14.695 -5.914 -24.969 1 94.75 360 LYS A O 1
ATOM 2835 N N . SER A 1 361 ? 15.82 -5.355 -23.125 1 92.44 361 SER A N 1
ATOM 2836 C CA . SER A 1 361 ? 17.094 -5.766 -23.719 1 92.44 361 SER A CA 1
ATOM 2837 C C . SER A 1 361 ? 17.141 -7.277 -23.906 1 92.44 361 SER A C 1
ATOM 2839 O O . SER A 1 361 ? 17.766 -7.766 -24.859 1 92.44 361 SER A O 1
ATOM 2841 N N . LEU A 1 362 ? 16.516 -8.07 -23.031 1 89.56 362 LEU A N 1
ATOM 2842 C CA . LEU A 1 362 ? 16.5 -9.531 -23.109 1 89.56 362 LEU A CA 1
ATOM 2843 C C . LEU A 1 362 ? 15.469 -10.008 -24.125 1 89.56 362 LEU A C 1
ATOM 2845 O O . LEU A 1 362 ? 15.734 -10.922 -24.906 1 89.56 362 LEU A O 1
ATOM 2849 N N . GLY A 1 363 ? 14.289 -9.352 -24.109 1 92.19 363 GLY A N 1
ATOM 2850 C CA . GLY A 1 363 ? 13.188 -9.75 -24.969 1 92.19 363 GLY A CA 1
ATOM 2851 C C . GLY A 1 363 ? 12.227 -10.711 -24.297 1 92.19 363 GLY A C 1
ATOM 2852 O O . GLY A 1 363 ? 12.656 -11.656 -23.625 1 92.19 363 GLY A O 1
ATOM 2853 N N . LYS A 1 364 ? 10.992 -10.531 -24.594 1 92.44 364 LYS A N 1
ATOM 2854 C CA . LYS A 1 364 ? 9.938 -11.312 -23.969 1 92.44 364 LYS A CA 1
ATOM 2855 C C . LYS A 1 364 ? 10.07 -12.797 -24.312 1 92.44 364 LYS A C 1
ATOM 2857 O O . LYS A 1 364 ? 10.094 -13.648 -23.422 1 92.44 364 LYS A O 1
ATOM 2862 N N . GLN A 1 365 ? 10.188 -13.047 -25.547 1 92.69 365 GLN A N 1
ATOM 2863 C CA . GLN A 1 365 ? 10.203 -14.43 -26.016 1 92.69 365 GLN A CA 1
ATOM 2864 C C . GLN A 1 365 ? 11.492 -15.133 -25.594 1 92.69 365 GLN A C 1
ATOM 2866 O O . GLN A 1 365 ? 11.477 -16.328 -25.266 1 92.69 365 GLN A O 1
ATOM 2871 N N . ALA A 1 366 ? 12.57 -14.43 -25.578 1 92.06 366 ALA A N 1
ATOM 2872 C CA . ALA A 1 366 ? 13.852 -15.008 -25.172 1 92.06 366 ALA A CA 1
ATOM 2873 C C . ALA A 1 366 ? 13.82 -15.445 -23.719 1 92.06 366 ALA A C 1
ATOM 2875 O O . ALA A 1 366 ? 14.383 -16.484 -23.359 1 92.06 366 ALA A O 1
ATOM 2876 N N . ILE A 1 367 ? 13.211 -14.633 -22.891 1 94 367 ILE A N 1
ATOM 2877 C CA . ILE A 1 367 ? 13.07 -14.977 -21.469 1 94 367 ILE A CA 1
ATOM 2878 C C . ILE A 1 367 ? 12.266 -16.266 -21.328 1 94 367 ILE A C 1
ATOM 2880 O O . ILE A 1 367 ? 12.672 -17.188 -20.625 1 94 367 ILE A O 1
ATOM 2884 N N . THR A 1 368 ? 11.148 -16.328 -22.062 1 95.5 368 THR A N 1
ATOM 2885 C CA . THR A 1 368 ? 10.266 -17.484 -22 1 95.5 368 THR A CA 1
ATOM 2886 C C . THR A 1 368 ? 10.984 -18.734 -22.469 1 95.5 368 THR A C 1
ATOM 2888 O O . THR A 1 368 ? 10.938 -19.781 -21.797 1 95.5 368 THR A O 1
ATOM 2891 N N . ASP A 1 369 ? 11.664 -18.625 -23.562 1 94.69 369 ASP A N 1
ATOM 2892 C CA . ASP A 1 369 ? 12.352 -19.766 -24.156 1 94.69 369 ASP A CA 1
ATOM 2893 C C . ASP A 1 369 ? 13.469 -20.266 -23.234 1 94.69 369 ASP A C 1
ATOM 2895 O O . ASP A 1 369 ? 13.641 -21.469 -23.062 1 94.69 369 ASP A O 1
ATOM 2899 N N . HIS A 1 370 ? 14.172 -19.344 -22.656 1 94.06 370 HIS A N 1
ATOM 2900 C CA . HIS A 1 370 ? 15.273 -19.688 -21.766 1 94.06 370 HIS A CA 1
ATOM 2901 C C . HIS A 1 370 ? 14.758 -20.438 -20.531 1 94.06 370 HIS A C 1
ATOM 2903 O O . HIS A 1 370 ? 15.258 -21.516 -20.203 1 94.06 370 HIS A O 1
ATOM 2909 N N . VAL A 1 371 ? 13.789 -19.891 -19.891 1 96.69 371 VAL A N 1
ATOM 2910 C CA . VAL A 1 371 ? 13.266 -20.469 -18.656 1 96.69 371 VAL A CA 1
ATOM 2911 C C . VAL A 1 371 ? 12.602 -21.812 -18.953 1 96.69 371 VAL A C 1
ATOM 2913 O O . VAL A 1 371 ? 12.773 -22.781 -18.203 1 96.69 371 VAL A O 1
ATOM 2916 N N . TRP A 1 372 ? 11.93 -21.891 -20.078 1 96.62 372 TRP A N 1
ATOM 2917 C CA . TRP A 1 372 ? 11.281 -23.156 -20.438 1 96.62 372 TRP A CA 1
ATOM 2918 C C . TRP A 1 372 ? 12.312 -24.234 -20.719 1 96.62 372 TRP A C 1
ATOM 2920 O O . TRP A 1 372 ? 12.164 -25.375 -20.266 1 96.62 372 TRP A O 1
ATOM 2930 N N . THR A 1 373 ? 13.32 -23.906 -21.422 1 96.31 373 THR A N 1
ATOM 2931 C CA . THR A 1 373 ? 14.359 -24.875 -21.75 1 96.31 373 THR A CA 1
ATOM 2932 C C . THR A 1 373 ? 14.977 -25.453 -20.484 1 96.31 373 THR A C 1
ATOM 2934 O O . THR A 1 373 ? 15.141 -26.672 -20.359 1 96.31 373 THR A O 1
ATOM 2937 N N . LEU A 1 374 ? 15.273 -24.594 -19.578 1 96.94 374 LEU A N 1
ATOM 2938 C CA . LEU A 1 374 ? 15.883 -25.047 -18.328 1 96.94 374 LEU A CA 1
ATOM 2939 C C . LEU A 1 374 ? 14.891 -25.828 -17.469 1 96.94 374 LEU A C 1
ATOM 2941 O O . LEU A 1 374 ? 15.266 -26.766 -16.781 1 96.94 374 LEU A O 1
ATOM 2945 N N . THR A 1 375 ? 13.625 -25.422 -17.516 1 97.88 375 THR A N 1
ATOM 2946 C CA . THR A 1 375 ? 12.594 -26.125 -16.766 1 97.88 375 THR A CA 1
ATOM 2947 C C . THR A 1 375 ? 12.422 -27.562 -17.281 1 97.88 375 THR A C 1
ATOM 2949 O O . THR A 1 375 ? 12.336 -28.5 -16.5 1 97.88 375 THR A O 1
ATOM 2952 N N . ARG A 1 376 ? 12.367 -27.672 -18.578 1 97.19 376 ARG A N 1
ATOM 2953 C CA . ARG A 1 376 ? 12.242 -28.969 -19.219 1 97.19 376 ARG A CA 1
ATOM 2954 C C . ARG A 1 376 ? 13.445 -29.859 -18.906 1 97.19 376 ARG A C 1
ATOM 2956 O O . ARG A 1 376 ? 13.289 -31.031 -18.578 1 97.19 376 ARG A O 1
ATOM 2963 N N . TYR A 1 377 ? 14.594 -29.234 -18.969 1 96.5 377 TYR A N 1
ATOM 2964 C CA . TYR A 1 377 ? 15.836 -29.938 -18.656 1 96.5 377 TYR A CA 1
ATOM 2965 C C . TYR A 1 377 ? 15.82 -30.438 -17.203 1 96.5 377 TYR A C 1
ATOM 2967 O O . TYR A 1 377 ? 16.141 -31.594 -16.938 1 96.5 377 TYR A O 1
ATOM 2975 N N . LEU A 1 378 ? 15.445 -29.594 -16.328 1 98 378 LEU A N 1
ATOM 2976 C CA . LEU A 1 378 ? 15.367 -29.938 -14.922 1 98 378 LEU A CA 1
ATOM 2977 C C . LEU A 1 378 ? 14.383 -31.078 -14.695 1 98 378 LEU A C 1
ATOM 2979 O O . LEU A 1 378 ? 14.703 -32.062 -14.023 1 98 378 LEU A O 1
ATOM 2983 N N . TYR A 1 379 ? 13.195 -30.984 -15.25 1 98.31 379 TYR A N 1
ATOM 2984 C CA . TYR A 1 379 ? 12.156 -31.984 -15.078 1 98.31 379 TYR A CA 1
ATOM 2985 C C . TYR A 1 379 ? 12.633 -33.344 -15.562 1 98.31 379 TYR A C 1
ATOM 2987 O O . TYR A 1 379 ? 12.484 -34.344 -14.867 1 98.31 379 TYR A O 1
ATOM 2995 N N . LEU A 1 380 ? 13.211 -33.406 -16.703 1 97.56 380 LEU A N 1
ATOM 2996 C CA . LEU A 1 380 ? 13.656 -34.656 -17.281 1 97.56 380 LEU A CA 1
ATOM 2997 C C . LEU A 1 380 ? 14.75 -35.281 -16.438 1 97.56 380 LEU A C 1
ATOM 2999 O O . LEU A 1 380 ? 14.766 -36.5 -16.25 1 97.56 380 LEU A O 1
ATOM 3003 N N . ARG A 1 381 ? 15.602 -34.5 -15.891 1 96.75 381 ARG A N 1
ATOM 3004 C CA . ARG A 1 381 ? 16.703 -35.031 -15.086 1 96.75 381 ARG A CA 1
ATOM 3005 C C . ARG A 1 381 ? 16.219 -35.531 -13.742 1 96.75 381 ARG A C 1
ATOM 3007 O O . ARG A 1 381 ? 16.594 -36.625 -13.32 1 96.75 381 ARG A O 1
ATOM 3014 N N . VAL A 1 382 ? 15.367 -34.812 -13.117 1 97.88 382 VAL A N 1
ATOM 3015 C CA . VAL A 1 382 ? 14.992 -35.188 -11.758 1 97.88 382 VAL A CA 1
ATOM 3016 C C . VAL A 1 382 ? 13.922 -36.281 -11.805 1 97.88 382 VAL A C 1
ATOM 3018 O O . VAL A 1 382 ? 13.828 -37.094 -10.883 1 97.88 382 VAL A O 1
ATOM 3021 N N . SER A 1 383 ? 13.078 -36.281 -12.836 1 97.62 383 SER A N 1
ATOM 3022 C CA . SER A 1 383 ? 12.07 -37.312 -12.953 1 97.62 383 SER A CA 1
ATOM 3023 C C . SER A 1 383 ? 12.703 -38.688 -13.211 1 97.62 383 SER A C 1
ATOM 3025 O O . SER A 1 383 ? 12.078 -39.719 -12.969 1 97.62 383 SER A O 1
ATOM 3027 N N . ALA A 1 384 ? 13.93 -38.719 -13.594 1 97.12 384 ALA A N 1
ATOM 3028 C CA . ALA A 1 384 ? 14.648 -39.938 -13.891 1 97.12 384 ALA A CA 1
ATOM 3029 C C . ALA A 1 384 ? 15.32 -40.5 -12.641 1 97.12 384 ALA A C 1
ATOM 3031 O O . ALA A 1 384 ? 15.75 -41.656 -12.625 1 97.12 384 ALA A O 1
ATOM 3032 N N . LEU A 1 385 ? 15.391 -39.75 -11.617 1 97.75 385 LEU A N 1
ATOM 3033 C CA . LEU A 1 385 ? 16.047 -40.188 -10.398 1 97.75 385 LEU A CA 1
ATOM 3034 C C . LEU A 1 385 ? 15.227 -41.281 -9.711 1 97.75 385 LEU A C 1
ATOM 3036 O O . LEU A 1 385 ? 14.016 -41.125 -9.523 1 97.75 385 LEU A O 1
ATOM 3040 N N . LYS A 1 386 ? 15.891 -42.375 -9.32 1 97.81 386 LYS A N 1
ATOM 3041 C CA . LYS A 1 386 ? 15.258 -43.5 -8.672 1 97.81 386 LYS A CA 1
ATOM 3042 C C . LYS A 1 386 ? 16.156 -44.062 -7.57 1 97.81 386 LYS A C 1
ATOM 3044 O O . LYS A 1 386 ? 17.375 -43.906 -7.598 1 97.81 386 LYS A O 1
ATOM 3049 N N . HIS A 1 387 ? 15.469 -44.688 -6.676 1 97.5 387 HIS A N 1
ATOM 3050 C CA . HIS A 1 387 ? 16.188 -45.531 -5.727 1 97.5 387 HIS A CA 1
ATOM 3051 C C . HIS A 1 387 ? 16.688 -46.812 -6.395 1 97.5 387 HIS A C 1
ATOM 3053 O O . HIS A 1 387 ? 16.281 -47.125 -7.508 1 97.5 387 HIS A O 1
ATOM 3059 N N . LYS A 1 388 ? 17.5 -47.562 -5.668 1 95.81 388 LYS A N 1
ATOM 3060 C CA . LYS A 1 388 ? 18.031 -48.781 -6.203 1 95.81 388 LYS A CA 1
ATOM 3061 C C . LYS A 1 388 ? 16.922 -49.812 -6.469 1 95.81 388 LYS A C 1
ATOM 3063 O O . LYS A 1 388 ? 17.031 -50.594 -7.402 1 95.81 388 LYS A O 1
ATOM 3068 N N . ASN A 1 389 ? 15.867 -49.75 -5.695 1 96.81 389 ASN A N 1
ATOM 3069 C CA . ASN A 1 389 ? 14.773 -50.688 -5.844 1 96.81 389 ASN A CA 1
ATOM 3070 C C . ASN A 1 389 ? 13.828 -50.281 -6.973 1 96.81 389 ASN A C 1
ATOM 3072 O O . ASN A 1 389 ? 12.781 -50.906 -7.168 1 96.81 389 ASN A O 1
ATOM 3076 N N . GLY A 1 390 ? 14.07 -49.125 -7.645 1 96.88 390 GLY A N 1
ATOM 3077 C CA . GLY A 1 390 ? 13.32 -48.719 -8.828 1 96.88 390 GLY A CA 1
ATOM 3078 C C . GLY A 1 390 ? 12.266 -47.688 -8.531 1 96.88 390 GLY A C 1
ATOM 3079 O O . GLY A 1 390 ? 11.727 -47.062 -9.445 1 96.88 390 GLY A O 1
ATOM 3080 N N . ARG A 1 391 ? 11.992 -47.469 -7.309 1 96.88 391 ARG A N 1
ATOM 3081 C CA . ARG A 1 391 ? 10.977 -46.5 -6.938 1 96.88 391 ARG A CA 1
ATOM 3082 C C . ARG A 1 391 ? 11.469 -45.062 -7.227 1 96.88 391 ARG A C 1
ATOM 3084 O O . ARG A 1 391 ? 12.656 -44.781 -7.082 1 96.88 391 ARG A O 1
ATOM 3091 N N . PRO A 1 392 ? 10.562 -44.25 -7.586 1 97.69 392 PRO A N 1
ATOM 3092 C CA . PRO A 1 392 ? 10.961 -42.875 -7.848 1 97.69 392 PRO A CA 1
ATOM 3093 C C . PRO A 1 392 ? 11.484 -42.156 -6.598 1 97.69 392 PRO A C 1
ATOM 3095 O O . PRO A 1 392 ? 10.969 -42.375 -5.5 1 97.69 392 PRO A O 1
ATOM 3098 N N . LEU A 1 393 ? 12.414 -41.281 -6.816 1 98.12 393 LEU A N 1
ATOM 3099 C CA . LEU A 1 393 ? 12.977 -40.469 -5.738 1 98.12 393 LEU A CA 1
ATOM 3100 C C . LEU A 1 393 ? 12.062 -39.312 -5.402 1 98.12 393 LEU A C 1
ATOM 3102 O O . LEU A 1 393 ? 12.062 -38.812 -4.27 1 98.12 393 LEU A O 1
ATOM 3106 N N . LEU A 1 394 ? 11.312 -38.844 -6.406 1 98.44 394 LEU A N 1
ATOM 3107 C CA . LEU A 1 394 ? 10.5 -37.656 -6.238 1 98.44 394 LEU A CA 1
ATOM 3108 C C . LEU A 1 394 ? 9.062 -37.875 -6.699 1 98.44 394 LEU A C 1
ATOM 3110 O O . LEU A 1 394 ? 8.828 -38.656 -7.633 1 98.44 394 LEU A O 1
ATOM 3114 N N . GLU A 1 395 ? 8.133 -37.312 -6 1 97.88 395 GLU A N 1
ATOM 3115 C CA . GLU A 1 395 ? 6.809 -37.031 -6.535 1 97.88 395 GLU A CA 1
ATOM 3116 C C . GLU A 1 395 ? 6.727 -35.594 -7.039 1 97.88 395 GLU A C 1
ATOM 3118 O O . GLU A 1 395 ? 6.906 -34.625 -6.266 1 97.88 395 GLU A O 1
ATOM 3123 N N . ILE A 1 396 ? 6.527 -35.438 -8.328 1 98.38 396 ILE A N 1
ATOM 3124 C CA . ILE A 1 396 ? 6.562 -34.125 -8.953 1 98.38 396 ILE A CA 1
ATOM 3125 C C . ILE A 1 396 ? 5.145 -33.688 -9.305 1 98.38 396 ILE A C 1
ATOM 3127 O O . ILE A 1 396 ? 4.328 -34.5 -9.758 1 98.38 396 ILE A O 1
ATOM 3131 N N . TYR A 1 397 ? 4.824 -32.469 -9.062 1 97.75 397 TYR A N 1
ATOM 3132 C CA . TYR A 1 397 ? 3.492 -31.906 -9.289 1 97.75 397 TYR A CA 1
ATOM 3133 C C . TYR A 1 397 ? 3.498 -30.938 -10.469 1 97.75 397 TYR A C 1
ATOM 3135 O O . TYR A 1 397 ? 4.492 -30.25 -10.711 1 97.75 397 TYR A O 1
ATOM 3143 N N . GLY A 1 398 ? 2.373 -30.875 -11.164 1 96.81 398 GLY A N 1
ATOM 3144 C CA . GLY A 1 398 ? 2.227 -29.969 -12.297 1 96.81 398 GLY A CA 1
ATOM 3145 C C . GLY A 1 398 ? 1.9 -30.688 -13.594 1 96.81 398 GLY A C 1
ATOM 3146 O O . GLY A 1 398 ? 1.389 -31.812 -13.578 1 96.81 398 GLY A O 1
ATOM 3147 N N . ASN A 1 399 ? 2.145 -29.953 -14.703 1 97.06 399 ASN A N 1
ATOM 3148 C CA . ASN A 1 399 ? 1.843 -30.469 -16.031 1 97.06 399 ASN A CA 1
ATOM 3149 C C . ASN A 1 399 ? 3.113 -30.688 -16.844 1 97.06 399 ASN A C 1
ATOM 3151 O O . ASN A 1 399 ? 3.125 -30.469 -18.062 1 97.06 399 ASN A O 1
ATOM 3155 N N . HIS A 1 400 ? 4.141 -31.078 -16.234 1 97.5 400 HIS A N 1
ATOM 3156 C CA . HIS A 1 400 ? 5.445 -31.203 -16.875 1 97.5 400 HIS A CA 1
ATOM 3157 C C . HIS A 1 400 ? 5.426 -32.25 -17.969 1 97.5 400 HIS A C 1
ATOM 3159 O O . HIS A 1 400 ? 6.145 -32.156 -18.969 1 97.5 400 HIS A O 1
ATOM 3165 N N . GLU A 1 401 ? 4.629 -33.281 -17.797 1 95.88 401 GLU A N 1
ATOM 3166 C CA . GLU A 1 401 ? 4.621 -34.438 -18.688 1 95.88 401 GLU A CA 1
ATOM 3167 C C . GLU A 1 401 ? 4.18 -34.031 -20.094 1 95.88 401 GLU A C 1
ATOM 3169 O O . GLU A 1 401 ? 4.559 -34.688 -21.078 1 95.88 401 GLU A O 1
ATOM 3174 N N . HIS A 1 402 ? 3.451 -32.969 -20.156 1 94.75 402 HIS A N 1
ATOM 3175 C CA . HIS A 1 402 ? 2.947 -32.531 -21.469 1 94.75 402 HIS A CA 1
ATOM 3176 C C . HIS A 1 402 ? 4.07 -32 -22.344 1 94.75 402 HIS A C 1
ATOM 3178 O O . HIS A 1 402 ? 3.943 -31.953 -23.562 1 94.75 402 HIS A O 1
ATOM 3184 N N . GLY A 1 403 ? 5.148 -31.484 -21.75 1 96 403 GLY A N 1
ATOM 3185 C CA . GLY A 1 403 ? 6.238 -30.906 -22.516 1 96 403 GLY A CA 1
ATOM 3186 C C . GLY A 1 403 ? 5.82 -29.688 -23.312 1 96 403 GLY A C 1
ATOM 3187 O O . GLY A 1 403 ? 6.297 -29.484 -24.438 1 96 403 GLY A O 1
ATOM 3188 N N . ASP A 1 404 ? 4.902 -28.938 -22.797 1 96.19 404 ASP A N 1
ATOM 3189 C CA . ASP A 1 404 ? 4.316 -27.781 -23.469 1 96.19 404 ASP A CA 1
ATOM 3190 C C . ASP A 1 404 ? 4.457 -26.516 -22.641 1 96.19 404 ASP A C 1
ATOM 3192 O O . ASP A 1 404 ? 3.857 -26.406 -21.562 1 96.19 404 ASP A O 1
ATOM 3196 N N . PRO A 1 405 ? 5.203 -25.562 -23.156 1 96.06 405 PRO A N 1
ATOM 3197 C CA . PRO A 1 405 ? 5.406 -24.328 -22.406 1 96.06 405 PRO A CA 1
ATOM 3198 C C . PRO A 1 405 ? 4.117 -23.531 -22.203 1 96.06 405 PRO A C 1
ATOM 3200 O O . PRO A 1 405 ? 4.07 -22.609 -21.391 1 96.06 405 PRO A O 1
ATOM 3203 N N . LYS A 1 406 ? 3.064 -23.828 -22.891 1 95.94 406 LYS A N 1
ATOM 3204 C CA . LYS A 1 406 ? 1.784 -23.156 -22.719 1 95.94 406 LYS A CA 1
ATOM 3205 C C . LYS A 1 406 ? 1.01 -23.719 -21.547 1 95.94 406 LYS A C 1
ATOM 3207 O O . LYS A 1 406 ? 0.062 -23.109 -21.047 1 95.94 406 LYS A O 1
ATOM 3212 N N . ARG A 1 407 ? 1.478 -24.875 -21.031 1 96.94 407 ARG A N 1
ATOM 3213 C CA . ARG A 1 407 ? 0.738 -25.562 -19.984 1 96.94 407 ARG A CA 1
ATOM 3214 C C . ARG A 1 407 ? 1.525 -25.562 -18.672 1 96.94 407 ARG A C 1
ATOM 3216 O O . ARG A 1 407 ? 0.953 -25.75 -17.594 1 96.94 407 ARG A O 1
ATOM 3223 N N . GLN A 1 408 ? 2.818 -25.453 -18.828 1 98.06 408 GLN A N 1
ATOM 3224 C CA . GLN A 1 408 ? 3.705 -25.547 -17.672 1 98.06 408 GLN A CA 1
ATOM 3225 C C . GLN A 1 408 ? 4.723 -24.406 -17.672 1 98.06 408 GLN A C 1
ATOM 3227 O O . GLN A 1 408 ? 5.332 -24.109 -18.703 1 98.06 408 GLN A O 1
ATOM 3232 N N . GLY A 1 409 ? 4.82 -23.703 -16.484 1 97.88 409 GLY A N 1
ATOM 3233 C CA . GLY A 1 409 ? 5.785 -22.625 -16.312 1 97.88 409 GLY A CA 1
ATOM 3234 C C . GLY A 1 409 ? 7.074 -23.078 -15.664 1 97.88 409 GLY A C 1
ATOM 3235 O O . GLY A 1 409 ? 7.398 -24.266 -15.68 1 97.88 409 GLY A O 1
ATOM 3236 N N . GLY A 1 410 ? 7.898 -22.125 -15.164 1 98.12 410 GLY A N 1
ATOM 3237 C CA . GLY A 1 410 ? 9.242 -22.375 -14.672 1 98.12 410 GLY A CA 1
ATOM 3238 C C . GLY A 1 410 ? 9.281 -22.828 -13.227 1 98.12 410 GLY A C 1
ATOM 3239 O O . GLY A 1 410 ? 10.203 -22.5 -12.484 1 98.12 410 GLY A O 1
ATOM 3240 N N . ILE A 1 411 ? 8.25 -23.547 -12.758 1 98.62 411 ILE A N 1
ATOM 3241 C CA . ILE A 1 411 ? 8.18 -24 -11.383 1 98.62 411 ILE A CA 1
ATOM 3242 C C . ILE A 1 411 ? 8.242 -25.531 -11.336 1 98.62 411 ILE A C 1
ATOM 3244 O O . ILE A 1 411 ? 7.527 -26.203 -12.078 1 98.62 411 ILE A O 1
ATOM 3248 N N . LEU A 1 412 ? 9.133 -26.078 -10.578 1 98.69 412 LEU A N 1
ATOM 3249 C CA . LEU A 1 412 ? 9.148 -27.5 -10.227 1 98.69 412 LEU A CA 1
ATOM 3250 C C . LEU A 1 412 ? 8.766 -27.703 -8.766 1 98.69 412 LEU A C 1
ATOM 3252 O O . LEU A 1 412 ? 9.555 -27.406 -7.863 1 98.69 412 LEU A O 1
ATOM 3256 N N . SER A 1 413 ? 7.578 -28.141 -8.531 1 98.5 413 SER A N 1
ATOM 3257 C CA . SER A 1 413 ? 7.09 -28.516 -7.203 1 98.5 413 SER A CA 1
ATOM 3258 C C . SER A 1 413 ? 7.199 -30.016 -6.969 1 98.5 413 SER A C 1
ATOM 3260 O O . SER A 1 413 ? 6.805 -30.812 -7.824 1 98.5 413 SER A O 1
ATOM 3262 N N . PHE A 1 414 ? 7.805 -30.406 -5.777 1 98.62 414 PHE A N 1
ATOM 3263 C CA . PHE A 1 414 ? 8.062 -31.828 -5.609 1 98.62 414 PHE A CA 1
ATOM 3264 C C . PHE A 1 414 ? 8.156 -32.188 -4.129 1 98.62 414 PHE A C 1
ATOM 3266 O O . PHE A 1 414 ? 8.375 -31.312 -3.287 1 98.62 414 PHE A O 1
ATOM 3273 N N . ASN A 1 415 ? 7.934 -33.406 -3.805 1 97.69 415 ASN A N 1
ATOM 3274 C CA . ASN A 1 415 ? 8.273 -34 -2.523 1 97.69 415 ASN A CA 1
ATOM 3275 C C . ASN A 1 415 ? 9.234 -35.188 -2.697 1 97.69 415 ASN A C 1
ATOM 3277 O O . ASN A 1 415 ? 9.148 -35.906 -3.68 1 97.69 415 ASN A O 1
ATOM 3281 N N . VAL A 1 416 ? 10.109 -35.312 -1.783 1 97.56 416 VAL A N 1
ATOM 3282 C CA . VAL A 1 416 ? 11.086 -36.375 -1.805 1 97.56 416 VAL A CA 1
ATOM 3283 C C . VAL A 1 416 ? 10.492 -37.625 -1.175 1 97.56 416 VAL A C 1
ATOM 3285 O O . VAL A 1 416 ? 9.805 -37.562 -0.151 1 97.56 416 VAL A O 1
ATOM 3288 N N . LEU A 1 417 ? 10.805 -38.75 -1.816 1 97.06 417 LEU A N 1
ATOM 3289 C CA . LEU A 1 417 ? 10.312 -40.062 -1.336 1 97.06 417 LEU A CA 1
ATOM 3290 C C . LEU A 1 417 ? 11.469 -40.938 -0.889 1 97.06 417 LEU A C 1
ATOM 3292 O O . LEU A 1 417 ? 12.523 -40.969 -1.528 1 97.06 417 LEU A O 1
ATOM 3296 N N . SER A 1 418 ? 11.234 -41.625 0.204 1 96.12 418 SER A N 1
ATOM 3297 C CA . SER A 1 418 ? 12.172 -42.656 0.644 1 96.12 418 SER A CA 1
ATOM 3298 C C . SER A 1 418 ? 12.086 -43.906 -0.229 1 96.12 418 SER A C 1
ATOM 3300 O O . SER A 1 418 ? 11.164 -44.031 -1.042 1 96.12 418 SER A O 1
ATOM 3302 N N . PRO A 1 419 ? 13.07 -44.812 -0.009 1 95.5 419 PRO A N 1
ATOM 3303 C CA . PRO A 1 419 ? 12.992 -46.062 -0.779 1 95.5 419 PRO A CA 1
ATOM 3304 C C . PRO A 1 419 ? 11.727 -46.875 -0.485 1 95.5 419 PRO A C 1
ATOM 3306 O O . PRO A 1 419 ? 11.312 -47.688 -1.298 1 95.5 419 PRO A O 1
ATOM 3309 N N . LYS A 1 420 ? 11.078 -46.594 0.646 1 95.12 420 LYS A N 1
ATOM 3310 C CA . LYS A 1 420 ? 9.859 -47.312 1.025 1 95.12 420 LYS A CA 1
ATOM 3311 C C . LYS A 1 420 ? 8.617 -46.531 0.577 1 95.12 420 LYS A C 1
ATOM 3313 O O . LYS A 1 420 ? 7.492 -46.969 0.837 1 95.12 420 LYS A O 1
ATOM 3318 N N . GLY A 1 421 ? 8.836 -45.438 -0.052 1 94.25 421 GLY A N 1
ATOM 3319 C CA . GLY A 1 421 ? 7.723 -44.656 -0.591 1 94.25 421 GLY A CA 1
ATOM 3320 C C . GLY A 1 421 ? 7.168 -43.625 0.388 1 94.25 421 GLY A C 1
ATOM 3321 O O . GLY A 1 421 ? 6.145 -43 0.124 1 94.25 421 GLY A O 1
ATOM 3322 N N . GLN A 1 422 ? 7.836 -43.5 1.503 1 94.56 422 GLN A N 1
ATOM 3323 C CA . GLN A 1 422 ? 7.406 -42.531 2.49 1 94.56 422 GLN A CA 1
ATOM 3324 C C . GLN A 1 422 ? 7.926 -41.125 2.139 1 94.56 422 GLN A C 1
ATOM 3326 O O . GLN A 1 422 ? 9.031 -41 1.624 1 94.56 422 GLN A O 1
ATOM 3331 N N . TYR A 1 423 ? 7.113 -40.156 2.461 1 94.94 423 TYR A N 1
ATOM 3332 C CA . TYR A 1 423 ? 7.543 -38.781 2.209 1 94.94 423 TYR A CA 1
ATOM 3333 C C . TYR A 1 423 ? 8.633 -38.375 3.189 1 94.94 423 TYR A C 1
ATOM 3335 O O . TYR A 1 423 ? 8.531 -38.625 4.391 1 94.94 423 TYR A O 1
ATOM 3343 N N . VAL A 1 424 ? 9.656 -37.781 2.674 1 95.06 424 VAL A N 1
ATOM 3344 C CA . VAL A 1 424 ? 10.602 -37.031 3.518 1 95.06 424 VAL A CA 1
ATOM 3345 C C . VAL A 1 424 ? 10.031 -35.656 3.861 1 95.06 424 VAL A C 1
ATOM 3347 O O . VAL A 1 424 ? 9.68 -34.906 2.967 1 95.06 424 VAL A O 1
ATOM 3350 N N . PRO A 1 425 ? 9.867 -35.375 5.16 1 93.5 425 PRO A N 1
ATOM 3351 C CA . PRO A 1 425 ? 9.352 -34.031 5.5 1 93.5 425 PRO A CA 1
ATOM 3352 C C . PRO A 1 425 ? 10.125 -32.906 4.809 1 93.5 425 PRO A C 1
ATOM 3354 O O . PRO A 1 425 ? 11.359 -32.906 4.812 1 93.5 425 PRO A O 1
ATOM 3357 N N . PHE A 1 426 ? 9.383 -31.922 4.199 1 92.88 426 PHE A N 1
ATOM 3358 C CA . PHE A 1 426 ? 10.047 -30.906 3.395 1 92.88 426 PHE A CA 1
ATOM 3359 C C . PHE A 1 426 ? 10.93 -30.016 4.262 1 92.88 426 PHE A C 1
ATOM 3361 O O . PHE A 1 426 ? 11.883 -29.406 3.771 1 92.88 426 PHE A O 1
ATOM 3368 N N . LYS A 1 427 ? 10.703 -29.938 5.57 1 90.94 427 LYS A N 1
ATOM 3369 C CA . LYS A 1 427 ? 11.578 -29.172 6.453 1 90.94 427 LYS A CA 1
ATOM 3370 C C . LYS A 1 427 ? 12.984 -29.766 6.48 1 90.94 427 LYS A C 1
ATOM 3372 O O . LYS A 1 427 ? 13.969 -29.031 6.582 1 90.94 427 LYS A O 1
ATOM 3377 N N . ILE A 1 428 ? 13.047 -31.062 6.426 1 92.69 428 ILE A N 1
ATOM 3378 C CA . ILE A 1 428 ? 14.328 -31.75 6.398 1 92.69 428 ILE A CA 1
ATOM 3379 C C . ILE A 1 428 ? 15.039 -31.484 5.074 1 92.69 428 ILE A C 1
ATOM 3381 O O . ILE A 1 428 ? 16.25 -31.219 5.051 1 92.69 428 ILE A O 1
ATOM 3385 N N . VAL A 1 429 ? 14.297 -31.516 4.047 1 94.88 429 VAL A N 1
ATOM 3386 C CA . VAL A 1 429 ? 14.852 -31.25 2.725 1 94.88 429 VAL A CA 1
ATOM 3387 C C . VAL A 1 429 ? 15.398 -29.812 2.67 1 94.88 429 VAL A C 1
ATOM 3389 O O . VAL A 1 429 ? 16.484 -29.578 2.145 1 94.88 429 VAL A O 1
ATOM 3392 N N . MET A 1 430 ? 14.656 -28.875 3.236 1 93.62 430 MET A N 1
ATOM 3393 C CA . MET A 1 430 ? 15.047 -27.469 3.207 1 93.62 430 MET A CA 1
ATOM 3394 C C . MET A 1 430 ? 16.312 -27.25 4.023 1 93.62 430 MET A C 1
ATOM 3396 O O . MET A 1 430 ? 17.172 -26.438 3.643 1 93.62 430 MET A O 1
ATOM 3400 N N . GLU A 1 431 ? 16.422 -27.891 5.133 1 92.5 431 GLU A N 1
ATOM 3401 C CA . GLU A 1 431 ? 17.625 -27.781 5.945 1 92.5 431 GLU A CA 1
ATOM 3402 C C . GLU A 1 431 ? 18.844 -28.281 5.191 1 92.5 431 GLU A C 1
ATOM 3404 O O . GLU A 1 431 ? 19.922 -27.672 5.23 1 92.5 431 GLU A O 1
ATOM 3409 N N . ALA A 1 432 ? 18.656 -29.438 4.578 1 95.06 432 ALA A N 1
ATOM 3410 C CA . ALA A 1 432 ? 19.75 -30 3.795 1 95.06 432 ALA A CA 1
ATOM 3411 C C . ALA A 1 432 ? 20.109 -29.109 2.617 1 95.06 432 ALA A C 1
ATOM 3413 O O . ALA A 1 432 ? 21.281 -28.969 2.27 1 95.06 432 ALA A O 1
ATOM 3414 N N . ALA A 1 433 ? 19.094 -28.562 1.969 1 95.88 433 ALA A N 1
ATOM 3415 C CA . ALA A 1 433 ? 19.328 -27.656 0.851 1 95.88 433 ALA A CA 1
ATOM 3416 C C . ALA A 1 433 ? 20.125 -26.422 1.296 1 95.88 433 ALA A C 1
ATOM 3418 O O . ALA A 1 433 ? 21.062 -26 0.618 1 95.88 433 ALA A O 1
ATOM 3419 N N . LYS A 1 434 ? 19.719 -25.859 2.383 1 93.06 434 LYS A N 1
ATOM 3420 C CA . LYS A 1 434 ? 20.422 -24.719 2.939 1 93.06 434 LYS A CA 1
ATOM 3421 C C . LYS A 1 434 ? 21.891 -25.031 3.195 1 93.06 434 LYS A C 1
ATOM 3423 O O . LYS A 1 434 ? 22.766 -24.234 2.875 1 93.06 434 LYS A O 1
ATOM 3428 N N . ALA A 1 435 ? 22.109 -26.156 3.766 1 94.31 435 ALA A N 1
ATOM 3429 C CA . ALA A 1 435 ? 23.469 -26.594 4.059 1 94.31 435 ALA A CA 1
ATOM 3430 C C . ALA A 1 435 ? 24.281 -26.766 2.777 1 94.31 435 ALA A C 1
ATOM 3432 O O . ALA A 1 435 ? 25.516 -26.688 2.799 1 94.31 435 ALA A O 1
ATOM 3433 N N . SER A 1 436 ? 23.594 -27 1.716 1 95.88 436 SER A N 1
ATOM 3434 C CA . SER A 1 436 ? 24.25 -27.188 0.425 1 95.88 436 SER A CA 1
ATOM 3435 C C . SER A 1 436 ? 24.203 -25.906 -0.403 1 95.88 436 SER A C 1
ATOM 3437 O O . SER A 1 436 ? 24.422 -25.938 -1.615 1 95.88 436 SER A O 1
ATOM 3439 N N . ASN A 1 437 ? 23.781 -24.75 0.116 1 95.12 437 ASN A N 1
ATOM 3440 C CA . ASN A 1 437 ? 23.75 -23.438 -0.497 1 95.12 437 ASN A CA 1
ATOM 3441 C C . ASN A 1 437 ? 22.719 -23.359 -1.632 1 95.12 437 ASN A C 1
ATOM 3443 O O . ASN A 1 437 ? 22.969 -22.719 -2.648 1 95.12 437 ASN A O 1
ATOM 3447 N N . LEU A 1 438 ? 21.703 -24.172 -1.509 1 96.62 438 LEU A N 1
ATOM 3448 C CA . LEU A 1 438 ? 20.562 -24.125 -2.424 1 96.62 438 LEU A CA 1
ATOM 3449 C C . LEU A 1 438 ? 19.406 -23.328 -1.813 1 96.62 438 LEU A C 1
ATOM 3451 O O . LEU A 1 438 ? 18.969 -23.641 -0.705 1 96.62 438 LEU A O 1
ATOM 3455 N N . LEU A 1 439 ? 18.984 -22.344 -2.523 1 96.19 439 LEU A N 1
ATOM 3456 C CA . LEU A 1 439 ? 17.875 -21.531 -2.047 1 96.19 439 LEU A CA 1
ATOM 3457 C C . LEU A 1 439 ? 16.578 -21.922 -2.736 1 96.19 439 LEU A C 1
ATOM 3459 O O . LEU A 1 439 ? 16.359 -21.578 -3.898 1 96.19 439 LEU A O 1
ATOM 3463 N N . LEU A 1 440 ? 15.766 -22.609 -2.023 1 95.88 440 LEU A N 1
ATOM 3464 C CA . LEU A 1 440 ? 14.453 -23.094 -2.432 1 95.88 440 LEU A CA 1
ATOM 3465 C C . LEU A 1 440 ? 13.367 -22.578 -1.499 1 95.88 440 LEU A C 1
ATOM 3467 O O . LEU A 1 440 ? 13.664 -21.859 -0.541 1 95.88 440 LEU A O 1
ATOM 3471 N N . ARG A 1 441 ? 12.18 -22.953 -1.813 1 95.38 441 ARG A N 1
ATOM 3472 C CA . ARG A 1 441 ? 11.062 -22.703 -0.916 1 95.38 441 ARG A CA 1
ATOM 3473 C C . ARG A 1 441 ? 10.297 -23.984 -0.615 1 95.38 441 ARG A C 1
ATOM 3475 O O . ARG A 1 441 ? 10.344 -24.938 -1.396 1 95.38 441 ARG A O 1
ATOM 3482 N N . ALA A 1 442 ? 9.672 -23.984 0.562 1 93.94 442 ALA A N 1
ATOM 3483 C CA . ALA A 1 442 ? 8.82 -25.125 0.896 1 93.94 442 ALA A CA 1
ATOM 3484 C C . ALA A 1 442 ? 7.555 -24.688 1.619 1 93.94 442 ALA A C 1
ATOM 3486 O O . ALA A 1 442 ? 7.523 -23.609 2.215 1 93.94 442 ALA A O 1
ATOM 3487 N N . GLY A 1 443 ? 6.492 -25.438 1.564 1 91.12 443 GLY A N 1
ATOM 3488 C CA . GLY A 1 443 ? 5.215 -25.172 2.207 1 91.12 443 GLY A CA 1
ATOM 3489 C C . GLY A 1 443 ? 4.043 -25.25 1.25 1 91.12 443 GLY A C 1
ATOM 3490 O O . GLY A 1 443 ? 4.129 -25.875 0.197 1 91.12 443 GLY A O 1
ATOM 3491 N N . ALA A 1 444 ? 2.961 -24.625 1.682 1 90.25 444 ALA A N 1
ATOM 3492 C CA . ALA A 1 444 ? 1.764 -24.609 0.845 1 90.25 444 ALA A CA 1
ATOM 3493 C C . ALA A 1 444 ? 1.809 -23.453 -0.154 1 90.25 444 ALA A C 1
ATOM 3495 O O . ALA A 1 444 ? 0.912 -23.312 -0.989 1 90.25 444 ALA A O 1
ATOM 3496 N N . HIS A 1 445 ? 2.846 -22.625 -0.073 1 92.19 445 HIS A N 1
ATOM 3497 C CA . HIS A 1 445 ? 3.115 -21.531 -0.987 1 92.19 445 HIS A CA 1
ATOM 3498 C C . HIS A 1 445 ? 1.91 -20.594 -1.104 1 92.19 445 HIS A C 1
ATOM 3500 O O . HIS A 1 445 ? 1.575 -20.141 -2.199 1 92.19 445 HIS A O 1
ATOM 3506 N N . CYS A 1 446 ? 1.162 -20.422 -0.003 1 90.44 446 CYS A N 1
ATOM 3507 C CA . CYS A 1 446 ? -0.02 -19.562 0.073 1 90.44 446 CYS A CA 1
ATOM 3508 C C . CYS A 1 446 ? -1.066 -20 -0.949 1 90.44 446 CYS A C 1
ATOM 3510 O O . CYS A 1 446 ? -1.764 -19.156 -1.519 1 90.44 446 CYS A O 1
ATOM 3512 N N . ASN A 1 447 ? -1.074 -21.156 -1.297 1 92.25 447 ASN A N 1
ATOM 3513 C CA . ASN A 1 447 ? -2.016 -21.766 -2.229 1 92.25 447 ASN A CA 1
ATOM 3514 C C . ASN A 1 447 ? -2.57 -23.078 -1.687 1 92.25 447 ASN A C 1
ATOM 3516 O O . ASN A 1 447 ? -2.223 -24.156 -2.178 1 92.25 447 ASN A O 1
ATOM 3520 N N . PRO A 1 448 ? -3.48 -23 -0.761 1 87.06 448 PRO A N 1
ATOM 3521 C CA . PRO A 1 448 ? -3.979 -24.203 -0.114 1 87.06 448 PRO A CA 1
ATOM 3522 C C . PRO A 1 448 ? -4.742 -25.125 -1.074 1 87.06 448 PRO A C 1
ATOM 3524 O O . PRO A 1 448 ? -4.676 -26.344 -0.953 1 87.06 448 PRO A O 1
ATOM 3527 N N . GLY A 1 449 ? -5.449 -24.547 -1.984 1 88.19 449 GLY A N 1
ATOM 3528 C CA . GLY A 1 449 ? -6.172 -25.375 -2.945 1 88.19 449 GLY A CA 1
ATOM 3529 C C . GLY A 1 449 ? -5.27 -26.297 -3.729 1 88.19 449 GLY A C 1
ATOM 3530 O O . GLY A 1 449 ? -5.578 -27.484 -3.887 1 88.19 449 GLY A O 1
ATOM 3531 N N . ALA A 1 450 ? -4.199 -25.75 -4.215 1 91.62 450 ALA A N 1
ATOM 3532 C CA . ALA A 1 450 ? -3.252 -26.578 -4.945 1 91.62 450 ALA A CA 1
ATOM 3533 C C . ALA A 1 450 ? -2.559 -27.578 -4.012 1 91.62 450 ALA A C 1
ATOM 3535 O O . ALA A 1 450 ? -2.418 -28.75 -4.344 1 91.62 450 ALA A O 1
ATOM 3536 N N . ALA A 1 451 ? -2.129 -27.078 -2.877 1 90.81 451 ALA A N 1
ATOM 3537 C CA . ALA A 1 451 ? -1.393 -27.922 -1.934 1 90.81 451 ALA A CA 1
ATOM 3538 C C . ALA A 1 451 ? -2.217 -29.141 -1.523 1 90.81 451 ALA A C 1
ATOM 3540 O O . ALA A 1 451 ? -1.762 -30.281 -1.658 1 90.81 451 ALA A O 1
ATOM 3541 N N . PHE A 1 452 ? -3.381 -28.891 -1.158 1 87.06 452 PHE A N 1
ATOM 3542 C CA . PHE A 1 452 ? -4.203 -29.984 -0.649 1 87.06 452 PHE A CA 1
ATOM 3543 C C . PHE A 1 452 ? -4.742 -30.844 -1.794 1 87.06 452 PHE A C 1
ATOM 3545 O O . PHE A 1 452 ? -4.922 -32.031 -1.644 1 87.06 452 PHE A O 1
ATOM 3552 N N . GLY A 1 453 ? -4.926 -30.219 -2.873 1 87.31 453 GLY A N 1
ATOM 3553 C CA . GLY A 1 453 ? -5.344 -30.984 -4.043 1 87.31 453 GLY A CA 1
ATOM 3554 C C . GLY A 1 453 ? -4.305 -31.984 -4.508 1 87.31 453 GLY A C 1
ATOM 3555 O O . GLY A 1 453 ? -4.617 -33.156 -4.703 1 87.31 453 GLY A O 1
ATOM 3556 N N . TYR A 1 454 ? -3.123 -31.547 -4.637 1 89.75 454 TYR A N 1
ATOM 3557 C CA . TYR A 1 454 ? -2.047 -32.438 -5.086 1 89.75 454 TYR A CA 1
ATOM 3558 C C . TYR A 1 454 ? -1.748 -33.5 -4.043 1 89.75 454 TYR A C 1
ATOM 3560 O O . TYR A 1 454 ? -1.377 -34.625 -4.391 1 89.75 454 TYR A O 1
ATOM 3568 N N . LEU A 1 455 ? -1.899 -33.156 -2.826 1 88.56 455 LEU A N 1
ATOM 3569 C CA . LEU A 1 455 ? -1.507 -34.062 -1.762 1 88.56 455 LEU A CA 1
ATOM 3570 C C . LEU A 1 455 ? -2.689 -34.938 -1.318 1 88.56 455 LEU A C 1
ATOM 3572 O O . LEU A 1 455 ? -2.578 -35.688 -0.364 1 88.56 455 LEU A O 1
ATOM 3576 N N . THR A 1 456 ? -3.852 -34.75 -1.915 1 83.56 456 THR A N 1
ATOM 3577 C CA . THR A 1 456 ? -5.059 -35.531 -1.745 1 83.56 456 THR A CA 1
ATOM 3578 C C . THR A 1 456 ? -5.547 -35.469 -0.299 1 83.56 456 THR A C 1
ATOM 3580 O O . THR A 1 456 ? -5.852 -36.531 0.298 1 83.56 456 THR A O 1
ATOM 3583 N N . ILE A 1 457 ? -5.406 -34.344 0.22 1 83.81 457 ILE A N 1
ATOM 3584 C CA . ILE A 1 457 ? -5.984 -34.125 1.537 1 83.81 457 ILE A CA 1
ATOM 3585 C C . ILE A 1 457 ? -7.434 -33.656 1.387 1 83.81 457 ILE A C 1
ATOM 3587 O O . ILE A 1 457 ? -7.711 -32.656 0.721 1 83.81 457 ILE A O 1
ATOM 3591 N N . GLU A 1 458 ? -8.312 -34.344 2.025 1 78.12 458 GLU A N 1
ATOM 3592 C CA . GLU A 1 458 ? -9.742 -34.031 1.901 1 78.12 458 GLU A CA 1
ATOM 3593 C C . GLU A 1 458 ? -10.117 -32.812 2.725 1 78.12 458 GLU A C 1
ATOM 3595 O O . GLU A 1 458 ? -9.453 -32.469 3.711 1 78.12 458 GLU A O 1
ATOM 3600 N N . GLU A 1 459 ? -11.156 -32.188 2.277 1 73.25 459 GLU A N 1
ATOM 3601 C CA . GLU A 1 459 ? -11.609 -30.953 2.906 1 73.25 459 GLU A CA 1
ATOM 3602 C C . GLU A 1 459 ? -11.867 -31.156 4.398 1 73.25 459 GLU A C 1
ATOM 3604 O O . GLU A 1 459 ? -11.586 -30.266 5.207 1 73.25 459 GLU A O 1
ATOM 3609 N N . GLU A 1 460 ? -12.477 -32.25 4.742 1 74.62 460 GLU A N 1
ATOM 3610 C CA . GLU A 1 460 ? -12.766 -32.562 6.145 1 74.62 460 GLU A CA 1
ATOM 3611 C C . GLU A 1 460 ? -11.492 -32.594 6.977 1 74.62 460 GLU A C 1
ATOM 3613 O O . GLU A 1 460 ? -11.469 -32.125 8.117 1 74.62 460 GLU A O 1
ATOM 3618 N N . ASP A 1 461 ? -10.5 -33.125 6.367 1 79.38 461 ASP A N 1
ATOM 3619 C CA . ASP A 1 461 ? -9.211 -33.219 7.051 1 79.38 461 ASP A CA 1
ATOM 3620 C C . ASP A 1 461 ? -8.555 -31.844 7.164 1 79.38 461 ASP A C 1
ATOM 3622 O O . ASP A 1 461 ? -7.895 -31.547 8.164 1 79.38 461 ASP A O 1
ATOM 3626 N N . VAL A 1 462 ? -8.766 -31.125 6.156 1 76.19 462 VAL A N 1
ATOM 3627 C CA . VAL A 1 462 ? -8.211 -29.781 6.156 1 76.19 462 VAL A CA 1
ATOM 3628 C C . VAL A 1 462 ? -8.719 -29.016 7.375 1 76.19 462 VAL A C 1
ATOM 3630 O O . VAL A 1 462 ? -7.949 -28.344 8.062 1 76.19 462 VAL A O 1
ATOM 3633 N N . GLN A 1 463 ? -9.945 -29.109 7.66 1 73.25 463 GLN A N 1
ATOM 3634 C CA . GLN A 1 463 ? -10.547 -28.422 8.797 1 73.25 463 GLN A CA 1
ATOM 3635 C C . GLN A 1 463 ? -9.93 -28.891 10.117 1 73.25 463 GLN A C 1
ATOM 3637 O O . GLN A 1 463 ? -9.656 -28.078 11 1 73.25 463 GLN A O 1
ATOM 3642 N N . THR A 1 464 ? -9.773 -30.141 10.188 1 77.88 464 THR A N 1
ATOM 3643 C CA . THR A 1 464 ? -9.164 -30.719 11.383 1 77.88 464 THR A CA 1
ATOM 3644 C C . THR A 1 464 ? -7.734 -30.219 11.547 1 77.88 464 THR A C 1
ATOM 3646 O O . THR A 1 464 ? -7.32 -29.859 12.648 1 77.88 464 THR A O 1
ATOM 3649 N N . ILE A 1 465 ? -7.09 -30.25 10.453 1 76.38 465 ILE A N 1
ATOM 3650 C CA . ILE A 1 465 ? -5.695 -29.844 10.445 1 76.38 465 ILE A CA 1
ATOM 3651 C C . ILE A 1 465 ? -5.598 -28.375 10.852 1 76.38 465 ILE A C 1
ATOM 3653 O O . ILE A 1 465 ? -4.734 -28 11.648 1 76.38 465 ILE A O 1
ATOM 3657 N N . LEU A 1 466 ? -6.48 -27.656 10.344 1 71.38 466 LEU A N 1
ATOM 3658 C CA . LEU A 1 466 ? -6.465 -26.219 10.562 1 71.38 466 LEU A CA 1
ATOM 3659 C C . LEU A 1 466 ? -6.805 -25.875 12.016 1 71.38 466 LEU A C 1
ATOM 3661 O O . LEU A 1 466 ? -6.262 -24.922 12.578 1 71.38 466 LEU A O 1
ATOM 3665 N N . GLN A 1 467 ? -7.684 -26.547 12.586 1 68.38 467 GLN A N 1
ATOM 3666 C CA . GLN A 1 467 ? -8.078 -26.328 13.969 1 68.38 467 GLN A CA 1
ATOM 3667 C C . GLN A 1 467 ? -6.945 -26.656 14.938 1 68.38 467 GLN A C 1
ATOM 3669 O O . GLN A 1 467 ? -6.781 -26 15.961 1 68.38 467 GLN A O 1
ATOM 3674 N N . GLU A 1 468 ? -6.195 -27.547 14.539 1 69.38 468 GLU A N 1
ATOM 3675 C CA . GLU A 1 468 ? -5.125 -28.016 15.414 1 69.38 468 GLU A CA 1
ATOM 3676 C C . GLU A 1 468 ? -3.863 -27.172 15.25 1 69.38 468 GLU A C 1
ATOM 3678 O O . GLU A 1 468 ? -3.006 -27.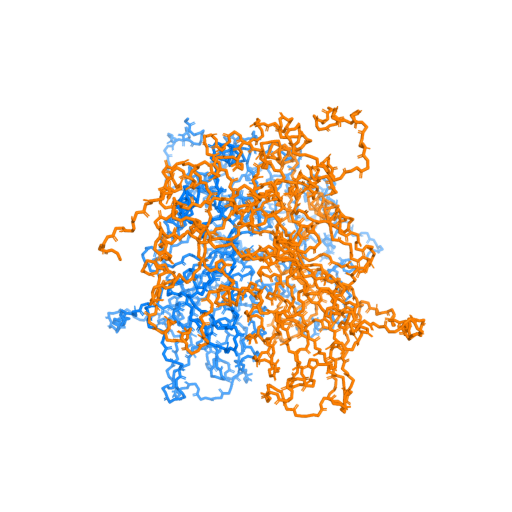156 16.141 1 69.38 468 GLU A O 1
ATOM 3683 N N . ARG A 1 469 ? -3.898 -26.484 14.211 1 64.75 469 ARG A N 1
ATOM 3684 C CA . ARG A 1 469 ? -2.656 -25.797 13.875 1 64.75 469 ARG A CA 1
ATOM 3685 C C . ARG A 1 469 ? -2.6 -24.422 14.531 1 64.75 469 ARG A C 1
ATOM 3687 O O . ARG A 1 469 ? -3.559 -23.641 14.453 1 64.75 469 ARG A O 1
ATOM 3694 N N . GLU A 1 470 ? -1.539 -24.297 15.258 1 56.88 470 GLU A N 1
ATOM 3695 C CA . GLU A 1 470 ? -1.33 -23.016 15.93 1 56.88 470 GLU A CA 1
ATOM 3696 C C . GLU A 1 470 ? -0.583 -22.047 15.023 1 56.88 470 GLU A C 1
ATOM 3698 O O . GLU A 1 470 ? -0.719 -20.828 15.172 1 56.88 470 GLU A O 1
ATOM 3703 N N . SER A 1 471 ? 0.341 -22.656 14.172 1 57.72 471 SER A N 1
ATOM 3704 C CA . SER A 1 471 ? 1.084 -21.812 13.242 1 57.72 471 SER A CA 1
ATOM 3705 C C . SER A 1 471 ? 1.336 -22.531 11.922 1 57.72 471 SER A C 1
ATOM 3707 O O . SER A 1 471 ? 1.305 -23.766 11.859 1 57.72 471 SER A O 1
ATOM 3709 N N . CYS A 1 472 ? 1.422 -21.734 10.844 1 54.38 472 CYS A N 1
ATOM 3710 C CA . CYS A 1 472 ? 1.704 -22.297 9.531 1 54.38 472 CYS A CA 1
ATOM 3711 C C . CYS A 1 472 ? 3.016 -23.078 9.547 1 54.38 472 CYS A C 1
ATOM 3713 O O . CYS A 1 472 ? 3.244 -23.938 8.688 1 54.38 472 CYS A O 1
ATOM 3715 N N . HIS A 1 473 ? 3.789 -22.75 10.562 1 54.16 473 HIS A N 1
ATOM 3716 C CA . HIS A 1 473 ? 5.117 -23.359 10.586 1 54.16 473 HIS A CA 1
ATOM 3717 C C . HIS A 1 473 ? 5.227 -24.406 11.68 1 54.16 473 HIS A C 1
ATOM 3719 O O . HIS A 1 473 ? 6.297 -24.984 11.891 1 54.16 473 HIS A O 1
ATOM 3725 N N . ALA A 1 474 ? 4.047 -24.609 12.281 1 56 474 ALA A N 1
ATOM 3726 C CA . ALA A 1 474 ? 4.113 -25.531 13.414 1 56 474 ALA A CA 1
ATOM 3727 C C . ALA A 1 474 ? 4.266 -26.969 12.945 1 56 474 ALA A C 1
ATOM 3729 O O . ALA A 1 474 ? 3.666 -27.375 11.945 1 56 474 ALA A O 1
ATOM 3730 N N . GLY A 1 475 ? 5.094 -27.625 13.547 1 63.66 475 GLY A N 1
ATOM 3731 C CA . GLY A 1 475 ? 5.336 -29.047 13.328 1 63.66 475 GLY A CA 1
ATOM 3732 C C . GLY A 1 475 ? 6.262 -29.312 12.156 1 63.66 475 GLY A C 1
ATOM 3733 O O . GLY A 1 475 ? 7.004 -28.422 11.727 1 63.66 475 GLY A O 1
ATOM 3734 N N . ASP A 1 476 ? 6.359 -30.5 11.789 1 68.06 476 ASP A N 1
ATOM 3735 C CA . ASP A 1 476 ? 7.254 -30.922 10.719 1 68.06 476 ASP A CA 1
ATOM 3736 C C . ASP A 1 476 ? 6.602 -30.734 9.352 1 68.06 476 ASP A C 1
ATOM 3738 O O . ASP A 1 476 ? 7.172 -31.109 8.328 1 68.06 476 ASP A O 1
ATOM 3742 N N . GLY A 1 477 ? 5.387 -30.078 9.398 1 80.62 477 GLY A N 1
ATOM 3743 C CA . GLY A 1 477 ? 4.695 -29.844 8.141 1 80.62 477 GLY A CA 1
ATOM 3744 C C . GLY A 1 477 ? 4.039 -31.094 7.57 1 80.62 477 GLY A C 1
ATOM 3745 O O . GLY A 1 477 ? 3.826 -31.188 6.359 1 80.62 477 GLY A O 1
ATOM 3746 N N . MET A 1 478 ? 3.869 -32.062 8.508 1 87.56 478 MET A N 1
ATOM 3747 C CA . MET A 1 478 ? 3.268 -33.344 8.125 1 87.56 478 MET A CA 1
ATOM 3748 C C . MET A 1 478 ? 1.943 -33.562 8.844 1 87.56 478 MET A C 1
ATOM 3750 O O . MET A 1 478 ? 1.73 -33.031 9.938 1 87.56 478 MET A O 1
ATOM 3754 N N . TRP A 1 479 ? 1.115 -34.25 8.219 1 86.31 479 TRP A N 1
ATOM 3755 C CA . TRP A 1 479 ? -0.125 -34.719 8.828 1 86.31 479 TRP A CA 1
ATOM 3756 C C . TRP A 1 479 ? -0.443 -36.156 8.398 1 86.31 479 TRP A C 1
ATOM 3758 O O . TRP A 1 479 ? -0.704 -36.406 7.219 1 86.31 479 TRP A O 1
ATOM 3768 N N . GLU A 1 480 ? -0.428 -37.094 9.305 1 86.69 480 GLU A N 1
ATOM 3769 C CA . GLU A 1 480 ? -0.727 -38.5 9.07 1 86.69 480 GLU A CA 1
ATOM 3770 C C . GLU A 1 480 ? 0.103 -39.062 7.914 1 86.69 480 GLU A C 1
ATOM 3772 O O . GLU A 1 480 ? -0.442 -39.625 6.977 1 86.69 480 GLU A O 1
ATOM 3777 N N . GLY A 1 481 ? 1.409 -38.719 7.891 1 87.38 481 GLY A N 1
ATOM 3778 C CA . GLY A 1 481 ? 2.35 -39.281 6.93 1 87.38 481 GLY A CA 1
ATOM 3779 C C . GLY A 1 481 ? 2.371 -38.5 5.613 1 87.38 481 GLY A C 1
ATOM 3780 O O . GLY A 1 481 ? 3.156 -38.844 4.719 1 87.38 481 GLY A O 1
ATOM 3781 N N . LYS A 1 482 ? 1.524 -37.562 5.465 1 90.06 482 LYS A N 1
ATOM 3782 C CA . LYS A 1 482 ? 1.476 -36.75 4.242 1 90.06 482 LYS A CA 1
ATOM 3783 C C . LYS A 1 482 ? 1.998 -35.344 4.484 1 90.06 482 LYS A C 1
ATOM 3785 O O . LYS A 1 482 ? 1.74 -34.75 5.535 1 90.06 482 LYS A O 1
ATOM 3790 N N . PRO A 1 483 ? 2.756 -34.906 3.527 1 92.19 483 PRO A N 1
ATOM 3791 C CA . PRO A 1 483 ? 3.189 -33.531 3.68 1 92.19 483 PRO A CA 1
ATOM 3792 C C . PRO A 1 483 ? 2.053 -32.531 3.479 1 92.19 483 PRO A C 1
ATOM 3794 O O . PRO A 1 483 ? 1.135 -32.781 2.695 1 92.19 483 PRO A O 1
ATOM 3797 N N . LEU A 1 484 ? 2.074 -31.422 4.121 1 88.69 484 LEU A N 1
ATOM 3798 C CA . LEU A 1 484 ? 1.068 -30.375 3.998 1 88.69 484 LEU A CA 1
ATOM 3799 C C . LEU A 1 484 ? 1.512 -29.297 2.998 1 88.69 484 LEU A C 1
ATOM 3801 O O . LEU A 1 484 ? 0.959 -28.203 2.973 1 88.69 484 LEU A O 1
ATOM 3805 N N . GLY A 1 485 ? 2.469 -29.578 2.221 1 92.5 485 GLY A N 1
ATOM 3806 C CA . GLY A 1 485 ? 3.049 -28.734 1.181 1 92.5 485 GLY A CA 1
ATOM 3807 C C . GLY A 1 485 ? 4.133 -29.438 0.386 1 92.5 485 GLY A C 1
ATOM 3808 O O . GLY A 1 485 ? 4.184 -30.672 0.351 1 92.5 485 GLY A O 1
ATOM 3809 N N . SER A 1 486 ? 4.914 -28.672 -0.292 1 96.06 486 SER A N 1
ATOM 3810 C CA . SER A 1 486 ? 5.965 -29.234 -1.137 1 96.06 486 SER A CA 1
ATOM 3811 C C . SER A 1 486 ? 7.207 -28.359 -1.134 1 96.06 486 SER A C 1
ATOM 3813 O O . SER A 1 486 ? 7.176 -27.234 -0.63 1 96.06 486 SER A O 1
ATOM 3815 N N . CYS A 1 487 ? 8.281 -28.953 -1.552 1 96.94 487 CYS A N 1
ATOM 3816 C CA . CYS A 1 487 ? 9.422 -28.156 -1.971 1 96.94 487 CYS A CA 1
ATOM 3817 C C . CYS A 1 487 ? 9.18 -27.547 -3.346 1 96.94 487 CYS A C 1
ATOM 3819 O O . CYS A 1 487 ? 8.5 -28.125 -4.184 1 96.94 487 CYS A O 1
ATOM 3821 N N . ARG A 1 488 ? 9.711 -26.359 -3.537 1 97.88 488 ARG A N 1
ATOM 3822 C CA . ARG A 1 488 ? 9.5 -25.703 -4.816 1 97.88 488 ARG A CA 1
ATOM 3823 C C . ARG A 1 488 ? 10.781 -25.047 -5.32 1 97.88 488 ARG A C 1
ATOM 3825 O O . ARG A 1 488 ? 11.375 -24.219 -4.621 1 97.88 488 ARG A O 1
ATOM 3832 N N . ALA A 1 489 ? 11.211 -25.469 -6.465 1 98.5 489 ALA A N 1
ATOM 3833 C CA . ALA A 1 489 ? 12.203 -24.734 -7.238 1 98.5 489 ALA A CA 1
ATOM 3834 C C . ALA A 1 489 ? 11.539 -23.906 -8.336 1 98.5 489 ALA A C 1
ATOM 3836 O O . ALA A 1 489 ? 10.68 -24.406 -9.062 1 98.5 489 ALA A O 1
ATOM 3837 N N . SER A 1 490 ? 11.836 -22.703 -8.375 1 98.5 490 SER A N 1
ATOM 3838 C CA . SER A 1 490 ? 11.328 -21.828 -9.438 1 98.5 490 SER A CA 1
ATOM 3839 C C . SER A 1 490 ? 12.461 -21.109 -10.156 1 98.5 490 SER A C 1
ATOM 3841 O O . SER A 1 490 ? 13.398 -20.625 -9.516 1 98.5 490 SER A O 1
ATOM 3843 N N . LEU A 1 491 ? 12.383 -21.109 -11.438 1 97.94 491 LEU A N 1
ATOM 3844 C CA . LEU A 1 491 ? 13.461 -20.609 -12.289 1 97.94 491 LEU A CA 1
ATOM 3845 C C . LEU A 1 491 ? 13.133 -19.234 -12.836 1 97.94 491 LEU A C 1
ATOM 3847 O O . LEU A 1 491 ? 11.961 -18.844 -12.898 1 97.94 491 LEU A O 1
ATOM 3851 N N . GLY A 1 492 ? 14.117 -18.438 -13.102 1 96.19 492 GLY A N 1
ATOM 3852 C CA . GLY A 1 492 ? 14.023 -17.125 -13.719 1 96.19 492 GLY A CA 1
ATOM 3853 C C . GLY A 1 492 ? 15.047 -16.906 -14.812 1 96.19 492 GLY A C 1
ATOM 3854 O O . GLY A 1 492 ? 15.797 -17.812 -15.164 1 96.19 492 GLY A O 1
ATOM 3855 N N . TYR A 1 493 ? 15 -15.758 -15.391 1 93.31 493 TYR A N 1
ATOM 3856 C CA . TYR A 1 493 ? 15.836 -15.484 -16.547 1 93.31 493 TYR A CA 1
ATOM 3857 C C . TYR A 1 493 ? 17.312 -15.562 -16.188 1 93.31 493 TYR A C 1
ATOM 3859 O O . TYR A 1 493 ? 18.156 -15.883 -17.031 1 93.31 493 TYR A O 1
ATOM 3867 N N . PRO A 1 494 ? 17.734 -15.352 -14.914 1 93.06 494 PRO A N 1
ATOM 3868 C CA . PRO A 1 494 ? 19.156 -15.484 -14.609 1 93.06 494 PRO A CA 1
ATOM 3869 C C . PRO A 1 494 ? 19.578 -16.938 -14.375 1 93.06 494 PRO A C 1
ATOM 3871 O O . PRO A 1 494 ? 20.781 -17.219 -14.25 1 93.06 494 PRO A O 1
ATOM 3874 N N . THR A 1 495 ? 18.641 -17.859 -14.242 1 95.31 495 THR A N 1
ATOM 3875 C CA . THR A 1 495 ? 18.969 -19.25 -13.93 1 95.31 495 THR A CA 1
ATOM 3876 C C . THR A 1 495 ? 19.859 -19.844 -15.008 1 95.31 495 THR A C 1
ATOM 3878 O O . THR A 1 495 ? 19.688 -19.578 -16.203 1 95.31 495 THR A O 1
ATOM 3881 N N . THR A 1 496 ? 20.812 -20.672 -14.555 1 93.31 496 THR A N 1
ATOM 3882 C CA . THR A 1 496 ? 21.75 -21.297 -15.484 1 93.31 496 THR A CA 1
ATOM 3883 C C . THR A 1 496 ? 21.609 -22.812 -15.438 1 93.31 496 THR A C 1
ATOM 3885 O O . THR A 1 496 ? 20.938 -23.359 -14.562 1 93.31 496 THR A O 1
ATOM 3888 N N . VAL A 1 497 ? 22.297 -23.438 -16.453 1 94 497 VAL A N 1
ATOM 3889 C CA . VAL A 1 497 ? 22.359 -24.891 -16.469 1 94 497 VAL A CA 1
ATOM 3890 C C . VAL A 1 497 ? 23.031 -25.406 -15.203 1 94 497 VAL A C 1
ATOM 3892 O O . VAL A 1 497 ? 22.625 -26.422 -14.633 1 94 497 VAL A O 1
ATOM 3895 N N . THR A 1 498 ? 24.031 -24.656 -14.734 1 93.38 498 THR A N 1
ATOM 3896 C CA . THR A 1 498 ? 24.766 -25.031 -13.531 1 93.38 498 THR A CA 1
ATOM 3897 C C . THR A 1 498 ? 23.844 -25 -12.312 1 93.38 498 THR A C 1
ATOM 3899 O O . THR A 1 498 ? 23.953 -25.844 -11.43 1 93.38 498 THR A O 1
ATOM 3902 N N . ASP A 1 499 ? 23 -24.047 -12.266 1 95.12 499 ASP A N 1
ATOM 3903 C CA . ASP A 1 499 ? 22.047 -23.969 -11.164 1 95.12 499 ASP A CA 1
ATOM 3904 C C . ASP A 1 499 ? 21.141 -25.203 -11.141 1 95.12 499 ASP A C 1
ATOM 3906 O O . ASP A 1 499 ? 20.922 -25.797 -10.078 1 95.12 499 ASP A O 1
ATOM 3910 N N . VAL A 1 500 ? 20.672 -25.625 -12.266 1 96.5 500 VAL A N 1
ATOM 3911 C CA . VAL A 1 500 ? 19.781 -26.766 -12.398 1 96.5 500 VAL A CA 1
ATOM 3912 C C . VAL A 1 500 ? 20.531 -28.047 -12.031 1 96.5 500 VAL A C 1
ATOM 3914 O O . VAL A 1 500 ? 20 -28.906 -11.32 1 96.5 500 VAL A O 1
ATOM 3917 N N . ASP A 1 501 ? 21.734 -28.125 -12.484 1 96.38 501 ASP A N 1
ATOM 3918 C CA . ASP A 1 501 ? 22.547 -29.281 -12.172 1 96.38 501 ASP A CA 1
ATOM 3919 C C . ASP A 1 501 ? 22.812 -29.391 -10.672 1 96.38 501 ASP A C 1
ATOM 3921 O O . ASP A 1 501 ? 22.875 -30.484 -10.117 1 96.38 501 ASP A O 1
ATOM 3925 N N . SER A 1 502 ? 23.016 -28.297 -10.062 1 97.06 502 SER A N 1
ATOM 3926 C CA . SER A 1 502 ? 23.266 -28.281 -8.625 1 97.06 502 SER A CA 1
ATOM 3927 C C . SER A 1 502 ? 22.109 -28.891 -7.852 1 97.06 502 SER A C 1
ATOM 3929 O O . SER A 1 502 ? 22.312 -29.656 -6.91 1 97.06 502 SER A O 1
ATOM 3931 N N . LEU A 1 503 ? 20.906 -28.547 -8.242 1 98.25 503 LEU A N 1
ATOM 3932 C CA . LEU A 1 503 ? 19.734 -29.109 -7.574 1 98.25 503 LEU A CA 1
ATOM 3933 C C . LEU A 1 503 ? 19.641 -30.609 -7.832 1 98.25 503 LEU A C 1
ATOM 3935 O O . LEU A 1 503 ? 19.391 -31.391 -6.91 1 98.25 503 LEU A O 1
ATOM 3939 N N . THR A 1 504 ? 19.844 -31.016 -9.047 1 98.06 504 THR A N 1
ATOM 3940 C CA . THR A 1 504 ? 19.75 -32.406 -9.43 1 98.06 504 THR A CA 1
ATOM 3941 C C . THR A 1 504 ? 20.781 -33.25 -8.664 1 98.06 504 THR A C 1
ATOM 3943 O O . THR A 1 504 ? 20.453 -34.312 -8.133 1 98.06 504 THR A O 1
ATOM 3946 N N . THR A 1 505 ? 21.984 -32.719 -8.609 1 97.88 505 THR A N 1
ATOM 3947 C CA . THR A 1 505 ? 23.062 -33.406 -7.926 1 97.88 505 THR A CA 1
ATOM 3948 C C . THR A 1 505 ? 22.781 -33.5 -6.43 1 97.88 505 THR A C 1
ATOM 3950 O O . THR A 1 505 ? 22.984 -34.562 -5.82 1 97.88 505 THR A O 1
ATOM 3953 N N . PHE A 1 506 ? 22.359 -32.5 -5.844 1 97.94 506 PHE A N 1
ATOM 3954 C CA . PHE A 1 506 ? 22.016 -32.469 -4.426 1 97.94 506 PHE A CA 1
ATOM 3955 C C . PHE A 1 506 ? 20.984 -33.531 -4.09 1 97.94 506 PHE A C 1
ATOM 3957 O O . PHE A 1 506 ? 21.156 -34.281 -3.143 1 97.94 506 PHE A O 1
ATOM 3964 N N . LEU A 1 507 ? 19.859 -33.562 -4.922 1 98.38 507 LEU A N 1
ATOM 3965 C CA . LEU A 1 507 ? 18.781 -34.5 -4.676 1 98.38 507 LEU A CA 1
ATOM 3966 C C . LEU A 1 507 ? 19.281 -35.938 -4.805 1 98.38 507 LEU A C 1
ATOM 3968 O O . LEU A 1 507 ? 18.969 -36.781 -3.959 1 98.38 507 LEU A O 1
ATOM 3972 N N . LYS A 1 508 ? 20.047 -36.156 -5.785 1 97.69 508 LYS A N 1
ATOM 3973 C CA . LYS A 1 508 ? 20.578 -37.5 -6.027 1 97.69 508 LYS A CA 1
ATOM 3974 C C . LYS A 1 508 ? 21.531 -37.938 -4.914 1 97.69 508 LYS A C 1
ATOM 3976 O O . LYS A 1 508 ? 21.406 -39.031 -4.359 1 97.69 508 LYS A O 1
ATOM 3981 N N . ALA A 1 509 ? 22.422 -37.062 -4.574 1 97.06 509 ALA A N 1
ATOM 3982 C CA . ALA A 1 509 ? 23.469 -37.375 -3.615 1 97.06 509 ALA A CA 1
ATOM 3983 C C . ALA A 1 509 ? 22.906 -37.531 -2.205 1 97.06 509 ALA A C 1
ATOM 3985 O O . ALA A 1 509 ? 23.359 -38.344 -1.421 1 97.06 509 ALA A O 1
ATOM 3986 N N . THR A 1 510 ? 21.953 -36.781 -1.909 1 96.62 510 THR A N 1
ATOM 3987 C CA . THR A 1 510 ? 21.484 -36.688 -0.529 1 96.62 510 THR A CA 1
ATOM 3988 C C . THR A 1 510 ? 20.422 -37.75 -0.245 1 96.62 510 THR A C 1
ATOM 3990 O O . THR A 1 510 ? 20.344 -38.25 0.871 1 96.62 510 THR A O 1
ATOM 3993 N N . TYR A 1 511 ? 19.625 -38.125 -1.228 1 96.75 511 TYR A N 1
ATOM 3994 C CA . TYR A 1 511 ? 18.406 -38.812 -0.817 1 96.75 511 TYR A CA 1
ATOM 3995 C C . TYR A 1 511 ? 18.297 -40.156 -1.491 1 96.75 511 TYR A C 1
ATOM 3997 O O . TYR A 1 511 ? 17.438 -40.969 -1.13 1 96.75 511 TYR A O 1
ATOM 4005 N N . THR A 1 512 ? 19.125 -40.438 -2.414 1 96.38 512 THR A N 1
ATOM 4006 C CA . THR A 1 512 ? 19.078 -41.75 -3.023 1 96.38 512 THR A CA 1
ATOM 4007 C C . THR A 1 512 ? 19.359 -42.844 -1.988 1 96.38 512 THR A C 1
ATOM 4009 O O . THR A 1 512 ? 20.406 -42.812 -1.32 1 96.38 512 THR A O 1
ATOM 4012 N N . ASP A 1 513 ? 18.5 -43.719 -1.821 1 95.12 513 ASP A N 1
ATOM 4013 C CA . ASP A 1 513 ? 18.562 -44.906 -0.978 1 95.12 513 ASP A CA 1
ATOM 4014 C C . ASP A 1 513 ? 18.719 -44.531 0.493 1 95.12 513 ASP A C 1
ATOM 4016 O O . ASP A 1 513 ? 19.25 -45.312 1.289 1 95.12 513 ASP A O 1
ATOM 4020 N N . ARG A 1 514 ? 18.328 -43.344 0.825 1 88.62 514 ARG A N 1
ATOM 4021 C CA . ARG A 1 514 ? 18.391 -42.906 2.213 1 88.62 514 ARG A CA 1
ATOM 4022 C C . ARG A 1 514 ? 17.062 -43.188 2.936 1 88.62 514 ARG A C 1
ATOM 4024 O O . ARG A 1 514 ? 16 -42.781 2.477 1 88.62 514 ARG A O 1
ATOM 4031 N N . ASP A 1 515 ? 17.281 -43.906 4.062 1 81.56 515 ASP A N 1
ATOM 4032 C CA . ASP A 1 515 ? 16.094 -44.188 4.867 1 81.56 515 ASP A CA 1
ATOM 4033 C C . ASP A 1 515 ? 15.781 -43 5.785 1 81.56 515 ASP A C 1
ATOM 4035 O O . ASP A 1 515 ? 16.656 -42.188 6.086 1 81.56 515 ASP A O 1
ATOM 4039 N N . MET A 1 516 ? 14.484 -42.781 6.043 1 70.56 516 MET A N 1
ATOM 4040 C CA . MET A 1 516 ? 14.07 -41.719 6.965 1 70.56 516 MET A CA 1
ATOM 4041 C C . MET A 1 516 ? 14.578 -42 8.375 1 70.56 516 MET A C 1
ATOM 4043 O O . MET A 1 516 ? 14.641 -43.156 8.797 1 70.56 516 MET A O 1
ATOM 4047 N N . PRO A 1 517 ? 15.07 -40.938 9.008 1 58.44 517 PRO A N 1
ATOM 4048 C CA . PRO A 1 517 ? 15.414 -41.219 10.398 1 58.44 517 PRO A CA 1
ATOM 4049 C C . PRO A 1 517 ? 14.227 -41.75 11.195 1 58.44 517 PRO A C 1
ATOM 4051 O O . PRO A 1 517 ? 13.086 -41.375 10.93 1 58.44 517 PRO A O 1
ATOM 4054 N N . LYS A 1 518 ? 14.336 -42.844 11.891 1 52.62 518 LYS A N 1
ATOM 4055 C CA . LYS A 1 518 ? 13.352 -43.5 12.766 1 52.62 518 LYS A CA 1
ATOM 4056 C C . LYS A 1 518 ? 12.602 -42.438 13.594 1 52.62 518 LYS A C 1
ATOM 4058 O O . LYS A 1 518 ? 11.43 -42.656 13.93 1 52.62 518 LYS A O 1
ATOM 4063 N N . ASP A 1 519 ? 13.102 -41.656 14.211 1 43.44 519 ASP A N 1
ATOM 4064 C CA . ASP A 1 519 ? 12.414 -40.844 15.203 1 43.44 519 ASP A CA 1
ATOM 4065 C C . ASP A 1 519 ? 11.594 -39.75 14.523 1 43.44 519 ASP A C 1
ATOM 4067 O O . ASP A 1 519 ? 11.156 -38.812 15.18 1 43.44 519 ASP A O 1
ATOM 4071 N N . MET A 1 520 ? 11.555 -39.719 13.273 1 40.09 520 MET A N 1
ATOM 4072 C CA . MET A 1 520 ? 10.609 -38.719 12.797 1 40.09 520 MET A CA 1
ATOM 4073 C C . MET A 1 520 ? 9.305 -39.375 12.344 1 40.09 520 MET A C 1
ATOM 4075 O O . MET A 1 520 ? 9.312 -40.438 11.742 1 40.09 520 MET A O 1
ATOM 4079 N N . MET B 1 1 ? 33.812 10.039 10.484 1 23.47 1 MET B N 1
ATOM 4080 C CA . MET B 1 1 ? 33.438 10.883 11.617 1 23.47 1 MET B CA 1
ATOM 4081 C C . MET B 1 1 ? 32.406 11.93 11.195 1 23.47 1 MET B C 1
ATOM 4083 O O . MET B 1 1 ? 32.625 12.664 10.227 1 23.47 1 MET B O 1
ATOM 4087 N N . SER B 1 2 ? 31.203 11.688 11.523 1 28.23 2 SER B N 1
ATOM 4088 C CA . SER B 1 2 ? 30.031 12.344 10.953 1 28.23 2 SER B CA 1
ATOM 4089 C C . SER B 1 2 ? 30.094 13.859 11.148 1 28.23 2 SER B C 1
ATOM 4091 O O . SER B 1 2 ? 30.531 14.336 12.195 1 28.23 2 SER B O 1
ATOM 4093 N N . LEU B 1 3 ? 30.188 14.5 10.094 1 30.5 3 LEU B N 1
ATOM 4094 C CA . LEU B 1 3 ? 30.484 15.93 9.977 1 30.5 3 LEU B CA 1
ATOM 4095 C C . LEU B 1 3 ? 29.641 16.734 10.961 1 30.5 3 LEU B C 1
ATOM 4097 O O . LEU B 1 3 ? 30.094 17.781 11.445 1 30.5 3 LEU B O 1
ATOM 4101 N N . TRP B 1 4 ? 28.469 16.266 11.234 1 33.22 4 TRP B N 1
ATOM 4102 C CA . TRP B 1 4 ? 27.703 17.031 12.195 1 33.22 4 TRP B CA 1
ATOM 4103 C C . TRP B 1 4 ? 28.297 16.922 13.594 1 33.22 4 TRP B C 1
ATOM 4105 O O . TRP B 1 4 ? 27.828 17.562 14.531 1 33.22 4 TRP B O 1
ATOM 4115 N N . ALA B 1 5 ? 29.188 16.016 13.891 1 33.38 5 ALA B N 1
ATOM 4116 C CA . ALA B 1 5 ? 29.828 15.836 15.195 1 33.38 5 ALA B CA 1
ATOM 4117 C C . ALA B 1 5 ? 30.719 17.031 15.539 1 33.38 5 ALA B C 1
ATOM 4119 O O . ALA B 1 5 ? 31.141 17.172 16.688 1 33.38 5 ALA B O 1
ATOM 4120 N N . ARG B 1 6 ? 31.203 17.688 14.508 1 31.41 6 ARG B N 1
ATOM 4121 C CA . ARG B 1 6 ? 32.219 18.672 14.883 1 31.41 6 ARG B CA 1
ATOM 4122 C C . ARG B 1 6 ? 31.594 19.859 15.586 1 31.41 6 ARG B C 1
ATOM 4124 O O . ARG B 1 6 ? 32.312 20.75 16.078 1 31.41 6 ARG B O 1
ATOM 4131 N N . VAL B 1 7 ? 30.328 20.094 15.289 1 34.22 7 VAL B N 1
ATOM 4132 C CA . VAL B 1 7 ? 29.875 21.344 15.883 1 34.22 7 VAL B CA 1
ATOM 4133 C C . VAL B 1 7 ? 29.562 21.141 17.359 1 34.22 7 VAL B C 1
ATOM 4135 O O . VAL B 1 7 ? 28.438 21.406 17.812 1 34.22 7 VAL B O 1
ATOM 4138 N N . ARG B 1 8 ? 30.109 20.141 18.062 1 32.59 8 ARG B N 1
ATOM 4139 C CA . ARG B 1 8 ? 29.828 19.875 19.469 1 32.59 8 ARG B CA 1
ATOM 4140 C C . ARG B 1 8 ? 30.312 21.016 20.344 1 32.59 8 ARG B C 1
ATOM 4142 O O . ARG B 1 8 ? 30.047 21.016 21.562 1 32.59 8 ARG B O 1
ATOM 4149 N N . GLY B 1 9 ? 31.406 21.641 19.953 1 31.17 9 GLY B N 1
ATOM 4150 C CA . GLY B 1 9 ? 32.062 22.375 21.047 1 31.17 9 GLY B CA 1
ATOM 4151 C C . GLY B 1 9 ? 31.281 23.609 21.469 1 31.17 9 GLY B C 1
ATOM 4152 O O . GLY B 1 9 ? 31.766 24.391 22.297 1 31.17 9 GLY B O 1
ATOM 4153 N N . SER B 1 10 ? 30.562 24.312 20.531 1 31.89 10 SER B N 1
ATOM 4154 C CA . SER B 1 10 ? 30.188 25.594 21.094 1 31.89 10 SER B CA 1
ATOM 4155 C C . SER B 1 10 ? 29.172 25.438 22.234 1 31.89 10 SER B C 1
ATOM 4157 O O . SER B 1 10 ? 28.219 24.672 22.109 1 31.89 10 SER B O 1
ATOM 4159 N N . ARG B 1 11 ? 29.406 25.672 23.469 1 33.16 11 ARG B N 1
ATOM 4160 C CA . ARG B 1 11 ? 28.656 25.797 24.703 1 33.16 11 ARG B CA 1
ATOM 4161 C C . ARG B 1 11 ? 27.266 26.375 24.438 1 33.16 11 ARG B C 1
ATOM 4163 O O . ARG B 1 11 ? 27.141 27.469 23.875 1 33.16 11 ARG B O 1
ATOM 4170 N N . ARG B 1 12 ? 26.156 25.578 24.359 1 36.69 12 ARG B N 1
ATOM 4171 C CA . ARG B 1 12 ? 24.734 25.891 24.422 1 36.69 12 ARG B CA 1
ATOM 4172 C C . ARG B 1 12 ? 24.438 26.891 25.531 1 36.69 12 ARG B C 1
ATOM 4174 O O . ARG B 1 12 ? 24.469 26.547 26.719 1 36.69 12 ARG B O 1
ATOM 4181 N N . ASP B 1 13 ? 24.859 28.078 25.562 1 31.8 13 ASP B N 1
ATOM 4182 C CA . ASP B 1 13 ? 24.109 28.922 26.5 1 31.8 13 ASP B CA 1
ATOM 4183 C C . ASP B 1 13 ? 22.609 28.609 26.438 1 31.8 13 ASP B C 1
ATOM 4185 O O . ASP B 1 13 ? 22.094 28.234 25.391 1 31.8 13 ASP B O 1
ATOM 4189 N N . SER B 1 14 ? 21.828 28.188 27.453 1 38.28 14 SER B N 1
ATOM 4190 C CA . SER B 1 14 ? 20.469 27.781 27.75 1 38.28 14 SER B CA 1
ATOM 4191 C C . SER B 1 14 ? 19.469 28.547 26.875 1 38.28 14 SER B C 1
ATOM 4193 O O . SER B 1 14 ? 18.25 28.359 27.016 1 38.28 14 SER B O 1
ATOM 4195 N N . SER B 1 15 ? 19.781 29.797 26.234 1 40.16 15 SER B N 1
ATOM 4196 C CA . SER B 1 15 ? 18.797 30.641 25.578 1 40.16 15 SER B CA 1
ATOM 4197 C C . SER B 1 15 ? 18.391 30.078 24.219 1 40.16 15 SER B C 1
ATOM 4199 O O . SER B 1 15 ? 19.125 29.281 23.625 1 40.16 15 SER B O 1
ATOM 4201 N N . ARG B 1 16 ? 17.062 30.312 23.797 1 52.12 16 ARG B N 1
ATOM 4202 C CA . ARG B 1 16 ? 16.438 30 22.516 1 52.12 16 ARG B CA 1
ATOM 4203 C C . ARG B 1 16 ? 17.406 30.203 21.359 1 52.12 16 ARG B C 1
ATOM 4205 O O . ARG B 1 16 ? 18.078 31.234 21.281 1 52.12 16 ARG B O 1
ATOM 4212 N N . PRO B 1 17 ? 17.703 29.109 20.609 1 58.38 17 PRO B N 1
ATOM 4213 C CA . PRO B 1 17 ? 18.688 29.219 19.531 1 58.38 17 PRO B CA 1
ATOM 4214 C C . PRO B 1 17 ? 18.469 30.453 18.641 1 58.38 17 PRO B C 1
ATOM 4216 O O . PRO B 1 17 ? 17.328 30.859 18.422 1 58.38 17 PRO B O 1
ATOM 4219 N N . SER B 1 18 ? 19.562 31.25 18.453 1 67.81 18 SER B N 1
ATOM 4220 C CA . SER B 1 18 ? 19.578 32.469 17.656 1 67.81 18 SER B CA 1
ATOM 4221 C C . SER B 1 18 ? 19.75 32.188 16.172 1 67.81 18 SER B C 1
ATOM 4223 O O . SER B 1 18 ? 20.078 31.047 15.797 1 67.81 18 SER B O 1
ATOM 4225 N N . ILE B 1 19 ? 19.328 33 15.391 1 72.69 19 ILE B N 1
ATOM 4226 C CA . ILE B 1 19 ? 19.5 32.906 13.945 1 72.69 19 ILE B CA 1
ATOM 4227 C C . ILE B 1 19 ? 20.969 32.625 13.617 1 72.69 19 ILE B C 1
ATOM 4229 O O . ILE B 1 19 ? 21.266 31.906 12.656 1 72.69 19 ILE B O 1
ATOM 4233 N N . GLU B 1 20 ? 21.797 33.062 14.438 1 66.56 20 GLU B N 1
ATOM 4234 C CA . GLU B 1 20 ? 23.234 32.812 14.25 1 66.56 20 GLU B CA 1
ATOM 4235 C C . GLU B 1 20 ? 23.531 31.328 14.43 1 66.56 20 GLU B C 1
ATOM 4237 O O . GLU B 1 20 ? 24.328 30.766 13.672 1 66.56 20 GLU B O 1
ATOM 4242 N N . TRP B 1 21 ? 22.922 30.859 15.32 1 63 21 TRP B N 1
ATOM 4243 C CA . TRP B 1 21 ? 23.094 29.422 15.531 1 63 21 TRP B CA 1
ATOM 4244 C C . TRP B 1 21 ? 22.578 28.641 14.328 1 63 21 TRP B C 1
ATOM 4246 O O . TRP B 1 21 ? 23.266 27.75 13.82 1 63 21 TRP B O 1
ATOM 4256 N N . ALA B 1 22 ? 21.438 28.969 13.906 1 71.25 22 ALA B N 1
ATOM 4257 C CA . ALA B 1 22 ? 20.859 28.281 12.75 1 71.25 22 ALA B CA 1
ATOM 4258 C C . ALA B 1 22 ? 21.734 28.453 11.516 1 71.25 22 ALA B C 1
ATOM 4260 O O . ALA B 1 22 ? 21.875 27.531 10.711 1 71.25 22 ALA B O 1
ATOM 4261 N N . ALA B 1 23 ? 22.297 29.562 11.484 1 67.94 23 ALA B N 1
ATOM 4262 C CA . ALA B 1 23 ? 23.188 29.828 10.359 1 67.94 23 ALA B CA 1
ATOM 4263 C C . ALA B 1 23 ? 24.422 28.938 10.414 1 67.94 23 ALA B C 1
ATOM 4265 O O . ALA B 1 23 ? 24.906 28.484 9.383 1 67.94 23 ALA B O 1
ATOM 4266 N N . THR B 1 24 ? 24.859 28.766 11.531 1 61.34 24 THR B N 1
ATOM 4267 C CA . THR B 1 24 ? 26.031 27.906 11.688 1 61.34 24 THR B CA 1
ATOM 4268 C C . THR B 1 24 ? 25.688 26.453 11.359 1 61.34 24 THR B C 1
ATOM 4270 O O . THR B 1 24 ? 26.5 25.75 10.75 1 61.34 24 THR B O 1
ATOM 4273 N N . GLN B 1 25 ? 24.562 26.141 11.742 1 60.19 25 GLN B N 1
ATOM 4274 C CA . GLN B 1 25 ? 24.125 24.781 11.438 1 60.19 25 GLN B CA 1
ATOM 4275 C C . GLN B 1 25 ? 23.938 24.594 9.938 1 60.19 25 GLN B C 1
ATOM 4277 O O . GLN B 1 25 ? 24.25 23.516 9.398 1 60.19 25 GLN B O 1
ATOM 4282 N N . SER B 1 26 ? 23.406 25.609 9.398 1 60.91 26 SER B N 1
ATOM 4283 C CA . SER B 1 26 ? 23.141 25.609 7.957 1 60.91 26 SER B CA 1
ATOM 4284 C C . SER B 1 26 ? 24.453 25.578 7.164 1 60.91 26 SER B C 1
ATOM 4286 O O . SER B 1 26 ? 24.531 24.922 6.121 1 60.91 26 SER B O 1
ATOM 4288 N N . ALA B 1 27 ? 25.281 26.375 7.621 1 50 27 ALA B N 1
ATOM 4289 C CA . ALA B 1 27 ? 26.578 26.469 6.949 1 50 27 ALA B CA 1
ATOM 4290 C C . ALA B 1 27 ? 27.328 25.141 7.012 1 50 27 ALA B C 1
ATOM 4292 O O . ALA B 1 27 ? 28.109 24.812 6.113 1 50 27 ALA B O 1
ATOM 4293 N N . ALA B 1 28 ? 27 24.438 7.992 1 47.25 28 ALA B N 1
ATOM 4294 C CA . ALA B 1 28 ? 27.703 23.172 8.203 1 47.25 28 ALA B CA 1
ATOM 4295 C C . ALA B 1 28 ? 27 22.047 7.453 1 47.25 28 ALA B C 1
ATOM 4297 O O . ALA B 1 28 ? 27.578 20.969 7.277 1 47.25 28 ALA B O 1
ATOM 4298 N N . GLY B 1 29 ? 25.75 22.203 7.098 1 54.88 29 GLY B N 1
ATOM 4299 C CA . GLY B 1 29 ? 25.062 21.109 6.434 1 54.88 29 GLY B CA 1
ATOM 4300 C C . GLY B 1 29 ? 25.516 20.906 5 1 54.88 29 GLY B C 1
ATOM 4301 O O . GLY B 1 29 ? 25.766 21.859 4.277 1 54.88 29 GLY B O 1
ATOM 4302 N N . PRO B 1 30 ? 25.953 19.688 4.703 1 56.56 30 PRO B N 1
ATOM 4303 C CA . PRO B 1 30 ? 26.688 19.469 3.457 1 56.56 30 PRO B CA 1
ATOM 4304 C C . PRO B 1 30 ? 25.844 19.719 2.215 1 56.56 30 PRO B C 1
ATOM 4306 O O . PRO B 1 30 ? 24.906 18.969 1.938 1 56.56 30 PRO B O 1
ATOM 4309 N N . ARG B 1 31 ? 25.891 20.969 1.742 1 63.66 31 ARG B N 1
ATOM 4310 C CA . ARG B 1 31 ? 25.375 21.25 0.403 1 63.66 31 ARG B CA 1
ATOM 4311 C C . ARG B 1 31 ? 25.688 20.094 -0.546 1 63.66 31 ARG B C 1
ATOM 4313 O O . ARG B 1 31 ? 24.938 19.844 -1.493 1 63.66 31 ARG B O 1
ATOM 4320 N N . ASP B 1 32 ? 26.562 19.375 -0.097 1 83.06 32 ASP B N 1
ATOM 4321 C CA . ASP B 1 32 ? 26.984 18.266 -0.953 1 83.06 32 ASP B CA 1
ATOM 4322 C C . ASP B 1 32 ? 25.969 17.141 -0.937 1 83.06 32 ASP B C 1
ATOM 4324 O O . ASP B 1 32 ? 25.844 16.391 -1.91 1 83.06 32 ASP B O 1
ATOM 4328 N N . GLU B 1 33 ? 25.156 17.141 0.112 1 90.44 33 GLU B N 1
ATOM 4329 C CA . GLU B 1 33 ? 24.172 16.062 0.241 1 90.44 33 GLU B CA 1
ATOM 4330 C C . GLU B 1 33 ? 22.953 16.328 -0.632 1 90.44 33 GLU B C 1
ATOM 4332 O O . GLU B 1 33 ? 22.172 15.422 -0.911 1 90.44 33 GLU B O 1
ATOM 4337 N N . PHE B 1 34 ? 22.828 17.578 -1.065 1 93 34 PHE B N 1
ATOM 4338 C CA . PHE B 1 34 ? 21.609 17.953 -1.784 1 93 34 PHE B CA 1
ATOM 4339 C C . PHE B 1 34 ? 21.953 18.609 -3.119 1 93 34 PHE B C 1
ATOM 4341 O O . PHE B 1 34 ? 21.328 19.594 -3.516 1 93 34 PHE B O 1
ATOM 4348 N N . GLN B 1 35 ? 22.906 18.016 -3.799 1 89.69 35 GLN B N 1
ATOM 4349 C CA . GLN B 1 35 ? 23.375 18.547 -5.074 1 89.69 35 GLN B CA 1
ATOM 4350 C C . GLN B 1 35 ? 22.25 18.531 -6.113 1 89.69 35 GLN B C 1
ATOM 4352 O O . GLN B 1 35 ? 22.25 19.359 -7.035 1 89.69 35 GLN B O 1
ATOM 4357 N N . HIS B 1 36 ? 21.328 17.672 -5.926 1 91.5 36 HIS B N 1
ATOM 4358 C CA . HIS B 1 36 ? 20.234 17.562 -6.879 1 91.5 36 HIS B CA 1
ATOM 4359 C C . HIS B 1 36 ? 19.297 18.766 -6.797 1 91.5 36 HIS B C 1
ATOM 4361 O O . HIS B 1 36 ? 18.469 18.984 -7.688 1 91.5 36 HIS B O 1
ATOM 4367 N N . LEU B 1 37 ? 19.438 19.656 -5.797 1 92.12 37 LEU B N 1
ATOM 4368 C CA . LEU B 1 37 ? 18.688 20.891 -5.711 1 92.12 37 LEU B CA 1
ATOM 4369 C C . LEU B 1 37 ? 19.172 21.906 -6.746 1 92.12 37 LEU B C 1
ATOM 4371 O O . LEU B 1 37 ? 18.422 22.781 -7.168 1 92.12 37 LEU B O 1
ATOM 4375 N N . LYS B 1 38 ? 20.438 21.797 -7.133 1 89.81 38 LYS B N 1
ATOM 4376 C CA . LYS B 1 38 ? 21.047 22.781 -8.031 1 89.81 38 LYS B CA 1
ATOM 4377 C C . LYS B 1 38 ? 20.859 24.203 -7.516 1 89.81 38 LYS B C 1
ATOM 4379 O O . LYS B 1 38 ? 21.188 24.5 -6.367 1 89.81 38 LYS B O 1
ATOM 4384 N N . ASP B 1 39 ? 20.156 25.094 -8.266 1 90.56 39 ASP B N 1
ATOM 4385 C CA . ASP B 1 39 ? 20 26.5 -7.871 1 90.56 39 ASP B CA 1
ATOM 4386 C C . ASP B 1 39 ? 18.594 26.75 -7.312 1 90.56 39 ASP B C 1
ATOM 4388 O O . ASP B 1 39 ? 18.203 27.906 -7.117 1 90.56 39 ASP B O 1
ATOM 4392 N N . GLU B 1 40 ? 17.969 25.688 -6.98 1 94.25 40 GLU B N 1
ATOM 4393 C CA . GLU B 1 40 ? 16.594 25.844 -6.512 1 94.25 40 GLU B CA 1
ATOM 4394 C C . GLU B 1 40 ? 16.531 25.906 -4.988 1 94.25 40 GLU B C 1
ATOM 4396 O O . GLU B 1 40 ? 17.344 25.281 -4.305 1 94.25 40 GLU B O 1
ATOM 4401 N N . THR B 1 41 ? 15.641 26.766 -4.48 1 95.75 41 THR B N 1
ATOM 4402 C CA . THR B 1 41 ? 15.328 26.828 -3.057 1 95.75 41 THR B CA 1
ATOM 4403 C C . THR B 1 41 ? 14.102 25.969 -2.732 1 95.75 41 THR B C 1
ATOM 4405 O O . THR B 1 41 ? 13.008 26.234 -3.227 1 95.75 41 THR B O 1
ATOM 4408 N N . TYR B 1 42 ? 14.32 24.984 -1.906 1 96.12 42 TYR B N 1
ATOM 4409 C CA . TYR B 1 42 ? 13.25 24.047 -1.605 1 96.12 42 TYR B CA 1
ATOM 4410 C C . TYR B 1 42 ? 12.57 24.391 -0.286 1 96.12 42 TYR B C 1
ATOM 4412 O O . TYR B 1 42 ? 13.211 24.391 0.767 1 96.12 42 TYR B O 1
ATOM 4420 N N . LEU B 1 43 ? 11.25 24.625 -0.328 1 97.69 43 LEU B N 1
ATOM 4421 C CA . LEU B 1 43 ? 10.461 24.969 0.853 1 97.69 43 LEU B CA 1
ATOM 4422 C C . LEU B 1 43 ? 9.133 24.219 0.856 1 97.69 43 LEU B C 1
ATOM 4424 O O . LEU B 1 43 ? 8.094 24.797 1.187 1 97.69 43 LEU B O 1
ATOM 4428 N N . ASP B 1 44 ? 9.109 22.984 0.43 1 97.12 44 ASP B N 1
ATOM 4429 C CA . ASP B 1 44 ? 7.918 22.141 0.426 1 97.12 44 ASP B CA 1
ATOM 4430 C C . ASP B 1 44 ? 8.148 20.859 1.205 1 97.12 44 ASP B C 1
ATOM 4432 O O . ASP B 1 44 ? 7.82 19.766 0.727 1 97.12 44 ASP B O 1
ATOM 4436 N N . TYR B 1 45 ? 8.664 20.953 2.396 1 97.12 45 TYR B N 1
ATOM 4437 C CA . TYR B 1 45 ? 9.055 19.812 3.207 1 97.12 45 TYR B CA 1
ATOM 4438 C C . TYR B 1 45 ? 7.832 19.094 3.758 1 97.12 45 TYR B C 1
ATOM 4440 O O . TYR B 1 45 ? 7.914 17.922 4.148 1 97.12 45 TYR B O 1
ATOM 4448 N N . THR B 1 46 ? 6.668 19.703 3.885 1 96.81 46 THR B N 1
ATOM 4449 C CA . THR B 1 46 ? 5.445 19.016 4.281 1 96.81 46 THR B CA 1
ATOM 4450 C C . THR B 1 46 ? 4.961 18.094 3.164 1 96.81 46 THR B C 1
ATOM 4452 O O . THR B 1 46 ? 4.27 17.109 3.422 1 96.81 46 THR B O 1
ATOM 4455 N N . GLY B 1 47 ? 5.285 18.469 1.927 1 95.19 47 GLY B N 1
ATOM 4456 C CA . GLY B 1 47 ? 5.004 17.594 0.804 1 95.19 47 GLY B CA 1
ATOM 4457 C C . GLY B 1 47 ? 5.91 16.375 0.753 1 95.19 47 GLY B C 1
ATOM 4458 O O . GLY B 1 47 ? 5.434 15.242 0.701 1 95.19 47 GLY B O 1
ATOM 4459 N N . SER B 1 48 ? 7.16 16.641 0.743 1 95.44 48 SER B N 1
ATOM 4460 C CA . SER B 1 48 ? 8.172 15.586 0.758 1 95.44 48 SER B CA 1
ATOM 4461 C C . SER B 1 48 ? 9.5 16.109 1.316 1 95.44 48 SER B C 1
ATOM 4463 O O . SER B 1 48 ? 9.914 17.219 1.007 1 95.44 48 SER B O 1
ATOM 4465 N N . ALA B 1 49 ? 10.156 15.258 2.088 1 96.81 49 ALA B N 1
ATOM 4466 C CA . ALA B 1 49 ? 11.523 15.594 2.48 1 96.81 49 ALA B CA 1
ATOM 4467 C C . ALA B 1 49 ? 12.492 15.414 1.312 1 96.81 49 ALA B C 1
ATOM 4469 O O . ALA B 1 49 ? 12.094 14.953 0.239 1 96.81 49 ALA B O 1
ATOM 4470 N N . LEU B 1 50 ? 13.711 15.875 1.509 1 95.38 50 LEU B N 1
ATOM 4471 C CA . LEU B 1 50 ? 14.766 15.695 0.517 1 95.38 50 LEU B CA 1
ATOM 4472 C C . LEU B 1 50 ? 15.625 14.477 0.843 1 95.38 50 LEU B C 1
ATOM 4474 O O . LEU B 1 50 ? 16.062 14.312 1.98 1 95.38 50 LEU B O 1
ATOM 4478 N N . TYR B 1 51 ? 15.719 13.57 -0.13 1 95.12 51 TYR B N 1
ATOM 4479 C CA . TYR B 1 51 ? 16.656 12.469 0.09 1 95.12 51 TYR B CA 1
ATOM 4480 C C . TYR B 1 51 ? 18.094 12.93 -0.078 1 95.12 51 TYR B C 1
ATOM 4482 O O . TYR B 1 51 ? 18.391 13.781 -0.916 1 95.12 51 TYR B O 1
ATOM 4490 N N . GLN B 1 52 ? 19.016 12.391 0.694 1 94.12 52 GLN B N 1
ATOM 4491 C CA . GLN B 1 52 ? 20.438 12.758 0.699 1 94.12 52 GLN B CA 1
ATOM 4492 C C . GLN B 1 52 ? 21.25 11.797 -0.153 1 94.12 52 GLN B C 1
ATOM 4494 O O . GLN B 1 52 ? 20.938 10.602 -0.234 1 94.12 52 GLN B O 1
ATOM 4499 N N . ARG B 1 53 ? 22.328 12.336 -0.696 1 93.56 53 ARG B N 1
ATOM 4500 C CA . ARG B 1 53 ? 23.25 11.508 -1.456 1 93.56 53 ARG B CA 1
ATOM 4501 C C . ARG B 1 53 ? 23.844 10.406 -0.582 1 93.56 53 ARG B C 1
ATOM 4503 O O . ARG B 1 53 ? 23.984 9.266 -1.02 1 93.56 53 ARG B O 1
ATOM 4510 N N . GLY B 1 54 ? 24.266 10.789 0.604 1 93.25 54 GLY B N 1
ATOM 4511 C CA . GLY B 1 54 ? 24.812 9.805 1.525 1 93.25 54 GLY B CA 1
ATOM 4512 C C . GLY B 1 54 ? 23.828 8.703 1.864 1 93.25 54 GLY B C 1
ATOM 4513 O O . GLY B 1 54 ? 24.203 7.535 1.98 1 93.25 54 GLY B O 1
ATOM 4514 N N . GLN B 1 55 ? 22.594 9.055 2.072 1 94.31 55 GLN B N 1
ATOM 4515 C CA . GLN B 1 55 ? 21.531 8.086 2.32 1 94.31 55 GLN B CA 1
ATOM 4516 C C . GLN B 1 55 ? 21.391 7.109 1.152 1 94.31 55 GLN B C 1
ATOM 4518 O O . GLN B 1 55 ? 21.312 5.898 1.354 1 94.31 55 GLN B O 1
ATOM 4523 N N . LEU B 1 56 ? 21.359 7.637 -0.057 1 95.06 56 LEU B N 1
ATOM 4524 C CA . LEU B 1 56 ? 21.266 6.828 -1.269 1 95.06 56 LEU B CA 1
ATOM 4525 C C . LEU B 1 56 ? 22.453 5.859 -1.369 1 95.06 56 LEU B C 1
ATOM 4527 O O . LEU B 1 56 ? 22.25 4.68 -1.669 1 95.06 56 LEU B O 1
ATOM 4531 N N . ARG B 1 57 ? 23.578 6.336 -1.085 1 94.56 57 ARG B N 1
ATOM 4532 C CA . ARG B 1 57 ? 24.781 5.512 -1.186 1 94.56 57 ARG B CA 1
ATOM 4533 C C . ARG B 1 57 ? 24.75 4.371 -0.174 1 94.56 57 ARG B C 1
ATOM 4535 O O . ARG B 1 57 ? 25.141 3.248 -0.487 1 94.56 57 ARG B O 1
ATOM 4542 N N . GLU B 1 58 ? 24.359 4.691 0.998 1 95.5 58 GLU B N 1
ATOM 4543 C CA . GLU B 1 58 ? 24.266 3.654 2.023 1 95.5 58 GLU B CA 1
ATOM 4544 C C . GLU B 1 58 ? 23.266 2.572 1.618 1 95.5 58 GLU B C 1
ATOM 4546 O O . GLU B 1 58 ? 23.531 1.381 1.797 1 95.5 58 GLU B O 1
ATOM 4551 N N . MET B 1 59 ? 22.141 2.939 1.121 1 95.38 59 MET B N 1
ATOM 4552 C CA . MET B 1 59 ? 21.125 1.988 0.661 1 95.38 59 MET B CA 1
ATOM 4553 C C . MET B 1 59 ? 21.672 1.112 -0.46 1 95.38 59 MET B C 1
ATOM 4555 O O . MET B 1 59 ? 21.5 -0.106 -0.447 1 95.38 59 MET B O 1
ATOM 4559 N N . PHE B 1 60 ? 22.375 1.753 -1.43 1 93 60 PHE B N 1
ATOM 4560 C CA . PHE B 1 60 ? 22.969 1.045 -2.562 1 93 60 PHE B CA 1
ATOM 4561 C C . PHE B 1 60 ? 23.984 0.022 -2.094 1 93 60 PHE B C 1
ATOM 4563 O O . PHE B 1 60 ? 23.984 -1.127 -2.539 1 93 60 PHE B O 1
ATOM 4570 N N . THR B 1 61 ? 24.812 0.464 -1.241 1 94.88 61 THR B N 1
ATOM 4571 C CA . THR B 1 61 ? 25.875 -0.399 -0.751 1 94.88 61 THR B CA 1
ATOM 4572 C C . THR B 1 61 ? 25.297 -1.612 -0.025 1 94.88 61 THR B C 1
ATOM 4574 O O . THR B 1 61 ? 25.797 -2.73 -0.189 1 94.88 61 THR B O 1
ATOM 4577 N N . GLN B 1 62 ? 24.344 -1.376 0.695 1 95.5 62 GLN B N 1
ATOM 4578 C CA . GLN B 1 62 ? 23.703 -2.463 1.43 1 95.5 62 GLN B CA 1
ATOM 4579 C C . GLN B 1 62 ? 23.109 -3.496 0.476 1 95.5 62 GLN B C 1
ATOM 4581 O O . GLN B 1 62 ? 23.266 -4.703 0.681 1 95.5 62 GLN B O 1
ATOM 4586 N N . LEU B 1 63 ? 22.438 -3.096 -0.554 1 95.06 63 LEU B N 1
ATOM 4587 C CA . LEU B 1 63 ? 21.766 -3.996 -1.493 1 95.06 63 LEU B CA 1
ATOM 4588 C C . LEU B 1 63 ? 22.781 -4.676 -2.402 1 95.06 63 LEU B C 1
ATOM 4590 O O . LEU B 1 63 ? 22.625 -5.844 -2.762 1 95.06 63 LEU B O 1
ATOM 4594 N N . GLU B 1 64 ? 23.781 -3.924 -2.752 1 93.19 64 GLU B N 1
ATOM 4595 C CA . GLU B 1 64 ? 24.812 -4.484 -3.617 1 93.19 64 GLU B CA 1
ATOM 4596 C C . GLU B 1 64 ? 25.562 -5.613 -2.92 1 93.19 64 GLU B C 1
ATOM 4598 O O . GLU B 1 64 ? 25.969 -6.586 -3.559 1 93.19 64 GLU B O 1
ATOM 4603 N N . GLY B 1 65 ? 25.703 -5.492 -1.668 1 92.94 65 GLY B N 1
ATOM 4604 C CA . GLY B 1 65 ? 26.547 -6.418 -0.932 1 92.94 65 GLY B CA 1
ATOM 4605 C C . GLY B 1 65 ? 25.766 -7.582 -0.336 1 92.94 65 GLY B C 1
ATOM 4606 O O . GLY B 1 65 ? 26.359 -8.562 0.117 1 92.94 65 GLY B O 1
ATOM 4607 N N . ASN B 1 66 ? 24.5 -7.508 -0.331 1 94.5 66 ASN B N 1
ATOM 4608 C CA . ASN B 1 66 ? 23.688 -8.523 0.34 1 94.5 66 ASN B CA 1
ATOM 4609 C C . ASN B 1 66 ? 22.484 -8.922 -0.5 1 94.5 66 ASN B C 1
ATOM 4611 O O . ASN B 1 66 ? 21.859 -8.078 -1.156 1 94.5 66 ASN B O 1
ATOM 4615 N N . LEU B 1 67 ? 22.219 -10.258 -0.464 1 94.19 67 LEU B N 1
ATOM 4616 C CA . LEU B 1 67 ? 21 -10.75 -1.092 1 94.19 67 LEU B CA 1
ATOM 4617 C C . LEU B 1 67 ? 19.859 -10.797 -0.085 1 94.19 67 LEU B C 1
ATOM 4619 O O . LEU B 1 67 ? 19.953 -11.477 0.938 1 94.19 67 LEU B O 1
ATOM 4623 N N . PHE B 1 68 ? 18.844 -10 -0.386 1 95.31 68 PHE B N 1
ATOM 4624 C CA . PHE B 1 68 ? 17.609 -10.047 0.381 1 95.31 68 PHE B CA 1
ATOM 4625 C C . PHE B 1 68 ? 16.469 -10.625 -0.455 1 95.31 68 PHE B C 1
ATOM 4627 O O . PHE B 1 68 ? 16.344 -10.32 -1.642 1 95.31 68 PHE B O 1
ATOM 4634 N N . CYS B 1 69 ? 15.742 -11.555 0.148 1 92 69 CYS B N 1
ATOM 4635 C CA . CYS B 1 69 ? 14.633 -12.195 -0.541 1 92 69 CYS B CA 1
ATOM 4636 C C . CYS B 1 69 ? 13.367 -12.141 0.308 1 92 69 CYS B C 1
ATOM 4638 O O . CYS B 1 69 ? 13.352 -11.531 1.375 1 92 69 CYS B O 1
ATOM 4640 N N . ASN B 1 70 ? 12.289 -12.625 -0.271 1 86.81 70 ASN B N 1
ATOM 4641 C CA . ASN B 1 70 ? 11.023 -12.672 0.455 1 86.81 70 ASN B CA 1
ATOM 4642 C C . ASN B 1 70 ? 11.172 -13.383 1.797 1 86.81 70 ASN B C 1
ATOM 4644 O O . ASN B 1 70 ? 11.711 -14.492 1.86 1 86.81 70 ASN B O 1
ATOM 4648 N N . ALA B 1 71 ? 10.656 -12.797 2.832 1 76.06 71 ALA B N 1
ATOM 4649 C CA . ALA B 1 71 ? 10.859 -13.258 4.203 1 76.06 71 ALA B CA 1
ATOM 4650 C C . ALA B 1 71 ? 10.047 -14.523 4.48 1 76.06 71 ALA B C 1
ATOM 4652 O O . ALA B 1 71 ? 10.266 -15.203 5.484 1 76.06 71 ALA B O 1
ATOM 4653 N N . HIS B 1 72 ? 9.195 -14.891 3.668 1 72.62 72 HIS B N 1
ATOM 4654 C CA . HIS B 1 72 ? 8.273 -15.984 3.939 1 72.62 72 HIS B CA 1
ATOM 4655 C C . HIS B 1 72 ? 8.883 -17.328 3.547 1 72.62 72 HIS B C 1
ATOM 4657 O O . HIS B 1 72 ? 8.188 -18.344 3.518 1 72.62 72 HIS B O 1
ATOM 4663 N N . SER B 1 73 ? 10.125 -17.344 3.268 1 75.25 73 SER B N 1
ATOM 4664 C CA . SER B 1 73 ? 10.852 -18.578 3.006 1 75.25 73 SER B CA 1
ATOM 4665 C C . SER B 1 73 ? 11.82 -18.891 4.141 1 75.25 73 SER B C 1
ATOM 4667 O O . SER B 1 73 ? 11.898 -18.156 5.125 1 75.25 73 SER B O 1
ATOM 4669 N N . ASP B 1 74 ? 12.406 -20.109 4.191 1 79.62 74 ASP B N 1
ATOM 4670 C CA . ASP B 1 74 ? 13.344 -20.516 5.234 1 79.62 74 ASP B CA 1
ATOM 4671 C C . ASP B 1 74 ? 14.773 -20.547 4.707 1 79.62 74 ASP B C 1
ATOM 4673 O O . ASP B 1 74 ? 15.672 -21.078 5.363 1 79.62 74 ASP B O 1
ATOM 4677 N N . SER B 1 75 ? 14.945 -19.906 3.609 1 86.88 75 SER B N 1
ATOM 4678 C CA . SER B 1 75 ? 16.281 -19.844 3.025 1 86.88 75 SER B CA 1
ATOM 4679 C C . SER B 1 75 ? 17.156 -18.812 3.754 1 86.88 75 SER B C 1
ATOM 4681 O O . SER B 1 75 ? 16.656 -18.047 4.574 1 86.88 75 SER B O 1
ATOM 4683 N N . SER B 1 76 ? 18.484 -18.828 3.488 1 87.44 76 SER B N 1
ATOM 4684 C CA . SER B 1 76 ? 19.438 -17.922 4.133 1 87.44 76 SER B CA 1
ATOM 4685 C C . SER B 1 76 ? 19.109 -16.453 3.822 1 87.44 76 SER B C 1
ATOM 4687 O O . SER B 1 76 ? 19.141 -15.609 4.711 1 87.44 76 SER B O 1
ATOM 4689 N N . CYS B 1 77 ? 18.797 -16.219 2.596 1 90.38 77 CYS B N 1
ATOM 4690 C CA . CYS B 1 77 ? 18.484 -14.844 2.223 1 90.38 77 CYS B CA 1
ATOM 4691 C C . CYS B 1 77 ? 17.188 -14.383 2.875 1 90.38 77 CYS B C 1
ATOM 4693 O O . CYS B 1 77 ? 17.047 -13.211 3.24 1 90.38 77 CYS B O 1
ATOM 4695 N N . SER B 1 78 ? 16.25 -15.266 3.043 1 90.44 78 SER B N 1
ATOM 4696 C CA . SER B 1 78 ? 14.992 -14.953 3.73 1 90.44 78 SER B CA 1
ATOM 4697 C C . SER B 1 78 ? 15.242 -14.641 5.203 1 90.44 78 SER B C 1
ATOM 4699 O O . SER B 1 78 ? 14.641 -13.711 5.754 1 90.44 78 SER B O 1
ATOM 4701 N N . MET B 1 79 ? 16.094 -15.375 5.793 1 90.94 79 MET B N 1
ATOM 4702 C CA . MET B 1 79 ? 16.422 -15.156 7.195 1 90.94 79 MET B CA 1
ATOM 4703 C C . MET B 1 79 ? 17.125 -13.812 7.379 1 90.94 79 MET B C 1
ATOM 4705 O O . MET B 1 79 ? 16.891 -13.109 8.359 1 90.94 79 MET B O 1
ATOM 4709 N N . ARG B 1 80 ? 18 -13.508 6.473 1 94.19 80 ARG B N 1
ATOM 4710 C CA . ARG B 1 80 ? 18.672 -12.211 6.5 1 94.19 80 ARG B CA 1
ATOM 4711 C C . ARG B 1 80 ? 17.656 -11.07 6.387 1 94.19 80 ARG B C 1
ATOM 4713 O O . ARG B 1 80 ? 17.766 -10.07 7.098 1 94.19 80 ARG B O 1
ATOM 4720 N N . THR B 1 81 ? 16.719 -11.273 5.48 1 95.88 81 THR B N 1
ATOM 4721 C CA . THR B 1 81 ? 15.664 -10.281 5.309 1 95.88 81 THR B CA 1
ATOM 4722 C C . THR B 1 81 ? 14.875 -10.102 6.605 1 95.88 81 THR B C 1
ATOM 4724 O O . THR B 1 81 ? 14.656 -8.977 7.051 1 95.88 81 THR B O 1
ATOM 4727 N N . GLU B 1 82 ? 14.477 -11.156 7.223 1 94 82 GLU B N 1
ATOM 4728 C CA . GLU B 1 82 ? 13.695 -11.117 8.453 1 94 82 GLU B CA 1
ATOM 4729 C C . GLU B 1 82 ? 14.453 -10.406 9.57 1 94 82 GLU B C 1
ATOM 4731 O O . GLU B 1 82 ? 13.875 -9.617 10.32 1 94 82 GLU B O 1
ATOM 4736 N N . ALA B 1 83 ? 15.719 -10.695 9.656 1 96.19 83 ALA B N 1
ATOM 4737 C CA . ALA B 1 83 ? 16.547 -10.086 10.695 1 96.19 83 ALA B CA 1
ATOM 4738 C C . ALA B 1 83 ? 16.641 -8.578 10.508 1 96.19 83 ALA B C 1
ATOM 4740 O O . ALA B 1 83 ? 16.5 -7.82 11.477 1 96.19 83 ALA B O 1
ATOM 4741 N N . GLU B 1 84 ? 16.859 -8.148 9.289 1 97.25 84 GLU B N 1
ATOM 4742 C CA . GLU B 1 84 ? 16.969 -6.723 9.016 1 97.25 84 GLU B CA 1
ATOM 4743 C C . GLU B 1 84 ? 15.641 -6.008 9.234 1 97.25 84 GLU B C 1
ATOM 4745 O O . GLU B 1 84 ? 15.602 -4.902 9.781 1 97.25 84 GLU B O 1
ATOM 4750 N N . VAL B 1 85 ? 14.555 -6.594 8.805 1 97.19 85 VAL B N 1
ATOM 4751 C CA . VAL B 1 85 ? 13.234 -6.008 8.977 1 97.19 85 VAL B CA 1
ATOM 4752 C C . VAL B 1 85 ? 12.914 -5.879 10.461 1 97.19 85 VAL B C 1
ATOM 4754 O O . VAL B 1 85 ? 12.383 -4.855 10.906 1 97.19 85 VAL B O 1
ATOM 4757 N N . THR B 1 86 ? 13.219 -6.875 11.219 1 96.38 86 THR B N 1
ATOM 4758 C CA . THR B 1 86 ? 13.016 -6.855 12.656 1 96.38 86 THR B CA 1
ATOM 4759 C C . THR B 1 86 ? 13.828 -5.738 13.305 1 96.38 86 THR B C 1
ATOM 4761 O O . THR B 1 86 ? 13.336 -5.043 14.195 1 96.38 86 THR B O 1
ATOM 4764 N N . SER B 1 87 ? 15.016 -5.605 12.875 1 97.75 87 SER B N 1
ATOM 4765 C CA . SER B 1 87 ? 15.883 -4.551 13.383 1 97.75 87 SER B CA 1
ATOM 4766 C C . SER B 1 87 ? 15.305 -3.17 13.102 1 97.75 87 SER B C 1
ATOM 4768 O O . SER B 1 87 ? 15.336 -2.287 13.961 1 97.75 87 SER B O 1
ATOM 4770 N N . VAL B 1 88 ? 14.789 -3.018 11.922 1 98.12 88 VAL B N 1
ATOM 4771 C CA . VAL B 1 88 ? 14.203 -1.736 11.539 1 98.12 88 VAL B CA 1
ATOM 4772 C C . VAL B 1 88 ? 12.969 -1.464 12.398 1 98.12 88 VAL B C 1
ATOM 4774 O O . VAL B 1 88 ? 12.742 -0.333 12.836 1 98.12 88 VAL B O 1
ATOM 4777 N N . ARG B 1 89 ? 12.125 -2.467 12.656 1 97.5 89 ARG B N 1
ATOM 4778 C CA . ARG B 1 89 ? 10.969 -2.309 13.539 1 97.5 89 ARG B CA 1
ATOM 4779 C C . ARG B 1 89 ? 11.391 -1.818 14.914 1 97.5 89 ARG B C 1
ATOM 4781 O O . ARG B 1 89 ? 10.766 -0.925 15.484 1 97.5 89 ARG B O 1
ATOM 4788 N N . ARG B 1 90 ? 12.438 -2.35 15.422 1 97.5 90 ARG B N 1
ATOM 4789 C CA . ARG B 1 90 ? 12.945 -1.936 16.719 1 97.5 90 ARG B CA 1
ATOM 4790 C C . ARG B 1 90 ? 13.414 -0.486 16.688 1 97.5 90 ARG B C 1
ATOM 4792 O O . ARG B 1 90 ? 13.18 0.269 17.641 1 97.5 90 ARG B O 1
ATOM 4799 N N . THR B 1 91 ? 14.086 -0.148 15.625 1 98.19 91 THR B N 1
ATOM 4800 C CA . THR B 1 91 ? 14.562 1.221 15.477 1 98.19 91 THR B CA 1
ATOM 4801 C C . THR B 1 91 ? 13.398 2.209 15.5 1 98.19 91 THR B C 1
ATOM 4803 O O . THR B 1 91 ? 13.492 3.264 16.125 1 98.19 91 THR B O 1
ATOM 4806 N N . ILE B 1 92 ? 12.32 1.865 14.836 1 98.38 92 ILE B N 1
ATOM 4807 C CA . ILE B 1 92 ? 11.133 2.709 14.812 1 98.38 92 ILE B CA 1
ATOM 4808 C C . ILE B 1 92 ? 10.547 2.822 16.219 1 98.38 92 ILE B C 1
ATOM 4810 O O . ILE B 1 92 ? 10.234 3.922 16.672 1 98.38 92 ILE B O 1
ATOM 4814 N N . MET B 1 93 ? 10.422 1.705 16.891 1 97.88 93 MET B N 1
ATOM 4815 C CA . MET B 1 93 ? 9.875 1.681 18.234 1 97.88 93 MET B CA 1
ATOM 4816 C C . MET B 1 93 ? 10.711 2.537 19.188 1 97.88 93 MET B C 1
ATOM 4818 O O . MET B 1 93 ? 10.172 3.279 20 1 97.88 93 MET B O 1
ATOM 4822 N N . ASP B 1 94 ? 11.992 2.441 19 1 97.62 94 ASP B N 1
ATOM 4823 C CA . ASP B 1 94 ? 12.898 3.221 19.844 1 97.62 94 ASP B CA 1
ATOM 4824 C C . ASP B 1 94 ? 12.781 4.711 19.547 1 97.62 94 ASP B C 1
ATOM 4826 O O . ASP B 1 94 ? 12.766 5.539 20.453 1 97.62 94 ASP B O 1
ATOM 4830 N N . TRP B 1 95 ? 12.711 5.047 18.312 1 97.81 95 TRP B N 1
ATOM 4831 C CA . TRP B 1 95 ? 12.68 6.445 17.906 1 97.81 95 TRP B CA 1
ATOM 4832 C C . TRP B 1 95 ? 11.461 7.152 18.484 1 97.81 95 TRP B C 1
ATOM 4834 O O . TRP B 1 95 ? 11.531 8.328 18.859 1 97.81 95 TRP B O 1
ATOM 4844 N N . PHE B 1 96 ? 10.336 6.449 18.562 1 98 96 PHE B N 1
ATOM 4845 C CA . PHE B 1 96 ? 9.094 7.055 19.031 1 98 96 PHE B CA 1
ATOM 4846 C C . PHE B 1 96 ? 8.82 6.672 20.469 1 98 96 PHE B C 1
ATOM 4848 O O . PHE B 1 96 ? 7.723 6.91 20.984 1 98 96 PHE B O 1
ATOM 4855 N N . ASN B 1 97 ? 9.773 6.02 21.109 1 97.88 97 ASN B N 1
ATOM 4856 C CA . ASN B 1 97 ? 9.672 5.621 22.516 1 97.88 97 ASN B CA 1
ATOM 4857 C C . ASN B 1 97 ? 8.383 4.855 22.797 1 97.88 97 ASN B C 1
ATOM 4859 O O . ASN B 1 97 ? 7.617 5.227 23.688 1 97.88 97 ASN B O 1
ATOM 4863 N N . CYS B 1 98 ? 8.18 3.842 22.047 1 95.5 98 CYS B N 1
ATOM 4864 C CA . CYS B 1 98 ? 6.973 3.021 22.141 1 95.5 98 CYS B CA 1
ATOM 4865 C C . CYS B 1 98 ? 7.035 2.092 23.344 1 95.5 98 CYS B C 1
ATOM 4867 O O . CYS B 1 98 ? 6.004 1.626 23.828 1 95.5 98 CYS B O 1
ATOM 4869 N N . GLY B 1 99 ? 8.203 1.79 23.859 1 93 99 GLY B N 1
ATOM 4870 C CA . GLY B 1 99 ? 8.352 0.675 24.781 1 93 99 GLY B CA 1
ATOM 4871 C C . GLY B 1 99 ? 7.945 -0.656 24.172 1 93 99 GLY B C 1
ATOM 4872 O O . GLY B 1 99 ? 8.227 -0.924 23.016 1 93 99 GLY B O 1
ATOM 4873 N N . ASP B 1 100 ? 7.316 -1.54 24.953 1 92.19 100 ASP B N 1
ATOM 4874 C CA . ASP B 1 100 ? 6.867 -2.838 24.469 1 92.19 100 ASP B CA 1
ATOM 4875 C C . ASP B 1 100 ? 5.359 -2.848 24.234 1 92.19 100 ASP B C 1
ATOM 4877 O O . ASP B 1 100 ? 4.766 -3.906 24.031 1 92.19 100 ASP B O 1
ATOM 4881 N N . ASP B 1 101 ? 4.809 -1.746 24.141 1 94.44 101 ASP B N 1
ATOM 4882 C CA . ASP B 1 101 ? 3.354 -1.644 24.172 1 94.44 101 ASP B CA 1
ATOM 4883 C C . ASP B 1 101 ? 2.783 -1.545 22.766 1 94.44 101 ASP B C 1
ATOM 4885 O O . ASP B 1 101 ? 1.564 -1.581 22.578 1 94.44 101 ASP B O 1
ATOM 4889 N N . TYR B 1 102 ? 3.672 -1.432 21.828 1 96.94 102 TYR B N 1
ATOM 4890 C CA . TYR B 1 102 ? 3.18 -1.191 20.469 1 96.94 102 TYR B CA 1
ATOM 4891 C C . TYR B 1 102 ? 3.664 -2.273 19.516 1 96.94 102 TYR B C 1
ATOM 4893 O O . TYR B 1 102 ? 4.617 -2.994 19.812 1 96.94 102 TYR B O 1
ATOM 4901 N N . THR B 1 103 ? 2.961 -2.404 18.438 1 96.06 103 THR B N 1
ATOM 4902 C CA . THR B 1 103 ? 3.418 -3.129 17.25 1 96.06 103 THR B CA 1
ATOM 4903 C C . THR B 1 103 ? 3.52 -2.195 16.047 1 96.06 103 THR B C 1
ATOM 4905 O O . THR B 1 103 ? 2.75 -1.238 15.93 1 96.06 103 THR B O 1
ATOM 4908 N N . VAL B 1 104 ? 4.523 -2.455 15.258 1 98.06 104 VAL B N 1
ATOM 4909 C CA . VAL B 1 104 ? 4.727 -1.681 14.039 1 98.06 104 VAL B CA 1
ATOM 4910 C C . VAL B 1 104 ? 4.145 -2.434 12.844 1 98.06 104 VAL B C 1
ATOM 4912 O O . VAL B 1 104 ? 4.598 -3.533 12.516 1 98.06 104 VAL B O 1
ATOM 4915 N N . ILE B 1 105 ? 3.189 -1.874 12.195 1 97.88 105 ILE B N 1
ATOM 4916 C CA . ILE B 1 105 ? 2.623 -2.424 10.969 1 97.88 105 ILE B CA 1
ATOM 4917 C C . ILE B 1 105 ? 3.053 -1.574 9.773 1 97.88 105 ILE B C 1
ATOM 4919 O O . ILE B 1 105 ? 2.729 -0.386 9.703 1 97.88 105 ILE B O 1
ATOM 4923 N N . PHE B 1 106 ? 3.77 -2.15 8.852 1 98.31 106 PHE B N 1
ATOM 4924 C CA . PHE B 1 106 ? 4.188 -1.407 7.668 1 98.31 106 PHE B CA 1
ATOM 4925 C C . PHE B 1 106 ? 3.029 -1.263 6.684 1 98.31 106 PHE B C 1
ATOM 4927 O O . PHE B 1 106 ? 2.26 -2.205 6.48 1 98.31 106 PHE B O 1
ATOM 4934 N N . THR B 1 107 ? 2.854 -0.068 6.191 1 98.06 107 THR B N 1
ATOM 4935 C CA . THR B 1 107 ? 1.832 0.284 5.211 1 98.06 107 THR B CA 1
ATOM 4936 C C . THR B 1 107 ? 2.438 1.085 4.062 1 98.06 107 THR B C 1
ATOM 4938 O O . THR B 1 107 ? 3.646 1.328 4.039 1 98.06 107 THR B O 1
ATOM 4941 N N . ALA B 1 108 ? 1.595 1.5 3.125 1 97.62 108 ALA B N 1
ATOM 4942 C CA . ALA B 1 108 ? 2.061 2.275 1.979 1 97.62 108 ALA B CA 1
ATOM 4943 C C . ALA B 1 108 ? 2.232 3.748 2.346 1 97.62 108 ALA B C 1
ATOM 4945 O O . ALA B 1 108 ? 2.74 4.539 1.547 1 97.62 108 ALA B O 1
ATOM 4946 N N . GLY B 1 109 ? 1.861 4.137 3.516 1 97.62 109 GLY B N 1
ATOM 4947 C CA . GLY B 1 109 ? 1.93 5.52 3.963 1 97.62 109 GLY B CA 1
ATOM 4948 C C . GLY B 1 109 ? 0.861 5.871 4.98 1 97.62 109 GLY B C 1
ATOM 4949 O O . GLY B 1 109 ? 0.104 5 5.418 1 97.62 109 GLY B O 1
ATOM 4950 N N . THR B 1 110 ? 0.821 7.125 5.285 1 98.12 110 THR B N 1
ATOM 4951 C CA . THR B 1 110 ? -0.136 7.621 6.27 1 98.12 110 THR B CA 1
ATOM 4952 C C . THR B 1 110 ? -1.566 7.316 5.832 1 98.12 110 THR B C 1
ATOM 4954 O O . THR B 1 110 ? -2.373 6.828 6.629 1 98.12 110 THR B O 1
ATOM 4957 N N . THR B 1 111 ? -1.866 7.613 4.586 1 97.94 111 THR B N 1
ATOM 4958 C CA . THR B 1 111 ? -3.215 7.402 4.066 1 97.94 111 THR B CA 1
ATOM 4959 C C . THR B 1 111 ? -3.619 5.938 4.191 1 97.94 111 THR B C 1
ATOM 4961 O O . THR B 1 111 ? -4.723 5.629 4.641 1 97.94 111 THR B O 1
ATOM 4964 N N . ALA B 1 112 ? -2.738 5.059 3.812 1 98.06 112 ALA B N 1
ATOM 4965 C CA . ALA B 1 112 ? -3.021 3.631 3.928 1 98.06 112 ALA B CA 1
ATOM 4966 C C . ALA B 1 112 ? -3.201 3.225 5.387 1 98.06 112 ALA B C 1
ATOM 4968 O O . ALA B 1 112 ? -4.016 2.352 5.699 1 98.06 112 ALA B O 1
ATOM 4969 N N . SER B 1 113 ? -2.416 3.734 6.27 1 98.5 113 SER B N 1
ATOM 4970 C CA . SER B 1 113 ? -2.545 3.465 7.699 1 98.5 113 SER B CA 1
ATOM 4971 C C . SER B 1 113 ? -3.914 3.887 8.219 1 98.5 113 SER B C 1
ATOM 4973 O O . SER B 1 113 ? -4.566 3.139 8.953 1 98.5 113 SER B O 1
ATOM 4975 N N . LEU B 1 114 ? -4.305 5.094 7.836 1 98.56 114 LEU B N 1
ATOM 4976 C CA . LEU B 1 114 ? -5.605 5.605 8.258 1 98.56 114 LEU B CA 1
ATOM 4977 C C . LEU B 1 114 ? -6.734 4.746 7.707 1 98.56 114 LEU B C 1
ATOM 4979 O O . LEU B 1 114 ? -7.711 4.465 8.406 1 98.56 114 LEU B O 1
ATOM 4983 N N . LYS B 1 115 ? -6.617 4.359 6.504 1 97.88 115 LYS B N 1
ATOM 4984 C CA . LYS B 1 115 ? -7.609 3.469 5.91 1 97.88 115 LYS B CA 1
ATOM 4985 C C . LYS B 1 115 ? -7.719 2.166 6.699 1 97.88 115 LYS B C 1
ATOM 4987 O O . LYS B 1 115 ? -8.82 1.683 6.957 1 97.88 115 LYS B O 1
ATOM 4992 N N . MET B 1 116 ? -6.59 1.607 7.047 1 97.44 116 MET B N 1
ATOM 4993 C CA . MET B 1 116 ? -6.582 0.36 7.805 1 97.44 116 MET B CA 1
ATOM 4994 C C . MET B 1 116 ? -7.297 0.532 9.141 1 97.44 116 MET B C 1
ATOM 4996 O O . MET B 1 116 ? -8.086 -0.326 9.539 1 97.44 116 MET B O 1
ATOM 5000 N N . VAL B 1 117 ? -7.027 1.599 9.82 1 98.31 117 VAL B N 1
ATOM 5001 C CA . VAL B 1 117 ? -7.707 1.871 11.086 1 98.31 117 VAL B CA 1
ATOM 5002 C C . VAL B 1 117 ? -9.211 1.954 10.852 1 98.31 117 VAL B C 1
ATOM 5004 O O . VAL B 1 117 ? -9.992 1.298 11.547 1 98.31 117 VAL B O 1
ATOM 5007 N N . GLY B 1 118 ? -9.609 2.74 9.859 1 97.94 118 GLY B N 1
ATOM 5008 C CA . GLY B 1 118 ? -11.023 2.9 9.57 1 97.94 118 GLY B CA 1
ATOM 5009 C C . GLY B 1 118 ? -11.711 1.598 9.195 1 97.94 118 GLY B C 1
ATOM 5010 O O . GLY B 1 118 ? -12.852 1.361 9.578 1 97.94 118 GLY B O 1
ATOM 5011 N N . GLU B 1 119 ? -11.016 0.76 8.508 1 96.88 119 GLU B N 1
ATOM 5012 C CA . GLU B 1 119 ? -11.586 -0.495 8.023 1 96.88 119 GLU B CA 1
ATOM 5013 C C . GLU B 1 119 ? -11.727 -1.509 9.156 1 96.88 119 GLU B C 1
ATOM 5015 O O . GLU B 1 119 ? -12.641 -2.336 9.148 1 96.88 119 GLU B O 1
ATOM 5020 N N . THR B 1 120 ? -10.844 -1.46 10.07 1 96.5 120 THR B N 1
ATOM 5021 C CA . THR B 1 120 ? -10.734 -2.588 10.992 1 96.5 120 THR B CA 1
ATOM 5022 C C . THR B 1 120 ? -11.242 -2.203 12.383 1 96.5 120 THR B C 1
ATOM 5024 O O . THR B 1 120 ? -11.453 -3.07 13.234 1 96.5 120 THR B O 1
ATOM 5027 N N . PHE B 1 121 ? -11.398 -0.889 12.656 1 97.25 121 PHE B N 1
ATOM 5028 C CA . PHE B 1 121 ? -11.93 -0.467 13.945 1 97.25 121 PHE B CA 1
ATOM 5029 C C . PHE B 1 121 ? -13.273 -1.129 14.219 1 97.25 121 PHE B C 1
ATOM 5031 O O . PHE B 1 121 ? -14.07 -1.336 13.305 1 97.25 121 PHE B O 1
ATOM 5038 N N . PRO B 1 122 ? -13.57 -1.496 15.453 1 95.81 122 PRO B N 1
ATOM 5039 C CA . PRO B 1 122 ? -14.828 -2.176 15.773 1 95.81 122 PRO B CA 1
ATOM 5040 C C . PRO B 1 122 ? -16.016 -1.215 15.859 1 95.81 122 PRO B C 1
ATOM 5042 O O . PRO B 1 122 ? -16.625 -1.09 16.922 1 95.81 122 PRO B O 1
ATOM 5045 N N . TRP B 1 123 ? -16.375 -0.657 14.773 1 96.75 123 TRP B N 1
ATOM 5046 C CA . TRP B 1 123 ? -17.5 0.264 14.68 1 96.75 123 TRP B CA 1
ATOM 5047 C C . TRP B 1 123 ? -18.812 -0.445 15 1 96.75 123 TRP B C 1
ATOM 5049 O O . TRP B 1 123 ? -18.953 -1.647 14.766 1 96.75 123 TRP B O 1
ATOM 5059 N N . SER B 1 124 ? -19.812 0.236 15.539 1 94.88 124 SER B N 1
ATOM 5060 C CA . SER B 1 124 ? -21.203 -0.172 15.711 1 94.88 124 SER B CA 1
ATOM 5061 C C . SER B 1 124 ? -22.156 1.015 15.57 1 94.88 124 SER B C 1
ATOM 5063 O O . SER B 1 124 ? -21.703 2.154 15.406 1 94.88 124 SER B O 1
ATOM 5065 N N . GLU B 1 125 ? -23.406 0.797 15.609 1 95.19 125 GLU B N 1
ATOM 5066 C CA . GLU B 1 125 ? -24.406 1.861 15.531 1 95.19 125 GLU B CA 1
ATOM 5067 C C . GLU B 1 125 ? -24.328 2.783 16.75 1 95.19 125 GLU B C 1
ATOM 5069 O O . GLU B 1 125 ? -24.906 3.869 16.75 1 95.19 125 GLU B O 1
ATOM 5074 N N . HIS B 1 126 ? -23.547 2.375 17.75 1 95.31 126 HIS B N 1
ATOM 5075 C CA . HIS B 1 126 ? -23.391 3.158 18.969 1 95.31 126 HIS B CA 1
ATOM 5076 C C . HIS B 1 126 ? -22.062 3.896 19 1 95.31 126 HIS B C 1
ATOM 5078 O O . HIS B 1 126 ? -21.781 4.629 19.953 1 95.31 126 HIS B O 1
ATOM 5084 N N . SER B 1 127 ? -21.266 3.697 17.953 1 97.25 127 SER B N 1
ATOM 5085 C CA . SER B 1 127 ? -19.953 4.32 17.891 1 97.25 127 SER B CA 1
ATOM 5086 C C . SER B 1 127 ? -20.047 5.758 17.391 1 97.25 127 SER B C 1
ATOM 5088 O O . SER B 1 127 ? -20.953 6.098 16.625 1 97.25 127 SER B O 1
ATOM 5090 N N . LEU B 1 128 ? -19.125 6.598 17.891 1 98 128 LEU B N 1
ATOM 5091 C CA . LEU B 1 128 ? -18.891 7.938 17.359 1 98 128 LEU B CA 1
ATOM 5092 C C . LEU B 1 128 ? -17.484 8.062 16.812 1 98 128 LEU B C 1
ATOM 5094 O O . LEU B 1 128 ? -16.516 7.738 17.484 1 98 128 LEU B O 1
ATOM 5098 N N . TYR B 1 129 ? -17.438 8.461 15.578 1 98.12 129 TYR B N 1
ATOM 5099 C CA . TYR B 1 129 ? -16.156 8.875 15.008 1 98.12 129 TYR B CA 1
ATOM 5100 C C . TYR B 1 129 ? -16 10.391 15.055 1 98.12 129 TYR B C 1
ATOM 5102 O O . TYR B 1 129 ? -16.656 11.109 14.312 1 98.12 129 TYR B O 1
ATOM 5110 N N . GLY B 1 130 ? -15.078 10.859 15.898 1 97.5 130 GLY B N 1
ATOM 5111 C CA . GLY B 1 130 ? -14.742 12.266 15.969 1 97.5 130 GLY B CA 1
ATOM 5112 C C . GLY B 1 130 ? -13.406 12.594 15.312 1 97.5 130 GLY B C 1
ATOM 5113 O O . GLY B 1 130 ? -12.484 11.781 15.344 1 97.5 130 GLY B O 1
ATOM 5114 N N . TYR B 1 131 ? -13.344 13.711 14.703 1 96.5 131 TYR B N 1
ATOM 5115 C CA . TYR B 1 131 ? -12.078 14.172 14.141 1 96.5 131 TYR B CA 1
ATOM 5116 C C . TYR B 1 131 ? -11.977 15.695 14.18 1 96.5 131 TYR B C 1
ATOM 5118 O O . TYR B 1 131 ? -13 16.391 14.219 1 96.5 131 TYR B O 1
ATOM 5126 N N . SER B 1 132 ? -10.766 16.141 14.172 1 94.38 132 SER B N 1
ATOM 5127 C CA . SER B 1 132 ? -10.539 17.578 14.094 1 94.38 132 SER B CA 1
ATOM 5128 C C . SER B 1 132 ? -10.867 18.125 12.711 1 94.38 132 SER B C 1
ATOM 5130 O O . SER B 1 132 ? -10.578 17.469 11.703 1 94.38 132 SER B O 1
ATOM 5132 N N . ARG B 1 133 ? -11.336 19.281 12.68 1 88.06 133 ARG B N 1
ATOM 5133 C CA . ARG B 1 133 ? -11.672 19.938 11.414 1 88.06 133 ARG B CA 1
ATOM 5134 C C . ARG B 1 133 ? -10.422 20.203 10.586 1 88.06 133 ARG B C 1
ATOM 5136 O O . ARG B 1 133 ? -10.461 20.125 9.359 1 88.06 133 ARG B O 1
ATOM 5143 N N . HIS B 1 134 ? -9.367 20.547 11.242 1 88.25 134 HIS B N 1
ATOM 5144 C CA . HIS B 1 134 ? -8.109 20.844 10.562 1 88.25 134 HIS B CA 1
ATOM 5145 C C . HIS B 1 134 ? -7.305 19.562 10.328 1 88.25 134 HIS B C 1
ATOM 5147 O O . HIS B 1 134 ? -6.188 19.422 10.828 1 88.25 134 HIS B O 1
ATOM 5153 N N . ASN B 1 135 ? -7.898 18.75 9.547 1 89.5 135 ASN B N 1
ATOM 5154 C CA . ASN B 1 135 ? -7.176 17.5 9.328 1 89.5 135 ASN B CA 1
ATOM 5155 C C . ASN B 1 135 ? -7.141 17.141 7.848 1 89.5 135 ASN B C 1
ATOM 5157 O O . ASN B 1 135 ? -7.879 17.703 7.039 1 89.5 135 ASN B O 1
ATOM 5161 N N . HIS B 1 136 ? -6.258 16.266 7.551 1 92.94 136 HIS B N 1
ATOM 5162 C CA . HIS B 1 136 ? -6.023 15.789 6.191 1 92.94 136 HIS B CA 1
ATOM 5163 C C . HIS B 1 136 ? -7.223 15.008 5.664 1 92.94 136 HIS B C 1
ATOM 5165 O O . HIS B 1 136 ? -7.941 14.367 6.434 1 92.94 136 HIS B O 1
ATOM 5171 N N . ASN B 1 137 ? -7.477 14.992 4.383 1 90.81 137 ASN B N 1
ATOM 5172 C CA . ASN B 1 137 ? -8.57 14.32 3.689 1 90.81 137 ASN B CA 1
ATOM 5173 C C . ASN B 1 137 ? -8.648 12.844 4.059 1 90.81 137 ASN B C 1
ATOM 5175 O O . ASN B 1 137 ? -9.734 12.273 4.121 1 90.81 137 ASN B O 1
ATOM 5179 N N . SER B 1 138 ? -7.551 12.25 4.242 1 94.69 138 SER B N 1
ATOM 5180 C CA . SER B 1 138 ? -7.543 10.812 4.527 1 94.69 138 SER B CA 1
ATOM 5181 C C . SER B 1 138 ? -8.227 10.516 5.863 1 94.69 138 SER B C 1
ATOM 5183 O O . SER B 1 138 ? -8.781 9.438 6.051 1 94.69 138 SER B O 1
ATOM 5185 N N . VAL B 1 139 ? -8.133 11.445 6.793 1 95.06 139 VAL B N 1
ATOM 5186 C CA . VAL B 1 139 ? -8.859 11.305 8.055 1 95.06 139 VAL B CA 1
ATOM 5187 C C . VAL B 1 139 ? -10.359 11.422 7.797 1 95.06 139 VAL B C 1
ATOM 5189 O O . VAL B 1 139 ? -11.156 10.672 8.375 1 95.06 139 VAL B O 1
ATOM 5192 N N . LEU B 1 140 ? -10.75 12.328 6.902 1 92.25 140 LEU B N 1
ATOM 5193 C CA . LEU B 1 140 ? -12.148 12.461 6.516 1 92.25 140 LEU B CA 1
ATOM 5194 C C . LEU B 1 140 ? -12.641 11.195 5.816 1 92.25 140 LEU B C 1
ATOM 5196 O O . LEU B 1 140 ? -13.789 10.789 5.992 1 92.25 140 LEU B O 1
ATOM 5200 N N . GLY B 1 141 ? -11.75 10.656 5.051 1 93.75 141 GLY B N 1
ATOM 5201 C CA . GLY B 1 141 ? -12.109 9.422 4.375 1 93.75 141 GLY B CA 1
ATOM 5202 C C . GLY B 1 141 ? -12.508 8.312 5.332 1 93.75 141 GLY B C 1
ATOM 5203 O O . GLY B 1 141 ? -13.344 7.469 4.996 1 93.75 141 GLY B O 1
ATOM 5204 N N . MET B 1 142 ? -11.969 8.227 6.496 1 96.06 142 MET B N 1
ATOM 5205 C CA . MET B 1 142 ? -12.32 7.242 7.516 1 96.06 142 MET B CA 1
ATOM 5206 C C . MET B 1 142 ? -13.781 7.379 7.922 1 96.06 142 MET B C 1
ATOM 5208 O O . MET B 1 142 ? -14.406 6.402 8.352 1 96.06 142 MET B O 1
ATOM 5212 N N . ARG B 1 143 ? -14.289 8.602 7.797 1 94.81 143 ARG B N 1
ATOM 5213 C CA . ARG B 1 143 ? -15.688 8.859 8.125 1 94.81 143 ARG B CA 1
ATOM 5214 C C . ARG B 1 143 ? -16.609 7.973 7.305 1 94.81 143 ARG B C 1
ATOM 5216 O O . ARG B 1 143 ? -17.578 7.41 7.836 1 94.81 143 ARG B O 1
ATOM 5223 N N . GLU B 1 144 ? -16.266 7.828 6.02 1 94.12 144 GLU B N 1
ATOM 5224 C CA . GLU B 1 144 ? -17.094 7.016 5.133 1 94.12 144 GLU B CA 1
ATOM 5225 C C . GLU B 1 144 ? -17.078 5.551 5.559 1 94.12 144 GLU B C 1
ATOM 5227 O O . GLU B 1 144 ? -18.109 4.863 5.465 1 94.12 144 GLU B O 1
ATOM 5232 N N . LEU B 1 145 ? -15.969 5.055 6.008 1 95.69 145 LEU B N 1
ATOM 5233 C CA . LEU B 1 145 ? -15.852 3.68 6.48 1 95.69 145 LEU B CA 1
ATOM 5234 C C . LEU B 1 145 ? -16.641 3.477 7.77 1 95.69 145 LEU B C 1
ATOM 5236 O O . LEU B 1 145 ? -17.312 2.459 7.93 1 95.69 145 LEU B O 1
ATOM 5240 N N . ALA B 1 146 ? -16.531 4.422 8.695 1 96.19 146 ALA B N 1
ATOM 5241 C CA . ALA B 1 146 ? -17.297 4.363 9.938 1 96.19 146 ALA B CA 1
ATOM 5242 C C . ALA B 1 146 ? -18.797 4.367 9.656 1 96.19 146 ALA B C 1
ATOM 5244 O O . ALA B 1 146 ? -19.531 3.541 10.195 1 96.19 146 ALA B O 1
ATOM 5245 N N . MET B 1 147 ? -19.203 5.242 8.758 1 95.38 147 MET B N 1
ATOM 5246 C CA . MET B 1 147 ? -20.625 5.379 8.43 1 95.38 147 MET B CA 1
ATOM 5247 C C . MET B 1 147 ? -21.156 4.117 7.754 1 95.38 147 MET B C 1
ATOM 5249 O O . MET B 1 147 ? -22.297 3.707 8 1 95.38 147 MET B O 1
ATOM 5253 N N . ALA B 1 148 ? -20.344 3.572 6.934 1 93.44 148 ALA B N 1
ATOM 5254 C CA . ALA B 1 148 ? -20.734 2.344 6.246 1 93.44 148 ALA B CA 1
ATOM 5255 C C . ALA B 1 148 ? -21.047 1.229 7.246 1 93.44 148 ALA B C 1
ATOM 5257 O O . ALA B 1 148 ? -21.812 0.311 6.949 1 93.44 148 ALA B O 1
ATOM 5258 N N . LYS B 1 149 ? -20.484 1.331 8.422 1 94.19 149 LYS B N 1
ATOM 5259 C CA . LYS B 1 149 ? -20.703 0.333 9.469 1 94.19 149 LYS B CA 1
ATOM 5260 C C . LYS B 1 149 ? -21.766 0.802 10.453 1 94.19 149 LYS B C 1
ATOM 5262 O O . LYS B 1 149 ? -21.984 0.171 11.492 1 94.19 149 LYS B O 1
ATOM 5267 N N . GLY B 1 150 ? -22.359 1.989 10.234 1 94.5 150 GLY B N 1
ATOM 5268 C CA . GLY B 1 150 ? -23.5 2.459 11 1 94.5 150 GLY B CA 1
ATOM 5269 C C . GLY B 1 150 ? -23.125 3.477 12.062 1 94.5 150 GLY B C 1
ATOM 5270 O O . GLY B 1 150 ? -23.984 3.963 12.797 1 94.5 150 GLY B O 1
ATOM 5271 N N . SER B 1 151 ? -21.906 3.824 12.125 1 96.19 151 SER B N 1
ATOM 5272 C CA . SER B 1 151 ? -21.438 4.766 13.141 1 96.19 151 SER B CA 1
ATOM 5273 C C . SER B 1 151 ? -21.875 6.191 12.812 1 96.19 151 SER B C 1
ATOM 5275 O O . SER B 1 151 ? -22.094 6.523 11.648 1 96.19 151 SER B O 1
ATOM 5277 N N . SER B 1 152 ? -22.031 7.004 13.891 1 96.44 152 SER B N 1
ATOM 5278 C CA . SER B 1 152 ? -22.172 8.445 13.75 1 96.44 152 SER B CA 1
ATOM 5279 C C . SER B 1 152 ? -20.812 9.125 13.641 1 96.44 152 SER B C 1
ATOM 5281 O O . SER B 1 152 ? -19.766 8.492 13.859 1 96.44 152 SER B O 1
ATOM 5283 N N . PHE B 1 153 ? -20.781 10.391 13.211 1 96.44 153 PHE B N 1
ATOM 5284 C CA . PHE B 1 153 ? -19.531 11.125 13.148 1 96.44 153 PHE B CA 1
ATOM 5285 C C . PHE B 1 153 ? -19.719 12.562 13.625 1 96.44 153 PHE B C 1
ATOM 5287 O O . PHE B 1 153 ? -20.844 13.062 13.672 1 96.44 153 PHE B O 1
ATOM 5294 N N . LEU B 1 154 ? -18.609 13.195 14.039 1 95.12 154 LEU B N 1
ATOM 5295 C CA . LEU B 1 154 ? -18.609 14.57 14.531 1 95.12 154 LEU B CA 1
ATOM 5296 C C . LEU B 1 154 ? -17.312 15.273 14.164 1 95.12 154 LEU B C 1
ATOM 5298 O O . LEU B 1 154 ? -16.219 14.781 14.453 1 95.12 154 LEU B O 1
ATOM 5302 N N . ALA B 1 155 ? -17.422 16.375 13.453 1 92.31 155 ALA B N 1
ATOM 5303 C CA . ALA B 1 155 ? -16.281 17.266 13.242 1 92.31 155 ALA B CA 1
ATOM 5304 C C . ALA B 1 155 ? -16.078 18.188 14.445 1 92.31 155 ALA B C 1
ATOM 5306 O O . ALA B 1 155 ? -16.953 19 14.766 1 92.31 155 ALA B O 1
ATOM 5307 N N . ALA B 1 156 ? -14.953 18.016 15.047 1 92.56 156 ALA B N 1
ATOM 5308 C CA . ALA B 1 156 ? -14.703 18.766 16.281 1 92.56 156 ALA B CA 1
ATOM 5309 C C . ALA B 1 156 ? -14.242 20.188 15.969 1 92.56 156 ALA B C 1
ATOM 5311 O O . ALA B 1 156 ? -13.602 20.422 14.945 1 92.56 156 ALA B O 1
ATOM 5312 N N . GLU B 1 157 ? -14.461 21.016 16.891 1 85 157 GLU B N 1
ATOM 5313 C CA . GLU B 1 157 ? -14.211 22.438 16.703 1 85 157 GLU B CA 1
ATOM 5314 C C . GLU B 1 157 ? -12.727 22.766 16.844 1 85 157 GLU B C 1
ATOM 5316 O O . GLU B 1 157 ? -11.961 21.969 17.406 1 85 157 GLU B O 1
ATOM 5321 N N . TRP B 1 158 ? -12.445 23.969 16.516 1 84.5 158 TRP B N 1
ATOM 5322 C CA . TRP B 1 158 ? -11.078 24.484 16.422 1 84.5 158 TRP B CA 1
ATOM 5323 C C . TRP B 1 158 ? -10.477 24.688 17.797 1 84.5 158 TRP B C 1
ATOM 5325 O O . TRP B 1 158 ? -9.258 24.734 17.953 1 84.5 158 TRP B O 1
ATOM 5335 N N . ASP B 1 159 ? -11.227 24.672 18.734 1 89.12 159 ASP B N 1
ATOM 5336 C CA . ASP B 1 159 ? -10.773 24.984 20.094 1 89.12 159 ASP B CA 1
ATOM 5337 C C . ASP B 1 159 ? -9.859 23.891 20.641 1 89.12 159 ASP B C 1
ATOM 5339 O O . ASP B 1 159 ? -9.086 24.141 21.562 1 89.12 159 ASP B O 1
ATOM 5343 N N . LEU B 1 160 ? -9.914 22.812 20.031 1 93.81 160 LEU B N 1
ATOM 5344 C CA . LEU B 1 160 ? -9.148 21.688 20.547 1 93.81 160 LEU B CA 1
ATOM 5345 C C . LEU B 1 160 ? -7.656 21.891 20.312 1 93.81 160 LEU B C 1
ATOM 5347 O O . LEU B 1 160 ? -6.824 21.203 20.891 1 93.81 160 LEU B O 1
ATOM 5351 N N . GLN B 1 161 ? -7.27 22.875 19.469 1 93.94 161 GLN B N 1
ATOM 5352 C CA . GLN B 1 161 ? -5.855 23.156 19.234 1 93.94 161 GLN B CA 1
ATOM 5353 C C . GLN B 1 161 ? -5.277 24.016 20.359 1 93.94 161 GLN B C 1
ATOM 5355 O O . GLN B 1 161 ? -4.059 24.188 20.453 1 93.94 161 GLN B O 1
ATOM 5360 N N . ASP B 1 162 ? -6.098 24.531 21.25 1 95.12 162 ASP B N 1
ATOM 5361 C CA . ASP B 1 162 ? -5.676 25.406 22.344 1 95.12 162 ASP B CA 1
ATOM 5362 C C . ASP B 1 162 ? -5.375 24.594 23.609 1 95.12 162 ASP B C 1
ATOM 5364 O O . ASP B 1 162 ? -6.285 24.047 24.219 1 95.12 162 ASP B O 1
ATOM 5368 N N . PRO B 1 163 ? -4.176 24.656 24 1 94.56 163 PRO B N 1
ATOM 5369 C CA . PRO B 1 163 ? -3.83 23.891 25.203 1 94.56 163 PRO B CA 1
ATOM 5370 C C . PRO B 1 163 ? -4.629 24.328 26.438 1 94.56 163 PRO B C 1
ATOM 5372 O O . PRO B 1 163 ? -4.949 23.516 27.297 1 94.56 163 PRO B O 1
ATOM 5375 N N . GLU B 1 164 ? -4.977 25.547 26.547 1 94.31 164 GLU B N 1
ATOM 5376 C CA . GLU B 1 164 ? -5.742 26.031 27.688 1 94.31 164 GLU B CA 1
ATOM 5377 C C . GLU B 1 164 ? -7.164 25.484 27.672 1 94.31 164 GLU B C 1
ATOM 5379 O O . GLU B 1 164 ? -7.715 25.156 28.719 1 94.31 164 GLU B O 1
ATOM 5384 N N . TYR B 1 165 ? -7.684 25.375 26.531 1 94.81 165 TYR B N 1
ATOM 5385 C CA . TYR B 1 165 ? -9.039 24.844 26.391 1 94.81 165 TYR B CA 1
ATOM 5386 C C . TYR B 1 165 ? -9.078 23.375 26.797 1 94.81 165 TYR B C 1
ATOM 5388 O O . TYR B 1 165 ? -10.047 22.922 27.438 1 94.81 165 TYR B O 1
ATOM 5396 N N . ILE B 1 166 ? -8.102 22.609 26.516 1 95.56 166 ILE B N 1
ATOM 5397 C CA . ILE B 1 166 ? -8.094 21.156 26.719 1 95.56 166 ILE B CA 1
ATOM 5398 C C . ILE B 1 166 ? -7.883 20.859 28.203 1 95.56 166 ILE B C 1
ATOM 5400 O O . ILE B 1 166 ? -8.273 19.781 28.688 1 95.56 166 ILE B O 1
ATOM 5404 N N . GLN B 1 167 ? -7.316 21.797 28.938 1 95.12 167 GLN B N 1
ATOM 5405 C CA . GLN B 1 167 ? -6.996 21.594 30.344 1 95.12 167 GLN B CA 1
ATOM 5406 C C . GLN B 1 167 ? -8.25 21.25 31.156 1 95.12 167 GLN B C 1
ATOM 5408 O O . GLN B 1 167 ? -8.188 20.469 32.094 1 95.12 167 GLN B O 1
ATOM 5413 N N . GLN B 1 168 ? -9.367 21.75 30.766 1 95.5 168 GLN B N 1
ATOM 5414 C CA . GLN B 1 168 ? -10.609 21.531 31.5 1 95.5 168 GLN B CA 1
ATOM 5415 C C . GLN B 1 168 ? -11.07 20.094 31.406 1 95.5 168 GLN B C 1
ATOM 5417 O O . GLN B 1 168 ? -11.891 19.641 32.219 1 95.5 168 GLN B O 1
ATOM 5422 N N . PHE B 1 169 ? -10.547 19.375 30.453 1 96.69 169 PHE B N 1
ATOM 5423 C CA . PHE B 1 169 ? -11.016 18.016 30.234 1 96.69 169 PHE B CA 1
ATOM 5424 C C . PHE B 1 169 ? -10 17.016 30.766 1 96.69 169 PHE B C 1
ATOM 5426 O O . PHE B 1 169 ? -10.211 15.797 30.672 1 96.69 169 PHE B O 1
ATOM 5433 N N . MET B 1 170 ? -8.883 17.484 31.312 1 95.94 170 MET B N 1
ATOM 5434 C CA . MET B 1 170 ? -7.836 16.594 31.797 1 95.94 170 MET B CA 1
ATOM 5435 C C . MET B 1 170 ? -8.312 15.805 33 1 95.94 170 MET B C 1
ATOM 5437 O O . MET B 1 170 ? -9.164 16.281 33.781 1 95.94 170 MET B O 1
ATOM 5441 N N . PRO B 1 171 ? -7.773 14.633 33.125 1 92.12 171 PRO B N 1
ATOM 5442 C CA . PRO B 1 171 ? -8.172 13.859 34.312 1 92.12 171 PRO B CA 1
ATOM 5443 C C . PRO B 1 171 ? -7.781 14.547 35.625 1 92.12 171 PRO B C 1
ATOM 5445 O O . PRO B 1 171 ? -6.746 15.219 35.688 1 92.12 171 PRO B O 1
ATOM 5448 N N . LYS B 1 172 ? -8.625 14.5 36.719 1 79.25 172 LYS B N 1
ATOM 5449 C CA . LYS B 1 172 ? -8.344 15.047 38.031 1 79.25 172 LYS B CA 1
ATOM 5450 C C . LYS B 1 172 ? -7.305 14.211 38.781 1 79.25 172 LYS B C 1
ATOM 5452 O O . LYS B 1 172 ? -7.191 13.008 38.531 1 79.25 172 LYS B O 1
ATOM 5457 N N . GLU B 1 173 ? -6.254 14.797 39.375 1 63.66 173 GLU B N 1
ATOM 5458 C CA . GLU B 1 173 ? -5.121 14.211 40.094 1 63.66 173 GLU B CA 1
ATOM 5459 C C . GLU B 1 173 ? -5.543 12.953 40.844 1 63.66 173 GLU B C 1
ATOM 5461 O O . GLU B 1 173 ? -4.785 11.984 40.938 1 63.66 173 GLU B O 1
ATOM 5466 N N . SER B 1 174 ? -6.539 12.977 41.688 1 52.62 174 SER B N 1
ATOM 5467 C CA . SER B 1 174 ? -6.875 11.844 42.562 1 52.62 174 SER B CA 1
ATOM 5468 C C . SER B 1 174 ? -7.254 10.617 41.719 1 52.62 174 SER B C 1
ATOM 5470 O O . SER B 1 174 ? -7.164 9.492 42.188 1 52.62 174 SER B O 1
ATOM 5472 N N . GLU B 1 175 ? -7.84 10.742 40.719 1 47.34 175 GLU B N 1
ATOM 5473 C CA . GLU B 1 175 ? -8.32 9.641 39.875 1 47.34 175 GLU B CA 1
ATOM 5474 C C . GLU B 1 175 ? -7.172 9.008 39.094 1 47.34 175 GLU B C 1
ATOM 5476 O O . GLU B 1 175 ? -7.387 8.086 38.312 1 47.34 175 GLU B O 1
ATOM 5481 N N . GLU B 1 176 ? -6.051 9.555 39.219 1 45.09 176 GLU B N 1
ATOM 5482 C CA . GLU B 1 176 ? -4.895 9.023 38.5 1 45.09 176 GLU B CA 1
ATOM 5483 C C . GLU B 1 176 ? -4.625 7.57 38.875 1 45.09 176 GLU B C 1
ATOM 5485 O O . GLU B 1 176 ? -3.992 6.824 38.125 1 45.09 176 GLU B O 1
ATOM 5490 N N . GLU B 1 177 ? -4.652 7.27 40.281 1 41.56 177 GLU B N 1
ATOM 5491 C CA . GLU B 1 177 ? -4.219 5.98 40.812 1 41.56 177 GLU B CA 1
ATOM 5492 C C . GLU B 1 177 ? -5.176 4.863 40.406 1 41.56 177 GLU B C 1
ATOM 5494 O O . GLU B 1 177 ? -4.906 3.688 40.656 1 41.56 177 GLU B O 1
ATOM 5499 N N . SER B 1 178 ? -6.469 5.188 40.438 1 37.12 178 SER B N 1
ATOM 5500 C CA . SER B 1 178 ? -7.324 4.012 40.562 1 37.12 178 SER B CA 1
ATOM 5501 C C . SER B 1 178 ? -7.062 3.02 39.438 1 37.12 178 SER B C 1
ATOM 5503 O O . SER B 1 178 ? -6.781 1.846 39.688 1 37.12 178 SER B O 1
ATOM 5505 N N . SER B 1 179 ? -8.195 2.855 38.406 1 35.69 179 SER B N 1
ATOM 5506 C CA . SER B 1 179 ? -8.555 1.591 37.781 1 35.69 179 SER B CA 1
ATOM 5507 C C . SER B 1 179 ? -7.598 1.26 36.625 1 35.69 179 SER B C 1
ATOM 5509 O O . SER B 1 179 ? -7.848 1.633 35.5 1 35.69 179 SER B O 1
ATOM 5511 N N . GLU B 1 180 ? -6.391 1.562 36.812 1 36.19 180 GLU B N 1
ATOM 5512 C CA . GLU B 1 180 ? -5.645 0.721 35.875 1 36.19 180 GLU B CA 1
ATOM 5513 C C . GLU B 1 180 ? -6.168 -0.712 35.906 1 36.19 180 GLU B C 1
ATOM 5515 O O . GLU B 1 180 ? -5.781 -1.514 36.75 1 36.19 180 GLU B O 1
ATOM 5520 N N . GLU B 1 181 ? -7.402 -0.922 35.875 1 33.69 181 GLU B N 1
ATOM 5521 C CA . GLU B 1 181 ? -7.68 -2.344 35.688 1 33.69 181 GLU B CA 1
ATOM 5522 C C . GLU B 1 181 ? -6.648 -2.988 34.781 1 33.69 181 GLU B C 1
ATOM 5524 O O . GLU B 1 181 ? -6.359 -2.467 33.688 1 33.69 181 GLU B O 1
ATOM 5529 N N . PRO B 1 182 ? -5.762 -3.652 35.438 1 33.06 182 PRO B N 1
ATOM 5530 C CA . PRO B 1 182 ? -4.805 -4.355 34.594 1 33.06 182 PRO B CA 1
ATOM 5531 C C . PRO B 1 182 ? -5.41 -4.797 33.281 1 33.06 182 PRO B C 1
ATOM 5533 O O . PRO B 1 182 ? -6.492 -5.391 33.25 1 33.06 182 PRO B O 1
ATOM 5536 N N . VAL B 1 183 ? -5.191 -3.992 32.281 1 34.53 183 VAL B N 1
ATOM 5537 C CA . VAL B 1 183 ? -5.527 -4.629 31 1 34.53 183 VAL B CA 1
ATOM 5538 C C . VAL B 1 183 ? -5.316 -6.137 31.109 1 34.53 183 VAL B C 1
ATOM 5540 O O . VAL B 1 183 ? -4.23 -6.598 31.469 1 34.53 183 VAL B O 1
ATOM 5543 N N . GLU B 1 184 ? -6.219 -6.84 31.516 1 34.91 184 GLU B N 1
ATOM 5544 C CA . GLU B 1 184 ? -6.023 -8.281 31.406 1 34.91 184 GLU B CA 1
ATOM 5545 C C . GLU B 1 184 ? -5.055 -8.617 30.281 1 34.91 184 GLU B C 1
ATOM 5547 O O . GLU B 1 184 ? -5.168 -8.078 29.172 1 34.91 184 GLU B O 1
ATOM 5552 N N . GLN B 1 185 ? -3.836 -8.914 30.641 1 35.31 185 GLN B N 1
ATOM 5553 C CA . GLN B 1 185 ? -2.863 -9.461 29.703 1 35.31 185 GLN B CA 1
ATOM 5554 C C . GLN B 1 185 ? -3.555 -10.219 28.578 1 35.31 185 GLN B C 1
ATOM 5556 O O . GLN B 1 185 ? -4.133 -11.281 28.797 1 35.31 185 GLN B O 1
ATOM 5561 N N . PHE B 1 186 ? -4.074 -9.406 27.719 1 38.69 186 PHE B N 1
ATOM 5562 C CA . PHE B 1 186 ? -4.648 -10.008 26.516 1 38.69 186 PHE B CA 1
ATOM 5563 C C . PHE B 1 186 ? -3.703 -11.055 25.938 1 38.69 186 PHE B C 1
ATOM 5565 O O . PHE B 1 186 ? -2.506 -10.805 25.781 1 38.69 186 PHE B O 1
ATOM 5572 N N . ASN B 1 187 ? -4.035 -12.227 26.094 1 42.84 187 ASN B N 1
ATOM 5573 C CA . ASN B 1 187 ? -3.381 -13.289 25.328 1 42.84 187 ASN B CA 1
ATOM 5574 C C . ASN B 1 187 ? -3.523 -13.078 23.828 1 42.84 187 ASN B C 1
ATOM 5576 O O . ASN B 1 187 ? -4.617 -13.211 23.281 1 42.84 187 ASN B O 1
ATOM 5580 N N . PRO B 1 188 ? -2.561 -12.406 23.359 1 44.56 188 PRO B N 1
ATOM 5581 C CA . PRO B 1 188 ? -2.59 -12.078 21.922 1 44.56 188 PRO B CA 1
ATOM 5582 C C . PRO B 1 188 ? -3.191 -13.195 21.078 1 44.56 188 PRO B C 1
ATOM 5584 O O . PRO B 1 188 ? -3.572 -12.969 19.922 1 44.56 188 PRO B O 1
ATOM 5587 N N . GLU B 1 189 ? -3.168 -14.422 21.656 1 45.88 189 GLU B N 1
ATOM 5588 C CA . GLU B 1 189 ? -3.625 -15.57 20.875 1 45.88 189 GLU B CA 1
ATOM 5589 C C . GLU B 1 189 ? -5.148 -15.688 20.906 1 45.88 189 GLU B C 1
ATOM 5591 O O . GLU B 1 189 ? -5.73 -16.453 20.141 1 45.88 189 GLU B O 1
ATOM 5596 N N . GLU B 1 190 ? -5.785 -14.906 21.812 1 45.19 190 GLU B N 1
ATOM 5597 C CA . GLU B 1 190 ? -7.23 -15.086 21.891 1 45.19 190 GLU B CA 1
ATOM 5598 C C . GLU B 1 190 ? -7.957 -14.016 21.078 1 45.19 190 GLU B C 1
ATOM 5600 O O . GLU B 1 190 ? -7.691 -12.82 21.234 1 45.19 190 GLU B O 1
ATOM 5605 N N . THR B 1 191 ? -8.508 -14.469 19.984 1 47.69 191 THR B N 1
ATOM 5606 C CA . THR B 1 191 ? -9.43 -13.586 19.281 1 47.69 191 THR B CA 1
ATOM 5607 C C . THR B 1 191 ? -10.562 -13.133 20.203 1 47.69 191 THR B C 1
ATOM 5609 O O . THR B 1 191 ? -11.297 -13.961 20.734 1 47.69 191 THR B O 1
ATOM 5612 N N . PRO B 1 192 ? -10.516 -11.93 20.656 1 47.03 192 PRO B N 1
ATOM 5613 C CA . PRO B 1 192 ? -11.68 -11.609 21.484 1 47.03 192 PRO B CA 1
ATOM 5614 C C . PRO B 1 192 ? -13 -11.945 20.797 1 47.03 192 PRO B C 1
ATOM 5616 O O . PRO B 1 192 ? -13.102 -11.891 19.578 1 47.03 192 PRO B O 1
ATOM 5619 N N . ALA B 1 193 ? -13.945 -12.609 21.516 1 45.97 193 ALA B N 1
ATOM 5620 C CA . ALA B 1 193 ? -15.312 -12.875 21.078 1 45.97 193 ALA B CA 1
ATOM 5621 C C . ALA B 1 193 ? -15.969 -11.617 20.516 1 45.97 193 ALA B C 1
ATOM 5623 O O . ALA B 1 193 ? -15.664 -10.508 20.969 1 45.97 193 ALA B O 1
ATOM 5624 N N . PRO B 1 194 ? -16.594 -11.828 19.281 1 48.59 194 PRO B N 1
ATOM 5625 C CA . PRO B 1 194 ? -17.344 -10.664 18.797 1 48.59 194 PRO B CA 1
ATOM 5626 C C . PRO B 1 194 ? -18.141 -9.969 19.891 1 48.59 194 PRO B C 1
ATOM 5628 O O . PRO B 1 194 ? -18.609 -10.625 20.828 1 48.59 194 PRO B O 1
ATOM 5631 N N . LEU B 1 195 ? -17.922 -8.719 20.078 1 46.41 195 LEU B N 1
ATOM 5632 C CA . LEU B 1 195 ? -18.688 -7.949 21.047 1 46.41 195 LEU B CA 1
ATOM 5633 C C . LEU B 1 195 ? -20.156 -8.352 21.016 1 46.41 195 LEU B C 1
ATOM 5635 O O . LEU B 1 195 ? -20.797 -8.32 19.969 1 46.41 195 LEU B O 1
ATOM 5639 N N . ASN B 1 196 ? -20.547 -9.414 21.672 1 42 196 ASN B N 1
ATOM 5640 C CA . ASN B 1 196 ? -21.953 -9.766 21.828 1 42 196 ASN B CA 1
ATOM 5641 C C . ASN B 1 196 ? -22.812 -8.531 22.141 1 42 196 ASN B C 1
ATOM 5643 O O . ASN B 1 196 ? -22.328 -7.574 22.734 1 42 196 ASN B O 1
ATOM 5647 N N . ASP B 1 197 ? -23.875 -8.453 21.375 1 46.84 197 ASP B N 1
ATOM 5648 C CA . ASP B 1 197 ? -24.922 -7.449 21.516 1 46.84 197 ASP B CA 1
ATOM 5649 C C . ASP B 1 197 ? -25.172 -7.121 22.984 1 46.84 197 ASP B C 1
ATOM 5651 O O . ASP B 1 197 ? -25.641 -6.027 23.312 1 46.84 197 ASP B O 1
ATOM 5655 N N . GLU B 1 198 ? -24.938 -8.102 23.75 1 45.88 198 GLU B N 1
ATOM 5656 C CA . GLU B 1 198 ? -25.406 -7.84 25.109 1 45.88 198 GLU B CA 1
ATOM 5657 C C . GLU B 1 198 ? -24.438 -6.926 25.859 1 45.88 198 GLU B C 1
ATOM 5659 O O . GLU B 1 198 ? -24.766 -6.422 26.938 1 45.88 198 GLU B O 1
ATOM 5664 N N . THR B 1 199 ? -23.156 -7.188 25.719 1 52.72 199 THR B N 1
ATOM 5665 C CA . THR B 1 199 ? -22.266 -6.379 26.547 1 52.72 199 THR B CA 1
ATOM 5666 C C . THR B 1 199 ? -22.188 -4.949 26.016 1 52.72 199 THR B C 1
ATOM 5668 O O . THR B 1 199 ? -22.031 -4.734 24.812 1 52.72 199 THR B O 1
ATOM 5671 N N . GLU B 1 200 ? -22.844 -4.012 26.562 1 70.5 200 GLU B N 1
ATOM 5672 C CA . GLU B 1 200 ? -23.234 -2.611 26.406 1 70.5 200 GLU B CA 1
ATOM 5673 C C . GLU B 1 200 ? -22 -1.73 26.172 1 70.5 200 GLU B C 1
ATOM 5675 O O . GLU B 1 200 ? -21.922 -0.624 26.703 1 70.5 200 GLU B O 1
ATOM 5680 N N . GLU B 1 201 ? -20.844 -2.371 25.547 1 88.44 201 GLU B N 1
ATOM 5681 C CA . GLU B 1 201 ? -19.703 -1.488 25.344 1 88.44 201 GLU B CA 1
ATOM 5682 C C . GLU B 1 201 ? -19.719 -0.865 23.953 1 88.44 201 GLU B C 1
ATOM 5684 O O . GLU B 1 201 ? -20.031 -1.538 22.969 1 88.44 201 GLU B O 1
ATOM 5689 N N . ALA B 1 202 ? -19.484 0.448 23.922 1 94.44 202 ALA B N 1
ATOM 5690 C CA . ALA B 1 202 ? -19.344 1.197 22.672 1 94.44 202 ALA B CA 1
ATOM 5691 C C . ALA B 1 202 ? -17.938 1.767 22.531 1 94.44 202 ALA B C 1
ATOM 5693 O O . ALA B 1 202 ? -17.438 2.439 23.438 1 94.44 202 ALA B O 1
ATOM 5694 N N . PHE B 1 203 ? -17.281 1.366 21.406 1 96.62 203 PHE B N 1
ATOM 5695 C CA . PHE B 1 203 ? -15.984 1.936 21.109 1 96.62 203 PHE B CA 1
ATOM 5696 C C . PHE B 1 203 ? -16.125 3.191 20.25 1 96.62 203 PHE B C 1
ATOM 5698 O O . PHE B 1 203 ? -16.922 3.225 19.312 1 96.62 203 PHE B O 1
ATOM 5705 N N . HIS B 1 204 ? -15.438 4.223 20.672 1 98.06 204 HIS B N 1
ATOM 5706 C CA . HIS B 1 204 ? -15.383 5.48 19.938 1 98.06 204 HIS B CA 1
ATOM 5707 C C . HIS B 1 204 ? -13.953 5.812 19.516 1 98.06 204 HIS B C 1
ATOM 5709 O O . HIS B 1 204 ? -13 5.395 20.172 1 98.06 204 HIS B O 1
ATOM 5715 N N . LEU B 1 205 ? -13.766 6.504 18.344 1 98.69 205 LEU B N 1
ATOM 5716 C CA . LEU B 1 205 ? -12.461 6.891 17.844 1 98.69 205 LEU B CA 1
ATOM 5717 C C . LEU B 1 205 ? -12.391 8.398 17.609 1 98.69 205 LEU B C 1
ATOM 5719 O O . LEU B 1 205 ? -13.328 8.992 17.078 1 98.69 205 LEU B O 1
ATOM 5723 N N . PHE B 1 206 ? -11.336 9.016 18.062 1 98.69 206 PHE B N 1
ATOM 5724 C CA . PHE B 1 206 ? -11.055 10.414 17.734 1 98.69 206 PHE B CA 1
ATOM 5725 C C . PHE B 1 206 ? -9.719 10.547 17.016 1 98.69 206 PHE B C 1
ATOM 5727 O O . PHE B 1 206 ? -8.703 10.039 17.5 1 98.69 206 PHE B O 1
ATOM 5734 N N . ALA B 1 207 ? -9.727 11.188 15.867 1 98.56 207 ALA B N 1
ATOM 5735 C CA . ALA B 1 207 ? -8.508 11.398 15.086 1 98.56 207 ALA B CA 1
ATOM 5736 C C . ALA B 1 207 ? -8.148 12.875 15.016 1 98.56 207 ALA B C 1
ATOM 5738 O O . ALA B 1 207 ? -9.016 13.719 14.758 1 98.56 207 ALA B O 1
ATOM 5739 N N . PHE B 1 208 ? -6.887 13.227 15.25 1 98.06 208 PHE B N 1
ATOM 5740 C CA . PHE B 1 208 ? -6.422 14.602 15.117 1 98.06 208 PHE B CA 1
ATOM 5741 C C . PHE B 1 208 ? -4.977 14.633 14.625 1 98.06 208 PHE B C 1
ATOM 5743 O O . PHE B 1 208 ? -4.234 13.664 14.805 1 98.06 208 PHE B O 1
ATOM 5750 N N . PRO B 1 209 ? -4.602 15.664 13.906 1 97.75 209 PRO B N 1
ATOM 5751 C CA . PRO B 1 209 ? -3.197 15.82 13.523 1 97.75 209 PRO B CA 1
ATOM 5752 C C . PRO B 1 209 ? -2.332 16.359 14.664 1 97.75 209 PRO B C 1
ATOM 5754 O O . PRO B 1 209 ? -2.709 17.312 15.328 1 97.75 209 PRO B O 1
ATOM 5757 N N . ALA B 1 210 ? -1.195 15.727 14.844 1 98.38 210 ALA B N 1
ATOM 5758 C CA . ALA B 1 210 ? -0.257 16.344 15.773 1 98.38 210 ALA B CA 1
ATOM 5759 C C . ALA B 1 210 ? 0.199 17.719 15.273 1 98.38 210 ALA B C 1
ATOM 5761 O O . ALA B 1 210 ? 0.486 18.609 16.062 1 98.38 210 ALA B O 1
ATOM 5762 N N . GLU B 1 211 ? 0.295 17.859 14 1 98.12 211 GLU B N 1
ATOM 5763 C CA . GLU B 1 211 ? 0.568 19.125 13.32 1 98.12 211 GLU B CA 1
ATOM 5764 C C . GLU B 1 211 ? -0.279 19.266 12.062 1 98.12 211 GLU B C 1
ATOM 5766 O O . GLU B 1 211 ? -0.3 18.375 11.211 1 98.12 211 GLU B O 1
ATOM 5771 N N . CYS B 1 212 ? -1.038 20.359 11.984 1 97.5 212 CYS B N 1
ATOM 5772 C CA . CYS B 1 212 ? -1.864 20.625 10.812 1 97.5 212 CYS B CA 1
ATOM 5773 C C . CYS B 1 212 ? -1.003 20.844 9.578 1 97.5 212 CYS B C 1
ATOM 5775 O O . CYS B 1 212 ? -0.115 21.703 9.578 1 97.5 212 CYS B O 1
ATOM 5777 N N . ASN B 1 213 ? -1.321 20.125 8.508 1 96.94 213 ASN B N 1
ATOM 5778 C CA . ASN B 1 213 ? -0.511 20.203 7.297 1 96.94 213 ASN B CA 1
ATOM 5779 C C . ASN B 1 213 ? -0.798 21.484 6.512 1 96.94 213 ASN B C 1
ATOM 5781 O O . ASN B 1 213 ? -0.047 21.844 5.602 1 96.94 213 ASN B O 1
ATOM 5785 N N . PHE B 1 214 ? -1.825 22.203 6.836 1 97.06 214 PHE B N 1
ATOM 5786 C CA . PHE B 1 214 ? -2.176 23.438 6.156 1 97.06 214 PHE B CA 1
ATOM 5787 C C . PHE B 1 214 ? -1.449 24.625 6.781 1 97.06 214 PHE B C 1
ATOM 5789 O O . PHE B 1 214 ? -0.817 25.406 6.078 1 97.06 214 PHE B O 1
ATOM 5796 N N . SER B 1 215 ? -1.476 24.672 8.156 1 97.56 215 SER B N 1
ATOM 5797 C CA . SER B 1 215 ? -1.069 25.906 8.82 1 97.56 215 SER B CA 1
ATOM 5798 C C . SER B 1 215 ? 0.136 25.672 9.727 1 97.56 215 SER B C 1
ATOM 5800 O O . SER B 1 215 ? 0.78 26.625 10.172 1 97.56 215 SER B O 1
ATOM 5802 N N . GLY B 1 216 ? 0.383 24.469 10.039 1 98.12 216 GLY B N 1
ATOM 5803 C CA . GLY B 1 216 ? 1.481 24.156 10.938 1 98.12 216 GLY B CA 1
ATOM 5804 C C . GLY B 1 216 ? 1.088 24.234 12.406 1 98.12 216 GLY B C 1
ATOM 5805 O O . GLY B 1 216 ? 1.919 24.016 13.289 1 98.12 216 GLY B O 1
ATOM 5806 N N . ILE B 1 217 ? -0.166 24.5 12.664 1 97.69 217 ILE B N 1
ATOM 5807 C CA . ILE B 1 217 ? -0.622 24.5 14.047 1 97.69 217 ILE B CA 1
ATOM 5808 C C . ILE B 1 217 ? -0.423 23.109 14.648 1 97.69 217 ILE B C 1
ATOM 5810 O O . ILE B 1 217 ? -0.755 22.094 14.023 1 97.69 217 ILE B O 1
ATOM 5814 N N . LYS B 1 218 ? 0.108 23.109 15.844 1 97.75 218 LYS B N 1
ATOM 5815 C CA . LYS B 1 218 ? 0.269 21.844 16.562 1 97.75 218 LYS B CA 1
ATOM 5816 C C . LYS B 1 218 ? -0.867 21.641 17.562 1 97.75 218 LYS B C 1
ATOM 5818 O O . LYS B 1 218 ? -1.177 22.531 18.359 1 97.75 218 LYS B O 1
ATOM 5823 N N . TYR B 1 219 ? -1.503 20.547 17.469 1 97.5 219 TYR B N 1
ATOM 5824 C CA . TYR B 1 219 ? -2.471 20.156 18.484 1 97.5 219 TYR B CA 1
ATOM 5825 C C . TYR B 1 219 ? -1.77 19.609 19.719 1 97.5 219 TYR B C 1
ATOM 5827 O O . TYR B 1 219 ? -0.785 18.875 19.609 1 97.5 219 TYR B O 1
ATOM 5835 N N . PRO B 1 220 ? -2.287 20 20.922 1 97.5 220 PRO B N 1
ATOM 5836 C CA . PRO B 1 220 ? -1.665 19.438 22.125 1 97.5 220 PRO B CA 1
ATOM 5837 C C . PRO B 1 220 ? -1.816 17.922 22.219 1 97.5 220 PRO B C 1
ATOM 5839 O O . PRO B 1 220 ? -2.93 17.406 22.109 1 97.5 220 PRO B O 1
ATOM 5842 N N . LEU B 1 221 ? -0.717 17.203 22.422 1 98 221 LEU B N 1
ATOM 5843 C CA . LEU B 1 221 ? -0.753 15.75 22.531 1 98 221 LEU B CA 1
ATOM 5844 C C . LEU B 1 221 ? -1.503 15.328 23.797 1 98 221 LEU B C 1
ATOM 5846 O O . LEU B 1 221 ? -1.928 14.18 23.922 1 98 221 LEU B O 1
ATOM 5850 N N . ASP B 1 222 ? -1.762 16.266 24.703 1 97.62 222 ASP B N 1
ATOM 5851 C CA . ASP B 1 222 ? -2.555 16.016 25.891 1 97.62 222 ASP B CA 1
ATOM 5852 C C . ASP B 1 222 ? -3.982 15.609 25.531 1 97.62 222 ASP B C 1
ATOM 5854 O O . ASP B 1 222 ? -4.707 15.055 26.375 1 97.62 222 ASP B O 1
ATOM 5858 N N . LEU B 1 223 ? -4.352 15.867 24.344 1 97.88 223 LEU B N 1
ATOM 5859 C CA . LEU B 1 223 ? -5.645 15.391 23.859 1 97.88 223 LEU B CA 1
ATOM 5860 C C . LEU B 1 223 ? -5.781 13.883 24.047 1 97.88 223 LEU B C 1
ATOM 5862 O O . LEU B 1 223 ? -6.883 13.383 24.281 1 97.88 223 LEU B O 1
ATOM 5866 N N . VAL B 1 224 ? -4.645 13.164 23.938 1 98.31 224 VAL B N 1
ATOM 5867 C CA . VAL B 1 224 ? -4.656 11.719 24.141 1 98.31 224 VAL B CA 1
ATOM 5868 C C . VAL B 1 224 ? -5.172 11.406 25.547 1 98.31 224 VAL B C 1
ATOM 5870 O O . VAL B 1 224 ? -6.07 10.57 25.719 1 98.31 224 VAL B O 1
ATOM 5873 N N . HIS B 1 225 ? -4.715 12.109 26.531 1 97.75 225 HIS B N 1
ATOM 5874 C CA . HIS B 1 225 ? -5.133 11.906 27.906 1 97.75 225 HIS B CA 1
ATOM 5875 C C . HIS B 1 225 ? -6.562 12.398 28.125 1 97.75 225 HIS B C 1
ATOM 5877 O O . HIS B 1 225 ? -7.348 11.742 28.812 1 97.75 225 HIS B O 1
ATOM 5883 N N . ALA B 1 226 ? -6.879 13.523 27.578 1 97.62 226 ALA B N 1
ATOM 5884 C CA . ALA B 1 226 ? -8.203 14.109 27.734 1 97.62 226 ALA B CA 1
ATOM 5885 C C . ALA B 1 226 ? -9.289 13.18 27.203 1 97.62 226 ALA B C 1
ATOM 5887 O O . ALA B 1 226 ? -10.391 13.117 27.734 1 97.62 226 ALA B O 1
ATOM 5888 N N . LEU B 1 227 ? -8.992 12.461 26.156 1 97.62 227 LEU B N 1
ATOM 5889 C CA . LEU B 1 227 ? -9.961 11.578 25.516 1 97.62 227 LEU B CA 1
ATOM 5890 C C . LEU B 1 227 ? -10.023 10.227 26.203 1 97.62 227 LEU B C 1
ATOM 5892 O O . LEU B 1 227 ? -11.109 9.695 26.453 1 97.62 227 LEU B O 1
ATOM 5896 N N . LYS B 1 228 ? -8.875 9.688 26.547 1 95.75 228 LYS B N 1
ATOM 5897 C CA . LYS B 1 228 ? -8.82 8.32 27.047 1 95.75 228 LYS B CA 1
ATOM 5898 C C . LYS B 1 228 ? -9.188 8.25 28.516 1 95.75 228 LYS B C 1
ATOM 5900 O O . LYS B 1 228 ? -9.82 7.297 28.969 1 95.75 228 LYS B O 1
ATOM 5905 N N . ARG B 1 229 ? -8.828 9.297 29.312 1 94.81 229 ARG B N 1
ATOM 5906 C CA . ARG B 1 229 ? -8.961 9.227 30.766 1 94.81 229 ARG B CA 1
ATOM 5907 C C . ARG B 1 229 ? -9.734 10.43 31.297 1 94.81 229 ARG B C 1
ATOM 5909 O O . ARG B 1 229 ? -10.234 10.414 32.438 1 94.81 229 ARG B O 1
ATOM 5916 N N . GLY B 1 230 ? -9.859 11.438 30.438 1 95.94 230 GLY B N 1
ATOM 5917 C CA . GLY B 1 230 ? -10.516 12.656 30.859 1 95.94 230 GLY B CA 1
ATOM 5918 C C . GLY B 1 230 ? -11.992 12.703 30.5 1 95.94 230 GLY B C 1
ATOM 5919 O O . GLY B 1 230 ? -12.648 11.664 30.406 1 95.94 230 GLY B O 1
ATOM 5920 N N . THR B 1 231 ? -12.469 13.953 30.406 1 96.88 231 THR B N 1
ATOM 5921 C CA . THR B 1 231 ? -13.906 14.133 30.234 1 96.88 231 THR B CA 1
ATOM 5922 C C . THR B 1 231 ? -14.227 14.594 28.812 1 96.88 231 THR B C 1
ATOM 5924 O O . THR B 1 231 ? -15.383 14.867 28.5 1 96.88 231 THR B O 1
ATOM 5927 N N . LEU B 1 232 ? -13.211 14.695 27.969 1 97.31 232 LEU B N 1
ATOM 5928 C CA . LEU B 1 232 ? -13.438 15.195 26.625 1 97.31 232 LEU B CA 1
ATOM 5929 C C . LEU B 1 232 ? -14.352 14.258 25.844 1 97.31 232 LEU B C 1
ATOM 5931 O O . LEU B 1 232 ? -15.172 14.703 25.047 1 97.31 232 LEU B O 1
ATOM 5935 N N . GLY B 1 233 ? -14.172 12.969 26.016 1 97.06 233 GLY B N 1
ATOM 5936 C CA . GLY B 1 233 ? -15.023 12.008 25.344 1 97.06 233 GLY B CA 1
ATOM 5937 C C . GLY B 1 233 ? -16.5 12.211 25.641 1 97.06 233 GLY B C 1
ATOM 5938 O O . GLY B 1 233 ? -17.328 12.219 24.719 1 97.06 233 GLY B O 1
ATOM 5939 N N . GLU B 1 234 ? -16.797 12.367 26.922 1 96.5 234 GLU B N 1
ATOM 5940 C CA . GLU B 1 234 ? -18.172 12.617 27.328 1 96.5 234 GLU B CA 1
ATOM 5941 C C . GLU B 1 234 ? -18.703 13.922 26.734 1 96.5 234 GLU B C 1
ATOM 5943 O O . GLU B 1 234 ? -19.859 14.008 26.328 1 96.5 234 GLU B O 1
ATOM 5948 N N . HIS B 1 235 ? -17.844 14.859 26.75 1 96.56 235 HIS B N 1
ATOM 5949 C CA . HIS B 1 235 ? -18.203 16.141 26.172 1 96.56 235 HIS B CA 1
ATOM 5950 C C . HIS B 1 235 ? -18.562 16 24.688 1 96.56 235 HIS B C 1
ATOM 5952 O O . HIS B 1 235 ? -19.547 16.578 24.219 1 96.56 235 HIS B O 1
ATOM 5958 N N . LEU B 1 236 ? -17.812 15.281 23.953 1 97.06 236 LEU B N 1
ATOM 5959 C CA . LEU B 1 236 ? -18.031 15.078 22.516 1 97.06 236 LEU B CA 1
ATOM 5960 C C . LEU B 1 236 ? -19.328 14.305 22.281 1 97.06 236 LEU B C 1
ATOM 5962 O O . LEU B 1 236 ? -20.078 14.609 21.359 1 97.06 236 LEU B O 1
ATOM 5966 N N . LEU B 1 237 ? -19.578 13.281 23.062 1 97.38 237 LEU B N 1
ATOM 5967 C CA . LEU B 1 237 ? -20.812 12.516 22.938 1 97.38 237 LEU B CA 1
ATOM 5968 C C . LEU B 1 237 ? -22.031 13.391 23.203 1 97.38 237 LEU B C 1
ATOM 5970 O O . LEU B 1 237 ? -23.016 13.32 22.469 1 97.38 237 LEU B O 1
ATOM 5974 N N . SER B 1 238 ? -21.922 14.172 24.25 1 97.06 238 SER B N 1
ATOM 5975 C CA . SER B 1 238 ? -23 15.094 24.562 1 97.06 238 SER B CA 1
ATOM 5976 C C . SER B 1 238 ? -23.266 16.062 23.406 1 97.06 238 SER B C 1
ATOM 5978 O O . SER B 1 238 ? -24.422 16.281 23.031 1 97.06 238 SER B O 1
ATOM 5980 N N . ARG B 1 239 ? -22.25 16.562 22.922 1 95.69 239 ARG B N 1
ATOM 5981 C CA . ARG B 1 239 ? -22.375 17.5 21.797 1 95.69 239 ARG B CA 1
ATOM 5982 C C . ARG B 1 239 ? -22.984 16.812 20.578 1 95.69 239 ARG B C 1
ATOM 5984 O O . ARG B 1 239 ? -23.781 17.406 19.859 1 95.69 239 ARG B O 1
ATOM 5991 N N . ALA B 1 240 ? -22.562 15.625 20.281 1 96.12 240 ALA B N 1
ATOM 5992 C CA . ALA B 1 240 ? -23.078 14.875 19.141 1 96.12 240 ALA B CA 1
ATOM 5993 C C . ALA B 1 240 ? -24.594 14.68 19.25 1 96.12 240 ALA B C 1
ATOM 5995 O O . ALA B 1 240 ? -25.312 14.773 18.25 1 96.12 240 ALA B O 1
ATOM 5996 N N . VAL B 1 241 ? -25.047 14.422 20.391 1 96 241 VAL B N 1
ATOM 5997 C CA . VAL B 1 241 ? -26.484 14.25 20.609 1 96 241 VAL B CA 1
ATOM 5998 C C . VAL B 1 241 ? -27.188 15.594 20.469 1 96 241 VAL B C 1
ATOM 6000 O O . VAL B 1 241 ? -28.234 15.688 19.844 1 96 241 VAL B O 1
ATOM 6003 N N . GLU B 1 242 ? -26.609 16.594 21.047 1 95.12 242 GLU B N 1
ATOM 6004 C CA . GLU B 1 242 ? -27.188 17.938 21.016 1 95.12 242 GLU B CA 1
ATOM 6005 C C . GLU B 1 242 ? -27.344 18.438 19.578 1 95.12 242 GLU B C 1
ATOM 6007 O O . GLU B 1 242 ? -28.312 19.141 19.266 1 95.12 242 GLU B O 1
ATOM 6012 N N . THR B 1 243 ? -26.422 18.094 18.75 1 91.5 243 THR B N 1
ATOM 6013 C CA . THR B 1 243 ? -26.438 18.578 17.375 1 91.5 243 THR B CA 1
ATOM 6014 C C . THR B 1 243 ? -27.141 17.562 16.469 1 91.5 243 THR B C 1
ATOM 6016 O O . THR B 1 243 ? -27.109 17.703 15.242 1 91.5 243 THR B O 1
ATOM 6019 N N . SER B 1 244 ? -27.641 16.453 16.969 1 91.31 244 SER B N 1
ATOM 6020 C CA . SER B 1 244 ? -28.391 15.414 16.281 1 91.31 244 SER B CA 1
ATOM 6021 C C . SER B 1 244 ? -27.484 14.617 15.328 1 91.31 244 SER B C 1
ATOM 6023 O O . SER B 1 244 ? -27.969 14.047 14.344 1 91.31 244 SER B O 1
ATOM 6025 N N . ALA B 1 245 ? -26.234 14.688 15.625 1 91.12 245 ALA B N 1
ATOM 6026 C CA . ALA B 1 245 ? -25.297 13.859 14.875 1 91.12 245 ALA B CA 1
ATOM 6027 C C . ALA B 1 245 ? -25.375 12.398 15.312 1 91.12 245 ALA B C 1
ATOM 6029 O O . ALA B 1 245 ? -25.062 11.492 14.531 1 91.12 245 ALA B O 1
ATOM 6030 N N . MET B 1 246 ? -25.766 12.211 16.547 1 94.81 246 MET B N 1
ATOM 6031 C CA . MET B 1 246 ? -25.922 10.875 17.109 1 94.81 246 MET B CA 1
ATOM 6032 C C . MET B 1 246 ? -27.219 10.766 17.891 1 94.81 246 MET B C 1
ATOM 6034 O O . MET B 1 246 ? -27.656 11.727 18.531 1 94.81 246 MET B O 1
ATOM 6038 N N . PRO B 1 247 ? -27.859 9.617 17.859 1 93.94 247 PRO B N 1
ATOM 6039 C CA . PRO B 1 247 ? -29.047 9.445 18.703 1 93.94 247 PRO B CA 1
ATOM 6040 C C . PRO B 1 247 ? -28.719 9.406 20.188 1 93.94 247 PRO B C 1
ATOM 6042 O O . PRO B 1 247 ? -27.578 9.117 20.578 1 93.94 247 PRO B O 1
ATOM 6045 N N . PRO B 1 248 ? -29.734 9.695 20.969 1 93.81 248 PRO B N 1
ATOM 6046 C CA . PRO B 1 248 ? -29.516 9.609 22.406 1 93.81 248 PRO B CA 1
ATOM 6047 C C . PRO B 1 248 ? -29.281 8.18 22.891 1 93.81 248 PRO B C 1
ATOM 6049 O O . PRO B 1 248 ? -29.578 7.227 22.156 1 93.81 248 PRO B O 1
ATOM 6052 N N . GLY B 1 249 ? -28.688 8.039 24.094 1 91.56 249 GLY B N 1
ATOM 6053 C CA . GLY B 1 249 ? -28.625 6.711 24.688 1 91.56 249 GLY B CA 1
ATOM 6054 C C . GLY B 1 249 ? -27.203 6.273 25 1 91.56 249 GLY B C 1
ATOM 6055 O O . GLY B 1 249 ? -26.984 5.207 25.578 1 91.56 249 GLY B O 1
ATOM 6056 N N . TYR B 1 250 ? -26.25 7.121 24.703 1 91.38 250 TYR B N 1
ATOM 6057 C CA . TYR B 1 250 ? -24.859 6.738 24.953 1 91.38 250 TYR B CA 1
ATOM 6058 C C . TYR B 1 250 ? -24.609 6.527 26.438 1 91.38 250 TYR B C 1
ATOM 6060 O O . TYR B 1 250 ? -23.719 5.766 26.828 1 91.38 250 TYR B O 1
ATOM 6068 N N . LYS B 1 251 ? -25.406 7.086 27.312 1 91.94 251 LYS B N 1
ATOM 6069 C CA . LYS B 1 251 ? -25.203 7.031 28.75 1 91.94 251 LYS B CA 1
ATOM 6070 C C . LYS B 1 251 ? -25.531 5.645 29.297 1 91.94 251 LYS B C 1
ATOM 6072 O O . LYS B 1 251 ? -25.141 5.312 30.422 1 91.94 251 LYS B O 1
ATOM 6077 N N . ASN B 1 252 ? -26.156 4.844 28.562 1 90.56 252 ASN B N 1
ATOM 6078 C CA . ASN B 1 252 ? -26.562 3.51 28.984 1 90.56 252 ASN B CA 1
ATOM 6079 C C . ASN B 1 252 ? -25.516 2.465 28.641 1 90.56 252 ASN B C 1
ATOM 6081 O O . ASN B 1 252 ? -25.75 1.265 28.781 1 90.56 252 ASN B O 1
ATOM 6085 N N . ARG B 1 253 ? -24.391 2.994 28.219 1 91 253 ARG B N 1
ATOM 6086 C CA . ARG B 1 253 ? -23.344 2.088 27.75 1 91 253 ARG B CA 1
ATOM 6087 C C . ARG B 1 253 ? -22 2.459 28.359 1 91 253 ARG B C 1
ATOM 6089 O O . ARG B 1 253 ? -21.812 3.57 28.859 1 91 253 ARG B O 1
ATOM 6096 N N . THR B 1 254 ? -21.125 1.44 28.359 1 93 254 THR B N 1
ATOM 6097 C CA . THR B 1 254 ? -19.719 1.749 28.609 1 93 254 THR B CA 1
ATOM 6098 C C . THR B 1 254 ? -19.047 2.309 27.359 1 93 254 THR B C 1
ATOM 6100 O O . THR B 1 254 ? -18.969 1.625 26.344 1 93 254 THR B O 1
ATOM 6103 N N . ASN B 1 255 ? -18.656 3.602 27.516 1 95.12 255 ASN B N 1
ATOM 6104 C CA . ASN B 1 255 ? -18.047 4.277 26.375 1 95.12 255 ASN B CA 1
ATOM 6105 C C . ASN B 1 255 ? -16.516 4.262 26.453 1 95.12 255 ASN B C 1
ATOM 6107 O O . ASN B 1 255 ? -15.938 4.812 27.391 1 95.12 255 ASN B O 1
ATOM 6111 N N . THR B 1 256 ? -15.844 3.607 25.516 1 96.12 256 THR B N 1
ATOM 6112 C CA . THR B 1 256 ? -14.391 3.533 25.453 1 96.12 256 THR B CA 1
ATOM 6113 C C . THR B 1 256 ? -13.852 4.328 24.266 1 96.12 256 THR B C 1
ATOM 6115 O O . THR B 1 256 ? -14.195 4.043 23.125 1 96.12 256 THR B O 1
ATOM 6118 N N . TRP B 1 257 ? -13.016 5.336 24.609 1 97.44 257 TRP B N 1
ATOM 6119 C CA . TRP B 1 257 ? -12.438 6.16 23.562 1 97.44 257 TRP B CA 1
ATOM 6120 C C . TRP B 1 257 ? -11.031 5.676 23.203 1 97.44 257 TRP B C 1
ATOM 6122 O O . TRP B 1 257 ? -10.227 5.383 24.078 1 97.44 257 TRP B O 1
ATOM 6132 N N . ARG B 1 258 ? -10.805 5.52 21.922 1 98.31 258 ARG B N 1
ATOM 6133 C CA . ARG B 1 258 ? -9.477 5.32 21.344 1 98.31 258 ARG B CA 1
ATOM 6134 C C . ARG B 1 258 ? -9.039 6.539 20.547 1 98.31 258 ARG B C 1
ATOM 6136 O O . ARG B 1 258 ? -9.875 7.305 20.062 1 98.31 258 ARG B O 1
ATOM 6143 N N . VAL B 1 259 ? -7.734 6.723 20.438 1 98.75 259 VAL B N 1
ATOM 6144 C CA . VAL B 1 259 ? -7.219 7.953 19.844 1 98.75 259 VAL B CA 1
ATOM 6145 C C . VAL B 1 259 ? -6.273 7.609 18.688 1 98.75 259 VAL B C 1
ATOM 6147 O O . VAL B 1 259 ? -5.387 6.766 18.844 1 98.75 259 VAL B O 1
ATOM 6150 N N . CYS B 1 260 ? -6.473 8.242 17.562 1 98.81 260 CYS B N 1
ATOM 6151 C CA . CYS B 1 260 ? -5.598 8.156 16.391 1 98.81 260 CYS B CA 1
ATOM 6152 C C . CYS B 1 260 ? -4.875 9.477 16.156 1 98.81 260 CYS B C 1
ATOM 6154 O O . CYS B 1 260 ? -5.516 10.5 15.914 1 98.81 260 CYS B O 1
ATOM 6156 N N . VAL B 1 261 ? -3.568 9.453 16.203 1 98.75 261 VAL B N 1
ATOM 6157 C CA . VAL B 1 261 ? -2.76 10.648 15.961 1 98.75 261 VAL B CA 1
ATOM 6158 C C . VAL B 1 261 ? -2.143 10.578 14.562 1 98.75 261 VAL B C 1
ATOM 6160 O O . VAL B 1 261 ? -1.372 9.664 14.266 1 98.75 261 VAL B O 1
ATOM 6163 N N . ASP B 1 262 ? -2.535 11.492 13.742 1 98.38 262 ASP B N 1
ATOM 6164 C CA . ASP B 1 262 ? -1.858 11.688 12.461 1 98.38 262 ASP B CA 1
ATOM 6165 C C . ASP B 1 262 ? -0.549 12.453 12.641 1 98.38 262 ASP B C 1
ATOM 6167 O O . ASP B 1 262 ? -0.556 13.664 12.844 1 98.38 262 ASP B O 1
ATOM 6171 N N . ALA B 1 263 ? 0.555 11.75 12.484 1 98.56 263 ALA B N 1
ATOM 6172 C CA . ALA B 1 263 ? 1.852 12.352 12.789 1 98.56 263 ALA B CA 1
ATOM 6173 C C . ALA B 1 263 ? 2.611 12.688 11.508 1 98.56 263 ALA B C 1
ATOM 6175 O O . ALA B 1 263 ? 3.803 13.008 11.555 1 98.56 263 ALA B O 1
ATOM 6176 N N . ALA B 1 264 ? 1.968 12.695 10.391 1 98.12 264 ALA B N 1
ATOM 6177 C CA . ALA B 1 264 ? 2.629 12.844 9.094 1 98.12 264 ALA B CA 1
ATOM 6178 C C . ALA B 1 264 ? 3.396 14.156 9.016 1 98.12 264 ALA B C 1
ATOM 6180 O O . ALA B 1 264 ? 4.559 14.18 8.602 1 98.12 264 ALA B O 1
ATOM 6181 N N . ALA B 1 265 ? 2.791 15.258 9.367 1 98.25 265 ALA B N 1
ATOM 6182 C CA . ALA B 1 265 ? 3.445 16.562 9.281 1 98.25 265 ALA B CA 1
ATOM 6183 C C . ALA B 1 265 ? 4.262 16.859 10.539 1 98.25 265 ALA B C 1
ATOM 6185 O O . ALA B 1 265 ? 5.113 17.75 10.539 1 98.25 265 ALA B O 1
ATOM 6186 N N . TYR B 1 266 ? 4.055 16.109 11.617 1 98.5 266 TYR B N 1
ATOM 6187 C CA . TYR B 1 266 ? 4.637 16.359 12.93 1 98.5 266 TYR B CA 1
ATOM 6188 C C . TYR B 1 266 ? 5.984 15.664 13.07 1 98.5 266 TYR B C 1
ATOM 6190 O O . TYR B 1 266 ? 6.969 16.281 13.492 1 98.5 266 TYR B O 1
ATOM 6198 N N . ALA B 1 267 ? 6.094 14.445 12.664 1 98.31 267 ALA B N 1
ATOM 6199 C CA . ALA B 1 267 ? 7.188 13.523 12.977 1 98.31 267 ALA B CA 1
ATOM 6200 C C . ALA B 1 267 ? 8.492 13.977 12.328 1 98.31 267 ALA B C 1
ATOM 6202 O O . ALA B 1 267 ? 9.57 13.742 12.859 1 98.31 267 ALA B O 1
ATOM 6203 N N . PRO B 1 268 ? 8.43 14.664 11.18 1 98.12 268 PRO B N 1
ATOM 6204 C CA . PRO B 1 268 ? 9.688 15.039 10.531 1 98.12 268 PRO B CA 1
ATOM 6205 C C . PRO B 1 268 ? 10.508 16.031 11.352 1 98.12 268 PRO B C 1
ATOM 6207 O O . PRO B 1 268 ? 11.734 16.094 11.211 1 98.12 268 PRO B O 1
ATOM 6210 N N . THR B 1 269 ? 9.828 16.828 12.195 1 97.88 269 THR B N 1
ATOM 6211 C CA . THR B 1 269 ? 10.57 17.922 12.82 1 97.88 269 THR B CA 1
ATOM 6212 C C . THR B 1 269 ? 10.312 17.953 14.32 1 97.88 269 THR B C 1
ATOM 6214 O O . THR B 1 269 ? 10.734 18.906 15 1 97.88 269 THR B O 1
ATOM 6217 N N . ASN B 1 270 ? 9.594 16.984 14.867 1 97.5 270 ASN B N 1
ATOM 6218 C CA . ASN B 1 270 ? 9.242 17.016 16.281 1 97.5 270 ASN B CA 1
ATOM 6219 C C . ASN B 1 270 ? 9.375 15.633 16.922 1 97.5 270 ASN B C 1
ATOM 6221 O O . ASN B 1 270 ? 9.062 14.625 16.281 1 97.5 270 ASN B O 1
ATOM 6225 N N . PRO B 1 271 ? 9.844 15.633 18.141 1 96.25 271 PRO B N 1
ATOM 6226 C CA . PRO B 1 271 ? 9.836 14.352 18.859 1 96.25 271 PRO B CA 1
ATOM 6227 C C . PRO B 1 271 ? 8.43 13.922 19.281 1 96.25 271 PRO B C 1
ATOM 6229 O O . PRO B 1 271 ? 7.625 14.758 19.703 1 96.25 271 PRO B O 1
ATOM 6232 N N . LEU B 1 272 ? 8.086 12.703 19.109 1 97.62 272 LEU B N 1
ATOM 6233 C CA . LEU B 1 272 ? 6.848 12.094 19.578 1 97.62 272 LEU B CA 1
ATOM 6234 C C . LEU B 1 272 ? 7.145 10.969 20.578 1 97.62 272 LEU B C 1
ATOM 6236 O O . LEU B 1 272 ? 7.812 9.992 20.234 1 97.62 272 LEU B O 1
ATOM 6240 N N . ASP B 1 273 ? 6.734 11.133 21.828 1 98.12 273 ASP B N 1
ATOM 6241 C CA . ASP B 1 273 ? 6.945 10.18 22.906 1 98.12 273 ASP B CA 1
ATOM 6242 C C . ASP B 1 273 ? 5.664 9.414 23.234 1 98.12 273 ASP B C 1
ATOM 6244 O O . ASP B 1 273 ? 4.789 9.922 23.938 1 98.12 273 ASP B O 1
ATOM 6248 N N . LEU B 1 274 ? 5.641 8.156 22.859 1 98.25 274 LEU B N 1
ATOM 6249 C CA . LEU B 1 274 ? 4.395 7.406 22.969 1 98.25 274 LEU B CA 1
ATOM 6250 C C . LEU B 1 274 ? 4.258 6.773 24.359 1 98.25 274 LEU B C 1
ATOM 6252 O O . LEU B 1 274 ? 3.205 6.23 24.688 1 98.25 274 LEU B O 1
ATOM 6256 N N . GLN B 1 275 ? 5.293 6.836 25.172 1 97.56 275 GLN B N 1
ATOM 6257 C CA . GLN B 1 275 ? 5.121 6.516 26.578 1 97.56 275 GLN B CA 1
ATOM 6258 C C . GLN B 1 275 ? 4.449 7.664 27.328 1 97.56 275 GLN B C 1
ATOM 6260 O O . GLN B 1 275 ? 3.607 7.438 28.203 1 97.56 275 GLN B O 1
ATOM 6265 N N . ALA B 1 276 ? 4.852 8.867 26.969 1 97.62 276 ALA B N 1
ATOM 6266 C CA . ALA B 1 276 ? 4.25 10.047 27.578 1 97.62 276 ALA B CA 1
ATOM 6267 C C . ALA B 1 276 ? 2.83 10.266 27.078 1 97.62 276 ALA B C 1
ATOM 6269 O O . ALA B 1 276 ? 1.947 10.688 27.828 1 97.62 276 ALA B O 1
ATOM 6270 N N . PHE B 1 277 ? 2.613 10.055 25.844 1 98.12 277 PHE B N 1
ATOM 6271 C CA . PHE B 1 277 ? 1.312 10.219 25.203 1 98.12 277 PHE B CA 1
ATOM 6272 C C . PHE B 1 277 ? 0.896 8.945 24.484 1 98.12 277 PHE B C 1
ATOM 6274 O O . PHE B 1 277 ? 1.063 8.828 23.266 1 98.12 277 PHE B O 1
ATOM 6281 N N . PRO B 1 278 ? 0.274 8.023 25.188 1 98 278 PRO B N 1
ATOM 6282 C CA . PRO B 1 278 ? 0.027 6.676 24.672 1 98 278 PRO B CA 1
ATOM 6283 C C . PRO B 1 278 ? -1.177 6.617 23.734 1 98 278 PRO B C 1
ATOM 6285 O O . PRO B 1 278 ? -2.162 5.934 24.031 1 98 278 PRO B O 1
ATOM 6288 N N . ALA B 1 279 ? -1.099 7.25 22.562 1 98.62 279 ALA B N 1
ATOM 6289 C CA . ALA B 1 279 ? -2.119 7.141 21.516 1 98.62 279 ALA B CA 1
ATOM 6290 C C . ALA B 1 279 ? -2.303 5.691 21.078 1 98.62 279 ALA B C 1
ATOM 6292 O O . ALA B 1 279 ? -1.367 4.891 21.156 1 98.62 279 ALA B O 1
ATOM 6293 N N . ASP B 1 280 ? -3.508 5.352 20.672 1 98.56 280 ASP B N 1
ATOM 6294 C CA . ASP B 1 280 ? -3.807 3.971 20.297 1 98.56 280 ASP B CA 1
ATOM 6295 C C . ASP B 1 280 ? -3.305 3.658 18.891 1 98.56 280 ASP B C 1
ATOM 6297 O O . ASP B 1 280 ? -2.924 2.523 18.594 1 98.56 280 ASP B O 1
ATOM 6301 N N . PHE B 1 281 ? -3.418 4.621 18.031 1 98.75 281 PHE B N 1
ATOM 6302 C CA . PHE B 1 281 ? -2.963 4.547 16.641 1 98.75 281 PHE B CA 1
ATOM 6303 C C . PHE B 1 281 ? -2.123 5.766 16.281 1 98.75 281 PHE B C 1
ATOM 6305 O O . PHE B 1 281 ? -2.514 6.902 16.562 1 98.75 281 PHE B O 1
ATOM 6312 N N . VAL B 1 282 ? -0.938 5.535 15.672 1 98.88 282 VAL B N 1
ATOM 6313 C CA . VAL B 1 282 ? -0.106 6.621 15.164 1 98.88 282 VAL B CA 1
ATOM 6314 C C . VAL B 1 282 ? 0.291 6.336 13.719 1 98.88 282 VAL B C 1
ATOM 6316 O O . VAL B 1 282 ? 0.748 5.238 13.398 1 98.88 282 VAL B O 1
ATOM 6319 N N . THR B 1 283 ? 0.087 7.301 12.859 1 98.62 283 THR B N 1
ATOM 6320 C CA . THR B 1 283 ? 0.353 7.105 11.438 1 98.62 283 THR B CA 1
ATOM 6321 C C . THR B 1 283 ? 1.495 8 10.969 1 98.62 283 THR B C 1
ATOM 6323 O O . THR B 1 283 ? 1.676 9.109 11.492 1 98.62 283 THR B O 1
ATOM 6326 N N . MET B 1 284 ? 2.27 7.547 10 1 98.38 284 MET B N 1
ATOM 6327 C CA . MET B 1 284 ? 3.352 8.336 9.422 1 98.38 284 MET B CA 1
ATOM 6328 C C . MET B 1 284 ? 3.738 7.812 8.047 1 98.38 284 MET B C 1
ATOM 6330 O O . MET B 1 284 ? 3.393 6.684 7.691 1 98.38 284 MET B O 1
ATOM 6334 N N . SER B 1 285 ? 4.391 8.602 7.316 1 98.25 285 SER B N 1
ATOM 6335 C CA . SER B 1 285 ? 5.023 8.258 6.047 1 98.25 285 SER B CA 1
ATOM 6336 C C . SER B 1 285 ? 6.52 8.555 6.078 1 98.25 285 SER B C 1
ATOM 6338 O O . SER B 1 285 ? 6.93 9.672 6.418 1 98.25 285 SER B O 1
ATOM 6340 N N . PHE B 1 286 ? 7.344 7.684 5.605 1 98.5 286 PHE B N 1
ATOM 6341 C CA . PHE B 1 286 ? 8.781 7.816 5.824 1 98.5 286 PHE B CA 1
ATOM 6342 C C . PHE B 1 286 ? 9.391 8.805 4.836 1 98.5 286 PHE B C 1
ATOM 6344 O O . PHE B 1 286 ? 10.391 9.453 5.141 1 98.5 286 PHE B O 1
ATOM 6351 N N . TYR B 1 287 ? 8.82 8.961 3.627 1 97.62 287 TYR B N 1
ATOM 6352 C CA . TYR B 1 287 ? 9.367 9.922 2.672 1 97.62 287 TYR B CA 1
ATOM 6353 C C . TYR B 1 287 ? 9.227 11.352 3.186 1 97.62 287 TYR B C 1
ATOM 6355 O O . TYR B 1 287 ? 9.906 12.258 2.709 1 97.62 287 TYR B O 1
ATOM 6363 N N . LYS B 1 288 ? 8.305 11.594 4.09 1 97.69 288 LYS B N 1
ATOM 6364 C CA . LYS B 1 288 ? 8.164 12.906 4.699 1 97.69 288 LYS B CA 1
ATOM 6365 C C . LYS B 1 288 ? 9.242 13.141 5.754 1 97.69 288 LYS B C 1
ATOM 6367 O O . LYS B 1 288 ? 9.562 14.289 6.082 1 97.69 288 LYS B O 1
ATOM 6372 N N . LEU B 1 289 ? 9.734 12.055 6.324 1 97.44 289 LEU B N 1
ATOM 6373 C CA . LEU B 1 289 ? 10.812 12.156 7.301 1 97.44 289 LEU B CA 1
ATOM 6374 C C . LEU B 1 289 ? 12.164 12.289 6.605 1 97.44 289 LEU B C 1
ATOM 6376 O O . LEU B 1 289 ? 12.922 13.211 6.887 1 97.44 289 LEU B O 1
ATOM 6380 N N . PHE B 1 290 ? 12.398 11.305 5.566 1 94.44 290 PHE B N 1
ATOM 6381 C CA . PHE B 1 290 ? 13.758 11.094 5.09 1 94.44 290 PHE B CA 1
ATOM 6382 C C . PHE B 1 290 ? 13.883 11.469 3.617 1 94.44 290 PHE B C 1
ATOM 6384 O O . PHE B 1 290 ? 14.984 11.547 3.082 1 94.44 290 PHE B O 1
ATOM 6391 N N . GLY B 1 291 ? 12.82 11.648 2.996 1 96.5 291 GLY B N 1
ATOM 6392 C CA . GLY B 1 291 ? 12.82 11.859 1.557 1 96.5 291 GLY B CA 1
ATOM 6393 C C . GLY B 1 291 ? 12.719 10.57 0.766 1 96.5 291 GLY B C 1
ATOM 6394 O O . GLY B 1 291 ? 12.164 10.555 -0.335 1 96.5 291 GLY B O 1
ATOM 6395 N N . ILE B 1 292 ? 13.227 9.539 1.224 1 96.56 292 ILE B N 1
ATOM 6396 C CA . ILE B 1 292 ? 13.211 8.203 0.634 1 96.56 292 ILE B CA 1
ATOM 6397 C C . ILE B 1 292 ? 13.172 7.152 1.74 1 96.56 292 ILE B C 1
ATOM 6399 O O . ILE B 1 292 ? 13.734 7.355 2.818 1 96.56 292 ILE B O 1
ATOM 6403 N N . PRO B 1 293 ? 12.438 6.039 1.532 1 97.12 293 PRO B N 1
ATOM 6404 C CA . PRO B 1 293 ? 11.688 5.625 0.344 1 97.12 293 PRO B CA 1
ATOM 6405 C C . PRO B 1 293 ? 10.281 6.207 0.305 1 97.12 293 PRO B C 1
ATOM 6407 O O . PRO B 1 293 ? 9.766 6.668 1.329 1 97.12 293 PRO B O 1
ATOM 6410 N N . THR B 1 294 ? 9.711 6.312 -0.884 1 97.44 294 THR B N 1
ATOM 6411 C CA . THR B 1 294 ? 8.297 6.629 -1.046 1 97.44 294 THR B CA 1
ATOM 6412 C C . THR B 1 294 ? 7.461 5.355 -1.066 1 97.44 294 THR B C 1
ATOM 6414 O O . THR B 1 294 ? 7.98 4.266 -1.309 1 97.44 294 THR B O 1
ATOM 6417 N N . GLY B 1 295 ?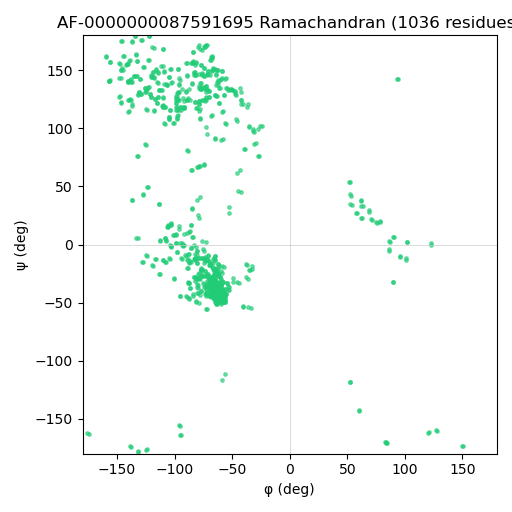 6.156 5.508 -0.715 1 96.94 295 GLY B N 1
ATOM 6418 C CA . GLY B 1 295 ? 5.254 4.367 -0.717 1 96.94 295 GLY B CA 1
ATOM 6419 C C . GLY B 1 295 ? 5.41 3.479 0.504 1 96.94 295 GLY B C 1
ATOM 6420 O O . GLY B 1 295 ? 5.059 2.297 0.469 1 96.94 295 GLY B O 1
ATOM 6421 N N . LEU B 1 296 ? 5.969 4.027 1.489 1 98.62 296 LEU B N 1
ATOM 6422 C CA . LEU B 1 296 ? 6.195 3.27 2.715 1 98.62 296 LEU B CA 1
ATOM 6423 C C . LEU B 1 296 ? 5.895 4.121 3.945 1 98.62 296 LEU B C 1
ATOM 6425 O O . LEU B 1 296 ? 6.391 5.246 4.062 1 98.62 296 LEU B O 1
ATOM 6429 N N . GLY B 1 297 ? 5.023 3.623 4.793 1 98.5 297 GLY B N 1
ATOM 6430 C CA . GLY B 1 297 ? 4.723 4.191 6.094 1 98.5 297 GLY B CA 1
ATOM 6431 C C . GLY B 1 297 ? 4.574 3.146 7.184 1 98.5 297 GLY B C 1
ATOM 6432 O O . GLY B 1 297 ? 4.977 1.994 7.004 1 98.5 297 GLY B O 1
ATOM 6433 N N . ALA B 1 298 ? 4.191 3.57 8.312 1 98.62 298 ALA B N 1
ATOM 6434 C CA . ALA B 1 298 ? 3.939 2.662 9.43 1 98.62 298 ALA B CA 1
ATOM 6435 C C . ALA B 1 298 ? 2.711 3.1 10.219 1 98.62 298 ALA B C 1
ATOM 6437 O O . ALA B 1 298 ? 2.434 4.297 10.336 1 98.62 298 ALA B O 1
ATOM 6438 N N . LEU B 1 299 ? 1.988 2.166 10.617 1 98.69 299 LEU B N 1
ATOM 6439 C CA . LEU B 1 299 ? 0.96 2.305 11.648 1 98.69 299 LEU B CA 1
ATOM 6440 C C . LEU B 1 299 ? 1.427 1.704 12.969 1 98.69 299 LEU B C 1
ATOM 6442 O O . LEU B 1 299 ? 1.645 0.493 13.062 1 98.69 299 LEU B O 1
ATOM 6446 N N . LEU B 1 300 ? 1.687 2.523 13.93 1 98.69 300 LEU B N 1
ATOM 6447 C CA . LEU B 1 300 ? 1.938 2.037 15.281 1 98.69 300 LEU B CA 1
ATOM 6448 C C . LEU B 1 300 ? 0.626 1.777 16.016 1 98.69 300 LEU B C 1
ATOM 6450 O O . LEU B 1 300 ? -0.212 2.674 16.141 1 98.69 300 LEU B O 1
ATOM 6454 N N . VAL B 1 301 ? 0.443 0.576 16.469 1 98.06 301 VAL B N 1
ATOM 6455 C CA . VAL B 1 301 ? -0.788 0.183 17.141 1 98.06 301 VAL B CA 1
ATOM 6456 C C . VAL B 1 301 ? -0.467 -0.318 18.547 1 98.06 301 VAL B C 1
ATOM 6458 O O . VAL B 1 301 ? 0.409 -1.167 18.734 1 98.06 301 VAL B O 1
ATOM 6461 N N . ARG B 1 302 ? -1.132 0.184 19.484 1 96.5 302 ARG B N 1
ATOM 6462 C CA . ARG B 1 302 ? -0.988 -0.373 20.828 1 96.5 302 ARG B CA 1
ATOM 6463 C C . ARG B 1 302 ? -1.456 -1.824 20.859 1 96.5 302 ARG B C 1
ATOM 6465 O O . ARG B 1 302 ? -2.467 -2.174 20.25 1 96.5 302 ARG B O 1
ATOM 6472 N N . LYS B 1 303 ? -0.774 -2.635 21.547 1 93.69 303 LYS B N 1
ATOM 6473 C CA . LYS B 1 303 ? -1.02 -4.074 21.578 1 93.69 303 LYS B CA 1
ATOM 6474 C C . LYS B 1 303 ? -2.359 -4.391 22.234 1 93.69 303 LYS B C 1
ATOM 6476 O O . LYS B 1 303 ? -3.002 -5.387 21.891 1 93.69 303 LYS B O 1
ATOM 6481 N N . ASP B 1 304 ? -2.85 -3.57 23.141 1 91.56 304 ASP B N 1
ATOM 6482 C CA . ASP B 1 304 ? -4.105 -3.832 23.828 1 91.56 304 ASP B CA 1
ATOM 6483 C C . ASP B 1 304 ? -5.305 -3.471 22.953 1 91.56 304 ASP B C 1
ATOM 6485 O O . ASP B 1 304 ? -6.438 -3.85 23.266 1 91.56 304 ASP B O 1
ATOM 6489 N N . VAL B 1 305 ? -5.105 -2.791 21.875 1 93 305 VAL B N 1
ATOM 6490 C CA . VAL B 1 305 ? -6.188 -2.408 20.969 1 93 305 VAL B CA 1
ATOM 6491 C C . VAL B 1 305 ? -6.219 -3.355 19.766 1 93 305 VAL B C 1
ATOM 6493 O O . VAL B 1 305 ? -7.285 -3.621 19.203 1 93 305 VAL B O 1
ATOM 6496 N N . ALA B 1 306 ? -5.129 -3.912 19.359 1 90.62 306 ALA B N 1
ATOM 6497 C CA . ALA B 1 306 ? -4.941 -4.723 18.172 1 90.62 306 ALA B CA 1
ATOM 6498 C C . ALA B 1 306 ? -5.941 -5.871 18.109 1 90.62 306 ALA B C 1
ATOM 6500 O O . ALA B 1 306 ? -6.5 -6.172 17.062 1 90.62 306 ALA B O 1
ATOM 6501 N N . PRO B 1 307 ? -6.258 -6.512 19.234 1 88.44 307 PRO B N 1
ATOM 6502 C CA . PRO B 1 307 ? -7.184 -7.645 19.188 1 88.44 307 PRO B CA 1
ATOM 6503 C C . PRO B 1 307 ? -8.594 -7.238 18.766 1 88.44 307 PRO B C 1
ATOM 6505 O O . PRO B 1 307 ? -9.367 -8.078 18.297 1 88.44 307 PRO B O 1
ATOM 6508 N N . PHE B 1 308 ? -8.945 -5.953 18.906 1 90.19 308 PHE B N 1
ATOM 6509 C CA . PHE B 1 308 ? -10.297 -5.496 18.609 1 90.19 308 PHE B CA 1
ATOM 6510 C C . PHE B 1 308 ? -10.406 -5.078 17.141 1 90.19 308 PHE B C 1
ATOM 6512 O O . PHE B 1 308 ? -11.508 -4.852 16.641 1 90.19 308 PHE B O 1
ATOM 6519 N N . MET B 1 309 ? -9.281 -5.012 16.516 1 92.88 309 MET B N 1
ATOM 6520 C CA . MET B 1 309 ? -9.297 -4.68 15.102 1 92.88 309 MET B CA 1
ATOM 6521 C C . MET B 1 309 ? -9.758 -5.871 14.266 1 92.88 309 MET B C 1
ATOM 6523 O O . MET B 1 309 ? -9.141 -6.938 14.312 1 92.88 309 MET B O 1
ATOM 6527 N N . ASN B 1 310 ? -10.82 -5.645 13.445 1 90.12 310 ASN B N 1
ATOM 6528 C CA . ASN B 1 310 ? -11.43 -6.727 12.68 1 90.12 310 ASN B CA 1
ATOM 6529 C C . ASN B 1 310 ? -11.156 -6.582 11.188 1 90.12 310 ASN B C 1
ATOM 6531 O O . ASN B 1 310 ? -11.555 -5.59 10.57 1 90.12 310 ASN B O 1
ATOM 6535 N N . LYS B 1 311 ? -10.648 -7.609 10.656 1 89.5 311 LYS B N 1
ATOM 6536 C CA . LYS B 1 311 ? -10.336 -7.617 9.234 1 89.5 311 LYS B CA 1
ATOM 6537 C C . LYS B 1 311 ? -11.383 -8.406 8.445 1 89.5 311 LYS B C 1
ATOM 6539 O O . LYS B 1 311 ? -11.836 -9.461 8.891 1 89.5 311 LYS B O 1
ATOM 6544 N N . THR B 1 312 ? -11.758 -7.91 7.312 1 90.38 312 THR B N 1
ATOM 6545 C CA . THR B 1 312 ? -12.617 -8.641 6.391 1 90.38 312 THR B CA 1
ATOM 6546 C C . THR B 1 312 ? -11.797 -9.367 5.336 1 90.38 312 THR B C 1
ATOM 6548 O O . THR B 1 312 ? -11.984 -10.562 5.105 1 90.38 312 THR B O 1
ATOM 6551 N N . PHE B 1 313 ? -10.844 -8.734 4.785 1 91.31 313 PHE B N 1
ATOM 6552 C CA . PHE B 1 313 ? -9.945 -9.289 3.777 1 91.31 313 PHE B CA 1
ATOM 6553 C C . PHE B 1 313 ? -8.742 -9.953 4.434 1 91.31 313 PHE B C 1
ATOM 6555 O O . PHE B 1 313 ? -8.242 -9.477 5.453 1 91.31 313 PHE B O 1
ATOM 6562 N N . PHE B 1 314 ? -8.273 -11.039 3.785 1 88.5 314 PHE B N 1
ATOM 6563 C CA . PHE B 1 314 ? -6.969 -11.586 4.121 1 88.5 314 PHE B CA 1
ATOM 6564 C C . PHE B 1 314 ? -6.164 -11.883 2.863 1 88.5 314 PHE B C 1
ATOM 6566 O O . PHE B 1 314 ? -6.734 -12.188 1.812 1 88.5 314 PHE B O 1
ATOM 6573 N N . GLY B 1 315 ? -4.91 -11.688 2.955 1 88.25 315 GLY B N 1
ATOM 6574 C CA . GLY B 1 315 ? -3.996 -11.977 1.862 1 88.25 315 GLY B CA 1
ATOM 6575 C C . GLY B 1 315 ? -2.879 -12.93 2.254 1 88.25 315 GLY B C 1
ATOM 6576 O O . GLY B 1 315 ? -2.904 -13.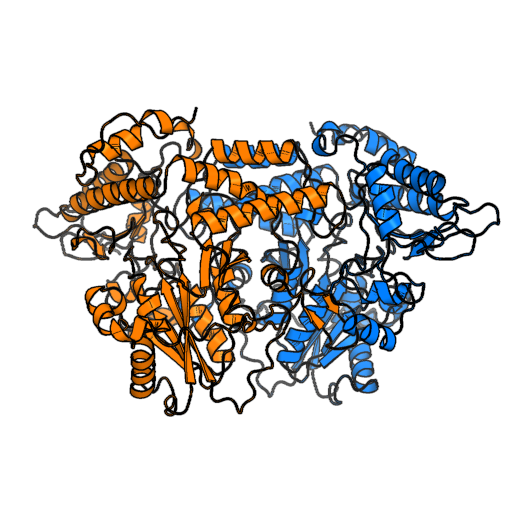508 3.338 1 88.25 315 GLY B O 1
ATOM 6577 N N . GLY B 1 316 ? -2.043 -13.086 1.28 1 82.81 316 GLY B N 1
ATOM 6578 C CA . GLY B 1 316 ? -0.874 -13.898 1.564 1 82.81 316 GLY B CA 1
ATOM 6579 C C . GLY B 1 316 ? -0.074 -13.406 2.754 1 82.81 316 GLY B C 1
ATOM 6580 O O . GLY B 1 316 ? 0.103 -12.195 2.93 1 82.81 316 GLY B O 1
ATOM 6581 N N . GLY B 1 317 ? 0.323 -14.328 3.635 1 75.5 317 GLY B N 1
ATOM 6582 C CA . GLY B 1 317 ? 1.205 -14 4.742 1 75.5 317 GLY B CA 1
ATOM 6583 C C . GLY B 1 317 ? 0.46 -13.711 6.035 1 75.5 317 GLY B C 1
ATOM 6584 O O . GLY B 1 317 ? 1.065 -13.648 7.105 1 75.5 317 GLY B O 1
ATOM 6585 N N . THR B 1 318 ? -0.841 -13.602 5.891 1 81.44 318 THR B N 1
ATOM 6586 C CA . THR B 1 318 ? -1.54 -13.156 7.09 1 81.44 318 THR B CA 1
ATOM 6587 C C . THR B 1 318 ? -2.418 -14.273 7.648 1 81.44 318 THR B C 1
ATOM 6589 O O . THR B 1 318 ? -3.107 -14.086 8.656 1 81.44 318 THR B O 1
ATOM 6592 N N . VAL B 1 319 ? -2.354 -15.461 6.996 1 75.62 319 VAL B N 1
ATOM 6593 C CA . VAL B 1 319 ? -3.232 -16.547 7.41 1 75.62 319 VAL B CA 1
ATOM 6594 C C . VAL B 1 319 ? -2.396 -17.75 7.852 1 75.62 319 VAL B C 1
ATOM 6596 O O . VAL B 1 319 ? -1.296 -17.969 7.344 1 75.62 319 VAL B O 1
ATOM 6599 N N . VAL B 1 320 ? -2.939 -18.391 8.812 1 74.31 320 VAL B N 1
ATOM 6600 C CA . VAL B 1 320 ? -2.381 -19.672 9.227 1 74.31 320 VAL B CA 1
ATOM 6601 C C . VAL B 1 320 ? -2.975 -20.797 8.375 1 74.31 320 VAL B C 1
ATOM 6603 O O . VAL B 1 320 ? -2.266 -21.734 7.988 1 74.31 320 VAL B O 1
ATOM 6606 N N . ALA B 1 321 ? -4.234 -20.609 8.102 1 75.19 321 ALA B N 1
ATOM 6607 C CA . ALA B 1 321 ? -4.961 -21.641 7.363 1 75.19 321 ALA B CA 1
ATOM 6608 C C . ALA B 1 321 ? -6.18 -21.047 6.66 1 75.19 321 ALA B C 1
ATOM 6610 O O . ALA B 1 321 ? -6.855 -20.172 7.203 1 75.19 321 ALA B O 1
ATOM 6611 N N . VAL B 1 322 ? -6.355 -21.531 5.508 1 78.31 322 VAL B N 1
ATOM 6612 C CA . VAL B 1 322 ? -7.512 -21.094 4.734 1 78.31 322 VAL B CA 1
ATOM 6613 C C . VAL B 1 322 ? -8.125 -22.266 3.994 1 78.31 322 VAL B C 1
ATOM 6615 O O . VAL B 1 322 ? -7.402 -23.172 3.551 1 78.31 322 VAL B O 1
ATOM 6618 N N . SER B 1 323 ? -9.398 -22.234 4.008 1 76.94 323 SER B N 1
ATOM 6619 C CA . SER B 1 323 ? -10.109 -23.219 3.189 1 76.94 323 SER B CA 1
ATOM 6620 C C . SER B 1 323 ? -10.5 -22.641 1.838 1 76.94 323 SER B C 1
ATOM 6622 O O . SER B 1 323 ? -10.945 -21.484 1.759 1 76.94 323 SER B O 1
ATOM 6624 N N . CYS B 1 324 ? -10.312 -23.438 0.863 1 76.38 324 CYS B N 1
ATOM 6625 C CA . CYS B 1 324 ? -10.695 -23.016 -0.478 1 76.38 324 CYS B CA 1
ATOM 6626 C C . CYS B 1 324 ? -12.195 -23.156 -0.694 1 76.38 324 CYS B C 1
ATOM 6628 O O . CYS B 1 324 ? -12.781 -22.438 -1.506 1 76.38 324 CYS B O 1
ATOM 6630 N N . ASP B 1 325 ? -12.836 -24.016 0.025 1 76.38 325 ASP B N 1
ATOM 6631 C CA . ASP B 1 325 ? -14.219 -24.391 -0.26 1 76.38 325 ASP B CA 1
ATOM 6632 C C . ASP B 1 325 ? -15.172 -23.734 0.74 1 76.38 325 ASP B C 1
ATOM 6634 O O . ASP B 1 325 ? -16.391 -23.797 0.571 1 76.38 325 ASP B O 1
ATOM 6638 N N . SER B 1 326 ? -14.578 -23.188 1.776 1 76.25 326 SER B N 1
ATOM 6639 C CA . SER B 1 326 ? -15.414 -22.547 2.789 1 76.25 326 SER B CA 1
ATOM 6640 C C . SER B 1 326 ? -14.812 -21.219 3.24 1 76.25 326 SER B C 1
ATOM 6642 O O . SER B 1 326 ? -13.695 -20.875 2.846 1 76.25 326 SER B O 1
ATOM 6644 N N . SER B 1 327 ? -15.57 -20.547 4.074 1 74.38 327 SER B N 1
ATOM 6645 C CA . SER B 1 327 ? -15.125 -19.25 4.559 1 74.38 327 SER B CA 1
ATOM 6646 C C . SER B 1 327 ? -14.227 -19.391 5.781 1 74.38 327 SER B C 1
ATOM 6648 O O . SER B 1 327 ? -13.914 -18.406 6.449 1 74.38 327 SER B O 1
ATOM 6650 N N . PHE B 1 328 ? -13.781 -20.547 5.938 1 74.12 328 PHE B N 1
ATOM 6651 C CA . PHE B 1 328 ? -12.906 -20.734 7.086 1 74.12 328 PHE B CA 1
ATOM 6652 C C . PHE B 1 328 ? -11.547 -20.094 6.844 1 74.12 328 PHE B C 1
ATOM 6654 O O . PHE B 1 328 ? -10.938 -20.281 5.789 1 74.12 328 PHE B O 1
ATOM 6661 N N . CYS B 1 329 ? -11.242 -19.297 7.797 1 74.88 329 CYS B N 1
ATOM 6662 C CA . CYS B 1 329 ? -9.953 -18.625 7.762 1 74.88 329 CYS B CA 1
ATOM 6663 C C . CYS B 1 329 ? -9.422 -18.391 9.172 1 74.88 329 CYS B C 1
ATOM 6665 O O . CYS B 1 329 ? -10.148 -17.906 10.047 1 74.88 329 CYS B O 1
ATOM 6667 N N . LYS B 1 330 ? -8.188 -18.844 9.367 1 77.38 330 LYS B N 1
ATOM 6668 C CA . LYS B 1 330 ? -7.48 -18.547 10.617 1 77.38 330 LYS B CA 1
ATOM 6669 C C . LYS B 1 330 ? -6.328 -17.578 10.383 1 77.38 330 LYS B C 1
ATOM 6671 O O . LYS B 1 330 ? -5.348 -17.922 9.719 1 77.38 330 LYS B O 1
ATOM 6676 N N . LEU B 1 331 ? -6.465 -16.5 11.023 1 74.44 331 LEU B N 1
ATOM 6677 C CA . LEU B 1 331 ? -5.461 -15.461 10.844 1 74.44 331 LEU B CA 1
ATOM 6678 C C . LEU B 1 331 ? -4.262 -15.695 11.758 1 74.44 331 LEU B C 1
ATOM 6680 O O . LEU B 1 331 ? -4.371 -16.406 12.766 1 74.44 331 LEU B O 1
ATOM 6684 N N . ARG B 1 332 ? -3.154 -15.117 11.352 1 76.12 332 ARG B N 1
ATOM 6685 C CA . ARG B 1 332 ? -1.968 -15.164 12.203 1 76.12 332 ARG B CA 1
ATOM 6686 C C . ARG B 1 332 ? -2.213 -14.453 13.523 1 76.12 332 ARG B C 1
ATOM 6688 O O . ARG B 1 332 ? -2.881 -13.414 13.562 1 76.12 332 ARG B O 1
ATOM 6695 N N . PRO B 1 333 ? -1.534 -14.898 14.609 1 70.94 333 PRO B N 1
ATOM 6696 C CA . PRO B 1 333 ? -1.804 -14.336 15.938 1 70.94 333 PRO B CA 1
ATOM 6697 C C . PRO B 1 333 ? -1.046 -13.039 16.188 1 70.94 333 PRO B C 1
ATOM 6699 O O . PRO B 1 333 ? -1.51 -12.188 16.969 1 70.94 333 PRO B O 1
ATOM 6702 N N . ILE B 1 334 ? 0.125 -12.859 15.547 1 69.94 334 ILE B N 1
ATOM 6703 C CA . ILE B 1 334 ? 0.954 -11.68 15.789 1 69.94 334 ILE B CA 1
ATOM 6704 C C . ILE B 1 334 ? 0.369 -10.477 15.062 1 69.94 334 ILE B C 1
ATOM 6706 O O . ILE B 1 334 ? 0.1 -10.547 13.859 1 69.94 334 ILE B O 1
ATOM 6710 N N . SER B 1 335 ? 0.357 -9.477 15.75 1 77.12 335 SER B N 1
ATOM 6711 C CA . SER B 1 335 ? -0.437 -8.336 15.312 1 77.12 335 SER B CA 1
ATOM 6712 C C . SER B 1 335 ? 0.081 -7.773 13.992 1 77.12 335 SER B C 1
ATOM 6714 O O . SER B 1 335 ? -0.687 -7.602 13.047 1 77.12 335 SER B O 1
ATOM 6716 N N . ASN B 1 336 ? 1.444 -7.652 13.906 1 87.38 336 ASN B N 1
ATOM 6717 C CA . ASN B 1 336 ? 1.891 -7.074 12.641 1 87.38 336 ASN B CA 1
ATOM 6718 C C . ASN B 1 336 ? 1.685 -8.039 11.477 1 87.38 336 ASN B C 1
ATOM 6720 O O . ASN B 1 336 ? 1.316 -7.625 10.375 1 87.38 336 ASN B O 1
ATOM 6724 N N . GLU B 1 337 ? 1.826 -9.297 11.688 1 87.06 337 GLU B N 1
ATOM 6725 C CA . GLU B 1 337 ? 1.684 -10.297 10.633 1 87.06 337 GLU B CA 1
ATOM 6726 C C . GLU B 1 337 ? 0.228 -10.43 10.195 1 87.06 337 GLU B C 1
ATOM 6728 O O . GLU B 1 337 ? -0.049 -10.75 9.039 1 87.06 337 GLU B O 1
ATOM 6733 N N . ARG B 1 338 ? -0.614 -10.18 11.102 1 89.81 338 ARG B N 1
ATOM 6734 C CA . ARG B 1 338 ? -2.043 -10.281 10.82 1 89.81 338 ARG B CA 1
ATOM 6735 C C . ARG B 1 338 ? -2.486 -9.203 9.836 1 89.81 338 ARG B C 1
ATOM 6737 O O . ARG B 1 338 ? -3.393 -9.43 9.031 1 89.81 338 ARG B O 1
ATOM 6744 N N . PHE B 1 339 ? -1.786 -8.094 9.867 1 94 339 PHE B N 1
ATOM 6745 C CA . PHE B 1 339 ? -2.326 -6.941 9.156 1 94 339 PHE B CA 1
ATOM 6746 C C . PHE B 1 339 ? -1.49 -6.629 7.922 1 94 339 PHE B C 1
ATOM 6748 O O . PHE B 1 339 ? -1.911 -5.852 7.062 1 94 339 PHE B O 1
ATOM 6755 N N . GLU B 1 340 ? -0.346 -7.188 7.797 1 95.19 340 GLU B N 1
ATOM 6756 C CA . GLU B 1 340 ? 0.522 -6.969 6.641 1 95.19 340 GLU B CA 1
ATOM 6757 C C . GLU B 1 340 ? 0.222 -7.969 5.527 1 95.19 340 GLU B C 1
ATOM 6759 O O . GLU B 1 340 ? 0.959 -8.938 5.344 1 95.19 340 GLU B O 1
ATOM 6764 N N . ASP B 1 341 ? -0.82 -7.668 4.758 1 93.56 341 ASP B N 1
ATOM 6765 C CA . ASP B 1 341 ? -1.245 -8.531 3.66 1 93.56 341 ASP B CA 1
ATOM 6766 C C . ASP B 1 341 ? -0.24 -8.492 2.51 1 93.56 341 ASP B C 1
ATOM 6768 O O . ASP B 1 341 ? 0.088 -7.418 2.002 1 93.56 341 ASP B O 1
ATOM 6772 N N . GLY B 1 342 ? 0.211 -9.672 2.094 1 92.06 342 GLY B N 1
ATOM 6773 C CA . GLY B 1 342 ? 1.166 -9.75 1 1 92.06 342 GLY B CA 1
ATOM 6774 C C . GLY B 1 342 ? 2.604 -9.562 1.448 1 92.06 342 GLY B C 1
ATOM 6775 O O . GLY B 1 342 ? 2.898 -9.609 2.645 1 92.06 342 GLY B O 1
ATOM 6776 N N . THR B 1 343 ? 3.459 -9.438 0.506 1 93.5 343 THR B N 1
ATOM 6777 C CA . THR B 1 343 ? 4.871 -9.211 0.802 1 93.5 343 THR B CA 1
ATOM 6778 C C . THR B 1 343 ? 5.117 -7.746 1.16 1 93.5 343 THR B C 1
ATOM 6780 O O . THR B 1 343 ? 4.727 -6.844 0.416 1 93.5 343 THR B O 1
ATOM 6783 N N . ILE B 1 344 ? 5.652 -7.59 2.283 1 95.44 344 ILE B N 1
ATOM 6784 C CA . ILE B 1 344 ? 5.969 -6.227 2.699 1 95.44 344 ILE B CA 1
ATOM 6785 C C . ILE B 1 344 ? 7.078 -5.664 1.813 1 95.44 344 ILE B C 1
ATOM 6787 O O . ILE B 1 344 ? 7.77 -6.414 1.12 1 95.44 344 ILE B O 1
ATOM 6791 N N . SER B 1 345 ? 7.219 -4.359 1.828 1 97.88 345 SER B N 1
ATOM 6792 C CA . SER B 1 345 ? 8.273 -3.699 1.062 1 97.88 345 SER B CA 1
ATOM 6793 C C . SER B 1 345 ? 9.633 -3.891 1.716 1 97.88 345 SER B C 1
ATOM 6795 O O . SER B 1 345 ? 10.281 -2.918 2.109 1 97.88 345 SER B O 1
ATOM 6797 N N . PHE B 1 346 ? 10.164 -5.082 1.721 1 97.5 346 PHE B N 1
ATOM 6798 C CA . PHE B 1 346 ? 11.273 -5.422 2.6 1 97.5 346 PHE B CA 1
ATOM 6799 C C . PHE B 1 346 ? 12.547 -4.715 2.154 1 97.5 346 PHE B C 1
ATOM 6801 O O . PHE B 1 346 ? 13.383 -4.344 2.986 1 97.5 346 PHE B O 1
ATOM 6808 N N . LEU B 1 347 ? 12.797 -4.488 0.86 1 97.81 347 LEU B N 1
ATOM 6809 C CA . LEU B 1 347 ? 14.008 -3.785 0.449 1 97.81 347 LEU B CA 1
ATOM 6810 C C . LEU B 1 347 ? 13.969 -2.328 0.893 1 97.81 347 LEU B C 1
ATOM 6812 O O . LEU B 1 347 ? 14.969 -1.79 1.369 1 97.81 347 LEU B O 1
ATOM 6816 N N . ASP B 1 348 ? 12.789 -1.701 0.746 1 97.94 348 ASP B N 1
ATOM 6817 C CA . ASP B 1 348 ? 12.617 -0.324 1.2 1 97.94 348 ASP B CA 1
ATOM 6818 C C . ASP B 1 348 ? 12.688 -0.236 2.723 1 97.94 348 ASP B C 1
ATOM 6820 O O . ASP B 1 348 ? 13.234 0.724 3.27 1 97.94 348 ASP B O 1
ATOM 6824 N N . ILE B 1 349 ? 12.07 -1.188 3.387 1 98.44 349 ILE B N 1
ATOM 6825 C CA . ILE B 1 349 ? 12.102 -1.219 4.844 1 98.44 349 ILE B CA 1
ATOM 6826 C C . ILE B 1 349 ? 13.555 -1.267 5.324 1 98.44 349 ILE B C 1
ATOM 6828 O O . ILE B 1 349 ? 13.938 -0.514 6.223 1 98.44 349 ILE B O 1
ATOM 6832 N N . ILE B 1 350 ? 14.32 -2.092 4.73 1 97.88 350 ILE B N 1
ATOM 6833 C CA . ILE B 1 350 ? 15.727 -2.219 5.09 1 97.88 350 ILE B CA 1
ATOM 6834 C C . ILE B 1 350 ? 16.453 -0.896 4.836 1 97.88 350 ILE B C 1
ATOM 6836 O O . ILE B 1 350 ? 17.312 -0.495 5.617 1 97.88 350 ILE B O 1
ATOM 6840 N N . GLY B 1 351 ? 16.031 -0.202 3.836 1 97.25 351 GLY B N 1
ATOM 6841 C CA . GLY B 1 351 ? 16.625 1.085 3.494 1 97.25 351 GLY B CA 1
ATOM 6842 C C . GLY B 1 351 ? 16.328 2.162 4.523 1 97.25 351 GLY B C 1
ATOM 6843 O O . GLY B 1 351 ? 17 3.193 4.555 1 97.25 351 GLY B O 1
ATOM 6844 N N . LEU B 1 352 ? 15.344 1.989 5.363 1 98.31 352 LEU B N 1
ATOM 6845 C CA . LEU B 1 352 ? 14.977 2.98 6.367 1 98.31 352 LEU B CA 1
ATOM 6846 C C . LEU B 1 352 ? 16.125 3.215 7.348 1 98.31 352 LEU B C 1
ATOM 6848 O O . LEU B 1 352 ? 16.219 4.285 7.949 1 98.31 352 LEU B O 1
ATOM 6852 N N . SER B 1 353 ? 16.953 2.197 7.516 1 97.56 353 SER B N 1
ATOM 6853 C CA . SER B 1 353 ? 18.078 2.336 8.438 1 97.56 353 SER B CA 1
ATOM 6854 C C . SER B 1 353 ? 18.953 3.531 8.07 1 97.56 353 SER B C 1
ATOM 6856 O O . SER B 1 353 ? 19.438 4.246 8.953 1 97.56 353 SER B O 1
ATOM 6858 N N . ALA B 1 354 ? 19.141 3.75 6.789 1 96.94 354 ALA B N 1
ATOM 6859 C CA . ALA B 1 354 ? 19.953 4.879 6.328 1 96.94 354 ALA B CA 1
ATOM 6860 C C . ALA B 1 354 ? 19.312 6.207 6.742 1 96.94 354 ALA B C 1
ATOM 6862 O O . ALA B 1 354 ? 20.031 7.141 7.121 1 96.94 354 ALA B O 1
ATOM 6863 N N . GLY B 1 355 ? 17.984 6.324 6.625 1 96.81 355 GLY B N 1
ATOM 6864 C CA . GLY B 1 355 ? 17.297 7.527 7.051 1 96.81 355 GLY B CA 1
ATOM 6865 C C . GLY B 1 355 ? 17.391 7.773 8.547 1 96.81 355 GLY B C 1
ATOM 6866 O O . GLY B 1 355 ? 17.688 8.883 8.977 1 96.81 355 GLY B O 1
ATOM 6867 N N . PHE B 1 356 ? 17.156 6.727 9.328 1 97.62 356 PHE B N 1
ATOM 6868 C CA . PHE B 1 356 ? 17.203 6.852 10.781 1 97.62 356 PHE B CA 1
ATOM 6869 C C . PHE B 1 356 ? 18.625 7.168 11.25 1 97.62 356 PHE B C 1
ATOM 6871 O O . PHE B 1 356 ? 18.812 7.883 12.242 1 97.62 356 PHE B O 1
ATOM 6878 N N . ASN B 1 357 ? 19.609 6.652 10.562 1 96.06 357 ASN B N 1
ATOM 6879 C CA . ASN B 1 357 ? 21 6.984 10.898 1 96.06 357 ASN B CA 1
ATOM 6880 C C . ASN B 1 357 ? 21.25 8.484 10.773 1 96.06 357 ASN B C 1
ATOM 6882 O O . ASN B 1 357 ? 21.922 9.078 11.625 1 96.06 357 ASN B O 1
ATOM 6886 N N . VAL B 1 358 ? 20.719 9.102 9.727 1 92.75 358 VAL B N 1
ATOM 6887 C CA . VAL B 1 358 ? 20.844 10.547 9.547 1 92.75 358 VAL B CA 1
ATOM 6888 C C . VAL B 1 358 ? 20.156 11.273 10.703 1 92.75 358 VAL B C 1
ATOM 6890 O O . VAL B 1 358 ? 20.734 12.172 11.312 1 92.75 358 VAL B O 1
ATOM 6893 N N . PHE B 1 359 ? 18.984 10.891 11.047 1 94.75 359 PHE B N 1
ATOM 6894 C CA . PHE B 1 359 ? 18.203 11.539 12.094 1 94.75 359 PHE B CA 1
ATOM 6895 C C . PHE B 1 359 ? 18.891 11.391 13.445 1 94.75 359 PHE B C 1
ATOM 6897 O O . PHE B 1 359 ? 18.922 12.336 14.227 1 94.75 359 PHE B O 1
ATOM 6904 N N . LYS B 1 360 ? 19.391 10.188 13.711 1 94.69 360 LYS B N 1
ATOM 6905 C CA . LYS B 1 360 ? 20.078 9.938 14.969 1 94.69 360 LYS B CA 1
ATOM 6906 C C . LYS B 1 360 ? 21.344 10.805 15.094 1 94.69 360 LYS B C 1
ATOM 6908 O O . LYS B 1 360 ? 21.656 11.297 16.172 1 94.69 360 LYS B O 1
ATOM 6913 N N . SER B 1 361 ? 21.969 10.961 13.984 1 92.31 361 SER B N 1
ATOM 6914 C CA . SER B 1 361 ? 23.188 11.766 13.992 1 92.31 361 SER B CA 1
ATOM 6915 C C . SER B 1 361 ? 22.875 13.242 14.242 1 92.31 361 SER B C 1
ATOM 6917 O O . SER B 1 361 ? 23.656 13.953 14.852 1 92.31 361 SER B O 1
ATOM 6919 N N . LEU B 1 362 ? 21.703 13.75 13.781 1 89.31 362 LEU B N 1
ATOM 6920 C CA . LEU B 1 362 ? 21.297 15.141 13.953 1 89.31 362 LEU B CA 1
ATOM 6921 C C . LEU B 1 362 ? 20.719 15.359 15.352 1 89.31 362 LEU B C 1
ATOM 6923 O O . LEU B 1 362 ? 21.016 16.375 15.992 1 89.31 362 LEU B O 1
ATOM 6927 N N . GLY B 1 363 ? 19.906 14.391 15.805 1 92.12 363 GLY B N 1
ATOM 6928 C CA . GLY B 1 363 ? 19.234 14.508 17.094 1 92.12 363 GLY B CA 1
ATOM 6929 C C . GLY B 1 363 ? 17.844 15.094 16.969 1 92.12 363 GLY B C 1
ATOM 6930 O O . GLY B 1 363 ? 17.625 16.078 16.25 1 92.12 363 GLY B O 1
ATOM 6931 N N . LYS B 1 364 ? 16.984 14.578 17.766 1 92.31 364 LYS B N 1
ATOM 6932 C CA . LYS B 1 364 ? 15.578 14.969 17.719 1 92.31 364 LYS B CA 1
ATOM 6933 C C . LYS B 1 364 ? 15.398 16.438 18.078 1 92.31 364 LYS B C 1
ATOM 6935 O O . LYS B 1 364 ? 14.781 17.203 17.328 1 92.31 364 LYS B O 1
ATOM 6940 N N . GLN B 1 365 ? 15.969 16.812 19.156 1 92.62 365 GLN B N 1
ATOM 6941 C CA . GLN B 1 365 ? 15.773 18.172 19.656 1 92.62 365 GLN B CA 1
ATOM 6942 C C . GLN B 1 365 ? 16.484 19.188 18.766 1 92.62 365 GLN B C 1
ATOM 6944 O O . GLN B 1 365 ? 15.977 20.297 18.562 1 92.62 365 GLN B O 1
ATOM 6949 N N . ALA B 1 366 ? 17.609 18.828 18.234 1 92 366 ALA B N 1
ATOM 6950 C CA . ALA B 1 366 ? 18.344 19.734 17.359 1 92 366 ALA B CA 1
ATOM 6951 C C . ALA B 1 366 ? 17.562 20.047 16.078 1 92 366 ALA B C 1
ATOM 6953 O O . ALA B 1 366 ? 17.562 21.172 15.594 1 92 366 ALA B O 1
ATOM 6954 N N . ILE B 1 367 ? 16.906 19.031 15.562 1 93.94 367 ILE B N 1
ATOM 6955 C CA . ILE B 1 367 ? 16.078 19.219 14.375 1 93.94 367 ILE B CA 1
ATOM 6956 C C . ILE B 1 367 ? 14.953 20.203 14.695 1 93.94 367 ILE B C 1
ATOM 6958 O O . ILE B 1 367 ? 14.711 21.141 13.938 1 93.94 367 ILE B O 1
ATOM 6962 N N . THR B 1 368 ? 14.297 19.969 15.828 1 95.44 368 THR B N 1
ATOM 6963 C CA . THR B 1 368 ? 13.18 20.812 16.234 1 95.44 368 THR B CA 1
ATOM 6964 C C . THR B 1 368 ? 13.625 22.25 16.438 1 95.44 368 THR B C 1
ATOM 6966 O O . THR B 1 368 ? 12.992 23.188 15.93 1 95.44 368 THR B O 1
ATOM 6969 N N . ASP B 1 369 ? 14.711 22.422 17.109 1 94.56 369 ASP B N 1
ATOM 6970 C CA . ASP B 1 369 ? 15.219 23.75 17.406 1 94.56 369 ASP B CA 1
ATOM 6971 C C . ASP B 1 369 ? 15.617 24.484 16.141 1 94.56 369 ASP B C 1
ATOM 6973 O O . ASP B 1 369 ? 15.336 25.688 15.992 1 94.56 369 ASP B O 1
ATOM 6977 N N . HIS B 1 370 ? 16.25 23.781 15.25 1 94 370 HIS B N 1
ATOM 6978 C CA . HIS B 1 370 ? 16.688 24.375 14 1 94 370 HIS B CA 1
ATOM 6979 C C . HIS B 1 370 ? 15.5 24.859 13.164 1 94 370 HIS B C 1
ATOM 6981 O O . HIS B 1 370 ? 15.461 26 12.727 1 94 370 HIS B O 1
ATOM 6987 N N . VAL B 1 371 ? 14.555 24 12.984 1 96.62 371 VAL B N 1
ATOM 6988 C CA . VAL B 1 371 ? 13.398 24.312 12.141 1 96.62 371 VAL B CA 1
ATOM 6989 C C . VAL B 1 371 ? 12.57 25.422 12.789 1 96.62 371 VAL B C 1
ATOM 6991 O O . VAL B 1 371 ? 12.109 26.344 12.109 1 96.62 371 VAL B O 1
ATOM 6994 N N . TRP B 1 372 ? 12.461 25.375 14.094 1 96.62 372 TRP B N 1
ATOM 6995 C CA . TRP B 1 372 ? 11.703 26.406 14.797 1 96.62 372 TRP B CA 1
ATOM 6996 C C . TRP B 1 372 ? 12.383 27.766 14.664 1 96.62 372 TRP B C 1
ATOM 6998 O O . TRP B 1 372 ? 11.719 28.781 14.406 1 96.62 372 TRP B O 1
ATOM 7008 N N . THR B 1 373 ? 13.641 27.797 14.836 1 96.25 373 THR B N 1
ATOM 7009 C CA . THR B 1 373 ? 14.383 29.047 14.742 1 96.25 373 THR B CA 1
ATOM 7010 C C . THR B 1 373 ? 14.188 29.688 13.375 1 96.25 373 THR B C 1
ATOM 7012 O O . THR B 1 373 ? 13.922 30.891 13.281 1 96.25 373 THR B O 1
ATOM 7015 N N . LEU B 1 374 ? 14.289 28.906 12.367 1 96.88 374 LEU B N 1
ATOM 7016 C CA . LEU B 1 374 ? 14.133 29.422 11.008 1 96.88 374 LEU B CA 1
ATOM 7017 C C . LEU B 1 374 ? 12.688 29.812 10.742 1 96.88 374 LEU B C 1
ATOM 7019 O O . LEU B 1 374 ? 12.43 30.781 10.023 1 96.88 374 LEU B O 1
ATOM 7023 N N . THR B 1 375 ? 11.742 29.062 11.297 1 97.88 375 THR B N 1
ATOM 7024 C CA . THR B 1 375 ? 10.328 29.375 11.117 1 97.88 375 THR B CA 1
ATOM 7025 C C . THR B 1 375 ? 10 30.719 11.766 1 97.88 375 THR B C 1
ATOM 7027 O O . THR B 1 375 ? 9.305 31.547 11.164 1 97.88 375 THR B O 1
ATOM 7030 N N . ARG B 1 376 ? 10.484 30.906 12.961 1 97.12 376 ARG B N 1
ATOM 7031 C CA . ARG B 1 376 ? 10.281 32.156 13.68 1 97.12 376 ARG B CA 1
ATOM 7032 C C . ARG B 1 376 ? 10.906 33.344 12.93 1 97.12 376 ARG B C 1
ATOM 7034 O O . ARG B 1 376 ? 10.289 34.375 12.789 1 97.12 376 ARG B O 1
ATOM 7041 N N . TYR B 1 377 ? 12.094 33.094 12.445 1 96.44 377 TYR B N 1
ATOM 7042 C CA . TYR B 1 377 ? 12.797 34.094 11.664 1 96.44 377 TYR B CA 1
ATOM 7043 C C . TYR B 1 377 ? 12.016 34.469 10.414 1 96.44 377 TYR B C 1
ATOM 7045 O O . TYR B 1 377 ? 11.828 35.656 10.117 1 96.44 377 TYR B O 1
ATOM 7053 N N . LEU B 1 378 ? 11.562 33.5 9.727 1 98 378 LEU B N 1
ATOM 7054 C CA . LEU B 1 378 ? 10.781 33.688 8.516 1 98 378 LEU B CA 1
ATOM 7055 C C . LEU B 1 378 ? 9.508 34.5 8.828 1 98 378 LEU B C 1
ATOM 7057 O O . LEU B 1 378 ? 9.203 35.469 8.148 1 98 378 LEU B O 1
ATOM 7061 N N . TYR B 1 379 ? 8.766 34.062 9.836 1 98.31 379 TYR B N 1
ATOM 7062 C CA . TYR B 1 379 ? 7.512 34.719 10.203 1 98.31 379 TYR B CA 1
ATOM 7063 C C . TYR B 1 379 ? 7.734 36.188 10.531 1 98.31 379 TYR B C 1
ATOM 7065 O O . TYR B 1 379 ? 7.004 37.062 10.039 1 98.31 379 TYR B O 1
ATOM 7073 N N . LEU B 1 380 ? 8.695 36.469 11.312 1 97.5 380 LEU B N 1
ATOM 7074 C CA . LEU B 1 380 ? 8.953 37.844 11.727 1 97.5 380 LEU B CA 1
ATOM 7075 C C . LEU B 1 380 ? 9.328 38.719 10.531 1 97.5 380 LEU B C 1
ATOM 7077 O O . LEU B 1 380 ? 8.906 39.875 10.445 1 97.5 380 LEU B O 1
ATOM 7081 N N . ARG B 1 381 ? 10.055 38.188 9.602 1 96.62 381 ARG B N 1
ATOM 7082 C CA . ARG B 1 381 ? 10.492 38.969 8.43 1 96.62 381 ARG B CA 1
ATOM 7083 C C . ARG B 1 381 ? 9.328 39.219 7.484 1 96.62 381 ARG B C 1
ATOM 7085 O O . ARG B 1 381 ? 9.148 40.344 7.016 1 96.62 381 ARG B O 1
ATOM 7092 N N . VAL B 1 382 ? 8.555 38.219 7.238 1 97.88 382 VAL B N 1
ATOM 7093 C CA . VAL B 1 382 ? 7.539 38.375 6.207 1 97.88 382 VAL B CA 1
ATOM 7094 C C . VAL B 1 382 ? 6.324 39.094 6.785 1 97.88 382 VAL B C 1
ATOM 7096 O O . VAL B 1 382 ? 5.602 39.781 6.059 1 97.88 382 VAL B O 1
ATOM 7099 N N . SER B 1 383 ? 6.047 38.938 8.086 1 97.62 383 SER B N 1
ATOM 7100 C CA . SER B 1 383 ? 4.93 39.625 8.703 1 97.62 383 SER B CA 1
ATOM 7101 C C . SER B 1 383 ? 5.18 41.125 8.758 1 97.62 383 SER B C 1
ATOM 7103 O O . SER B 1 383 ? 4.238 41.906 8.883 1 97.62 383 SER B O 1
ATOM 7105 N N . ALA B 1 384 ? 6.395 41.531 8.57 1 97.06 384 ALA B N 1
ATOM 7106 C CA . ALA B 1 384 ? 6.77 42.938 8.609 1 97.06 384 ALA B CA 1
ATOM 7107 C C . ALA B 1 384 ? 6.633 43.594 7.23 1 97.06 384 ALA B C 1
ATOM 7109 O O . ALA B 1 384 ? 6.648 44.812 7.109 1 97.06 384 ALA B O 1
ATOM 7110 N N . LEU B 1 385 ? 6.465 42.844 6.223 1 97.69 385 LEU B N 1
ATOM 7111 C CA . LEU B 1 385 ? 6.355 43.375 4.875 1 97.69 385 LEU B CA 1
ATOM 7112 C C . LEU B 1 385 ? 5.039 44.125 4.691 1 97.69 385 LEU B C 1
ATOM 7114 O O . LEU B 1 385 ? 3.973 43.594 5.043 1 97.69 385 LEU B O 1
ATOM 7118 N N . LYS B 1 386 ? 5.117 45.312 4.129 1 97.81 386 LYS B N 1
ATOM 7119 C CA . LYS B 1 386 ? 3.959 46.156 3.898 1 97.81 386 LYS B CA 1
ATOM 7120 C C . LYS B 1 386 ? 4.07 46.906 2.562 1 97.81 386 LYS B C 1
ATOM 7122 O O . LYS B 1 386 ? 5.172 47.094 2.047 1 97.81 386 LYS B O 1
ATOM 7127 N N . HIS B 1 387 ? 2.92 47.219 2.092 1 97.5 387 HIS B N 1
ATOM 7128 C CA . HIS B 1 387 ? 2.873 48.156 0.986 1 97.5 387 HIS B CA 1
ATOM 7129 C C . HIS B 1 387 ? 3.217 49.562 1.454 1 97.5 387 HIS B C 1
ATOM 7131 O O . HIS B 1 387 ? 3.254 49.844 2.658 1 97.5 387 HIS B O 1
ATOM 7137 N N . LYS B 1 388 ? 3.365 50.469 0.514 1 95.75 388 LYS B N 1
ATOM 7138 C CA . LYS B 1 388 ? 3.697 51.844 0.847 1 95.75 388 LYS B CA 1
ATOM 7139 C C . LYS B 1 388 ? 2.57 52.5 1.636 1 95.75 388 LYS B C 1
ATOM 7141 O O . LYS B 1 388 ? 2.82 53.375 2.488 1 95.75 388 LYS B O 1
ATOM 7146 N N . ASN B 1 389 ? 1.359 52.062 1.396 1 96.75 389 ASN B N 1
ATOM 7147 C CA . ASN B 1 389 ? 0.21 52.688 2.068 1 96.75 389 ASN B CA 1
ATOM 7148 C C . ASN B 1 389 ? 0.013 52.094 3.465 1 96.75 389 ASN B C 1
ATOM 7150 O O . ASN B 1 389 ? -0.977 52.375 4.133 1 96.75 389 ASN B O 1
ATOM 7154 N N . GLY B 1 390 ? 0.852 51.125 3.887 1 96.88 390 GLY B N 1
ATOM 7155 C CA . GLY B 1 390 ? 0.842 50.594 5.242 1 96.88 390 GLY B CA 1
ATOM 7156 C C . GLY B 1 390 ? 0.122 49.25 5.363 1 96.88 390 GLY B C 1
ATOM 7157 O O . GLY B 1 390 ? 0.244 48.562 6.379 1 96.88 390 GLY B O 1
ATOM 7158 N N . ARG B 1 391 ? -0.574 48.906 4.371 1 96.88 391 ARG B N 1
ATOM 7159 C CA . ARG B 1 391 ? -1.304 47.625 4.41 1 96.88 391 ARG B CA 1
ATOM 7160 C C . ARG B 1 391 ? -0.346 46.438 4.363 1 96.88 391 ARG B C 1
ATOM 7162 O O . ARG B 1 391 ? 0.687 46.5 3.691 1 96.88 391 ARG B O 1
ATOM 7169 N N . PRO B 1 392 ? -0.728 45.438 5.027 1 97.69 392 PRO B N 1
ATOM 7170 C CA . PRO B 1 392 ? 0.136 44.25 4.992 1 97.69 392 PRO B CA 1
ATOM 7171 C C . PRO B 1 392 ? 0.246 43.625 3.598 1 97.69 392 PRO B C 1
ATOM 7173 O O . PRO B 1 392 ? -0.734 43.594 2.85 1 97.69 392 PRO B O 1
ATOM 7176 N N . LEU B 1 393 ? 1.39 43.094 3.316 1 98.12 393 LEU B N 1
ATOM 7177 C CA . LEU B 1 393 ? 1.638 42.406 2.049 1 98.12 393 LEU B CA 1
ATOM 7178 C C . LEU B 1 393 ? 1.059 41 2.066 1 98.12 393 LEU B C 1
ATOM 7180 O O . LEU B 1 393 ? 0.705 40.438 1.018 1 98.12 393 LEU B O 1
ATOM 7184 N N . LEU B 1 394 ? 0.995 40.406 3.271 1 98.5 394 LEU B N 1
ATOM 7185 C CA . LEU B 1 394 ? 0.583 39 3.389 1 98.5 394 LEU B CA 1
ATOM 7186 C C . LEU B 1 394 ? -0.508 38.844 4.441 1 98.5 394 LEU B C 1
ATOM 7188 O O . LEU B 1 394 ? -0.53 39.594 5.434 1 98.5 394 LEU B O 1
ATOM 7192 N N . GLU B 1 395 ? -1.433 38 4.184 1 97.88 395 GLU B N 1
ATOM 7193 C CA . GLU B 1 395 ? -2.242 37.344 5.219 1 97.88 395 GLU B CA 1
ATOM 7194 C C . GLU B 1 395 ? -1.671 36 5.609 1 97.88 395 GLU B C 1
ATOM 7196 O O . GLU B 1 395 ? -1.573 35.094 4.773 1 97.88 395 GLU B O 1
ATOM 7201 N N . ILE B 1 396 ? -1.242 35.875 6.84 1 98.38 396 ILE B N 1
ATOM 7202 C CA . ILE B 1 396 ? -0.551 34.688 7.305 1 98.38 396 ILE B CA 1
ATOM 7203 C C . ILE B 1 396 ? -1.477 33.875 8.203 1 98.38 396 ILE B C 1
ATOM 7205 O O . ILE B 1 396 ? -2.213 34.438 9.016 1 98.38 396 ILE B O 1
ATOM 7209 N N . TYR B 1 397 ? -1.49 32.594 8.039 1 97.75 397 TYR B N 1
ATOM 7210 C CA . TYR B 1 397 ? -2.359 31.688 8.789 1 97.75 397 TYR B CA 1
ATOM 7211 C C . TYR B 1 397 ? -1.558 30.859 9.781 1 97.75 397 TYR B C 1
ATOM 7213 O O . TYR B 1 397 ? -0.402 30.516 9.516 1 97.75 397 TYR B O 1
ATOM 7221 N N . GLY B 1 398 ? -2.189 30.5 10.891 1 96.81 398 GLY B N 1
ATOM 7222 C CA . GLY B 1 398 ? -1.557 29.688 11.906 1 96.81 398 GLY B CA 1
ATOM 7223 C C . GLY B 1 398 ? -1.477 30.359 13.258 1 96.81 398 GLY B C 1
ATOM 7224 O O . GLY B 1 398 ? -2.242 31.281 13.539 1 96.81 398 GLY B O 1
ATOM 7225 N N . ASN B 1 399 ? -0.579 29.812 14.094 1 97.06 399 ASN B N 1
ATOM 7226 C CA . ASN B 1 399 ? -0.405 30.297 15.461 1 97.06 399 ASN B CA 1
ATOM 7227 C C . ASN B 1 399 ? 0.962 30.938 15.648 1 97.06 399 ASN B C 1
ATOM 7229 O O . ASN B 1 399 ? 1.572 30.812 16.719 1 97.06 399 ASN B O 1
ATOM 7233 N N . HIS B 1 400 ? 1.451 31.578 14.672 1 97.5 400 HIS B N 1
ATOM 7234 C CA . HIS B 1 400 ? 2.803 32.125 14.688 1 97.5 400 HIS B CA 1
ATOM 7235 C C . HIS B 1 400 ? 2.951 33.188 15.75 1 97.5 400 HIS B C 1
ATOM 7237 O O . HIS B 1 400 ? 4.031 33.375 16.328 1 97.5 400 HIS B O 1
ATOM 7243 N N . GLU B 1 401 ? 1.904 33.906 16.016 1 95.81 401 GLU B N 1
ATOM 7244 C CA . GLU B 1 401 ? 1.949 35.094 16.891 1 95.81 401 GLU B CA 1
ATOM 7245 C C . GLU B 1 401 ? 2.299 34.688 18.328 1 95.81 401 GLU B C 1
ATOM 7247 O O . GLU B 1 401 ? 2.857 35.469 19.078 1 95.81 401 GLU B O 1
ATOM 7252 N N . HIS B 1 402 ? 2.025 33.438 18.641 1 94.69 402 HIS B N 1
ATOM 7253 C CA . HIS B 1 402 ? 2.287 32.969 19.984 1 94.69 402 HIS B CA 1
ATOM 7254 C C . HIS B 1 402 ? 3.783 32.844 20.25 1 94.69 402 HIS B C 1
ATOM 7256 O O . HIS B 1 402 ? 4.219 32.844 21.406 1 94.69 402 HIS B O 1
ATOM 7262 N N . GLY B 1 403 ? 4.594 32.656 19.219 1 95.94 403 GLY B N 1
ATOM 7263 C CA . GLY B 1 403 ? 6.027 32.469 19.406 1 95.94 403 GLY B CA 1
ATOM 7264 C C . GLY B 1 403 ? 6.383 31.25 20.219 1 95.94 403 GLY B C 1
ATOM 7265 O O . GLY B 1 403 ? 7.328 31.266 21.016 1 95.94 403 GLY B O 1
ATOM 7266 N N . ASP B 1 404 ? 5.602 30.219 20.094 1 96.12 404 ASP B N 1
ATOM 7267 C CA . ASP B 1 404 ? 5.742 29 20.891 1 96.12 404 ASP B CA 1
ATOM 7268 C C . ASP B 1 404 ? 5.867 27.766 19.984 1 96.12 404 ASP B C 1
ATOM 7270 O O . ASP B 1 404 ? 4.922 27.422 19.281 1 96.12 404 ASP B O 1
ATOM 7274 N N . PRO B 1 405 ? 7.012 27.109 20.062 1 96 405 PRO B N 1
ATOM 7275 C CA . PRO B 1 405 ? 7.219 25.938 19.203 1 96 405 PRO B CA 1
ATOM 7276 C C . PRO B 1 405 ? 6.27 24.781 19.547 1 96 405 PRO B C 1
ATOM 7278 O O . PRO B 1 405 ? 6.156 23.828 18.766 1 96 405 PRO B O 1
ATOM 7281 N N . LYS B 1 406 ? 5.582 24.812 20.625 1 95.88 406 LYS B N 1
ATOM 7282 C CA . LYS B 1 406 ? 4.617 23.781 20.984 1 95.88 406 LYS B CA 1
ATOM 7283 C C . LYS B 1 406 ? 3.273 24.016 20.297 1 95.88 406 LYS B C 1
ATOM 7285 O O . LYS B 1 406 ? 2.436 23.125 20.234 1 95.88 406 LYS B O 1
ATOM 7290 N N . ARG B 1 407 ? 3.109 25.219 19.734 1 96.88 407 ARG B N 1
ATOM 7291 C CA . ARG B 1 407 ? 1.82 25.578 19.141 1 96.88 407 ARG B CA 1
ATOM 7292 C C . ARG B 1 407 ? 1.922 25.719 17.641 1 96.88 407 ARG B C 1
ATOM 7294 O O . ARG B 1 407 ? 0.913 25.656 16.922 1 96.88 407 ARG B O 1
ATOM 7301 N N . GLN B 1 408 ? 3.129 26.016 17.203 1 98.06 408 GLN B N 1
ATOM 7302 C CA . GLN B 1 408 ? 3.354 26.281 15.789 1 98.06 408 GLN B CA 1
ATOM 7303 C C . GLN B 1 408 ? 4.547 25.5 15.258 1 98.06 408 GLN B C 1
ATOM 7305 O O . GLN B 1 408 ? 5.602 25.453 15.891 1 98.06 408 GLN B O 1
ATOM 7310 N N . GLY B 1 409 ? 4.324 24.766 14.109 1 97.94 409 GLY B N 1
ATOM 7311 C CA . GLY B 1 409 ? 5.387 24.016 13.461 1 97.94 409 GLY B CA 1
ATOM 7312 C C . GLY B 1 409 ? 6.062 24.781 12.344 1 97.94 409 GLY B C 1
ATOM 7313 O O . GLY B 1 409 ? 6 26 12.297 1 97.94 409 GLY B O 1
ATOM 7314 N N . GLY B 1 410 ? 6.824 24.078 11.477 1 98.12 410 GLY B N 1
ATOM 7315 C CA . GLY B 1 410 ? 7.688 24.672 10.469 1 98.12 410 GLY B CA 1
ATOM 7316 C C . GLY B 1 410 ? 6.953 25.016 9.188 1 98.12 410 GLY B C 1
ATOM 7317 O O . GLY B 1 410 ? 7.52 24.922 8.094 1 98.12 410 GLY B O 1
ATOM 7318 N N . ILE B 1 411 ? 5.66 25.359 9.258 1 98.62 411 ILE B N 1
ATOM 7319 C CA . ILE B 1 411 ? 4.859 25.672 8.078 1 98.62 411 ILE B CA 1
ATOM 7320 C C . ILE B 1 411 ? 4.445 27.141 8.117 1 98.62 411 ILE B C 1
ATOM 7322 O O . ILE B 1 411 ? 3.961 27.625 9.141 1 98.62 411 ILE B O 1
ATOM 7326 N N . LEU B 1 412 ? 4.707 27.875 7.082 1 98.69 412 LEU B N 1
ATOM 7327 C CA . LEU B 1 412 ? 4.152 29.203 6.859 1 98.69 412 LEU B CA 1
ATOM 7328 C C . LEU B 1 412 ? 3.133 29.188 5.727 1 98.69 412 LEU B C 1
ATOM 7330 O O . LEU B 1 412 ? 3.5 29.078 4.555 1 98.69 412 LEU B O 1
ATOM 7334 N N . SER B 1 413 ? 1.892 29.25 6.059 1 98.5 413 SER B N 1
ATOM 7335 C CA . SER B 1 413 ? 0.792 29.359 5.109 1 98.5 413 SER B CA 1
ATOM 7336 C C . SER B 1 413 ? 0.339 30.812 4.953 1 98.5 413 SER B C 1
ATOM 7338 O O . SER B 1 413 ? 0.139 31.5 5.945 1 98.5 413 SER B O 1
ATOM 7340 N N . PHE B 1 414 ? 0.221 31.266 3.646 1 98.62 414 PHE B N 1
ATOM 7341 C CA . PHE B 1 414 ? -0.057 32.688 3.48 1 98.62 414 PHE B CA 1
ATOM 7342 C C . PHE B 1 414 ? -0.727 32.969 2.139 1 98.62 414 PHE B C 1
ATOM 7344 O O . PHE B 1 414 ? -0.647 32.125 1.225 1 98.62 414 PHE B O 1
ATOM 7351 N N . ASN B 1 415 ? -1.413 34.031 2.035 1 97.69 415 ASN B N 1
ATOM 7352 C CA . ASN B 1 415 ? -1.86 34.625 0.78 1 97.69 415 ASN B CA 1
ATOM 7353 C C . ASN B 1 415 ? -1.308 36.031 0.597 1 97.69 415 ASN B C 1
ATOM 7355 O O . ASN B 1 415 ? -1.165 36.781 1.568 1 97.69 415 ASN B O 1
ATOM 7359 N N . VAL B 1 416 ? -1.004 36.344 -0.601 1 97.56 416 VAL B N 1
ATOM 7360 C CA . VAL B 1 416 ? -0.477 37.656 -0.934 1 97.56 416 VAL B CA 1
ATOM 7361 C C . VAL B 1 416 ? -1.629 38.656 -1.151 1 97.56 416 VAL B C 1
ATOM 7363 O O . VAL B 1 416 ? -2.635 38.312 -1.777 1 97.56 416 VAL B O 1
ATOM 7366 N N . LEU B 1 417 ? -1.423 39.844 -0.63 1 97.12 417 LEU B N 1
ATOM 7367 C CA . LEU B 1 417 ? -2.43 40.906 -0.758 1 97.12 417 LEU B CA 1
ATOM 7368 C C . LEU B 1 417 ? -1.904 42.062 -1.6 1 97.12 417 LEU B C 1
ATOM 7370 O O . LEU B 1 417 ? -0.736 42.438 -1.484 1 97.12 417 LEU B O 1
ATOM 7374 N N . SER B 1 418 ? -2.783 42.562 -2.43 1 96.12 418 SER B N 1
ATOM 7375 C CA . SER B 1 418 ? -2.475 43.781 -3.166 1 96.12 418 SER B CA 1
ATOM 7376 C C . SER B 1 418 ? -2.539 45.031 -2.258 1 96.12 418 SER B C 1
ATOM 7378 O O . SER B 1 418 ? -3.008 44.938 -1.12 1 96.12 418 SER B O 1
ATOM 7380 N N . PRO B 1 419 ? -2.064 46.188 -2.818 1 95.5 419 PRO B N 1
ATOM 7381 C CA . PRO B 1 419 ? -2.162 47.375 -2.01 1 95.5 419 PRO B CA 1
ATOM 7382 C C . PRO B 1 419 ? -3.604 47.75 -1.666 1 95.5 419 PRO B C 1
ATOM 7384 O O . PRO B 1 419 ? -3.846 48.469 -0.696 1 95.5 419 PRO B O 1
ATOM 7387 N N . LYS B 1 420 ? -4.566 47.25 -2.426 1 95.06 420 LYS B N 1
ATOM 7388 C CA . LYS B 1 420 ? -5.977 47.531 -2.188 1 95.06 420 LYS B CA 1
ATOM 7389 C C . LYS B 1 420 ? -6.609 46.469 -1.297 1 95.06 420 LYS B C 1
ATOM 7391 O O . LYS B 1 420 ? -7.805 46.531 -1.005 1 95.06 420 LYS B O 1
ATOM 7396 N N . GLY B 1 421 ? -5.832 45.5 -0.902 1 94.25 421 GLY B N 1
ATOM 7397 C CA . GLY B 1 421 ? -6.316 44.469 0.011 1 94.25 421 GLY B CA 1
ATOM 7398 C C . GLY B 1 421 ? -6.91 43.281 -0.698 1 94.25 421 GLY B C 1
ATOM 7399 O O . GLY B 1 421 ? -7.484 42.406 -0.059 1 94.25 421 GLY B O 1
ATOM 7400 N N . GLN B 1 422 ? -6.793 43.281 -1.992 1 94.62 422 GLN B N 1
ATOM 7401 C CA . GLN B 1 422 ? -7.297 42.156 -2.76 1 94.62 422 GLN B CA 1
ATOM 7402 C C . GLN B 1 422 ? -6.293 41 -2.766 1 94.62 422 GLN B C 1
ATOM 7404 O O . GLN B 1 422 ? -5.078 41.219 -2.797 1 94.62 422 GLN B O 1
ATOM 7409 N N . TYR B 1 423 ? -6.836 39.812 -2.775 1 94.94 423 TYR B N 1
ATOM 7410 C CA . TYR B 1 423 ? -5.957 38.625 -2.83 1 94.94 423 TYR B CA 1
ATOM 7411 C C . TYR B 1 423 ? -5.336 38.5 -4.215 1 94.94 423 TYR B C 1
ATOM 7413 O O . TYR B 1 423 ? -6.023 38.625 -5.227 1 94.94 423 TYR B O 1
ATOM 7421 N N . VAL B 1 424 ? -4.066 38.281 -4.242 1 95.12 424 VAL B N 1
ATOM 7422 C CA . VAL B 1 424 ? -3.416 37.781 -5.457 1 95.12 424 VAL B CA 1
ATOM 7423 C C . VAL B 1 424 ? -3.645 36.281 -5.609 1 95.12 424 VAL B C 1
ATOM 7425 O O . VAL B 1 424 ? -3.33 35.5 -4.707 1 95.12 424 VAL B O 1
ATOM 7428 N N . PRO B 1 425 ? -4.262 35.844 -6.719 1 93.5 425 PRO B N 1
ATOM 7429 C CA . PRO B 1 425 ? -4.457 34.406 -6.887 1 93.5 425 PRO B CA 1
ATOM 7430 C C . PRO B 1 425 ? -3.172 33.625 -6.68 1 93.5 425 PRO B C 1
ATOM 7432 O O . PRO B 1 425 ? -2.123 33.969 -7.223 1 93.5 425 PRO B O 1
ATOM 7435 N N . PHE B 1 426 ? -3.238 32.5 -5.879 1 92.88 426 PHE B N 1
ATOM 7436 C CA . PHE B 1 426 ? -2.025 31.781 -5.512 1 92.88 426 PHE B CA 1
ATOM 7437 C C . PHE B 1 426 ? -1.393 31.125 -6.738 1 92.88 426 PHE B C 1
ATOM 7439 O O . PHE B 1 426 ? -0.189 30.859 -6.754 1 92.88 426 PHE B O 1
ATOM 7446 N N . LYS B 1 427 ? -2.131 30.906 -7.812 1 91.06 427 LYS B N 1
ATOM 7447 C CA . LYS B 1 427 ? -1.546 30.359 -9.039 1 91.06 427 LYS B CA 1
ATOM 7448 C C . LYS B 1 427 ? -0.535 31.328 -9.633 1 91.06 427 LYS B C 1
ATOM 7450 O O . LYS B 1 427 ? 0.473 30.922 -10.211 1 91.06 427 LYS B O 1
ATOM 7455 N N . ILE B 1 428 ? -0.842 32.594 -9.531 1 92.81 428 ILE B N 1
ATOM 7456 C CA . ILE B 1 428 ? 0.055 33.625 -10.023 1 92.81 428 ILE B CA 1
ATOM 7457 C C . ILE B 1 428 ? 1.316 33.656 -9.164 1 92.81 428 ILE B C 1
ATOM 7459 O O . ILE B 1 428 ? 2.428 33.781 -9.688 1 92.81 428 ILE B O 1
ATOM 7463 N N . VAL B 1 429 ? 1.126 33.562 -7.91 1 94.94 429 VAL B N 1
ATOM 7464 C CA . VAL B 1 429 ? 2.256 33.562 -6.988 1 94.94 429 VAL B CA 1
ATOM 7465 C C . VAL B 1 429 ? 3.162 32.375 -7.273 1 94.94 429 VAL B C 1
ATOM 7467 O O . VAL B 1 429 ? 4.387 32.5 -7.297 1 94.94 429 VAL B O 1
ATOM 7470 N N . MET B 1 430 ? 2.555 31.219 -7.512 1 93.69 430 MET B N 1
ATOM 7471 C CA . MET B 1 430 ? 3.316 30 -7.754 1 93.69 430 MET B CA 1
ATOM 7472 C C . MET B 1 430 ? 4.105 30.094 -9.055 1 93.69 430 MET B C 1
ATOM 7474 O O . MET B 1 430 ? 5.23 29.594 -9.141 1 93.69 430 MET B O 1
ATOM 7478 N N . GLU B 1 431 ? 3.523 30.656 -10.055 1 92.56 431 GLU B N 1
ATOM 7479 C CA . GLU B 1 431 ? 4.227 30.844 -11.32 1 92.56 431 GLU B CA 1
ATOM 7480 C C . GLU B 1 431 ? 5.445 31.75 -11.141 1 92.56 431 GLU B C 1
ATOM 7482 O O . GLU B 1 431 ? 6.516 31.469 -11.688 1 92.56 431 GLU B O 1
ATOM 7487 N N . ALA B 1 432 ? 5.211 32.844 -10.43 1 95.12 432 ALA B N 1
ATOM 7488 C CA . ALA B 1 432 ? 6.32 33.75 -10.172 1 95.12 432 ALA B CA 1
ATOM 7489 C C . ALA B 1 432 ? 7.398 33.094 -9.328 1 95.12 432 ALA B C 1
ATOM 7491 O O . ALA B 1 432 ? 8.594 33.312 -9.539 1 95.12 432 ALA B O 1
ATOM 7492 N N . ALA B 1 433 ? 6.988 32.312 -8.352 1 95.88 433 ALA B N 1
ATOM 7493 C CA . ALA B 1 433 ? 7.938 31.578 -7.508 1 95.88 433 ALA B CA 1
ATOM 7494 C C . ALA B 1 433 ? 8.781 30.609 -8.336 1 95.88 433 ALA B C 1
ATOM 7496 O O . ALA B 1 433 ? 10 30.531 -8.172 1 95.88 433 ALA B O 1
ATOM 7497 N N . LYS B 1 434 ? 8.117 29.875 -9.172 1 93.06 434 LYS B N 1
ATOM 7498 C CA . LYS B 1 434 ? 8.812 28.953 -10.062 1 93.06 434 LYS B CA 1
ATOM 7499 C C . LYS B 1 434 ? 9.852 29.672 -10.906 1 93.06 434 LYS B C 1
ATOM 7501 O O . LYS B 1 434 ? 10.977 29.188 -11.062 1 93.06 434 LYS B O 1
ATOM 7506 N N . ALA B 1 435 ? 9.461 30.766 -11.438 1 94.44 435 ALA B N 1
ATOM 7507 C CA . ALA B 1 435 ? 10.359 31.562 -12.266 1 94.44 435 ALA B CA 1
ATOM 7508 C C . ALA B 1 435 ? 11.562 32.062 -11.461 1 94.44 435 ALA B C 1
ATOM 7510 O O . ALA B 1 435 ? 12.625 32.344 -12.023 1 94.44 435 ALA B O 1
ATOM 7511 N N . SER B 1 436 ? 11.375 32.156 -10.195 1 95.88 436 SER B N 1
ATOM 7512 C CA . SER B 1 436 ? 12.445 32.594 -9.312 1 95.88 436 SER B CA 1
ATOM 7513 C C . SER B 1 436 ? 13.148 31.438 -8.641 1 95.88 436 SER B C 1
ATOM 7515 O O . SER B 1 436 ? 13.852 31.609 -7.641 1 95.88 436 SER B O 1
ATOM 7517 N N . ASN B 1 437 ? 12.891 30.188 -8.992 1 95.12 437 ASN B N 1
ATOM 7518 C CA . ASN B 1 437 ? 13.516 28.953 -8.523 1 95.12 437 ASN B CA 1
ATOM 7519 C C . ASN B 1 437 ? 13.164 28.672 -7.062 1 95.12 437 ASN B C 1
ATOM 7521 O O . ASN B 1 437 ? 14 28.188 -6.297 1 95.12 437 ASN B O 1
ATOM 7525 N N . LEU B 1 438 ? 12.008 29.125 -6.672 1 96.62 438 LEU B N 1
ATOM 7526 C CA . LEU B 1 438 ? 11.453 28.812 -5.359 1 96.62 438 LEU B CA 1
ATOM 7527 C C . LEU B 1 438 ? 10.438 27.672 -5.457 1 96.62 438 LEU B C 1
ATOM 7529 O O . LEU B 1 438 ? 9.484 27.75 -6.238 1 96.62 438 LEU B O 1
ATOM 7533 N N . LEU B 1 439 ? 10.68 26.656 -4.699 1 96.19 439 LEU B N 1
ATOM 7534 C CA . LEU B 1 439 ? 9.773 25.516 -4.695 1 96.19 439 LEU B CA 1
ATOM 7535 C C . LEU B 1 439 ? 8.852 25.562 -3.482 1 96.19 439 LEU B C 1
ATOM 7537 O O . LEU B 1 439 ? 9.273 25.234 -2.369 1 96.19 439 LEU B O 1
ATOM 7541 N N . LEU B 1 440 ? 7.645 25.922 -3.725 1 95.94 440 LEU B N 1
ATOM 7542 C CA . LEU B 1 440 ? 6.562 26.031 -2.754 1 95.94 440 LEU B CA 1
ATOM 7543 C C . LEU B 1 440 ? 5.391 25.141 -3.152 1 95.94 440 LEU B C 1
ATOM 7545 O O . LEU B 1 440 ? 5.438 24.469 -4.188 1 95.94 440 LEU B O 1
ATOM 7549 N N . ARG B 1 441 ? 4.406 25.188 -2.33 1 95.44 441 ARG B N 1
ATOM 7550 C CA . ARG B 1 441 ? 3.135 24.547 -2.664 1 95.44 441 ARG B CA 1
ATOM 7551 C C . ARG B 1 441 ? 1.978 25.531 -2.514 1 95.44 441 ARG B C 1
ATOM 7553 O O . ARG B 1 441 ? 2.078 26.516 -1.77 1 95.44 441 ARG B O 1
ATOM 7560 N N . ALA B 1 442 ? 0.926 25.266 -3.297 1 94 442 ALA B N 1
ATOM 7561 C CA . ALA B 1 442 ? -0.275 26.094 -3.148 1 94 442 ALA B CA 1
ATOM 7562 C C . ALA B 1 442 ? -1.537 25.234 -3.275 1 94 442 ALA B C 1
ATOM 7564 O O . ALA B 1 442 ? -1.509 24.156 -3.871 1 94 442 ALA B O 1
ATOM 7565 N N . GLY B 1 443 ? -2.637 25.641 -2.711 1 91.25 443 GLY B N 1
ATOM 7566 C CA . GLY B 1 443 ? -3.928 24.984 -2.746 1 91.25 443 GLY B CA 1
ATOM 7567 C C . GLY B 1 443 ? -4.527 24.766 -1.369 1 91.25 443 GLY B C 1
ATOM 7568 O O . GLY B 1 443 ? -4.176 25.469 -0.419 1 91.25 443 GLY B O 1
ATOM 7569 N N . ALA B 1 444 ? -5.453 23.828 -1.326 1 90.38 444 ALA B N 1
ATOM 7570 C CA . ALA B 1 444 ? -6.102 23.516 -0.055 1 90.38 444 ALA B CA 1
ATOM 7571 C C . ALA B 1 444 ? -5.293 22.5 0.742 1 90.38 444 ALA B C 1
ATOM 7573 O O . ALA B 1 444 ? -5.656 22.156 1.869 1 90.38 444 ALA B O 1
ATOM 7574 N N . HIS B 1 445 ? -4.199 22.016 0.161 1 92.31 445 HIS B N 1
ATOM 7575 C CA . HIS B 1 445 ? -3.246 21.094 0.785 1 92.31 445 HIS B CA 1
ATOM 7576 C C . HIS B 1 445 ? -3.951 19.875 1.349 1 92.31 445 HIS B C 1
ATOM 7578 O O . HIS B 1 445 ? -3.629 19.406 2.447 1 92.31 445 HIS B O 1
ATOM 7584 N N . CYS B 1 446 ? -5.016 19.406 0.671 1 90.38 446 CYS B N 1
ATOM 7585 C CA . CYS B 1 446 ? -5.809 18.234 1.059 1 90.38 446 CYS B CA 1
ATOM 7586 C C . CYS B 1 446 ? -6.379 18.406 2.461 1 90.38 446 CYS B C 1
ATOM 7588 O O . CYS B 1 446 ? -6.477 17.438 3.219 1 90.38 446 CYS B O 1
ATOM 7590 N N . ASN B 1 447 ? -6.574 19.531 2.865 1 92.31 447 ASN B N 1
ATOM 7591 C CA . ASN B 1 447 ? -7.145 19.906 4.156 1 92.31 447 ASN B CA 1
ATOM 7592 C C . ASN B 1 447 ? -8.242 20.953 4 1 92.31 447 ASN B C 1
ATOM 7594 O O . ASN B 1 447 ? -8.047 22.125 4.359 1 92.31 447 ASN B O 1
ATOM 7598 N N . PRO B 1 448 ? -9.391 20.547 3.559 1 87 448 PRO B N 1
ATOM 7599 C CA . PRO B 1 448 ? -10.453 21.516 3.281 1 87 448 PRO B CA 1
ATOM 7600 C C . PRO B 1 448 ? -10.953 22.234 4.543 1 87 448 PRO B C 1
ATOM 7602 O O . PRO B 1 448 ? -11.312 23.406 4.492 1 87 448 PRO B O 1
ATOM 7605 N N . GLY B 1 449 ? -10.984 21.531 5.629 1 88.19 449 GLY B N 1
ATOM 7606 C CA . GLY B 1 449 ? -11.422 22.172 6.863 1 88.19 449 GLY B CA 1
ATOM 7607 C C . GLY B 1 449 ? -10.586 23.375 7.234 1 88.19 449 GLY B C 1
ATOM 7608 O O . GLY B 1 449 ? -11.133 24.422 7.598 1 88.19 449 GLY B O 1
ATOM 7609 N N . ALA B 1 450 ? -9.305 23.188 7.164 1 91.56 450 ALA B N 1
ATOM 7610 C CA . ALA B 1 450 ? -8.422 24.328 7.465 1 91.56 450 ALA B CA 1
ATOM 7611 C C . ALA B 1 450 ? -8.531 25.406 6.395 1 91.56 450 ALA B C 1
ATOM 7613 O O . ALA B 1 450 ? -8.617 26.594 6.711 1 91.56 450 ALA B O 1
ATOM 7614 N N . ALA B 1 451 ? -8.523 24.984 5.16 1 90.75 451 ALA B N 1
ATOM 7615 C CA . ALA B 1 451 ? -8.555 25.938 4.051 1 90.75 451 ALA B CA 1
ATOM 7616 C C . ALA B 1 451 ? -9.789 26.828 4.129 1 90.75 451 ALA B C 1
ATOM 7618 O O . ALA B 1 451 ? -9.68 28.062 4.129 1 90.75 451 ALA B O 1
ATOM 7619 N N . PHE B 1 452 ? -10.867 26.234 4.293 1 86.94 452 PHE B N 1
ATOM 7620 C CA . PHE B 1 452 ? -12.109 27 4.27 1 86.94 452 PHE B CA 1
ATOM 7621 C C . PHE B 1 452 ? -12.328 27.719 5.59 1 86.94 452 PHE B C 1
ATOM 7623 O O . PHE B 1 452 ? -12.898 28.812 5.617 1 86.94 452 PHE B O 1
ATOM 7630 N N . GLY B 1 453 ? -11.828 27.156 6.586 1 87.25 453 GLY B N 1
ATOM 7631 C CA . GLY B 1 453 ? -11.898 27.844 7.871 1 87.25 453 GLY B CA 1
ATOM 7632 C C . GLY B 1 453 ? -11.109 29.141 7.898 1 87.25 453 GLY B C 1
ATOM 7633 O O . GLY B 1 453 ? -11.633 30.172 8.297 1 87.25 453 GLY B O 1
ATOM 7634 N N . TYR B 1 454 ? -9.922 29.078 7.469 1 89.62 454 TYR B N 1
ATOM 7635 C CA . TYR B 1 454 ? -9.07 30.25 7.457 1 89.62 454 TYR B CA 1
ATOM 7636 C C . TYR B 1 454 ? -9.586 31.297 6.465 1 89.62 454 TYR B C 1
ATOM 7638 O O . TYR B 1 454 ? -9.453 32.5 6.691 1 89.62 454 TYR B O 1
ATOM 7646 N N . LEU B 1 455 ? -10.148 30.828 5.422 1 88.44 455 LEU B N 1
ATOM 7647 C CA . LEU B 1 455 ? -10.547 31.75 4.355 1 88.44 455 LEU B CA 1
ATOM 7648 C C . LEU B 1 455 ? -11.992 32.188 4.527 1 88.44 455 LEU B C 1
ATOM 7650 O O . LEU B 1 455 ? -12.547 32.875 3.672 1 88.44 455 LEU B O 1
ATOM 7654 N N . THR B 1 456 ? -12.68 31.703 5.559 1 83.25 456 THR B N 1
ATOM 7655 C CA . THR B 1 456 ? -14.016 32.094 5.988 1 83.25 456 THR B CA 1
ATOM 7656 C C . THR B 1 456 ? -15.039 31.797 4.898 1 83.25 456 THR B C 1
ATOM 7658 O O . THR B 1 456 ? -15.867 32.656 4.566 1 83.25 456 THR B O 1
ATOM 7661 N N . ILE B 1 457 ? -14.805 30.734 4.289 1 83.62 457 ILE B N 1
ATOM 7662 C CA . ILE B 1 457 ? -15.797 30.234 3.344 1 83.62 457 ILE B CA 1
ATOM 7663 C C . ILE B 1 457 ? -16.828 29.375 4.078 1 83.62 457 ILE B C 1
ATOM 7665 O O . ILE B 1 457 ? -16.469 28.391 4.727 1 83.62 457 ILE B O 1
ATOM 7669 N N . GLU B 1 458 ? -18.062 29.719 3.938 1 78.12 458 GLU B N 1
ATOM 7670 C CA . GLU B 1 458 ? -19.125 29.016 4.652 1 78.12 458 GLU B CA 1
ATOM 7671 C C . GLU B 1 458 ? -19.438 27.672 3.99 1 78.12 458 GLU B C 1
ATOM 7673 O O . GLU B 1 458 ? -19.203 27.5 2.793 1 78.12 458 GLU B O 1
ATOM 7678 N N . GLU B 1 459 ? -19.938 26.812 4.805 1 73.31 459 GLU B N 1
ATOM 7679 C CA . GLU B 1 459 ? -20.234 25.453 4.352 1 73.31 459 GLU B CA 1
ATOM 7680 C C . GLU B 1 459 ? -21.156 25.469 3.141 1 73.31 459 GLU B C 1
ATOM 7682 O O . GLU B 1 459 ? -21.016 24.656 2.227 1 73.31 459 GLU B O 1
ATOM 7687 N N . GLU B 1 460 ? -22.156 26.312 3.176 1 74.62 460 GLU B N 1
ATOM 7688 C CA . GLU B 1 460 ? -23.094 26.406 2.066 1 74.62 460 GLU B CA 1
ATOM 7689 C C . GLU B 1 460 ? -22.391 26.781 0.767 1 74.62 460 GLU B C 1
ATOM 7691 O O . GLU B 1 460 ? -22.734 26.266 -0.3 1 74.62 460 GLU B O 1
ATOM 7696 N N . ASP B 1 461 ? -21.438 27.625 0.911 1 79.38 461 ASP B N 1
ATOM 7697 C CA . ASP B 1 461 ? -20.672 28.047 -0.257 1 79.38 461 ASP B CA 1
ATOM 7698 C C . ASP B 1 461 ? -19.75 26.922 -0.742 1 79.38 461 ASP B C 1
ATOM 7700 O O . ASP B 1 461 ? -19.531 26.766 -1.946 1 79.38 461 ASP B O 1
ATOM 7704 N N . VAL B 1 462 ? -19.281 26.25 0.205 1 76.12 462 VAL B N 1
ATOM 7705 C CA . VAL B 1 462 ? -18.422 25.125 -0.132 1 76.12 462 VAL B CA 1
ATOM 7706 C C . VAL B 1 462 ? -19.156 24.156 -1.055 1 76.12 462 VAL B C 1
ATOM 7708 O O . VAL B 1 462 ? -18.594 23.688 -2.053 1 76.12 462 VAL B O 1
ATOM 7711 N N . GLN B 1 463 ? -20.344 23.859 -0.765 1 73.31 463 GLN B N 1
ATOM 7712 C CA . GLN B 1 463 ? -21.156 22.953 -1.566 1 73.31 463 GLN B CA 1
ATOM 7713 C C . GLN B 1 463 ? -21.344 23.484 -2.982 1 73.31 463 GLN B C 1
ATOM 7715 O O . GLN B 1 463 ? -21.266 22.734 -3.953 1 73.31 463 GLN B O 1
ATOM 7720 N N . THR B 1 464 ? -21.609 24.734 -3.025 1 77.69 464 THR B N 1
ATOM 7721 C CA . THR B 1 464 ? -21.797 25.375 -4.324 1 77.69 464 THR B CA 1
ATOM 7722 C C . THR B 1 464 ? -20.5 25.312 -5.137 1 77.69 464 THR B C 1
ATOM 7724 O O . THR B 1 464 ? -20.531 25.016 -6.332 1 77.69 464 THR B O 1
ATOM 7727 N N . ILE B 1 465 ? -19.484 25.609 -4.438 1 76.19 465 ILE B N 1
ATOM 7728 C CA . ILE B 1 465 ? -18.156 25.625 -5.07 1 76.19 465 ILE B CA 1
ATOM 7729 C C . ILE B 1 465 ? -17.828 24.219 -5.586 1 76.19 465 ILE B C 1
ATOM 7731 O O . ILE B 1 465 ? -17.344 24.062 -6.707 1 76.19 465 ILE B O 1
ATOM 7735 N N . LEU B 1 466 ? -18.156 23.312 -4.801 1 71.31 466 LEU B N 1
ATOM 7736 C CA . LEU B 1 466 ? -17.828 21.922 -5.109 1 71.31 466 LEU B CA 1
ATOM 7737 C C . LEU B 1 466 ? -18.641 21.422 -6.285 1 71.31 466 LEU B C 1
ATOM 7739 O O . LEU B 1 466 ? -18.156 20.625 -7.094 1 71.31 466 LEU B O 1
ATOM 7743 N N . GLN B 1 467 ? -19.828 21.766 -6.355 1 67.88 467 GLN B N 1
ATOM 7744 C CA . GLN B 1 467 ? -20.703 21.344 -7.438 1 67.88 467 GLN B CA 1
ATOM 7745 C C . GLN B 1 467 ? -20.25 21.938 -8.773 1 67.88 467 GLN B C 1
ATOM 7747 O O . GLN B 1 467 ? -20.375 21.281 -9.812 1 67.88 467 GLN B O 1
ATOM 7752 N N . GLU B 1 468 ? -19.719 23.016 -8.695 1 69.06 468 GLU B N 1
ATOM 7753 C CA . GLU B 1 468 ? -19.328 23.719 -9.906 1 69.06 468 GLU B CA 1
ATOM 7754 C C . GLU B 1 468 ? -17.938 23.312 -10.367 1 69.06 468 GLU B C 1
ATOM 7756 O O . GLU B 1 468 ? -17.578 23.484 -11.539 1 69.06 468 GLU B O 1
ATOM 7761 N N . ARG B 1 469 ? -17.297 22.703 -9.469 1 64.62 469 ARG B N 1
ATOM 7762 C CA . ARG B 1 469 ? -15.891 22.438 -9.766 1 64.62 469 ARG B CA 1
ATOM 7763 C C . ARG B 1 469 ? -15.727 21.109 -10.484 1 64.62 469 ARG B C 1
ATOM 7765 O O . ARG B 1 469 ? -16.281 20.094 -10.055 1 64.62 469 ARG B O 1
ATOM 7772 N N . GLU B 1 470 ? -15.102 21.281 -11.602 1 56.81 470 GLU B N 1
ATOM 7773 C CA . GLU B 1 470 ? -14.836 20.078 -12.391 1 56.81 470 GLU B CA 1
ATOM 7774 C C . GLU B 1 470 ? -13.523 19.422 -11.977 1 56.81 470 GLU B C 1
ATOM 7776 O O . GLU B 1 470 ? -13.359 18.203 -12.133 1 56.81 470 GLU B O 1
ATOM 7781 N N . SER B 1 471 ? -12.547 20.312 -11.562 1 57.78 471 SER B N 1
ATOM 7782 C CA . SER B 1 471 ? -11.266 19.781 -11.117 1 57.78 471 SER B CA 1
ATOM 7783 C C . SER B 1 471 ? -10.68 20.625 -9.984 1 57.78 471 SER B C 1
ATOM 7785 O O . SER B 1 471 ? -11.031 21.781 -9.828 1 57.78 471 SER B O 1
ATOM 7787 N N . CYS B 1 472 ? -9.891 19.969 -9.141 1 54.12 472 CYS B N 1
ATOM 7788 C CA . CYS B 1 472 ? -9.242 20.672 -8.039 1 54.12 472 CYS B CA 1
ATOM 7789 C C . CYS B 1 472 ? -8.352 21.797 -8.57 1 54.12 472 CYS B C 1
ATOM 7791 O O . CYS B 1 472 ? -8.031 22.719 -7.836 1 54.12 472 CYS B O 1
ATOM 7793 N N . HIS B 1 473 ? -8.062 21.641 -9.844 1 54.03 473 HIS B N 1
ATOM 7794 C CA . HIS B 1 473 ? -7.117 22.609 -10.398 1 54.03 473 HIS B CA 1
ATOM 7795 C C . HIS B 1 473 ? -7.816 23.578 -11.344 1 54.03 473 HIS B C 1
ATOM 7797 O O . HIS B 1 473 ? -7.172 24.453 -11.938 1 54.03 473 HIS B O 1
ATOM 7803 N N . ALA B 1 474 ? -9.133 23.406 -11.352 1 56.03 474 ALA B N 1
ATOM 7804 C CA . ALA B 1 474 ? -9.844 24.219 -12.328 1 56.03 474 ALA B CA 1
ATOM 7805 C C . ALA B 1 474 ? -9.938 25.672 -11.867 1 56.03 474 ALA B C 1
ATOM 7807 O O . ALA B 1 474 ? -10.125 25.938 -10.672 1 56.03 474 ALA B O 1
ATOM 7808 N N . GLY B 1 475 ? -9.672 26.516 -12.727 1 64.12 475 GLY B N 1
ATOM 7809 C CA . GLY B 1 475 ? -9.789 27.953 -12.523 1 64.12 475 GLY B CA 1
ATOM 7810 C C . GLY B 1 475 ? -8.57 28.547 -11.852 1 64.12 475 GLY B C 1
ATOM 7811 O O . GLY B 1 475 ? -7.488 27.953 -11.859 1 64.12 475 GLY B O 1
ATOM 7812 N N . ASP B 1 476 ? -8.688 29.719 -11.477 1 68.69 476 ASP B N 1
ATOM 7813 C CA . ASP B 1 476 ? -7.582 30.469 -10.875 1 68.69 476 ASP B CA 1
ATOM 7814 C C . ASP B 1 476 ? -7.484 30.188 -9.375 1 68.69 476 ASP B C 1
ATOM 7816 O O . ASP B 1 476 ? -6.664 30.781 -8.68 1 68.69 476 ASP B O 1
ATOM 7820 N N . GLY B 1 477 ? -8.352 29.203 -8.93 1 81.06 477 GLY B N 1
ATOM 7821 C CA . GLY B 1 477 ? -8.32 28.859 -7.516 1 81.06 477 GLY B CA 1
ATOM 7822 C C . GLY B 1 477 ? -9 29.891 -6.637 1 81.06 477 GLY B C 1
ATOM 7823 O O . GLY B 1 477 ? -8.68 30 -5.453 1 81.06 477 GLY B O 1
ATOM 7824 N N . MET B 1 478 ? -9.844 30.703 -7.332 1 87.56 478 MET B N 1
ATOM 7825 C CA . MET B 1 478 ? -10.562 31.766 -6.637 1 87.56 478 MET B CA 1
ATOM 7826 C C . MET B 1 478 ? -12.07 31.531 -6.695 1 87.56 478 MET B C 1
ATOM 7828 O O . MET B 1 478 ? -12.562 30.875 -7.613 1 87.56 478 MET B O 1
ATOM 7832 N N . TRP B 1 479 ? -12.703 32 -5.723 1 86.31 479 TRP B N 1
ATOM 7833 C CA . TRP B 1 479 ? -14.164 32.031 -5.703 1 86.31 479 TRP B CA 1
ATOM 7834 C C . TRP B 1 479 ? -14.672 33.344 -5.082 1 86.31 479 TRP B C 1
ATOM 7836 O O . TRP B 1 479 ? -14.461 33.594 -3.891 1 86.31 479 TRP B O 1
ATOM 7846 N N . GLU B 1 480 ? -15.32 34.188 -5.844 1 86.44 480 GLU B N 1
ATOM 7847 C CA . GLU B 1 480 ? -15.891 35.438 -5.406 1 86.44 480 GLU B CA 1
ATOM 7848 C C . GLU B 1 480 ? -14.844 36.312 -4.691 1 86.44 480 GLU B C 1
ATOM 7850 O O . GLU B 1 480 ? -15.07 36.75 -3.57 1 86.44 480 GLU B O 1
ATOM 7855 N N . GLY B 1 481 ? -13.625 36.344 -5.262 1 87.25 481 GLY B N 1
ATOM 7856 C CA . GLY B 1 481 ? -12.57 37.219 -4.766 1 87.25 481 GLY B CA 1
ATOM 7857 C C . GLY B 1 481 ? -11.758 36.625 -3.645 1 87.25 481 GLY B C 1
ATOM 7858 O O . GLY B 1 481 ? -10.797 37.219 -3.164 1 87.25 481 GLY B O 1
ATOM 7859 N N . LYS B 1 482 ? -12.133 35.469 -3.211 1 89.94 482 LYS B N 1
ATOM 7860 C CA . LYS B 1 482 ? -11.406 34.781 -2.145 1 89.94 482 LYS B CA 1
ATOM 7861 C C . LYS B 1 482 ? -10.648 33.562 -2.684 1 89.94 482 LYS B C 1
ATOM 7863 O O . LYS B 1 482 ? -11.156 32.844 -3.555 1 89.94 482 LYS B O 1
ATOM 7868 N N . PRO B 1 483 ? -9.461 33.438 -2.18 1 92.25 483 PRO B N 1
ATOM 7869 C CA . PRO B 1 483 ? -8.75 32.219 -2.598 1 92.25 483 PRO B CA 1
ATOM 7870 C C . PRO B 1 483 ? -9.336 30.953 -1.992 1 92.25 483 PRO B C 1
ATOM 7872 O O . PRO B 1 483 ? -9.859 30.984 -0.873 1 92.25 483 PRO B O 1
ATOM 7875 N N . LEU B 1 484 ? -9.266 29.859 -2.652 1 88.69 484 LEU B N 1
ATOM 7876 C CA . LEU B 1 484 ? -9.758 28.578 -2.178 1 88.69 484 LEU B CA 1
ATOM 7877 C C . LEU B 1 484 ? -8.633 27.766 -1.542 1 88.69 484 LEU B C 1
ATOM 7879 O O . LEU B 1 484 ? -8.773 26.562 -1.334 1 88.69 484 LEU B O 1
ATOM 7883 N N . GLY B 1 485 ? -7.551 28.359 -1.269 1 92.5 485 GLY B N 1
ATOM 7884 C CA . GLY B 1 485 ? -6.359 27.797 -0.642 1 92.5 485 GLY B CA 1
ATOM 7885 C C . GLY B 1 485 ? -5.301 28.844 -0.353 1 92.5 485 GLY B C 1
ATOM 7886 O O . GLY B 1 485 ? -5.605 30.047 -0.262 1 92.5 485 GLY B O 1
ATOM 7887 N N . SER B 1 486 ? -4.117 28.406 -0.128 1 96.12 486 SER B N 1
ATOM 7888 C CA . SER B 1 486 ? -3.021 29.297 0.21 1 96.12 486 SER B CA 1
ATOM 7889 C C . SER B 1 486 ? -1.706 28.828 -0.396 1 96.12 486 SER B C 1
ATOM 7891 O O . SER B 1 486 ? -1.622 27.703 -0.911 1 96.12 486 SER B O 1
ATOM 7893 N N . CYS B 1 487 ? -0.789 29.734 -0.454 1 97 487 CYS B N 1
ATOM 7894 C CA . CYS B 1 487 ? 0.601 29.328 -0.63 1 97 487 CYS B CA 1
ATOM 7895 C C . CYS B 1 487 ? 1.175 28.781 0.667 1 97 487 CYS B C 1
ATOM 7897 O O . CYS B 1 487 ? 0.788 29.203 1.756 1 97 487 CYS B O 1
ATOM 7899 N N . ARG B 1 488 ? 2.059 27.812 0.527 1 97.88 488 ARG B N 1
ATOM 7900 C CA . ARG B 1 488 ? 2.629 27.203 1.725 1 97.88 488 ARG B CA 1
ATOM 7901 C C . ARG B 1 488 ? 4.133 27 1.571 1 97.88 488 ARG B C 1
ATOM 7903 O O . ARG B 1 488 ? 4.578 26.328 0.633 1 97.88 488 ARG B O 1
ATOM 7910 N N . ALA B 1 489 ? 4.871 27.625 2.438 1 98.5 489 ALA B N 1
ATOM 7911 C CA . ALA B 1 489 ? 6.273 27.281 2.654 1 98.5 489 ALA B CA 1
ATOM 7912 C C . ALA B 1 489 ? 6.43 26.359 3.867 1 98.5 489 ALA B C 1
ATOM 7914 O O . ALA B 1 489 ? 5.871 26.641 4.934 1 98.5 489 ALA B O 1
ATOM 7915 N N . SER B 1 490 ? 7.055 25.297 3.699 1 98.5 490 SER B N 1
ATOM 7916 C CA . SER B 1 490 ? 7.332 24.391 4.809 1 98.5 490 SER B CA 1
ATOM 7917 C C . SER B 1 490 ? 8.82 24.094 4.914 1 98.5 490 SER B C 1
ATOM 7919 O O . SER B 1 490 ? 9.484 23.859 3.902 1 98.5 490 SER B O 1
ATOM 7921 N N . LEU B 1 491 ? 9.32 24.156 6.105 1 97.94 491 LEU B N 1
ATOM 7922 C CA . LEU B 1 491 ? 10.75 24.062 6.359 1 97.94 491 LEU B CA 1
ATOM 7923 C C . LEU B 1 491 ? 11.109 22.688 6.902 1 97.94 491 LEU B C 1
ATOM 7925 O O . LEU B 1 491 ? 10.25 21.984 7.445 1 97.94 491 LEU B O 1
ATOM 7929 N N . GLY B 1 492 ? 12.305 22.234 6.648 1 96.12 492 GLY B N 1
ATOM 7930 C CA . GLY B 1 492 ? 12.875 20.984 7.152 1 96.12 492 GLY B CA 1
ATOM 7931 C C . GLY B 1 492 ? 14.289 21.156 7.672 1 96.12 492 GLY B C 1
ATOM 7932 O O . GLY B 1 492 ? 14.812 22.266 7.727 1 96.12 492 GLY B O 1
ATOM 7933 N N . TYR B 1 493 ? 14.836 20.094 8.133 1 93.31 493 TYR B N 1
ATOM 7934 C CA . TYR B 1 493 ? 16.141 20.156 8.797 1 93.31 493 TYR B CA 1
ATOM 7935 C C . TYR B 1 493 ? 17.219 20.641 7.828 1 93.31 493 TYR B C 1
ATOM 7937 O O . TYR B 1 493 ? 18.203 21.25 8.25 1 93.31 493 TYR B O 1
ATOM 7945 N N . PRO B 1 494 ? 17.062 20.484 6.492 1 93 494 PRO B N 1
ATOM 7946 C CA . PRO B 1 494 ? 18.109 21 5.605 1 93 494 PRO B CA 1
ATOM 7947 C C . PRO B 1 494 ? 17.953 22.5 5.312 1 93 494 PRO B C 1
ATOM 7949 O O . PRO B 1 494 ? 18.828 23.109 4.695 1 93 494 PRO B O 1
ATOM 7952 N N . THR B 1 495 ? 16.812 23.094 5.656 1 95.25 495 THR B N 1
ATOM 7953 C CA . THR B 1 495 ? 16.547 24.484 5.332 1 95.25 495 THR B CA 1
ATOM 7954 C C . THR B 1 495 ? 17.609 25.391 5.949 1 95.25 495 THR B C 1
ATOM 7956 O O . THR B 1 495 ? 18.047 25.172 7.078 1 95.25 495 THR B O 1
ATOM 7959 N N . THR B 1 496 ? 17.969 26.438 5.195 1 93.25 496 THR B N 1
ATOM 7960 C CA . THR B 1 496 ? 18.984 27.375 5.664 1 93.25 496 THR B CA 1
ATOM 7961 C C . THR B 1 496 ? 18.406 28.781 5.785 1 93.25 496 THR B C 1
ATOM 7963 O O . THR B 1 496 ? 17.297 29.031 5.324 1 93.25 496 THR B O 1
ATOM 7966 N N . VAL B 1 497 ? 19.25 29.625 6.422 1 93.88 497 VAL B N 1
ATOM 7967 C CA . VAL B 1 497 ? 18.891 31.031 6.516 1 93.88 497 VAL B CA 1
ATOM 7968 C C . VAL B 1 497 ? 18.766 31.641 5.117 1 93.88 497 VAL B C 1
ATOM 7970 O O . VAL B 1 497 ? 17.859 32.438 4.855 1 93.88 497 VAL B O 1
ATOM 7973 N N . THR B 1 498 ? 19.625 31.188 4.215 1 93.25 498 THR B N 1
ATOM 7974 C CA . THR B 1 498 ? 19.609 31.672 2.842 1 93.25 498 THR B CA 1
ATOM 7975 C C . THR B 1 498 ? 18.297 31.281 2.146 1 93.25 498 THR B C 1
ATOM 7977 O O . THR B 1 498 ? 17.766 32.062 1.364 1 93.25 498 THR B O 1
ATOM 7980 N N . ASP B 1 499 ? 17.844 30.141 2.4 1 95.06 499 ASP B N 1
ATOM 7981 C CA . ASP B 1 499 ? 16.562 29.703 1.832 1 95.06 499 ASP B CA 1
ATOM 7982 C C . ASP B 1 499 ? 15.422 30.609 2.287 1 95.06 499 ASP B C 1
ATOM 7984 O O . ASP B 1 499 ? 14.594 31.031 1.477 1 95.06 499 ASP B O 1
ATOM 7988 N N . VAL B 1 500 ? 15.398 30.953 3.539 1 96.44 500 VAL B N 1
ATOM 7989 C CA . VAL B 1 500 ? 14.367 31.797 4.129 1 96.44 500 VAL B CA 1
ATOM 7990 C C . VAL B 1 500 ? 14.469 33.219 3.557 1 96.44 500 VAL B C 1
ATOM 7992 O O . VAL B 1 500 ? 13.453 33.812 3.211 1 96.44 500 VAL B O 1
ATOM 7995 N N . ASP B 1 501 ? 15.664 33.656 3.428 1 96.25 501 ASP B N 1
ATOM 7996 C CA . ASP B 1 501 ? 15.883 35 2.871 1 96.25 501 ASP B CA 1
ATOM 7997 C C . ASP B 1 501 ? 15.422 35.062 1.417 1 96.25 501 ASP B C 1
ATOM 7999 O O . ASP B 1 501 ? 14.906 36.094 0.973 1 96.25 501 ASP B O 1
ATOM 8003 N N . SER B 1 502 ? 15.641 34.031 0.706 1 96.94 502 SER B N 1
ATOM 8004 C CA . SER B 1 502 ? 15.234 34 -0.694 1 96.94 502 SER B CA 1
ATOM 8005 C C . SER B 1 502 ? 13.727 34.188 -0.834 1 96.94 502 SER B C 1
ATOM 8007 O O . SER B 1 502 ? 13.266 34.906 -1.715 1 96.94 502 SER B O 1
ATOM 8009 N N . LEU B 1 503 ? 12.984 33.531 0.019 1 98.25 503 LEU B N 1
ATOM 8010 C CA . LEU B 1 503 ? 11.539 33.688 -0.03 1 98.25 503 LEU B CA 1
ATOM 8011 C C . LEU B 1 503 ? 11.125 35.094 0.348 1 98.25 503 LEU B C 1
ATOM 8013 O O . LEU B 1 503 ? 10.281 35.688 -0.315 1 98.25 503 LEU B O 1
ATOM 8017 N N . THR B 1 504 ? 11.703 35.625 1.377 1 98 504 THR B N 1
ATOM 8018 C CA . THR B 1 504 ? 11.391 36.969 1.852 1 98 504 THR B CA 1
ATOM 8019 C C . THR B 1 504 ? 11.688 38.031 0.773 1 98 504 THR B C 1
ATOM 8021 O O . THR B 1 504 ? 10.867 38.906 0.514 1 98 504 THR B O 1
ATOM 8024 N N . THR B 1 505 ? 12.844 37.844 0.172 1 97.81 505 THR B N 1
ATOM 8025 C CA . THR B 1 505 ? 13.266 38.781 -0.874 1 97.81 505 THR B CA 1
ATOM 8026 C C . THR B 1 505 ? 12.344 38.688 -2.082 1 97.81 505 THR B C 1
ATOM 8028 O O . THR B 1 505 ? 11.945 39.688 -2.646 1 97.81 505 THR B O 1
ATOM 8031 N N . PHE B 1 506 ? 12.023 37.562 -2.492 1 97.88 506 PHE B N 1
ATOM 8032 C CA . PHE B 1 506 ? 11.125 37.344 -3.617 1 97.88 506 PHE B CA 1
ATOM 8033 C C . PHE B 1 506 ? 9.781 38.031 -3.391 1 97.88 506 PHE B C 1
ATOM 8035 O O . PHE B 1 506 ? 9.289 38.75 -4.262 1 97.88 506 PHE B O 1
ATOM 8042 N N . LEU B 1 507 ? 9.172 37.781 -2.162 1 98.38 507 LEU B N 1
ATOM 8043 C CA . LEU B 1 507 ? 7.867 38.344 -1.844 1 98.38 507 LEU B CA 1
ATOM 8044 C C . LEU B 1 507 ? 7.922 39.875 -1.845 1 98.38 507 LEU B C 1
ATOM 8046 O O . LEU B 1 507 ? 7.047 40.531 -2.41 1 98.38 507 LEU B O 1
ATOM 8050 N N . LYS B 1 508 ? 8.938 40.375 -1.28 1 97.69 508 LYS B N 1
ATOM 8051 C CA . LYS B 1 508 ? 9.102 41.812 -1.204 1 97.69 508 LYS B CA 1
ATOM 8052 C C . LYS B 1 508 ? 9.305 42.438 -2.59 1 97.69 508 LYS B C 1
ATOM 8054 O O . LYS B 1 508 ? 8.625 43.375 -2.957 1 97.69 508 LYS B O 1
ATOM 8059 N N . ALA B 1 509 ? 10.164 41.844 -3.342 1 97.06 509 ALA B N 1
ATOM 8060 C CA . ALA B 1 509 ? 10.539 42.375 -4.641 1 97.06 509 ALA B CA 1
ATOM 8061 C C . ALA B 1 509 ? 9.406 42.25 -5.648 1 97.06 509 ALA B C 1
ATOM 8063 O O . ALA B 1 509 ? 9.211 43.125 -6.5 1 97.06 509 ALA B O 1
ATOM 8064 N N . THR B 1 510 ? 8.695 41.25 -5.555 1 96.62 510 THR B N 1
ATOM 8065 C CA . THR B 1 510 ? 7.727 40.906 -6.598 1 96.62 510 THR B CA 1
ATOM 8066 C C . THR B 1 510 ? 6.387 41.594 -6.32 1 96.62 510 THR B C 1
ATOM 8068 O O . THR B 1 510 ? 5.676 41.969 -7.25 1 96.62 510 THR B O 1
ATOM 8071 N N . TYR B 1 511 ? 6.023 41.781 -5.059 1 96.81 511 TYR B N 1
ATOM 8072 C CA . TYR B 1 511 ? 4.605 42.062 -4.852 1 96.81 511 TYR B CA 1
ATOM 8073 C C . TYR B 1 511 ? 4.406 43.375 -4.109 1 96.81 511 TYR B C 1
ATOM 8075 O O . TYR B 1 511 ? 3.283 43.875 -4.012 1 96.81 511 TYR B O 1
ATOM 8083 N N . THR B 1 512 ? 5.426 43.938 -3.615 1 96.38 512 THR B N 1
ATOM 8084 C CA . THR B 1 512 ? 5.266 45.219 -2.961 1 96.38 512 THR B CA 1
ATOM 8085 C C . THR B 1 512 ? 4.738 46.281 -3.943 1 96.38 512 THR B C 1
ATOM 8087 O O . THR B 1 512 ? 5.336 46.5 -5 1 96.38 512 THR B O 1
ATOM 8090 N N . ASP B 1 513 ? 3.664 46.844 -3.645 1 95.19 513 ASP B N 1
ATOM 8091 C CA . ASP B 1 513 ? 3.008 47.938 -4.352 1 95.19 513 ASP B CA 1
ATOM 8092 C C . ASP B 1 513 ? 2.605 47.531 -5.766 1 95.19 513 ASP B C 1
ATOM 8094 O O . ASP B 1 513 ? 2.484 48.375 -6.656 1 95.19 513 ASP B O 1
ATOM 8098 N N . ARG B 1 514 ? 2.467 46.281 -5.969 1 88.69 514 ARG B N 1
ATOM 8099 C CA . ARG B 1 514 ? 2.043 45.75 -7.27 1 88.69 514 ARG B CA 1
ATOM 8100 C C . ARG B 1 514 ? 0.528 45.594 -7.324 1 88.69 514 ARG B C 1
ATOM 8102 O O . ARG B 1 514 ? -0.054 44.906 -6.477 1 88.69 514 ARG B O 1
ATOM 8109 N N . ASP B 1 515 ? -0.006 46.281 -8.375 1 81.75 515 ASP B N 1
ATOM 8110 C CA . ASP B 1 515 ? -1.446 46.125 -8.555 1 81.75 515 ASP B CA 1
ATOM 8111 C C . ASP B 1 515 ? -1.767 44.844 -9.336 1 81.75 515 ASP B C 1
ATOM 8113 O O . ASP B 1 515 ? -0.916 44.312 -10.062 1 81.75 515 ASP B O 1
ATOM 8117 N N . MET B 1 516 ? -2.91 44.188 -9.016 1 70.62 516 MET B N 1
ATOM 8118 C CA . MET B 1 516 ? -3.352 43.031 -9.742 1 70.62 516 MET B CA 1
ATOM 8119 C C . MET B 1 516 ? -3.654 43.344 -11.203 1 70.62 516 MET B C 1
ATOM 8121 O O . MET B 1 516 ? -4.133 44.469 -11.5 1 70.62 516 MET B O 1
ATOM 8125 N N . PRO B 1 517 ? -3.201 42.438 -12.062 1 57.47 517 PRO B N 1
ATOM 8126 C CA . PRO B 1 517 ? -3.631 42.75 -13.43 1 57.47 517 PRO B CA 1
ATOM 8127 C C . PRO B 1 517 ? -5.148 42.844 -13.562 1 57.47 517 PRO B C 1
ATOM 8129 O O . PRO B 1 517 ? -5.879 42.125 -12.852 1 57.47 517 PRO B O 1
ATOM 8132 N N . LYS B 1 518 ? -5.684 43.844 -14.102 1 51.38 518 LYS B N 1
ATOM 8133 C CA . LYS B 1 518 ? -7.094 44.062 -14.383 1 51.38 518 LYS B CA 1
ATOM 8134 C C . LYS B 1 518 ? -7.777 42.812 -14.883 1 51.38 518 LYS B C 1
ATOM 8136 O O . LYS B 1 518 ? -8.984 42.625 -14.703 1 51.38 518 LYS B O 1
ATOM 8141 N N . ASP B 1 519 ? -7.441 42.156 -15.781 1 44 519 ASP B N 1
ATOM 8142 C CA . ASP B 1 519 ? -8.203 41.094 -16.422 1 44 519 ASP B CA 1
ATOM 8143 C C . ASP B 1 519 ? -8.266 39.875 -15.516 1 44 519 ASP B C 1
ATOM 8145 O O . ASP B 1 519 ? -8.656 38.781 -15.961 1 44 519 ASP B O 1
ATOM 8149 N N . MET B 1 520 ? -7.734 39.938 -14.414 1 40.31 520 MET B N 1
ATOM 8150 C CA . MET B 1 520 ? -8.016 38.719 -13.625 1 40.31 520 MET B CA 1
ATOM 8151 C C . MET B 1 520 ? -9.062 39 -12.555 1 40.31 520 MET B C 1
ATOM 8153 O O . MET B 1 520 ? -9.062 40.094 -11.938 1 40.31 520 MET B O 1
#

Radius of gyration: 29.81 Å; Cα contacts (8 Å, |Δi|>4): 2087; chains: 2; bounding box: 68×103×79 Å